Protein AF-A0A7S1KUZ3-F1 (afdb_monomer_lite)

Sequence (776 aa):
MCKTIVGDDLGKLLENNVAFAEFTSEDKKRYNNCNILPLGDGCYLVPYHVMVKKYFYINVIYHDDKCIGPNFKTTYGDSSWHRINKTDVAILFLNQGGSRRNMLKFFPENKPNSFFASKGDIIHRNNTGEIIKYVSRCTTTSFQPCNDAAQDYDAFQVYLTHMSNANTFVGLCGSPVMINGSSPFIGGIHIAGITDTPKGVIQRITRGEIEETIAILKERKVVNPLNTLEEISLQSGDLTISTEPSYKSPLNYLDDEVNTLNYYGTHNKQLREFRSEVVSSKIAESVFKHFGISKTHGPPKNMNSYKPWREQLLSLTNLKNLHVDYLNKAYEDFSTKIFSKLNKEKNIIWKDKLHPLDNDTIVAGNDGVYGIDSINLKTSTGWPTCTLKSKFIKPSDRTVEGISVPLDVDQWIWDEVELCEKKLLKKERILLVHRCNLKDEPTKLTKDKVRVFAGTPIVGLILVRKYFLPICKLMMENSVLFECAVGVNAHGPAWDKLTKTMIKYGADRVIAGDYKHYDGTMSSQISSLALRLYIEIAKWANYSPDQISIMEGLATELTNPLYEFNGDFIMVNGSNPSGHSLTVFVNNIVNSLYLRYTYYKIYKDKPDIPLFHKVVSVICYGDDNKMSVKKGFDEFNHTAISNTLAEDNIIYTMADKEAKSVPFIKNEDCNFLKRKSLYNDEVGLYMAPIEEATLLKMLQCHLKSNVLSREESSIEAITNVSYESFFHGKDFYDDYRDKLSRVIKDEKLEWNFPEGLPTYENRLDSWKIQYLTSSN

Organism: Alexandrium catenella (NCBI:txid2925)

Secondary structure (DSSP, 8-state):
------HHHHHHHHHHH-EEEEEE-TTS--EEEEEEEEEETTEEEEEHHHHTT---EEEEESS-TTS-BS-EEEE--GGGEEE-TTSSEEEEE-GGG---B--GGGS-SS-----SSEEEEEEEE-TTS-EEEEEEEEE---B--TT-TT--B--EEEEE-GGGTPPP-TT-TT-EEEEPSSS-EEEEEEEEE-TTSSEEEEE---HHHHHHHHHHHHTSTT-PPPPBB------BTTB-EESSPPTT-GGGG--SS--B-EEEEEE-SPPPP----EEE-TTHHHHHHHH-----EESPTTTTSSHHHHHHHHHHHS-----HHHHHHHHHHHHHHHHHHHTSHHHHTHHHH--PPPHHHHHH--TT-TT-PPP-TTSB--TTT-SBGGGTEEE-SS-BTTBSS-EEE-HHHHHHHHHHHHHHHTTB----EEEEEE----EETT--PPPEEEEPPHHHHHHHHHHHHHHHHHHHHTHHHHTB-TT--TTSTHHHHHHHHHTTT-TTSEEEEEESSHHHH-BHHHHHHHHHHHHHHHHHTT--HHHHHHHHHHHHHHHS-EEEETTEEEE-SB---TTSTTHHHHHHHHHHHHHHHHHHHHTTT-TTPPPHHHHEEEEEETTEEEEEE-TT-TTSSHHHHHHHHHTTT--EEESSTTSPP-S-B-GGG--BTTB--EEETTTTEEE-PBPHHHHHHHHHEEEPPSSS-HHHHHHHHHHHHHHHHGGG-HHHHHHHHHHHHHHHHHTT-GGG-TT-SPPHHHHHHHHHHHHHS---

Radius of gyration: 29.51 Å; chains: 1; bounding box: 68×59×94 Å

pLDDT: mean 88.62, std 12.21, range [23.61, 98.44]

InterPro domains:
  IPR001205 RNA-directed RNA polymerase, C-terminal domain [PF00680] (345-738)
  IPR007094 RNA-directed RNA polymerase, catalytic domain [PS50507] (508-637)
  IPR009003 Peptidase S1, PA clan [SSF50494] (27-211)
  IPR043128 Reverse transcriptase/Diguanylate cyclase domain [G3DSA:3.30.70.270] (547-672)
  IPR043502 DNA/RNA polymerase superfamily [SSF56672] (318-767)

Structure (mmCIF, N/CA/C/O backbone):
data_AF-A0A7S1KUZ3-F1
#
_entry.id   AF-A0A7S1KUZ3-F1
#
loop_
_atom_site.group_PDB
_atom_site.id
_atom_site.type_symbol
_atom_site.label_atom_id
_atom_site.label_alt_id
_atom_site.label_comp_id
_atom_site.label_asym_id
_atom_site.label_entity_id
_atom_site.label_seq_id
_atom_site.pdbx_PDB_ins_code
_atom_site.Cartn_x
_atom_site.Cartn_y
_atom_site.Cartn_z
_atom_site.occupancy
_atom_site.B_iso_or_equiv
_atom_site.auth_seq_id
_atom_site.auth_comp_id
_atom_site.auth_asym_id
_atom_site.auth_atom_id
_atom_site.pdbx_PDB_model_num
ATOM 1 N N . MET A 1 1 ? 35.645 4.978 -14.670 1.00 23.61 1 MET A N 1
ATOM 2 C C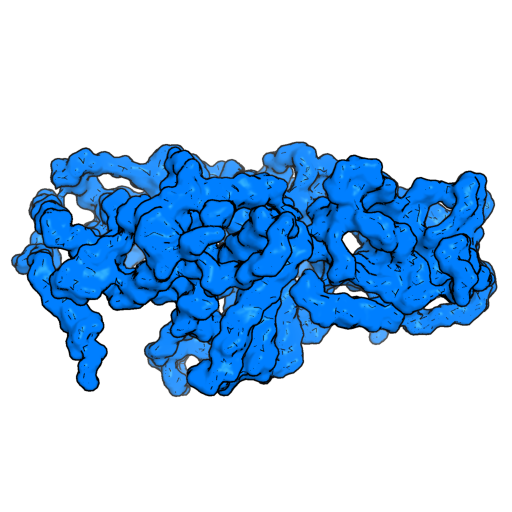A . MET A 1 1 ? 36.420 3.861 -15.256 1.00 23.61 1 MET A CA 1
ATOM 3 C C . MET A 1 1 ? 35.452 2.738 -15.588 1.00 23.61 1 MET A C 1
ATOM 5 O O . MET A 1 1 ? 34.860 2.178 -14.676 1.00 23.61 1 MET A O 1
ATOM 9 N N . CYS A 1 2 ? 35.210 2.491 -16.876 1.00 25.72 2 CYS A N 1
ATOM 10 C CA . CYS A 1 2 ? 34.323 1.424 -17.338 1.00 25.72 2 CYS A CA 1
ATOM 11 C C . CYS A 1 2 ? 35.031 0.081 -17.101 1.00 25.72 2 CYS A C 1
ATOM 13 O O . CYS A 1 2 ? 36.125 -0.112 -17.626 1.00 25.72 2 CYS A O 1
ATOM 15 N N . LYS A 1 3 ? 34.462 -0.825 -16.293 1.00 31.70 3 LYS A N 1
ATOM 16 C CA . LYS A 1 3 ? 34.913 -2.225 -16.291 1.00 31.70 3 LYS A CA 1
ATOM 17 C C . LYS A 1 3 ? 34.679 -2.756 -17.705 1.00 31.70 3 LYS A C 1
ATOM 19 O O . LYS A 1 3 ? 33.537 -2.784 -18.153 1.00 31.70 3 LYS A O 1
ATOM 24 N N . THR A 1 4 ? 35.745 -3.114 -18.412 1.00 38.62 4 THR A N 1
ATOM 25 C CA . THR A 1 4 ? 35.663 -3.739 -19.733 1.00 38.62 4 THR A CA 1
ATOM 26 C C . THR A 1 4 ? 34.960 -5.084 -19.566 1.00 38.62 4 THR A C 1
ATOM 28 O O . THR A 1 4 ? 35.529 -6.016 -19.007 1.00 38.62 4 THR A O 1
ATOM 31 N N . ILE A 1 5 ? 33.691 -5.150 -19.960 1.00 52.66 5 ILE A N 1
ATOM 32 C CA . ILE A 1 5 ? 32.896 -6.379 -19.958 1.00 52.66 5 ILE A CA 1
ATOM 33 C C . ILE A 1 5 ? 33.342 -7.207 -21.169 1.00 52.66 5 ILE A C 1
ATOM 35 O O . ILE A 1 5 ? 33.459 -6.671 -22.274 1.00 52.66 5 ILE A O 1
ATOM 39 N N . VAL A 1 6 ? 33.645 -8.489 -20.958 1.00 57.56 6 VAL A N 1
ATOM 40 C CA . VAL A 1 6 ? 34.050 -9.406 -22.035 1.00 57.56 6 VAL A CA 1
ATOM 41 C C . VAL A 1 6 ? 32.820 -9.733 -22.900 1.00 57.56 6 VAL A C 1
ATOM 43 O O . VAL A 1 6 ? 31.697 -9.709 -22.404 1.00 57.56 6 VAL A O 1
ATOM 46 N N . GLY A 1 7 ? 32.993 -10.032 -24.194 1.00 59.12 7 GLY A N 1
ATOM 47 C CA . GLY A 1 7 ? 31.892 -10.374 -25.122 1.00 59.12 7 GLY A CA 1
ATOM 48 C C . GLY A 1 7 ? 30.883 -11.386 -24.566 1.00 59.12 7 GLY A C 1
ATOM 49 O O . GLY A 1 7 ? 29.674 -11.164 -24.641 1.00 59.12 7 GLY A O 1
ATOM 50 N N . ASP A 1 8 ? 31.382 -12.443 -23.924 1.00 62.72 8 ASP A N 1
ATOM 51 C CA . ASP A 1 8 ? 30.557 -13.511 -23.347 1.00 62.72 8 ASP A CA 1
ATOM 52 C C . ASP A 1 8 ? 29.675 -13.040 -22.176 1.00 62.72 8 ASP A C 1
ATOM 54 O O . ASP A 1 8 ? 28.601 -13.601 -21.944 1.00 62.72 8 ASP A O 1
ATOM 58 N N . ASP A 1 9 ? 30.081 -11.988 -21.462 1.00 79.00 9 ASP A N 1
ATOM 59 C CA . ASP A 1 9 ? 29.333 -11.441 -20.329 1.00 79.00 9 ASP A CA 1
ATOM 60 C C . ASP A 1 9 ? 28.122 -10.615 -20.794 1.00 79.00 9 ASP A C 1
ATOM 62 O O . ASP A 1 9 ? 27.046 -10.710 -20.196 1.00 79.00 9 ASP A O 1
ATOM 66 N N . LEU A 1 10 ? 28.257 -9.833 -21.879 1.00 85.50 10 LEU A N 1
ATOM 67 C CA . LEU A 1 10 ? 27.123 -9.104 -22.468 1.00 85.50 10 LEU A CA 1
ATOM 68 C C . LEU A 1 10 ? 26.141 -10.061 -23.155 1.00 85.50 10 LEU A C 1
ATOM 70 O O . LEU A 1 10 ? 24.931 -9.868 -23.036 1.00 85.50 10 LEU A O 1
ATOM 74 N N . GLY A 1 11 ? 26.645 -11.108 -23.815 1.00 87.69 11 GLY A N 1
ATOM 75 C CA . GLY A 1 11 ? 25.814 -12.172 -24.380 1.00 87.69 11 GLY A CA 1
ATOM 76 C C . GLY A 1 11 ? 24.909 -12.791 -23.316 1.00 87.69 11 GLY A C 1
ATOM 77 O O . GLY A 1 11 ? 23.689 -12.664 -23.408 1.00 87.69 11 GLY A O 1
ATOM 78 N N . LYS A 1 12 ? 25.495 -13.330 -22.236 1.00 87.56 12 LYS A N 1
ATOM 79 C CA . LYS A 1 12 ? 24.739 -13.904 -21.104 1.00 87.56 12 LYS A CA 1
ATOM 80 C C . LYS A 1 12 ? 23.764 -12.911 -20.482 1.00 87.56 12 LYS A C 1
ATOM 82 O O . LYS A 1 12 ? 22.657 -13.275 -20.092 1.00 87.56 12 LYS A O 1
ATOM 87 N N . LEU A 1 13 ? 24.163 -11.646 -20.381 1.00 87.88 13 LEU A N 1
ATOM 88 C CA . LEU A 1 13 ? 23.293 -10.605 -19.858 1.00 87.88 13 LEU A CA 1
ATOM 89 C C . LEU A 1 13 ? 22.050 -10.404 -20.734 1.00 87.88 13 LEU A C 1
ATOM 91 O O . LEU A 1 13 ? 20.941 -10.323 -20.204 1.00 87.88 13 LEU A O 1
ATOM 95 N N . LEU A 1 14 ? 22.220 -10.333 -22.054 1.00 91.56 14 LEU A N 1
ATOM 96 C CA . LEU A 1 14 ? 21.112 -10.214 -22.999 1.00 91.56 14 LEU A CA 1
ATOM 97 C C . LEU A 1 14 ? 20.226 -11.459 -22.977 1.00 91.56 14 LEU A C 1
ATOM 99 O O . LEU A 1 14 ? 19.008 -11.314 -22.959 1.00 91.56 14 LEU A O 1
ATOM 103 N N . GLU A 1 15 ? 20.810 -12.654 -22.896 1.00 91.81 15 GLU A N 1
ATOM 104 C CA . GLU A 1 15 ? 20.064 -13.911 -22.749 1.00 91.81 15 GLU A CA 1
ATOM 105 C C . GLU A 1 15 ? 19.168 -13.887 -21.515 1.00 91.81 15 GLU A C 1
ATOM 107 O O . GLU A 1 15 ? 17.999 -14.229 -21.610 1.00 91.81 15 GLU A O 1
ATOM 112 N N . ASN A 1 16 ? 19.665 -13.407 -20.375 1.00 87.25 16 ASN A N 1
ATOM 113 C CA . ASN A 1 16 ? 18.884 -13.344 -19.138 1.00 87.25 16 ASN A CA 1
ATOM 114 C C . ASN A 1 16 ? 17.785 -12.266 -19.147 1.00 87.25 16 ASN A C 1
ATOM 116 O O . ASN A 1 16 ? 16.882 -12.322 -18.315 1.00 87.25 16 ASN A O 1
ATOM 120 N N . ASN A 1 17 ? 17.853 -11.275 -20.044 1.00 89.00 17 ASN A N 1
ATOM 121 C CA . ASN A 1 17 ? 16.951 -10.117 -20.020 1.00 89.00 17 ASN A CA 1
ATOM 122 C C . ASN A 1 17 ? 15.995 -10.033 -21.207 1.00 89.00 17 ASN A C 1
ATOM 124 O O . ASN A 1 17 ? 14.903 -9.502 -21.035 1.00 89.00 17 ASN A O 1
ATOM 128 N N . VAL A 1 18 ? 16.350 -10.519 -22.398 1.00 93.81 18 VAL A N 1
ATOM 129 C CA . VAL A 1 18 ? 15.413 -10.516 -23.528 1.00 93.81 18 VAL A CA 1
ATOM 130 C C . VAL A 1 18 ? 14.173 -11.329 -23.162 1.00 93.81 18 VAL A C 1
ATOM 132 O O . VAL A 1 18 ? 14.286 -12.406 -22.574 1.00 93.81 18 VAL A O 1
ATOM 135 N N . ALA A 1 19 ? 12.994 -10.822 -23.505 1.00 94.62 19 ALA A N 1
ATOM 136 C CA . ALA A 1 19 ? 11.730 -11.518 -23.306 1.00 94.62 19 ALA A CA 1
ATOM 137 C C . ALA A 1 19 ? 11.041 -11.758 -24.649 1.00 94.62 19 ALA A C 1
ATOM 139 O O . ALA A 1 19 ? 11.296 -11.047 -25.625 1.00 94.62 19 ALA A O 1
ATOM 140 N N . PHE A 1 20 ? 10.171 -12.759 -24.695 1.00 95.81 20 PHE A N 1
ATOM 141 C CA . PHE A 1 20 ? 9.203 -12.936 -25.770 1.00 95.81 20 PHE A CA 1
ATOM 142 C C . PHE A 1 20 ? 7.885 -12.283 -25.353 1.00 95.81 20 PHE A C 1
ATOM 144 O O . PHE A 1 20 ? 7.480 -12.392 -24.197 1.00 95.81 20 PHE A O 1
ATOM 151 N N . ALA A 1 21 ? 7.238 -11.567 -26.264 1.00 96.38 21 ALA A N 1
ATOM 152 C CA . ALA A 1 21 ? 6.010 -10.839 -25.994 1.00 96.38 21 ALA A CA 1
ATOM 153 C C . ALA A 1 21 ? 4.917 -11.231 -26.986 1.00 96.38 21 ALA A C 1
ATOM 155 O O . ALA A 1 21 ? 5.094 -11.113 -28.200 1.00 96.38 21 ALA A O 1
ATOM 156 N N . GLU A 1 22 ? 3.768 -11.640 -26.458 1.00 95.31 22 GLU A N 1
ATOM 157 C CA . GLU A 1 22 ? 2.563 -11.918 -27.234 1.00 95.31 22 GLU A CA 1
ATOM 158 C C . GLU A 1 22 ? 1.560 -10.787 -27.036 1.00 95.31 22 GLU A C 1
ATOM 160 O O . GLU A 1 22 ? 1.178 -10.460 -25.914 1.00 95.31 22 GLU A O 1
ATOM 165 N N . PHE A 1 23 ? 1.112 -10.202 -28.138 1.00 94.69 23 PHE A N 1
ATOM 166 C CA . PHE A 1 23 ? 0.188 -9.081 -28.177 1.00 94.69 23 PHE A CA 1
ATOM 167 C C . PHE A 1 23 ? -1.168 -9.557 -28.679 1.00 94.69 23 PHE A C 1
ATOM 169 O O . PHE A 1 23 ? -1.253 -10.206 -29.722 1.00 94.69 23 PHE A O 1
ATOM 176 N N . THR A 1 24 ? -2.233 -9.211 -27.959 1.00 94.56 24 THR A N 1
ATOM 177 C CA . THR A 1 24 ? -3.608 -9.602 -28.302 1.00 94.56 24 THR A CA 1
ATOM 178 C C . THR A 1 24 ? -4.529 -8.383 -28.282 1.00 94.56 24 THR A C 1
ATOM 180 O O . THR A 1 24 ? -4.418 -7.517 -27.409 1.00 94.56 24 THR A O 1
ATOM 183 N N . SER A 1 25 ? -5.427 -8.270 -29.263 1.00 90.31 25 SER A N 1
ATOM 184 C CA . SER A 1 25 ? -6.415 -7.182 -29.307 1.00 90.31 25 SER A CA 1
ATOM 185 C C . SER A 1 25 ? -7.458 -7.331 -28.199 1.00 90.31 25 SER A C 1
ATOM 187 O O . SER A 1 25 ? -7.629 -8.411 -27.641 1.00 90.31 25 SER A O 1
ATOM 189 N N . GLU A 1 26 ? -8.170 -6.251 -27.877 1.00 86.94 26 GLU A N 1
ATOM 190 C CA . GLU A 1 26 ? -9.185 -6.256 -26.812 1.00 86.94 26 GLU A CA 1
ATOM 191 C C . GLU A 1 26 ? -10.292 -7.301 -27.056 1.00 86.94 26 GLU A C 1
ATOM 193 O O . GLU A 1 26 ? -10.679 -8.032 -26.149 1.00 86.94 26 GLU A O 1
ATOM 198 N N . ASP A 1 27 ? -10.716 -7.465 -28.314 1.00 86.94 27 ASP A N 1
ATOM 199 C CA . ASP A 1 27 ? -11.679 -8.488 -28.747 1.00 86.94 27 ASP A CA 1
ATOM 200 C C . ASP A 1 27 ? -11.095 -9.910 -28.847 1.00 86.94 27 ASP A C 1
ATOM 202 O O . ASP A 1 27 ? -11.815 -10.849 -29.191 1.00 86.94 27 ASP A O 1
ATOM 206 N N . LYS A 1 28 ? -9.793 -10.066 -28.579 1.00 86.31 28 LYS A N 1
ATOM 207 C CA . LYS A 1 28 ? -9.027 -11.313 -28.688 1.00 86.31 28 LYS A CA 1
ATOM 208 C C . LYS A 1 28 ? -9.093 -11.976 -30.069 1.00 86.31 28 LYS A C 1
ATOM 210 O O . LYS A 1 28 ? -9.035 -13.194 -30.167 1.00 86.31 28 LYS A O 1
ATOM 215 N N . LYS A 1 29 ? -9.221 -11.202 -31.153 1.00 88.75 29 LYS A N 1
ATOM 216 C CA . LYS A 1 29 ? -9.247 -11.746 -32.529 1.00 88.75 29 LYS A CA 1
ATOM 217 C C . LYS A 1 29 ? -7.953 -11.546 -33.305 1.00 88.75 29 LYS A C 1
ATOM 219 O O . LYS A 1 29 ? -7.685 -12.290 -34.244 1.00 88.75 29 LYS A O 1
ATOM 224 N N . ARG A 1 30 ? -7.164 -10.529 -32.959 1.00 88.62 30 ARG A N 1
ATOM 225 C CA . ARG A 1 30 ? -5.890 -10.213 -33.614 1.00 88.62 30 ARG A CA 1
ATOM 226 C C . ARG A 1 30 ? -4.746 -10.514 -32.661 1.00 88.62 30 ARG A C 1
ATOM 228 O O . ARG A 1 30 ? -4.798 -10.134 -31.492 1.00 88.62 30 ARG A O 1
ATOM 235 N N . TYR A 1 31 ? -3.702 -11.123 -33.208 1.00 91.81 31 TYR A N 1
ATOM 236 C CA . TYR A 1 31 ? -2.533 -11.571 -32.466 1.00 91.81 31 TYR A CA 1
ATOM 237 C C . TYR A 1 31 ? -1.252 -11.148 -33.179 1.00 91.81 31 TYR A C 1
ATOM 239 O O . TYR A 1 31 ? -1.197 -11.106 -34.410 1.00 91.81 31 TYR A O 1
ATOM 247 N N . ASN A 1 32 ? -0.221 -10.831 -32.406 1.00 92.12 32 ASN A N 1
ATOM 248 C CA . ASN A 1 32 ? 1.131 -10.606 -32.904 1.00 92.12 32 ASN A CA 1
ATOM 249 C C . ASN A 1 32 ? 2.138 -11.038 -31.845 1.00 92.12 32 ASN A C 1
ATOM 251 O O . ASN A 1 32 ? 1.798 -11.125 -30.669 1.00 92.12 32 ASN A O 1
ATOM 255 N N . ASN A 1 33 ? 3.380 -11.268 -32.242 1.00 94.31 33 ASN A N 1
ATOM 256 C CA . ASN A 1 33 ? 4.449 -11.547 -31.300 1.00 94.31 33 ASN A CA 1
ATOM 257 C C . ASN A 1 33 ? 5.771 -10.953 -31.780 1.00 94.31 33 ASN A C 1
ATOM 259 O O . ASN A 1 33 ? 5.967 -10.688 -32.968 1.00 94.31 33 ASN A O 1
ATOM 263 N N . CYS A 1 34 ? 6.647 -10.681 -30.825 1.00 95.44 34 CYS A N 1
ATOM 264 C CA . CYS A 1 34 ? 8.022 -10.269 -31.065 1.00 95.44 34 CYS A CA 1
ATOM 265 C C . CYS A 1 34 ? 8.828 -10.454 -29.779 1.00 95.44 34 CYS A C 1
ATOM 267 O O . CYS A 1 34 ? 8.266 -10.639 -28.699 1.00 95.44 34 CYS A O 1
ATOM 269 N N . ASN A 1 35 ? 10.146 -10.335 -29.859 1.00 96.94 35 ASN A N 1
ATOM 270 C CA . ASN A 1 35 ? 10.941 -10.112 -28.661 1.00 96.94 35 ASN A CA 1
ATOM 271 C C . ASN A 1 35 ? 10.827 -8.660 -28.194 1.00 96.94 35 ASN A C 1
ATOM 273 O O . ASN A 1 35 ? 10.536 -7.750 -28.971 1.00 96.94 35 ASN A O 1
ATOM 277 N N . ILE A 1 36 ? 11.071 -8.446 -26.909 1.00 96.44 36 ILE A N 1
ATOM 278 C CA . ILE A 1 36 ? 11.244 -7.123 -26.317 1.00 96.44 36 ILE A CA 1
ATOM 279 C C . ILE A 1 36 ? 12.492 -7.140 -25.440 1.00 96.44 36 ILE A C 1
ATOM 281 O O . ILE A 1 36 ? 12.824 -8.159 -24.827 1.00 96.44 36 ILE A O 1
ATOM 285 N N . LEU A 1 37 ? 13.192 -6.010 -25.378 1.00 94.81 37 LEU A N 1
ATOM 286 C CA . LEU A 1 37 ? 14.396 -5.866 -24.561 1.00 94.81 37 LEU A CA 1
ATOM 287 C C . LEU A 1 37 ? 14.121 -4.903 -23.399 1.00 94.81 37 LEU A C 1
ATOM 289 O O . LEU A 1 37 ? 13.907 -3.717 -23.652 1.00 94.81 37 LEU A O 1
ATOM 293 N N . PRO A 1 38 ? 14.158 -5.359 -22.138 1.00 92.06 38 PRO A N 1
ATOM 294 C CA . PRO A 1 38 ? 14.115 -4.468 -20.988 1.00 92.06 38 PRO A CA 1
ATOM 295 C C . PRO A 1 38 ? 15.314 -3.520 -20.996 1.00 92.06 38 PRO A C 1
ATOM 297 O O . PRO A 1 38 ? 16.454 -3.944 -21.176 1.00 92.06 38 PRO A O 1
ATOM 300 N N . LEU A 1 39 ? 15.054 -2.237 -20.775 1.00 88.94 39 LEU A N 1
ATOM 301 C CA . LEU A 1 39 ? 16.073 -1.188 -20.698 1.00 88.94 39 LEU A CA 1
ATOM 302 C C . LEU A 1 39 ? 16.440 -0.841 -19.246 1.00 88.94 39 LEU A C 1
ATOM 304 O O . LEU A 1 39 ? 17.508 -0.284 -18.994 1.00 88.94 39 LEU A O 1
ATOM 308 N N . GLY A 1 40 ? 15.562 -1.204 -18.311 1.00 82.00 40 GLY A N 1
ATOM 309 C CA . GLY A 1 40 ? 15.532 -0.730 -16.929 1.00 82.00 40 GLY A CA 1
ATOM 310 C C . GLY A 1 40 ? 14.174 -0.091 -16.631 1.00 82.00 40 GLY A C 1
ATOM 311 O O . GLY A 1 40 ? 13.423 0.233 -17.547 1.00 82.00 40 GLY A O 1
ATOM 312 N N . ASP A 1 41 ? 13.844 0.061 -15.352 1.00 76.25 41 ASP A N 1
ATOM 313 C CA . ASP A 1 41 ? 12.731 0.892 -14.869 1.00 76.25 41 ASP A CA 1
ATOM 314 C C . ASP A 1 41 ? 11.343 0.627 -15.496 1.00 76.25 41 ASP A C 1
ATOM 316 O O . ASP A 1 41 ? 10.570 1.556 -15.723 1.00 76.25 41 ASP A O 1
ATOM 320 N N . GLY A 1 42 ? 11.016 -0.628 -15.824 1.00 84.38 42 GLY A N 1
ATOM 321 C CA . GLY A 1 42 ? 9.756 -0.974 -16.496 1.00 84.38 42 GLY A CA 1
ATOM 322 C C . GLY A 1 42 ? 9.664 -0.540 -17.969 1.00 84.38 42 GLY A C 1
ATOM 323 O O . GLY A 1 42 ? 8.609 -0.715 -18.578 1.00 84.38 42 GLY A O 1
ATOM 324 N N . CYS A 1 43 ? 10.738 -0.006 -18.558 1.00 91.38 43 CYS A N 1
ATOM 325 C CA . CYS A 1 43 ? 10.831 0.375 -19.968 1.00 91.38 43 CYS A CA 1
ATOM 326 C C . CYS A 1 43 ? 11.370 -0.776 -20.826 1.00 91.38 43 CYS A C 1
ATOM 328 O O . CYS A 1 43 ? 12.373 -1.409 -20.492 1.00 91.38 43 CYS A O 1
ATOM 330 N N . TYR A 1 44 ? 10.735 -0.997 -21.973 1.00 94.25 44 TYR A N 1
ATOM 331 C CA . TYR A 1 44 ? 11.051 -2.054 -22.927 1.00 94.25 44 TYR A CA 1
ATOM 332 C C . TYR A 1 44 ? 11.228 -1.464 -24.320 1.00 94.25 44 TYR A C 1
ATOM 334 O O . TYR A 1 44 ? 10.389 -0.698 -24.791 1.00 94.25 44 TYR A O 1
ATOM 342 N N . LEU A 1 45 ? 12.302 -1.853 -24.997 1.00 94.88 45 LEU A N 1
ATOM 343 C CA . LEU A 1 45 ? 12.496 -1.583 -26.412 1.00 94.88 45 LEU A CA 1
ATOM 344 C C . LEU A 1 45 ? 11.646 -2.563 -27.230 1.00 94.88 45 LEU A C 1
ATOM 346 O O . LEU A 1 45 ? 11.746 -3.778 -27.038 1.00 94.88 45 LEU A O 1
ATOM 350 N N . VAL A 1 46 ? 10.815 -2.036 -28.128 1.00 95.31 46 VAL A N 1
ATOM 351 C CA . VAL A 1 46 ? 9.838 -2.807 -28.912 1.00 95.31 46 VAL A CA 1
ATOM 352 C C . VAL A 1 46 ? 9.746 -2.266 -30.347 1.00 95.31 46 VAL A C 1
ATOM 354 O O . VAL A 1 46 ? 9.879 -1.056 -30.544 1.00 95.31 46 VAL A O 1
ATOM 357 N N . PRO A 1 47 ? 9.504 -3.102 -31.374 1.00 92.75 47 PRO A N 1
ATOM 358 C CA . PRO A 1 47 ? 9.293 -2.602 -32.731 1.00 92.75 47 PRO A CA 1
ATOM 359 C C . PRO A 1 47 ? 8.046 -1.706 -32.838 1.00 92.75 47 PRO A C 1
ATOM 361 O O . PRO A 1 47 ? 6.952 -2.072 -32.400 1.00 92.75 47 PRO A O 1
ATOM 364 N N . TYR A 1 48 ? 8.181 -0.534 -33.458 1.00 90.81 48 TYR A N 1
ATOM 365 C CA . TYR A 1 48 ? 7.097 0.447 -33.584 1.00 90.81 48 TYR A CA 1
ATOM 366 C C . TYR A 1 48 ? 5.929 -0.083 -34.426 1.00 90.81 48 TYR A C 1
ATOM 368 O O . TYR A 1 48 ? 4.768 0.096 -34.049 1.00 90.81 48 TYR A O 1
ATOM 376 N N . HIS A 1 49 ? 6.210 -0.818 -35.506 1.00 86.62 49 HIS A N 1
ATOM 377 C CA . HIS A 1 49 ? 5.183 -1.460 -36.332 1.00 86.62 49 HIS A CA 1
ATOM 378 C C . HIS A 1 49 ? 4.293 -2.469 -35.573 1.00 86.62 49 HIS A C 1
ATOM 380 O O . HIS A 1 49 ? 3.219 -2.831 -36.062 1.00 86.62 49 HIS A O 1
ATOM 386 N N . VAL A 1 50 ? 4.711 -2.953 -34.396 1.00 88.75 50 VAL A N 1
ATOM 387 C CA . VAL A 1 50 ? 3.856 -3.758 -33.505 1.00 88.75 50 VAL A CA 1
ATOM 388 C C . VAL A 1 50 ? 2.908 -2.847 -32.726 1.00 88.75 50 VAL A C 1
ATOM 390 O O . VAL A 1 50 ? 1.713 -3.136 -32.645 1.00 88.75 50 VAL A O 1
ATOM 393 N N . MET A 1 51 ? 3.414 -1.720 -32.222 1.00 89.00 51 MET A N 1
ATOM 394 C CA . MET A 1 51 ? 2.672 -0.781 -31.375 1.00 89.00 51 MET A CA 1
ATOM 395 C C . MET A 1 51 ? 1.531 -0.081 -32.116 1.00 89.00 51 MET A C 1
ATOM 397 O O . MET A 1 51 ? 0.418 0.005 -31.595 1.00 89.00 51 MET A O 1
ATOM 401 N N . VAL A 1 52 ? 1.754 0.341 -33.365 1.00 84.00 52 VAL A N 1
ATOM 402 C CA . VAL A 1 52 ? 0.735 1.037 -34.183 1.00 84.00 52 VAL A CA 1
ATOM 403 C C . VAL A 1 52 ? -0.504 0.200 -34.489 1.00 84.00 52 VAL A C 1
ATOM 405 O O . VAL A 1 52 ? -1.550 0.751 -34.823 1.00 84.00 52 VAL A O 1
ATOM 408 N N . LYS A 1 53 ? -0.423 -1.129 -34.356 1.00 80.69 53 LYS A N 1
ATOM 409 C CA . LYS A 1 53 ? -1.566 -2.031 -34.564 1.00 80.69 53 LYS A CA 1
ATOM 410 C C . LYS A 1 53 ? -2.589 -1.973 -33.422 1.00 80.69 53 LYS A C 1
ATOM 412 O O . LYS A 1 53 ? -3.660 -2.575 -33.562 1.00 80.69 53 LYS A O 1
ATOM 417 N N . LYS A 1 54 ? -2.269 -1.259 -32.331 1.00 81.31 54 LYS A N 1
ATOM 418 C CA . LYS A 1 54 ? -3.115 -1.039 -31.149 1.00 81.31 54 LYS A CA 1
ATOM 419 C C . LYS A 1 54 ? -3.678 -2.345 -30.587 1.00 81.31 54 LYS A C 1
ATOM 421 O O . LYS A 1 54 ? -4.885 -2.591 -30.609 1.00 81.31 54 LYS A O 1
ATOM 426 N N . TYR A 1 55 ? -2.773 -3.218 -30.151 1.00 86.12 55 TYR A N 1
ATOM 427 C CA . TYR A 1 55 ? -3.139 -4.317 -29.258 1.00 86.12 55 TYR A CA 1
ATOM 428 C C . TYR A 1 55 ? -3.376 -3.782 -27.846 1.00 86.12 55 TYR A C 1
ATOM 430 O O . TYR A 1 55 ? -3.024 -2.643 -27.546 1.00 86.12 55 TYR A O 1
ATOM 438 N N . PHE A 1 56 ? -3.999 -4.603 -27.007 1.00 86.62 56 PHE A N 1
ATOM 439 C CA . PHE A 1 56 ? -4.429 -4.194 -25.674 1.00 86.62 56 PHE A CA 1
ATOM 440 C C . PHE A 1 56 ? -3.782 -5.047 -24.579 1.00 86.62 56 PHE A C 1
ATOM 442 O O . PHE A 1 56 ? -3.234 -4.520 -23.611 1.00 86.62 56 PHE A O 1
ATOM 449 N N . TYR A 1 57 ? -3.788 -6.369 -24.759 1.00 91.12 57 TYR A N 1
ATOM 450 C CA . TYR A 1 57 ? -3.152 -7.312 -23.847 1.00 91.12 57 TYR A CA 1
ATOM 451 C C . TYR A 1 57 ? -1.728 -7.628 -24.296 1.00 91.12 57 TYR A C 1
ATOM 453 O O . TYR A 1 57 ? -1.468 -7.771 -25.494 1.00 91.12 57 TYR A O 1
ATOM 461 N N . ILE A 1 58 ? -0.835 -7.802 -23.324 1.00 93.12 58 ILE A N 1
ATOM 462 C CA . ILE A 1 58 ? 0.520 -8.309 -23.528 1.00 93.12 58 ILE A CA 1
ATOM 463 C C . ILE A 1 58 ? 0.829 -9.433 -22.527 1.00 93.12 58 ILE A C 1
ATOM 465 O O . ILE A 1 58 ? 0.589 -9.291 -21.326 1.00 93.12 58 ILE A O 1
ATOM 469 N N . ASN A 1 59 ? 1.353 -10.550 -23.027 1.00 93.19 59 ASN A N 1
ATOM 470 C CA . ASN A 1 59 ? 1.931 -11.641 -22.239 1.00 93.19 59 ASN A CA 1
ATOM 471 C C . ASN A 1 59 ? 3.450 -11.623 -22.438 1.00 93.19 59 ASN A C 1
ATOM 473 O O . ASN A 1 59 ? 3.906 -11.720 -23.575 1.00 93.19 59 ASN A O 1
ATOM 477 N N . VAL A 1 60 ? 4.218 -11.453 -21.364 1.00 93.50 60 VAL A N 1
ATOM 478 C CA . VAL A 1 60 ? 5.682 -11.357 -21.400 1.00 93.50 60 VAL A CA 1
ATOM 479 C C . VAL A 1 60 ? 6.287 -12.611 -20.780 1.00 93.50 60 VAL A C 1
ATOM 481 O O . VAL A 1 60 ? 6.048 -12.911 -19.610 1.00 93.50 60 VAL A O 1
ATOM 484 N N . ILE A 1 61 ? 7.096 -13.310 -21.572 1.00 92.69 61 ILE A N 1
ATOM 485 C CA . ILE A 1 61 ? 7.631 -14.640 -21.287 1.00 92.69 61 ILE A CA 1
ATOM 486 C C . ILE A 1 61 ? 9.163 -14.574 -21.230 1.00 92.69 61 ILE A C 1
ATOM 488 O O . ILE A 1 61 ? 9.831 -14.192 -22.195 1.00 92.69 61 ILE A O 1
ATOM 492 N N . TYR A 1 62 ? 9.715 -14.966 -20.086 1.00 90.00 62 TYR A N 1
ATOM 493 C CA . TYR A 1 62 ? 11.143 -15.121 -19.805 1.00 90.00 62 TYR A CA 1
ATOM 494 C C . TYR A 1 62 ? 11.560 -16.588 -19.676 1.00 90.00 62 TYR A C 1
ATOM 496 O O . TYR A 1 62 ? 12.720 -16.902 -19.905 1.00 90.00 62 TYR A O 1
ATOM 504 N N . HIS A 1 63 ? 10.656 -17.484 -19.299 1.00 85.25 63 HIS A N 1
ATOM 505 C CA . HIS A 1 63 ? 10.907 -18.921 -19.150 1.00 85.25 63 HIS A CA 1
ATOM 506 C C . HIS A 1 63 ? 9.607 -19.698 -19.384 1.00 85.25 63 HIS A C 1
ATOM 508 O O . HIS A 1 63 ? 8.554 -19.092 -19.580 1.00 85.25 63 HIS A O 1
ATOM 514 N N . ASP A 1 64 ? 9.678 -21.025 -19.338 1.00 82.06 64 ASP A N 1
ATOM 515 C CA . ASP A 1 64 ? 8.502 -21.896 -19.392 1.00 82.06 64 ASP A CA 1
ATOM 516 C C . ASP A 1 64 ? 7.517 -21.548 -18.260 1.00 82.06 64 ASP A C 1
ATOM 518 O O . ASP A 1 64 ? 7.936 -21.283 -17.130 1.00 82.06 64 ASP A O 1
ATOM 522 N N . ASP A 1 65 ? 6.215 -21.542 -18.551 1.00 73.75 65 ASP A N 1
ATOM 523 C CA . ASP A 1 65 ? 5.158 -21.169 -17.598 1.00 73.75 65 ASP A CA 1
ATOM 524 C C . ASP A 1 65 ? 5.075 -22.095 -16.369 1.00 73.75 65 ASP A C 1
ATOM 526 O O . ASP A 1 65 ? 4.481 -21.715 -15.361 1.00 73.75 65 ASP A O 1
ATOM 530 N N . LYS A 1 66 ? 5.695 -23.282 -16.415 1.00 71.25 66 LYS A N 1
ATOM 531 C CA . LYS A 1 66 ? 5.821 -24.196 -15.266 1.00 71.25 66 LYS A CA 1
ATOM 532 C C . LYS A 1 66 ? 6.935 -23.806 -14.298 1.00 71.25 66 LYS A C 1
ATOM 534 O O . LYS A 1 66 ? 7.017 -24.354 -13.201 1.00 71.25 66 LYS A O 1
ATOM 539 N N . CYS A 1 67 ? 7.835 -22.913 -14.700 1.00 71.69 67 CYS A N 1
ATOM 540 C CA . CYS A 1 67 ? 8.904 -22.431 -13.839 1.00 71.69 67 CYS A CA 1
ATOM 541 C C . CYS A 1 67 ? 8.446 -21.201 -13.054 1.00 71.69 67 CYS A C 1
ATOM 543 O O . CYS A 1 67 ? 7.735 -20.335 -13.558 1.00 71.69 67 CYS A O 1
ATOM 545 N N . ILE A 1 68 ? 8.920 -21.092 -11.815 1.00 75.62 68 ILE A N 1
ATOM 546 C CA . ILE A 1 68 ? 8.780 -19.865 -11.038 1.00 75.62 68 ILE A CA 1
ATOM 547 C C . ILE A 1 68 ? 9.712 -18.812 -11.631 1.00 75.62 68 ILE A C 1
ATOM 549 O O . ILE A 1 68 ? 10.913 -19.050 -11.776 1.00 75.62 68 ILE A O 1
ATOM 553 N N . GLY A 1 69 ? 9.176 -17.630 -11.908 1.00 79.88 69 GLY A N 1
ATOM 554 C CA . GLY A 1 69 ? 9.996 -16.508 -12.322 1.00 79.88 69 GLY A CA 1
ATOM 555 C C . GLY A 1 69 ? 9.175 -15.329 -12.841 1.00 79.88 69 GLY A C 1
ATOM 556 O O . GLY A 1 69 ? 7.990 -15.185 -12.521 1.00 79.88 69 GLY A O 1
ATOM 557 N N . PRO A 1 70 ? 9.805 -14.424 -13.603 1.00 84.62 70 PRO A N 1
ATOM 558 C CA . PRO A 1 70 ? 9.245 -13.109 -13.842 1.00 84.62 70 PRO A CA 1
ATOM 559 C C . PRO A 1 70 ? 8.372 -13.013 -15.100 1.00 84.62 70 PRO A C 1
ATOM 561 O O . PRO A 1 70 ? 8.264 -11.918 -15.659 1.00 84.62 70 PRO A O 1
ATOM 564 N N . ASN A 1 71 ? 7.775 -14.118 -15.563 1.00 88.56 71 ASN A N 1
ATOM 565 C CA . ASN A 1 71 ? 6.695 -14.077 -16.556 1.00 88.56 71 ASN A CA 1
ATOM 566 C C . ASN A 1 71 ? 5.538 -13.236 -16.009 1.00 88.56 71 ASN A C 1
ATOM 568 O O . ASN A 1 71 ? 5.185 -13.362 -14.836 1.00 88.56 71 ASN A O 1
ATOM 572 N N . PHE A 1 72 ? 4.926 -12.390 -16.836 1.00 88.81 72 PHE A N 1
ATOM 573 C CA . PHE A 1 72 ? 3.775 -11.593 -16.412 1.00 88.81 72 PHE A CA 1
ATOM 574 C C . PHE A 1 72 ? 2.837 -11.266 -17.571 1.00 88.81 72 PHE A C 1
ATOM 576 O O . PHE A 1 72 ? 3.241 -11.135 -18.725 1.00 88.81 72 PHE A O 1
ATOM 583 N N . LYS A 1 73 ? 1.564 -11.069 -17.236 1.00 88.44 73 LYS A N 1
ATOM 584 C CA . LYS A 1 73 ? 0.523 -10.606 -18.160 1.00 88.44 73 LYS A CA 1
ATOM 585 C C . LYS A 1 73 ? 0.097 -9.214 -17.742 1.00 88.44 73 LYS A C 1
ATOM 587 O O . LYS A 1 73 ? 0.007 -8.960 -16.544 1.00 88.44 73 LYS A O 1
ATOM 592 N N . THR A 1 74 ? -0.171 -8.322 -18.692 1.00 88.81 74 THR A N 1
ATOM 593 C CA . THR A 1 74 ? -0.739 -7.002 -18.392 1.00 88.81 74 THR A CA 1
ATOM 594 C C . THR A 1 74 ? -1.456 -6.370 -19.584 1.00 88.81 74 THR A C 1
ATOM 596 O O . THR A 1 74 ? -1.562 -6.965 -20.656 1.00 88.81 74 THR A O 1
ATOM 599 N N . THR A 1 75 ? -1.985 -5.167 -19.378 1.00 88.19 75 THR A N 1
ATOM 600 C CA . THR A 1 75 ? -2.604 -4.331 -20.409 1.00 88.19 75 THR A CA 1
ATOM 601 C C . THR A 1 75 ? -1.813 -3.047 -20.587 1.00 88.19 75 THR A C 1
ATOM 603 O O . THR A 1 75 ? -1.276 -2.510 -19.615 1.00 88.19 75 THR A O 1
ATOM 606 N N . TYR A 1 76 ? -1.799 -2.508 -21.799 1.00 88.31 76 TYR A N 1
ATOM 607 C CA . TYR A 1 76 ? -1.190 -1.215 -22.094 1.00 88.31 76 TYR A CA 1
ATOM 608 C C . TYR A 1 76 ? -2.090 -0.396 -23.025 1.00 88.31 76 TYR A C 1
ATOM 610 O O . TYR A 1 76 ? -3.014 -0.924 -23.639 1.00 88.31 76 TYR A O 1
ATOM 618 N N . GLY A 1 77 ? -1.827 0.906 -23.108 1.00 86.25 77 GLY A N 1
ATOM 619 C CA . GLY A 1 77 ? -2.567 1.834 -23.964 1.00 86.25 77 GLY A CA 1
ATOM 620 C C . GLY A 1 77 ? -1.625 2.792 -24.683 1.00 86.25 77 GLY A C 1
ATOM 621 O O . GLY A 1 77 ? -0.407 2.738 -24.496 1.00 86.25 77 GLY A O 1
ATOM 622 N N . ASP A 1 78 ? -2.180 3.705 -25.479 1.00 84.75 78 ASP A N 1
ATOM 623 C CA . ASP A 1 78 ? -1.402 4.684 -26.258 1.00 84.75 78 ASP A CA 1
ATOM 624 C C . ASP A 1 78 ? -0.543 5.602 -25.365 1.00 84.75 78 ASP A C 1
ATOM 626 O O . ASP A 1 78 ? 0.529 6.064 -25.759 1.00 84.75 78 ASP A O 1
ATOM 630 N N . SER A 1 79 ? -0.961 5.811 -24.113 1.00 85.12 79 SER A N 1
ATOM 631 C CA . SER A 1 79 ? -0.182 6.547 -23.114 1.00 85.12 79 SER A CA 1
ATOM 632 C C . SER A 1 79 ? 1.069 5.804 -22.635 1.00 85.12 79 SER A C 1
ATOM 634 O O . SER A 1 79 ? 1.983 6.445 -22.119 1.00 85.12 79 SER A O 1
ATOM 636 N N . SER A 1 80 ? 1.136 4.483 -22.806 1.00 88.75 80 SER A N 1
ATOM 637 C CA . SER A 1 80 ? 2.205 3.633 -22.266 1.00 88.75 80 SER A CA 1
ATOM 638 C C . SER A 1 80 ? 3.419 3.509 -23.181 1.00 88.75 80 SER A C 1
ATOM 640 O O . SER A 1 80 ? 4.389 2.873 -22.788 1.00 88.75 80 SER A O 1
ATOM 642 N N . TRP A 1 81 ? 3.403 4.073 -24.391 1.00 92.25 81 TRP A N 1
ATOM 643 C CA . TRP A 1 81 ? 4.534 3.954 -25.309 1.00 92.25 81 TRP A CA 1
ATOM 644 C C . TRP A 1 81 ? 4.794 5.224 -26.119 1.00 92.25 81 TRP A C 1
ATOM 646 O O . TRP A 1 81 ? 3.908 6.061 -26.315 1.00 92.25 81 TRP A O 1
ATOM 656 N N . HIS A 1 82 ? 6.036 5.389 -26.565 1.00 92.56 82 HIS A N 1
ATOM 657 C CA . HIS A 1 82 ? 6.446 6.492 -27.428 1.00 92.56 82 HIS A CA 1
ATOM 658 C C . HIS A 1 82 ? 7.443 6.001 -28.473 1.00 92.56 82 HIS A C 1
ATOM 660 O O . HIS A 1 82 ? 8.308 5.175 -28.184 1.00 92.56 82 HIS A O 1
ATOM 666 N N . ARG A 1 83 ? 7.293 6.486 -29.705 1.00 92.44 83 ARG A N 1
ATOM 667 C CA . ARG A 1 83 ? 8.185 6.156 -30.818 1.00 92.44 83 ARG A CA 1
ATOM 668 C C . ARG A 1 83 ? 9.521 6.874 -30.634 1.00 92.44 83 ARG A C 1
ATOM 670 O O . ARG A 1 83 ? 9.524 8.061 -30.335 1.00 92.44 83 ARG A O 1
ATOM 677 N N . ILE A 1 84 ? 10.635 6.183 -30.857 1.00 89.69 84 ILE A N 1
ATOM 678 C CA . ILE A 1 84 ? 11.957 6.812 -30.833 1.00 89.69 84 ILE A CA 1
ATOM 679 C C . ILE A 1 84 ? 12.172 7.514 -32.173 1.00 89.69 84 ILE A C 1
ATOM 681 O O . ILE A 1 84 ? 12.362 6.851 -33.198 1.00 89.69 84 ILE A O 1
ATOM 685 N N . ASN A 1 85 ? 12.152 8.848 -32.175 1.00 84.75 85 ASN A N 1
ATOM 686 C CA . ASN A 1 85 ? 12.362 9.670 -33.369 1.00 84.75 85 ASN A CA 1
ATOM 687 C C . ASN A 1 85 ? 11.538 9.160 -34.576 1.00 84.75 85 ASN A C 1
ATOM 689 O O . ASN A 1 85 ? 10.392 8.725 -34.446 1.00 84.75 85 ASN A O 1
ATOM 693 N N . LYS A 1 86 ? 12.128 9.194 -35.772 1.00 78.81 86 LYS A N 1
ATOM 694 C CA . LYS A 1 86 ? 11.584 8.599 -36.999 1.00 78.81 86 LYS A CA 1
ATOM 695 C C . LYS A 1 86 ? 12.212 7.226 -37.257 1.00 78.81 86 LYS A C 1
ATOM 697 O O . LYS A 1 86 ? 12.790 6.999 -38.311 1.00 78.81 86 LYS A O 1
ATOM 702 N N . THR A 1 87 ? 12.165 6.332 -36.271 1.00 82.62 87 THR A N 1
ATOM 703 C CA . THR A 1 87 ? 12.679 4.953 -36.393 1.00 82.62 87 THR A CA 1
ATOM 704 C C . THR A 1 87 ? 11.544 3.936 -36.320 1.00 82.62 87 THR A C 1
ATOM 706 O O . THR A 1 87 ? 10.438 4.285 -35.907 1.00 82.62 87 THR A O 1
ATOM 709 N N . ASP A 1 88 ? 11.777 2.676 -36.691 1.00 85.62 88 ASP A N 1
ATOM 710 C CA . ASP A 1 88 ? 10.789 1.603 -36.477 1.00 85.62 88 ASP A CA 1
ATOM 711 C C . ASP A 1 88 ? 10.887 0.974 -35.074 1.00 85.62 88 ASP A C 1
ATOM 713 O O . ASP A 1 88 ? 10.649 -0.217 -34.868 1.00 85.62 88 ASP A O 1
ATOM 717 N N . VAL A 1 89 ? 11.261 1.775 -34.076 1.00 90.12 89 VAL A N 1
ATOM 718 C CA . VAL A 1 89 ? 11.369 1.343 -32.685 1.00 90.12 89 VAL A CA 1
ATOM 719 C C . VAL A 1 89 ? 10.660 2.324 -31.761 1.00 90.12 89 VAL A C 1
ATOM 721 O O . VAL A 1 89 ? 10.597 3.530 -31.999 1.00 90.12 89 VAL A O 1
ATOM 724 N N . ALA A 1 90 ? 10.082 1.776 -30.702 1.00 93.75 90 ALA A N 1
ATOM 725 C CA . ALA A 1 90 ? 9.411 2.494 -29.642 1.00 93.75 90 ALA A CA 1
ATOM 726 C C . ALA A 1 90 ? 9.909 2.013 -28.275 1.00 93.75 90 ALA A C 1
ATOM 728 O O . ALA A 1 90 ? 10.471 0.923 -28.135 1.00 93.75 90 ALA A O 1
ATOM 729 N N . ILE A 1 91 ? 9.658 2.835 -27.263 1.00 94.69 91 ILE A N 1
ATOM 730 C CA . ILE A 1 91 ? 9.754 2.443 -25.861 1.00 94.69 91 ILE A CA 1
ATOM 731 C C . ILE A 1 91 ? 8.344 2.197 -25.351 1.00 94.69 91 ILE A C 1
ATOM 733 O O . ILE A 1 91 ? 7.478 3.058 -25.491 1.00 94.69 91 ILE A O 1
ATOM 737 N N . LEU A 1 92 ? 8.131 1.029 -24.758 1.00 93.62 92 LEU A N 1
ATOM 738 C CA . LEU A 1 92 ? 6.906 0.619 -24.086 1.00 93.62 92 LEU A CA 1
ATOM 739 C C . LEU A 1 92 ? 7.166 0.523 -22.581 1.00 93.62 92 LEU A C 1
ATOM 741 O O . LEU A 1 92 ? 8.090 -0.158 -22.147 1.00 93.62 92 LEU A O 1
ATOM 745 N N . PHE A 1 93 ? 6.339 1.187 -21.784 1.00 91.56 93 PHE A N 1
ATOM 746 C CA . PHE A 1 93 ? 6.368 1.129 -20.330 1.00 91.56 93 PHE A CA 1
ATOM 747 C C . PHE A 1 93 ? 5.331 0.134 -19.799 1.00 91.56 93 PHE A C 1
ATOM 749 O O . PHE A 1 93 ? 4.136 0.258 -20.082 1.00 91.56 93 PHE A O 1
ATOM 756 N N . LEU A 1 94 ? 5.782 -0.826 -18.989 1.00 89.06 94 LEU A N 1
ATOM 757 C CA . LEU A 1 94 ? 4.958 -1.860 -18.359 1.00 89.06 94 LEU A CA 1
ATOM 758 C C . LEU A 1 94 ? 5.247 -1.909 -16.856 1.00 89.06 94 LEU A C 1
ATOM 760 O O . LEU A 1 94 ? 6.261 -2.461 -16.430 1.00 89.06 94 LEU A O 1
ATOM 764 N N . ASN A 1 95 ? 4.327 -1.392 -16.035 1.00 82.62 95 ASN A N 1
ATOM 765 C CA . ASN A 1 95 ? 4.551 -1.297 -14.586 1.00 82.62 95 ASN A CA 1
ATOM 766 C C . ASN A 1 95 ? 4.659 -2.675 -13.891 1.00 82.62 95 ASN A C 1
ATOM 768 O O . ASN A 1 95 ? 5.408 -2.843 -12.935 1.00 82.62 95 ASN A O 1
ATOM 772 N N . GLN A 1 96 ? 3.948 -3.690 -14.398 1.00 83.75 96 GLN A N 1
ATOM 773 C CA . GLN A 1 96 ? 4.028 -5.084 -13.916 1.00 83.75 96 GLN A CA 1
ATOM 774 C C . GLN A 1 96 ? 5.392 -5.739 -14.208 1.00 83.75 96 GLN A C 1
ATOM 776 O O . GLN A 1 96 ? 5.750 -6.748 -13.602 1.00 83.75 96 GLN A O 1
ATOM 781 N N . GLY A 1 97 ? 6.174 -5.159 -15.124 1.00 82.62 97 GLY A N 1
ATOM 782 C CA . GLY A 1 97 ? 7.496 -5.656 -15.486 1.00 82.62 97 GLY A CA 1
ATOM 783 C C . GLY A 1 97 ? 8.560 -5.481 -14.402 1.00 82.62 97 GLY A C 1
ATOM 784 O O . GLY A 1 97 ? 9.593 -6.156 -14.470 1.00 82.62 97 GLY A O 1
ATOM 785 N N . GLY A 1 98 ? 8.287 -4.614 -13.419 1.00 81.94 98 GLY A N 1
ATOM 786 C CA . GLY A 1 98 ? 9.149 -4.323 -12.278 1.00 81.94 98 GLY A CA 1
ATOM 787 C C . GLY A 1 98 ? 10.490 -3.689 -12.646 1.00 81.94 98 GLY A C 1
ATOM 788 O O . GLY A 1 98 ? 10.761 -3.336 -13.799 1.00 81.94 98 GLY A O 1
ATOM 789 N N . SER A 1 99 ? 11.357 -3.553 -11.644 1.00 78.38 99 SER A N 1
ATOM 790 C CA . SER A 1 99 ? 12.735 -3.102 -11.852 1.00 78.38 99 SER A CA 1
ATOM 791 C C . SER A 1 99 ? 13.556 -4.195 -12.540 1.00 78.38 99 SER A C 1
ATOM 793 O O . SER A 1 99 ? 13.590 -5.342 -12.098 1.00 78.38 99 SER A O 1
ATOM 795 N N . ARG A 1 100 ? 14.258 -3.823 -13.613 1.00 81.50 100 ARG A N 1
ATOM 796 C CA . ARG A 1 100 ? 15.176 -4.693 -14.364 1.00 81.50 100 ARG A CA 1
ATOM 797 C C . ARG A 1 100 ? 16.572 -4.095 -14.386 1.00 81.50 100 ARG A C 1
ATOM 799 O O . ARG A 1 100 ? 16.757 -2.937 -14.008 1.00 81.50 100 ARG A O 1
ATOM 806 N N . ARG A 1 101 ? 17.543 -4.894 -14.829 1.00 82.56 101 ARG A N 1
ATOM 807 C CA . ARG A 1 101 ? 18.928 -4.449 -14.964 1.00 82.56 101 ARG A CA 1
ATOM 808 C C . ARG A 1 101 ? 19.035 -3.301 -15.961 1.00 82.56 101 ARG A C 1
ATOM 810 O O . ARG A 1 101 ? 18.396 -3.334 -17.009 1.00 82.56 101 ARG A O 1
ATOM 817 N N . ASN A 1 102 ? 19.859 -2.303 -15.639 1.00 84.62 102 ASN A N 1
ATOM 818 C CA . ASN A 1 102 ? 20.123 -1.196 -16.551 1.00 84.62 102 ASN A CA 1
ATOM 819 C C . ASN A 1 102 ? 20.871 -1.699 -17.794 1.00 84.62 102 ASN A C 1
ATOM 821 O O . ASN A 1 102 ? 22.042 -2.091 -17.693 1.00 84.62 102 ASN A O 1
ATOM 825 N N . MET A 1 103 ? 20.218 -1.648 -18.956 1.00 88.50 103 MET A N 1
ATOM 826 C CA . MET A 1 103 ? 20.831 -2.026 -20.233 1.00 88.50 103 MET A CA 1
ATOM 827 C C . MET A 1 103 ? 21.326 -0.819 -21.043 1.00 88.50 103 MET A C 1
ATOM 829 O O . MET A 1 103 ? 22.066 -1.005 -22.010 1.00 88.50 103 MET A O 1
ATOM 833 N N . LEU A 1 104 ? 20.989 0.415 -20.645 1.00 89.06 104 LEU A N 1
ATOM 834 C CA . LEU A 1 104 ? 21.322 1.645 -21.381 1.00 89.06 104 LEU A CA 1
ATOM 835 C C . LEU A 1 104 ? 22.831 1.814 -21.574 1.00 89.06 104 LEU A C 1
ATOM 837 O O . LEU A 1 104 ? 23.282 2.218 -22.647 1.00 89.06 104 LEU A O 1
ATOM 841 N N . LYS A 1 105 ? 23.626 1.417 -20.570 1.00 87.50 105 LYS A N 1
ATOM 842 C CA . LYS A 1 105 ? 25.099 1.468 -20.608 1.00 87.50 105 LYS A CA 1
ATOM 843 C C . LYS A 1 105 ? 25.738 0.635 -21.728 1.00 87.50 105 LYS A C 1
ATOM 845 O O . LYS A 1 105 ? 26.902 0.859 -22.046 1.00 87.50 105 LYS A O 1
ATOM 850 N N . PHE A 1 106 ? 24.989 -0.281 -22.344 1.00 90.69 106 PHE A N 1
ATOM 851 C CA . PHE A 1 106 ? 25.450 -1.119 -23.456 1.00 90.69 106 PHE A CA 1
ATOM 852 C C . PHE A 1 106 ? 25.022 -0.612 -24.833 1.00 90.69 106 PHE A C 1
ATOM 854 O O . PHE A 1 106 ? 25.426 -1.195 -25.838 1.00 90.69 106 PHE A O 1
ATOM 861 N N . PHE A 1 107 ? 24.229 0.458 -24.903 1.00 90.81 107 PHE A N 1
ATOM 862 C CA . PHE A 1 107 ? 23.957 1.158 -26.155 1.00 90.81 107 PHE A CA 1
ATOM 863 C C . PHE A 1 107 ? 25.060 2.184 -26.444 1.00 90.81 107 PHE A C 1
ATOM 865 O O . PHE A 1 107 ? 25.620 2.771 -25.506 1.00 90.81 107 PHE A O 1
ATOM 872 N N . PRO A 1 108 ? 25.385 2.412 -27.728 1.00 87.88 108 PRO A N 1
ATOM 873 C CA . PRO A 1 108 ? 26.407 3.371 -28.119 1.00 87.88 108 PRO A CA 1
ATOM 874 C C . PRO A 1 108 ? 25.906 4.815 -27.944 1.00 87.88 108 PRO A C 1
ATOM 876 O O . PRO A 1 108 ? 24.735 5.105 -28.180 1.00 87.88 108 PRO A O 1
ATOM 879 N N . GLU A 1 109 ? 26.797 5.736 -27.564 1.00 87.06 109 GLU A N 1
ATOM 880 C CA . GLU A 1 109 ? 26.474 7.173 -27.434 1.00 87.06 109 GLU A CA 1
ATOM 881 C C . GLU A 1 109 ? 26.196 7.826 -28.789 1.00 87.06 109 GLU A C 1
ATOM 883 O O . GLU A 1 109 ? 25.265 8.605 -28.960 1.00 87.06 109 GLU A O 1
ATOM 888 N N . ASN A 1 110 ? 27.001 7.458 -29.781 1.00 82.38 110 ASN A N 1
ATOM 889 C CA . ASN A 1 110 ? 26.885 7.940 -31.145 1.00 82.38 110 ASN A CA 1
ATOM 890 C C . ASN A 1 110 ? 26.551 6.768 -32.048 1.00 82.38 110 ASN A C 1
ATOM 892 O O . ASN A 1 110 ? 27.016 5.653 -31.812 1.00 82.38 110 ASN A O 1
ATOM 896 N N . LYS A 1 111 ? 25.809 7.019 -33.126 1.00 74.38 111 LYS A N 1
ATOM 897 C CA . LYS A 1 111 ? 25.632 6.032 -34.189 1.00 74.38 111 LYS A CA 1
ATOM 898 C C . LYS A 1 111 ? 27.030 5.686 -34.729 1.00 74.38 111 LYS A C 1
ATOM 900 O O . LYS A 1 111 ? 27.650 6.546 -35.346 1.00 74.38 111 LYS A O 1
ATOM 905 N N . PRO A 1 112 ? 27.558 4.464 -34.513 1.00 62.66 112 PRO A N 1
ATOM 906 C CA . PRO A 1 112 ? 28.903 4.124 -34.970 1.00 62.66 112 PRO A CA 1
ATOM 907 C C . PRO A 1 112 ? 29.101 4.345 -36.481 1.00 62.66 112 PRO A C 1
ATOM 909 O O . PRO A 1 112 ? 28.252 3.968 -37.291 1.00 62.66 112 PRO A O 1
ATOM 912 N N . ASN A 1 113 ? 30.215 4.958 -36.876 1.00 54.03 113 ASN A N 1
ATOM 913 C CA . ASN A 1 113 ? 30.528 5.177 -38.290 1.00 54.03 113 ASN A CA 1
ATOM 914 C C . ASN A 1 113 ? 30.602 3.846 -39.051 1.00 54.03 113 ASN A C 1
ATOM 916 O O . ASN A 1 113 ? 30.883 2.810 -38.451 1.00 54.03 113 ASN A O 1
ATOM 920 N N . SER A 1 114 ? 30.320 3.897 -40.358 1.00 52.22 114 SER A N 1
ATOM 921 C CA . SER A 1 114 ? 30.289 2.765 -41.296 1.00 52.22 114 SER A CA 1
ATOM 922 C C . SER A 1 114 ? 31.244 1.637 -40.899 1.00 52.22 114 SER A C 1
ATOM 924 O O . SER A 1 114 ? 32.464 1.774 -41.016 1.00 52.22 114 SER A O 1
ATOM 926 N N . PHE A 1 115 ? 30.689 0.532 -40.407 1.00 54.66 115 PHE A N 1
ATOM 927 C CA . PHE A 1 115 ? 31.488 -0.621 -40.021 1.00 54.66 115 PHE A CA 1
ATOM 928 C C . PHE A 1 115 ? 31.945 -1.357 -41.284 1.00 54.66 115 PHE A C 1
ATOM 930 O O . PHE A 1 115 ? 31.122 -1.713 -42.133 1.00 54.66 115 PHE A O 1
ATOM 937 N N . PHE A 1 116 ? 33.241 -1.676 -41.373 1.00 56.12 116 PHE A N 1
ATOM 938 C CA . PHE A 1 116 ? 33.643 -2.905 -42.058 1.00 56.12 116 PHE A CA 1
ATOM 939 C C . PHE A 1 116 ? 32.859 -4.058 -41.430 1.00 56.12 116 PHE A C 1
ATOM 941 O O . PHE A 1 116 ? 32.633 -4.045 -40.227 1.00 56.12 116 PHE A O 1
ATOM 948 N N . ALA A 1 117 ? 32.405 -5.018 -42.234 1.00 65.25 117 ALA A N 1
ATOM 949 C CA . ALA A 1 117 ? 31.512 -6.075 -41.776 1.00 65.25 117 ALA A CA 1
ATOM 950 C C . ALA A 1 117 ? 31.913 -6.674 -40.409 1.00 65.25 117 ALA A C 1
ATOM 952 O O . ALA A 1 117 ? 32.961 -7.308 -40.299 1.00 65.25 117 ALA A O 1
ATOM 953 N N . SER A 1 118 ? 31.060 -6.500 -39.398 1.00 75.25 118 SER A N 1
ATOM 954 C CA . SER A 1 118 ? 31.298 -6.978 -38.030 1.00 75.25 118 SER A CA 1
ATOM 955 C C . SER A 1 118 ? 30.532 -8.269 -37.769 1.00 75.25 118 SER A C 1
ATOM 957 O O . SER A 1 118 ? 29.427 -8.460 -38.283 1.00 75.25 118 SER A O 1
ATOM 959 N N . LYS A 1 119 ? 31.084 -9.148 -36.929 1.00 84.88 119 LYS A N 1
ATOM 960 C CA . LYS A 1 119 ? 30.333 -10.288 -36.391 1.00 84.88 119 LYS A CA 1
ATOM 961 C C . LYS A 1 119 ? 29.285 -9.769 -35.402 1.00 84.88 119 LYS A C 1
ATOM 963 O O . LYS A 1 119 ? 29.621 -9.030 -34.478 1.00 84.88 119 LYS A O 1
ATOM 968 N N . GLY A 1 120 ? 28.034 -10.169 -35.571 1.00 85.50 120 GLY A N 1
ATOM 969 C CA . GLY A 1 120 ? 26.956 -9.934 -34.618 1.00 85.50 120 GLY A CA 1
ATOM 970 C C . GLY A 1 120 ? 26.380 -11.247 -34.105 1.00 85.50 120 GLY A C 1
ATOM 971 O O . GLY A 1 120 ? 26.464 -12.260 -34.794 1.00 85.50 120 GLY A O 1
ATOM 972 N N . ASP A 1 121 ? 25.800 -11.217 -32.912 1.00 89.00 121 ASP A N 1
ATOM 973 C CA . ASP A 1 121 ? 25.002 -12.317 -32.377 1.00 89.00 121 ASP A CA 1
ATOM 974 C C . ASP A 1 121 ? 23.584 -11.803 -32.107 1.00 89.00 121 ASP A C 1
ATOM 976 O O . ASP A 1 121 ? 23.384 -10.876 -31.318 1.00 89.00 121 ASP A O 1
ATOM 980 N N . ILE A 1 122 ? 22.599 -12.382 -32.794 1.00 90.62 122 ILE A N 1
ATOM 981 C CA . ILE A 1 122 ? 21.178 -12.147 -32.538 1.00 90.62 122 ILE A CA 1
ATOM 982 C C . ILE A 1 122 ? 20.745 -13.092 -31.431 1.00 90.62 122 ILE A C 1
ATOM 984 O O . ILE A 1 122 ? 20.920 -14.307 -31.544 1.00 90.62 122 ILE A O 1
ATOM 988 N N . ILE A 1 123 ? 20.163 -12.533 -30.378 1.00 93.88 123 ILE A N 1
ATOM 989 C CA . ILE A 1 123 ? 19.698 -13.293 -29.222 1.00 93.88 123 ILE A CA 1
ATOM 990 C C . ILE A 1 123 ? 18.177 -13.276 -29.259 1.00 93.88 123 ILE A C 1
ATOM 992 O O . ILE A 1 123 ? 17.552 -12.237 -29.066 1.00 93.88 123 ILE A O 1
ATOM 996 N N . HIS A 1 124 ? 17.589 -14.427 -29.555 1.00 93.94 124 HIS A N 1
ATOM 997 C CA . HIS A 1 124 ? 16.152 -14.602 -29.697 1.00 93.94 124 HIS A CA 1
ATOM 998 C C . HIS A 1 124 ? 15.629 -15.472 -28.559 1.00 93.94 124 HIS A C 1
ATOM 1000 O O . HIS A 1 124 ? 16.231 -16.491 -28.234 1.00 93.94 124 HIS A O 1
ATOM 1006 N N . ARG A 1 125 ? 14.494 -15.092 -27.977 1.00 95.06 125 ARG A N 1
ATOM 1007 C CA . ARG A 1 125 ? 13.725 -15.960 -27.079 1.00 95.06 125 ARG A CA 1
ATOM 1008 C C . ARG A 1 125 ? 12.444 -16.378 -27.777 1.00 95.06 125 ARG A C 1
ATOM 1010 O O . ARG A 1 125 ? 11.737 -15.493 -28.251 1.00 95.06 125 ARG A O 1
ATOM 1017 N N . ASN A 1 126 ? 12.154 -17.673 -27.817 1.00 93.00 126 ASN A N 1
ATOM 1018 C CA . ASN A 1 126 ? 10.917 -18.193 -28.401 1.00 93.00 126 ASN A CA 1
ATOM 1019 C C . ASN A 1 126 ? 9.740 -18.144 -27.396 1.00 93.00 126 ASN A C 1
ATOM 1021 O O . ASN A 1 126 ? 9.871 -17.661 -26.269 1.00 93.00 126 ASN A O 1
ATOM 1025 N N . ASN A 1 127 ? 8.583 -18.673 -27.798 1.00 90.56 127 ASN A N 1
ATOM 1026 C CA . ASN A 1 127 ? 7.360 -18.697 -26.990 1.00 90.56 127 ASN A CA 1
ATOM 1027 C C . ASN A 1 127 ? 7.384 -19.671 -25.797 1.00 90.56 127 ASN A C 1
ATOM 1029 O O . ASN A 1 127 ? 6.532 -19.552 -24.924 1.00 90.56 127 ASN A O 1
ATOM 1033 N N . THR A 1 128 ? 8.336 -20.606 -25.728 1.00 89.19 128 THR A N 1
ATOM 1034 C CA . THR A 1 128 ? 8.539 -21.477 -24.554 1.00 89.19 128 THR A CA 1
ATOM 1035 C C . THR A 1 128 ? 9.533 -20.880 -23.560 1.00 89.19 128 THR A C 1
ATOM 1037 O O . THR A 1 128 ? 9.795 -21.457 -22.508 1.00 89.19 128 THR A O 1
ATOM 1040 N N . GLY A 1 129 ? 10.118 -19.726 -23.889 1.00 89.25 129 GLY A N 1
ATOM 1041 C CA . GLY A 1 129 ? 11.159 -19.104 -23.093 1.00 89.25 129 GLY A CA 1
ATOM 1042 C C . GLY A 1 129 ? 12.557 -19.670 -23.346 1.00 89.25 129 GLY A C 1
ATOM 1043 O O . GLY A 1 129 ? 13.470 -19.335 -22.601 1.00 89.25 129 GLY A O 1
ATOM 1044 N N . GLU A 1 130 ? 12.780 -20.481 -24.377 1.00 92.38 130 GLU A N 1
ATOM 1045 C CA . GLU A 1 130 ? 14.119 -20.950 -24.751 1.00 92.38 130 GLU A CA 1
ATOM 1046 C C . GLU A 1 130 ? 14.901 -19.856 -25.494 1.00 92.38 130 GLU A C 1
ATOM 1048 O O . GLU A 1 130 ? 14.350 -19.123 -26.322 1.00 92.38 130 GLU A O 1
ATOM 1053 N N . ILE A 1 131 ? 16.199 -19.751 -25.200 1.00 93.62 131 ILE A N 1
ATOM 1054 C CA . ILE A 1 131 ? 17.125 -18.837 -25.872 1.00 93.62 131 ILE A CA 1
ATOM 1055 C C . ILE A 1 131 ? 17.771 -19.523 -27.072 1.00 93.62 131 ILE A C 1
ATOM 1057 O O . ILE A 1 131 ? 18.422 -20.556 -26.940 1.00 93.62 131 ILE A O 1
ATOM 1061 N N . ILE A 1 132 ? 17.680 -18.871 -28.227 1.00 91.75 132 ILE A N 1
ATOM 1062 C CA . ILE A 1 132 ? 18.318 -19.277 -29.475 1.00 91.75 132 ILE A CA 1
ATOM 1063 C C . ILE A 1 132 ? 19.247 -18.151 -29.933 1.00 91.75 132 ILE A C 1
ATOM 1065 O O . ILE A 1 132 ? 18.850 -16.987 -30.026 1.00 91.75 132 ILE A O 1
ATOM 1069 N N . LYS A 1 133 ? 20.502 -18.497 -30.228 1.00 90.38 133 LYS A N 1
ATOM 1070 C CA . LYS A 1 133 ? 21.516 -17.557 -30.718 1.00 90.38 133 LYS A CA 1
ATOM 1071 C C . LYS A 1 133 ? 21.769 -17.766 -32.199 1.00 90.38 133 LYS A C 1
ATOM 1073 O O . LYS A 1 133 ? 22.041 -18.885 -32.629 1.00 90.38 133 LYS A O 1
ATOM 1078 N N . TYR A 1 134 ? 21.783 -16.677 -32.956 1.00 87.69 134 TYR A N 1
ATOM 1079 C CA . TYR A 1 134 ? 22.120 -16.693 -34.375 1.00 87.69 134 TYR A CA 1
ATOM 1080 C C . TYR A 1 134 ? 23.328 -15.805 -34.646 1.00 87.69 134 TYR A C 1
ATOM 1082 O O . TYR A 1 134 ? 23.319 -14.621 -34.325 1.00 87.69 134 TYR A O 1
ATOM 1090 N N . VAL A 1 135 ? 24.355 -16.359 -35.289 1.00 85.62 135 VAL A N 1
ATOM 1091 C CA . VAL A 1 135 ? 25.516 -15.578 -35.731 1.00 85.62 135 VAL A CA 1
ATOM 1092 C C . VAL A 1 135 ? 25.168 -14.833 -37.023 1.00 85.62 135 VAL A C 1
ATOM 1094 O O . VAL A 1 135 ? 24.683 -15.432 -37.991 1.00 85.62 135 VAL A O 1
ATOM 1097 N N . SER A 1 136 ? 25.439 -13.530 -37.051 1.00 79.81 136 SER A N 1
ATOM 1098 C CA . SER A 1 136 ? 25.187 -12.626 -38.173 1.00 79.81 136 SER A CA 1
ATOM 1099 C C . SER A 1 136 ? 26.441 -11.860 -38.602 1.00 79.81 136 SER A C 1
ATOM 1101 O O . SER A 1 136 ? 27.392 -11.669 -37.845 1.00 79.81 136 SER A O 1
ATOM 1103 N N . ARG A 1 137 ? 26.429 -11.366 -39.841 1.00 81.94 137 ARG A N 1
ATOM 1104 C CA . ARG A 1 137 ? 27.364 -10.365 -40.364 1.00 81.94 137 ARG A CA 1
ATOM 1105 C C . ARG A 1 137 ? 26.602 -9.062 -40.501 1.00 81.94 137 ARG A C 1
ATOM 1107 O O . ARG A 1 137 ? 25.672 -8.938 -41.298 1.00 81.94 137 ARG A O 1
ATOM 1114 N N . CYS A 1 138 ? 27.013 -8.086 -39.714 1.00 74.81 138 CYS A N 1
ATOM 1115 C CA . CYS A 1 138 ? 26.394 -6.776 -39.663 1.00 74.81 138 CYS A CA 1
ATOM 1116 C C . CYS A 1 138 ? 27.180 -5.816 -40.558 1.00 74.81 138 CYS A C 1
ATOM 1118 O O . CYS A 1 138 ? 28.390 -5.652 -40.392 1.00 74.81 138 CYS A O 1
ATOM 1120 N N . THR A 1 139 ? 26.495 -5.187 -41.510 1.00 71.00 139 THR A N 1
ATOM 1121 C CA . THR A 1 139 ? 27.060 -4.185 -42.425 1.00 71.00 139 THR A CA 1
ATOM 1122 C C . THR A 1 139 ? 26.209 -2.926 -42.406 1.00 71.00 139 THR A C 1
ATOM 1124 O O . THR A 1 139 ? 25.000 -2.985 -42.199 1.00 71.00 139 THR A O 1
ATOM 1127 N N . THR A 1 140 ? 26.817 -1.766 -42.630 1.00 63.38 140 THR A N 1
ATOM 1128 C CA . THR A 1 140 ? 26.047 -0.523 -42.730 1.00 63.38 140 THR A CA 1
ATOM 1129 C C . THR A 1 140 ? 25.266 -0.454 -44.046 1.00 63.38 140 THR A C 1
ATOM 1131 O O . THR A 1 140 ? 25.829 -0.743 -45.094 1.00 63.38 140 THR A O 1
ATOM 1134 N N . THR A 1 141 ? 23.988 -0.064 -43.995 1.00 56.28 141 THR A N 1
ATOM 1135 C CA . THR A 1 141 ? 23.174 0.309 -45.170 1.00 56.28 141 THR A CA 1
ATOM 1136 C C . THR A 1 141 ? 22.219 1.447 -44.788 1.00 56.28 141 THR A C 1
ATOM 1138 O O . THR A 1 141 ? 22.174 1.799 -43.612 1.00 56.28 141 THR A O 1
ATOM 1141 N N . SER A 1 142 ? 21.457 1.985 -45.745 1.00 52.44 142 SER A N 1
ATOM 1142 C CA . SER A 1 142 ? 20.202 2.724 -45.514 1.00 52.44 142 SER A CA 1
ATOM 1143 C C . SER A 1 142 ? 18.971 1.858 -45.860 1.00 52.44 142 SER A C 1
ATOM 1145 O O . SER A 1 142 ? 19.003 1.095 -46.827 1.00 52.44 142 SER A O 1
ATOM 1147 N N . PHE A 1 143 ? 17.889 1.925 -45.071 1.00 51.59 143 PHE A N 1
ATOM 1148 C CA . PHE A 1 143 ? 16.683 1.104 -45.274 1.00 51.59 143 PHE A CA 1
ATOM 1149 C C . PHE A 1 143 ? 15.427 1.968 -45.404 1.00 51.59 143 PHE A C 1
ATOM 1151 O O . PHE A 1 143 ? 15.132 2.798 -44.548 1.00 51.59 143 PHE A O 1
ATOM 1158 N N . GLN A 1 144 ? 14.650 1.710 -46.453 1.00 49.19 144 GLN A N 1
ATOM 1159 C CA . GLN A 1 144 ? 13.367 2.362 -46.681 1.00 49.19 144 GLN A CA 1
ATOM 1160 C C . GLN A 1 144 ? 12.218 1.408 -46.289 1.00 49.19 144 GLN A C 1
ATOM 1162 O O . GLN A 1 144 ? 12.143 0.296 -46.820 1.00 49.19 144 GLN A O 1
ATOM 1167 N N . PRO A 1 145 ? 11.321 1.786 -45.363 1.00 53.12 145 PRO A N 1
ATOM 1168 C CA . PRO A 1 145 ? 10.196 0.946 -44.944 1.00 53.12 145 PRO A CA 1
ATOM 1169 C C . PRO A 1 145 ? 9.127 0.859 -46.033 1.00 53.12 145 PRO A C 1
ATOM 1171 O O . PRO A 1 145 ? 8.835 1.847 -46.696 1.00 53.12 145 PRO A O 1
ATOM 1174 N N . CYS A 1 146 ? 8.444 -0.283 -46.143 1.00 45.50 146 CYS A N 1
ATOM 1175 C CA . CYS A 1 146 ? 7.343 -0.452 -47.104 1.00 45.50 146 CYS A CA 1
ATOM 1176 C C . CYS A 1 146 ? 6.063 0.346 -46.771 1.00 45.50 146 CYS A C 1
ATOM 1178 O O . CYS A 1 146 ? 5.208 0.477 -47.640 1.00 45.50 146 CYS A O 1
ATOM 1180 N N . ASN A 1 147 ? 5.908 0.865 -45.544 1.00 47.62 147 ASN A N 1
ATOM 1181 C CA . ASN A 1 147 ? 4.620 1.385 -45.052 1.00 47.62 147 ASN A CA 1
ATOM 1182 C C . ASN A 1 147 ? 4.559 2.909 -44.835 1.00 47.62 147 ASN A C 1
ATOM 1184 O O . ASN A 1 147 ? 3.475 3.417 -44.568 1.00 47.62 147 ASN A O 1
ATOM 1188 N N . ASP A 1 148 ? 5.674 3.636 -44.964 1.00 44.75 148 ASP A N 1
ATOM 1189 C CA . ASP A 1 148 ? 5.716 5.105 -44.875 1.00 44.75 148 ASP A CA 1
ATOM 1190 C C . ASP A 1 148 ? 6.259 5.652 -46.204 1.00 44.75 148 ASP A C 1
ATOM 1192 O O . ASP A 1 148 ? 7.462 5.803 -46.400 1.00 44.75 148 ASP A O 1
ATOM 1196 N N . ALA A 1 149 ? 5.363 5.941 -47.151 1.00 43.50 149 ALA A N 1
ATOM 1197 C CA . ALA A 1 149 ? 5.700 6.386 -48.510 1.00 43.50 149 ALA A CA 1
ATOM 1198 C C . ALA A 1 149 ? 6.322 7.804 -48.592 1.00 43.50 149 ALA A C 1
ATOM 1200 O O . ALA A 1 149 ? 6.334 8.400 -49.667 1.00 43.50 149 ALA A O 1
ATOM 1201 N N . ALA A 1 150 ? 6.808 8.375 -47.482 1.00 41.50 150 ALA A N 1
ATOM 1202 C CA . ALA A 1 150 ? 7.198 9.785 -47.415 1.00 41.50 150 ALA A CA 1
ATOM 1203 C C . ALA A 1 150 ? 8.581 10.098 -46.808 1.00 41.50 150 ALA A C 1
ATOM 1205 O O . ALA A 1 150 ? 8.981 11.256 -46.909 1.00 41.50 150 ALA A O 1
ATOM 1206 N N . GLN A 1 151 ? 9.335 9.160 -46.206 1.00 42.56 151 GLN A N 1
ATOM 1207 C CA . GLN A 1 151 ? 10.714 9.437 -45.740 1.00 42.56 151 GLN A CA 1
ATOM 1208 C C . GLN A 1 151 ? 11.515 8.171 -45.368 1.00 42.56 151 GLN A C 1
ATOM 1210 O O . GLN A 1 151 ? 10.971 7.256 -44.756 1.00 42.56 151 GLN A O 1
ATOM 1215 N N . ASP A 1 152 ? 12.814 8.149 -45.696 1.00 45.66 152 ASP A N 1
ATOM 1216 C CA . ASP A 1 152 ? 13.757 7.075 -45.334 1.00 45.66 152 ASP A CA 1
ATOM 1217 C C . ASP A 1 152 ? 13.966 6.986 -43.809 1.00 45.66 152 ASP A C 1
ATOM 1219 O O . ASP A 1 152 ? 14.081 8.015 -43.135 1.00 45.66 152 ASP A O 1
ATOM 1223 N N . TYR A 1 153 ? 14.074 5.770 -43.255 1.00 49.38 153 TYR A N 1
ATOM 1224 C CA . TYR A 1 153 ? 14.569 5.572 -41.886 1.00 49.38 153 TYR A CA 1
ATOM 1225 C C . TYR A 1 153 ? 16.081 5.282 -41.917 1.00 49.38 153 TYR A C 1
ATOM 1227 O O . TYR A 1 153 ? 16.580 4.494 -42.718 1.00 49.38 153 TYR A O 1
ATOM 1235 N N . ASP A 1 154 ? 16.838 5.887 -41.003 1.00 47.41 154 ASP A N 1
ATOM 1236 C CA . ASP A 1 154 ? 18.252 5.558 -40.786 1.00 47.41 154 ASP A CA 1
ATOM 1237 C C . ASP A 1 154 ? 18.361 4.225 -40.012 1.00 47.41 154 ASP A C 1
ATOM 1239 O O . ASP A 1 154 ? 18.178 4.203 -38.795 1.00 47.41 154 ASP A O 1
ATOM 1243 N N . ALA A 1 155 ? 18.596 3.098 -40.700 1.00 48.22 155 ALA A N 1
ATOM 1244 C CA . ALA A 1 155 ? 18.656 1.741 -40.128 1.00 48.22 155 ALA A CA 1
ATOM 1245 C C . ALA A 1 155 ? 19.748 0.871 -40.793 1.00 48.22 155 ALA A C 1
ATOM 1247 O O . ALA A 1 155 ? 20.102 1.103 -41.940 1.00 48.22 155 ALA A O 1
ATOM 1248 N N . PHE A 1 156 ? 20.290 -0.142 -40.095 1.00 45.34 156 PHE A N 1
ATOM 1249 C CA . PHE A 1 156 ? 21.297 -1.077 -40.634 1.00 45.34 156 PHE A CA 1
ATOM 1250 C C . PHE A 1 156 ? 20.654 -2.274 -41.355 1.00 45.34 156 PHE A C 1
ATOM 1252 O O . PHE A 1 156 ? 19.636 -2.796 -40.912 1.00 45.34 156 PHE A O 1
ATOM 1259 N N . GLN A 1 157 ? 21.318 -2.819 -42.379 1.00 46.25 157 GLN A N 1
ATOM 1260 C CA . GLN A 1 157 ? 20.942 -4.085 -43.023 1.00 46.25 157 GLN A CA 1
ATOM 1261 C C . GLN A 1 157 ? 21.857 -5.167 -42.516 1.00 46.25 157 GLN A C 1
ATOM 1263 O O . GLN A 1 157 ? 23.081 -5.035 -42.477 1.00 46.25 157 GLN A O 1
ATOM 1268 N N . VAL A 1 158 ? 21.232 -6.251 -42.107 1.00 49.22 158 VAL A N 1
ATOM 1269 C CA . VAL A 1 158 ? 21.902 -7.340 -41.434 1.00 49.22 158 VAL A CA 1
ATOM 1270 C C . VAL A 1 158 ? 21.733 -8.587 -42.253 1.00 49.22 158 VAL A C 1
ATOM 1272 O O . VAL A 1 158 ? 20.634 -8.997 -42.598 1.00 49.22 158 VAL A O 1
ATOM 1275 N N . TYR A 1 159 ? 22.858 -9.200 -42.572 1.00 49.06 159 TYR A N 1
ATOM 1276 C CA . TYR A 1 159 ? 22.881 -10.486 -43.228 1.00 49.06 159 TYR A CA 1
ATOM 1277 C C . TYR A 1 159 ? 23.139 -11.516 -42.133 1.00 49.06 159 TYR A C 1
ATOM 1279 O O . TYR A 1 159 ? 24.249 -11.597 -41.603 1.00 49.06 159 TYR A O 1
ATOM 1287 N N . LEU A 1 160 ? 22.130 -12.303 -41.761 1.00 50.88 160 LEU A N 1
ATOM 1288 C CA . LEU A 1 160 ? 22.374 -13.571 -41.077 1.00 50.88 160 LEU A CA 1
ATOM 1289 C C . LEU A 1 160 ? 23.368 -14.344 -41.948 1.00 50.88 160 LEU A C 1
ATOM 1291 O O . LEU A 1 160 ? 23.191 -14.484 -43.154 1.00 50.88 160 LEU A O 1
ATOM 1295 N N . THR A 1 161 ? 24.515 -14.720 -41.403 1.00 40.62 161 THR A N 1
ATOM 1296 C CA . THR A 1 161 ? 25.554 -15.306 -42.255 1.00 40.62 161 THR A CA 1
ATOM 1297 C C . THR A 1 161 ? 25.240 -16.743 -42.593 1.00 40.62 161 THR A C 1
ATOM 1299 O O . THR A 1 161 ? 24.812 -17.499 -41.731 1.00 40.62 161 THR A O 1
ATOM 1302 N N . HIS A 1 162 ? 25.633 -17.156 -43.796 1.00 32.72 162 HIS A N 1
ATOM 1303 C CA . HIS A 1 162 ? 25.652 -18.553 -44.234 1.00 32.72 162 HIS A CA 1
ATOM 1304 C C . HIS A 1 162 ? 26.333 -19.538 -43.257 1.00 32.72 162 HIS A C 1
ATOM 1306 O O . HIS A 1 162 ? 26.091 -20.732 -43.364 1.00 32.72 162 HIS A O 1
ATOM 1312 N N . MET A 1 163 ? 27.151 -19.084 -42.295 1.00 34.88 163 MET A N 1
ATOM 1313 C CA . MET A 1 163 ? 27.790 -19.968 -41.308 1.00 34.88 163 MET A CA 1
ATOM 1314 C C . MET A 1 163 ? 26.838 -20.512 -40.224 1.00 34.88 163 MET A C 1
ATOM 1316 O O . MET A 1 163 ? 27.235 -21.421 -39.503 1.00 34.88 163 MET A O 1
ATOM 1320 N N . SER A 1 164 ? 25.606 -19.996 -40.098 1.00 43.75 164 SER A N 1
ATOM 1321 C CA . SER A 1 164 ? 24.606 -20.478 -39.126 1.00 43.75 164 SER A CA 1
ATOM 1322 C C . SER A 1 164 ? 23.418 -21.226 -39.750 1.00 43.75 164 SER A C 1
ATOM 1324 O O . SER A 1 164 ? 22.575 -21.709 -39.002 1.00 43.75 164 SER A O 1
ATOM 1326 N N . ASN A 1 165 ? 23.319 -21.323 -41.088 1.00 52.19 165 ASN A N 1
ATOM 1327 C CA . ASN A 1 165 ? 22.127 -21.821 -41.809 1.00 52.19 165 ASN A CA 1
ATOM 1328 C C . ASN A 1 165 ? 20.789 -21.207 -41.324 1.00 52.19 165 ASN A C 1
ATOM 1330 O O . ASN A 1 165 ? 19.723 -21.777 -41.547 1.00 52.19 165 ASN A O 1
ATOM 1334 N N . ALA A 1 166 ? 20.833 -20.047 -40.662 1.00 66.81 166 ALA A N 1
ATOM 1335 C CA . ALA A 1 166 ? 19.672 -19.422 -40.054 1.00 66.81 166 ALA A CA 1
ATOM 1336 C C . ALA A 1 166 ? 19.046 -18.400 -41.004 1.00 66.81 166 ALA A C 1
ATOM 1338 O O . ALA A 1 166 ? 19.714 -17.481 -41.484 1.00 66.81 166 ALA A O 1
ATOM 1339 N N . ASN A 1 167 ? 17.746 -18.549 -41.239 1.00 82.06 167 ASN A N 1
ATOM 1340 C CA . ASN A 1 167 ? 16.944 -17.612 -42.010 1.00 82.06 167 ASN A CA 1
ATOM 1341 C C . ASN A 1 167 ? 16.184 -16.667 -41.082 1.00 82.06 167 ASN A C 1
ATOM 1343 O O . ASN A 1 167 ? 15.862 -17.011 -39.946 1.00 82.06 167 ASN A O 1
ATOM 1347 N N . THR A 1 168 ? 15.857 -15.478 -41.578 1.00 81.94 168 THR A N 1
ATOM 1348 C CA . THR A 1 168 ? 14.848 -14.645 -40.931 1.00 81.94 168 THR A CA 1
ATOM 1349 C C . THR A 1 168 ? 13.487 -15.329 -41.039 1.00 81.94 168 THR A C 1
ATOM 1351 O O . THR A 1 168 ? 13.182 -15.996 -42.029 1.00 81.94 168 THR A O 1
ATOM 1354 N N . PHE A 1 169 ? 12.664 -15.174 -40.008 1.00 87.81 169 PHE A N 1
ATOM 1355 C CA . PHE A 1 169 ? 11.337 -15.773 -39.921 1.00 87.81 169 PHE A CA 1
ATOM 1356 C C . PHE A 1 169 ? 10.362 -14.802 -39.253 1.00 87.81 169 PHE A C 1
ATOM 1358 O O . PHE A 1 169 ? 10.760 -13.840 -38.586 1.00 87.81 169 PHE A O 1
ATOM 1365 N N . VAL A 1 170 ? 9.067 -15.051 -39.442 1.00 83.94 170 VAL A N 1
ATOM 1366 C CA . VAL A 1 170 ? 8.009 -14.284 -38.776 1.00 83.94 170 VAL A CA 1
ATOM 1367 C C . VAL A 1 170 ? 8.113 -14.511 -37.266 1.00 83.94 170 VAL A C 1
ATOM 1369 O O . VAL A 1 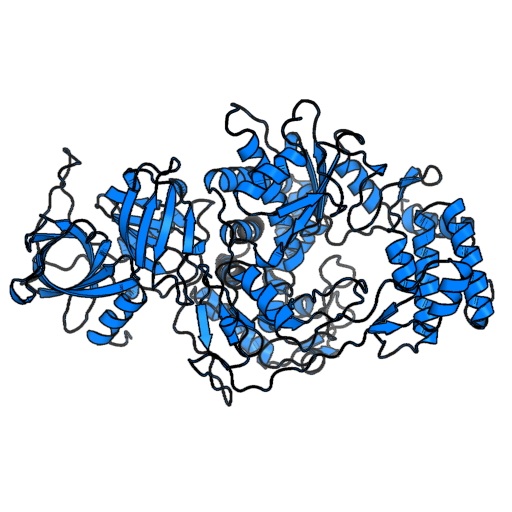170 ? 7.970 -15.637 -36.808 1.00 83.94 170 VAL A O 1
ATOM 1372 N N . GLY A 1 171 ? 8.372 -13.443 -36.510 1.00 85.25 171 GLY A N 1
ATOM 1373 C CA . GLY A 1 171 ? 8.587 -13.497 -35.057 1.00 85.25 171 GLY A CA 1
ATOM 1374 C C . GLY A 1 171 ? 10.012 -13.148 -34.611 1.00 85.25 171 GLY A C 1
ATOM 1375 O O . GLY A 1 171 ? 10.224 -12.893 -33.430 1.00 85.25 171 GLY A O 1
ATOM 1376 N N . LEU A 1 172 ? 10.984 -13.035 -35.532 1.00 90.06 172 LEU A N 1
ATOM 1377 C CA . LEU A 1 172 ? 12.360 -12.629 -35.190 1.00 90.06 172 LEU A CA 1
ATOM 1378 C C . LEU A 1 172 ? 12.471 -11.146 -34.766 1.00 90.06 172 LEU A C 1
ATOM 1380 O O . LEU A 1 172 ? 13.454 -10.745 -34.139 1.00 90.06 172 LEU A O 1
ATOM 1384 N N . CYS A 1 173 ? 11.479 -10.314 -35.106 1.00 91.81 173 CYS A N 1
ATOM 1385 C CA . CYS A 1 173 ? 11.428 -8.898 -34.735 1.00 91.81 173 CYS A CA 1
ATOM 1386 C C . CYS A 1 173 ? 11.607 -8.673 -33.227 1.00 91.81 173 CYS A C 1
ATOM 1388 O O . CYS A 1 173 ? 11.184 -9.476 -32.401 1.00 91.81 173 CYS A O 1
ATOM 1390 N N . GLY A 1 174 ? 12.250 -7.563 -32.875 1.00 92.62 174 GLY A N 1
ATOM 1391 C CA . GLY A 1 174 ? 12.570 -7.174 -31.507 1.00 92.62 174 GLY A CA 1
ATOM 1392 C C . GLY A 1 174 ? 13.772 -7.893 -30.891 1.00 92.62 174 GLY A C 1
ATOM 1393 O O . GLY A 1 174 ? 14.245 -7.470 -29.839 1.00 92.62 174 GLY A O 1
ATOM 1394 N N . SER A 1 175 ? 14.313 -8.932 -31.541 1.00 94.56 175 SER A N 1
ATOM 1395 C CA . SER A 1 175 ? 15.491 -9.644 -31.032 1.00 94.56 175 SER A CA 1
ATOM 1396 C C . SER A 1 175 ? 16.705 -8.703 -31.009 1.00 94.56 175 SER A C 1
ATOM 1398 O O . SER A 1 175 ? 17.035 -8.129 -32.058 1.00 94.56 175 SER A O 1
ATOM 1400 N N . PRO A 1 176 ? 17.363 -8.501 -29.851 1.00 93.81 176 PRO A N 1
ATOM 1401 C CA . PRO A 1 176 ? 18.551 -7.670 -29.754 1.00 93.81 176 PRO A CA 1
ATOM 1402 C C . PRO A 1 176 ? 19.728 -8.303 -30.481 1.00 93.81 176 PRO A C 1
ATOM 1404 O O . PRO A 1 176 ? 19.886 -9.526 -30.518 1.00 93.81 176 PRO A O 1
ATOM 1407 N N . VAL A 1 177 ? 20.581 -7.442 -31.027 1.00 90.19 177 VAL A N 1
ATOM 1408 C CA . VAL A 1 177 ? 21.800 -7.869 -31.707 1.00 90.19 177 VAL A CA 1
ATOM 1409 C C . VAL A 1 177 ? 23.007 -7.265 -31.025 1.00 90.19 177 VAL A C 1
ATOM 1411 O O . VAL A 1 177 ? 23.190 -6.045 -30.996 1.00 90.19 177 VAL A O 1
ATOM 1414 N N . MET A 1 178 ? 23.841 -8.143 -30.486 1.00 90.69 178 MET A N 1
ATOM 1415 C CA . MET A 1 178 ? 25.130 -7.791 -29.920 1.00 90.69 178 MET A CA 1
ATOM 1416 C C . MET A 1 178 ? 26.151 -7.679 -31.048 1.00 90.69 178 MET A C 1
ATOM 1418 O O . MET A 1 178 ? 26.330 -8.619 -31.818 1.00 90.69 178 MET A O 1
ATOM 1422 N N . ILE A 1 179 ? 26.835 -6.544 -31.154 1.00 86.62 179 ILE A N 1
ATOM 1423 C CA . ILE A 1 179 ? 27.982 -6.395 -32.050 1.00 86.62 179 ILE A CA 1
ATOM 1424 C C . ILE A 1 179 ? 29.233 -6.818 -31.288 1.00 86.62 179 ILE A C 1
ATOM 1426 O O . ILE A 1 179 ? 29.545 -6.270 -30.230 1.00 86.62 179 ILE A O 1
ATOM 1430 N N . ASN A 1 180 ? 29.943 -7.802 -31.837 1.00 83.56 180 ASN A N 1
ATOM 1431 C CA . ASN A 1 180 ? 31.174 -8.315 -31.256 1.00 83.56 180 ASN A CA 1
ATOM 1432 C C . ASN A 1 180 ? 32.350 -7.378 -31.557 1.00 83.56 180 ASN A C 1
ATOM 1434 O O . ASN A 1 180 ? 32.448 -6.799 -32.640 1.00 83.56 180 ASN A O 1
ATOM 1438 N N . GLY A 1 181 ? 33.280 -7.276 -30.612 1.00 78.19 181 GLY A N 1
ATOM 1439 C CA . GLY A 1 181 ? 34.499 -6.484 -30.738 1.00 78.19 181 GLY A CA 1
ATOM 1440 C C . GLY A 1 181 ? 35.290 -6.476 -29.432 1.00 78.19 181 GLY A C 1
ATOM 1441 O O . GLY A 1 181 ? 34.928 -7.164 -28.480 1.00 78.19 181 GLY A O 1
ATOM 1442 N N . SER A 1 182 ? 36.352 -5.670 -29.369 1.00 75.19 182 SER A N 1
ATOM 1443 C CA . SER A 1 182 ? 37.117 -5.444 -28.129 1.00 75.19 182 SER A CA 1
ATOM 1444 C C . SER A 1 182 ? 36.284 -4.776 -27.029 1.00 75.19 182 SER A C 1
ATOM 1446 O O . SER A 1 182 ? 36.573 -4.942 -25.848 1.00 75.19 182 SER A O 1
ATOM 1448 N N . SER A 1 183 ? 35.238 -4.044 -27.419 1.00 82.19 183 SER A N 1
ATOM 1449 C CA . SER A 1 183 ? 34.197 -3.523 -26.539 1.00 82.19 183 SER A CA 1
ATOM 1450 C C . SER A 1 183 ? 32.836 -3.894 -27.143 1.00 82.19 183 SER A C 1
ATOM 1452 O O . SER A 1 183 ? 32.409 -3.256 -28.109 1.00 82.19 183 SER A O 1
ATOM 1454 N N . PRO A 1 184 ? 32.196 -4.975 -26.666 1.00 87.31 184 PRO A N 1
ATOM 1455 C CA . PRO A 1 184 ? 30.910 -5.428 -27.186 1.00 87.31 184 PRO A CA 1
ATOM 1456 C C . PRO A 1 184 ? 29.796 -4.442 -26.802 1.00 87.31 184 PRO A C 1
ATOM 1458 O O . PRO A 1 184 ? 29.809 -3.871 -25.710 1.00 87.31 184 PRO A O 1
ATOM 1461 N N . PHE A 1 185 ? 28.817 -4.249 -27.686 1.00 88.94 185 PHE A N 1
ATOM 1462 C CA . PHE A 1 185 ? 27.689 -3.339 -27.451 1.00 88.94 185 PHE A CA 1
ATOM 1463 C C . PHE A 1 185 ? 26.412 -3.821 -28.154 1.00 88.94 185 PHE A C 1
ATOM 1465 O O . PHE A 1 185 ? 26.455 -4.668 -29.049 1.00 88.94 185 PHE A O 1
ATOM 1472 N N . ILE A 1 186 ? 25.261 -3.273 -27.762 1.00 90.69 186 ILE A N 1
ATOM 1473 C CA . ILE A 1 186 ? 23.965 -3.546 -28.393 1.00 90.69 186 ILE A CA 1
ATOM 1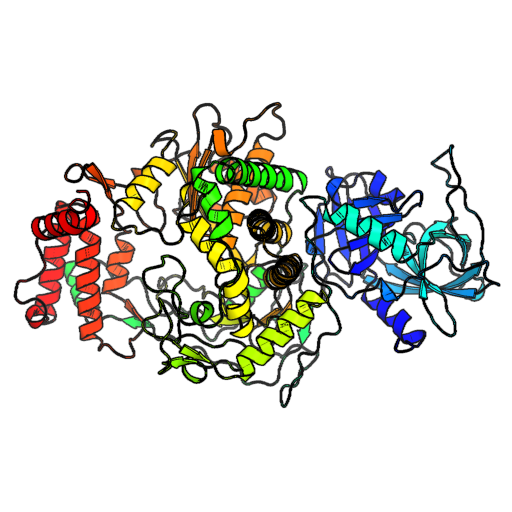474 C C . ILE A 1 186 ? 23.846 -2.675 -29.646 1.00 90.69 186 ILE A C 1
ATOM 1476 O O . ILE A 1 186 ? 23.743 -1.453 -29.560 1.00 90.69 186 ILE A O 1
ATOM 1480 N N . GLY A 1 187 ? 23.867 -3.301 -30.823 1.00 83.00 187 GLY A N 1
ATOM 1481 C CA . GLY A 1 187 ? 23.777 -2.601 -32.108 1.00 83.00 187 GLY A CA 1
ATOM 1482 C C . GLY A 1 187 ? 22.371 -2.115 -32.458 1.00 83.00 187 GLY A C 1
ATOM 1483 O O . GLY A 1 187 ? 22.225 -1.220 -33.292 1.00 83.00 187 GLY A O 1
ATOM 1484 N N . GLY A 1 188 ? 21.353 -2.706 -31.833 1.00 86.94 188 GLY A N 1
ATOM 1485 C CA . GLY A 1 188 ? 19.946 -2.425 -32.081 1.00 86.94 188 GLY A CA 1
ATOM 1486 C C . GLY A 1 188 ? 19.075 -3.667 -31.914 1.00 86.94 188 GLY A C 1
ATOM 1487 O O . GLY A 1 188 ? 19.517 -4.675 -31.357 1.00 86.94 188 GLY A O 1
ATOM 1488 N N . ILE A 1 189 ? 17.851 -3.597 -32.437 1.00 90.06 189 ILE A N 1
ATOM 1489 C CA . ILE A 1 189 ? 16.917 -4.730 -32.506 1.00 90.06 189 ILE A CA 1
ATOM 1490 C C . ILE A 1 189 ? 16.517 -5.033 -33.950 1.00 90.06 189 ILE A C 1
ATOM 1492 O O . ILE A 1 189 ? 16.433 -4.129 -34.784 1.00 90.06 189 ILE A O 1
ATOM 1496 N N . HIS A 1 190 ? 16.269 -6.307 -34.247 1.00 90.50 190 HIS A N 1
ATOM 1497 C CA . HIS A 1 190 ? 15.748 -6.744 -35.543 1.00 90.50 190 HIS A CA 1
ATOM 1498 C C . HIS A 1 190 ? 14.353 -6.145 -35.803 1.00 90.50 190 HIS A C 1
ATOM 1500 O O . HIS A 1 190 ? 13.486 -6.229 -34.936 1.00 90.50 190 HIS A O 1
ATOM 1506 N N . ILE A 1 191 ? 14.104 -5.576 -36.985 1.00 86.56 191 ILE A N 1
ATOM 1507 C CA . ILE A 1 191 ? 12.817 -4.929 -37.325 1.00 86.56 191 ILE A CA 1
ATOM 1508 C C . ILE A 1 191 ? 12.158 -5.466 -38.599 1.00 86.56 191 ILE A C 1
ATOM 1510 O O . ILE A 1 191 ? 10.940 -5.394 -38.723 1.00 86.56 191 ILE A O 1
ATOM 1514 N N . ALA A 1 192 ? 12.929 -6.022 -39.534 1.00 83.62 192 ALA A N 1
ATOM 1515 C CA . ALA A 1 192 ? 12.407 -6.534 -40.798 1.00 83.62 192 ALA A CA 1
ATOM 1516 C C . ALA A 1 192 ? 13.347 -7.584 -41.395 1.00 83.62 192 ALA A C 1
ATOM 1518 O O . ALA A 1 192 ? 14.529 -7.618 -41.070 1.00 83.62 192 ALA A O 1
ATOM 1519 N N . GLY A 1 193 ? 12.840 -8.414 -42.301 1.00 82.56 193 GLY A N 1
ATOM 1520 C CA . GLY A 1 193 ? 13.620 -9.401 -43.041 1.00 82.56 193 GLY A CA 1
ATOM 1521 C C . GLY A 1 193 ? 12.791 -10.055 -44.139 1.00 82.56 193 GLY A C 1
ATOM 1522 O O . GLY A 1 193 ? 11.584 -9.826 -44.223 1.00 82.56 193 GLY A O 1
ATOM 1523 N N . ILE A 1 194 ? 13.438 -10.845 -44.993 1.00 82.38 194 ILE A N 1
ATOM 1524 C CA . ILE A 1 194 ? 12.757 -11.657 -46.007 1.00 82.38 194 ILE A CA 1
ATOM 1525 C C . ILE A 1 194 ? 12.724 -13.093 -45.494 1.00 82.38 194 ILE A C 1
ATOM 1527 O O . ILE A 1 194 ? 13.770 -13.749 -45.449 1.00 82.38 194 ILE A O 1
ATOM 1531 N N . THR A 1 195 ? 11.529 -13.559 -45.127 1.00 83.75 195 THR A N 1
ATOM 1532 C CA . THR A 1 195 ? 11.281 -14.905 -44.597 1.00 83.75 195 THR A CA 1
ATOM 1533 C C . THR A 1 195 ? 11.959 -15.979 -45.445 1.00 83.75 195 THR A C 1
ATOM 1535 O O . THR A 1 195 ? 11.997 -15.872 -46.669 1.00 83.75 195 THR A O 1
ATOM 1538 N N . ASP A 1 196 ? 12.529 -16.984 -44.782 1.00 83.75 196 ASP A N 1
ATOM 1539 C CA . ASP A 1 196 ? 13.272 -18.088 -45.404 1.00 83.75 196 ASP A CA 1
ATOM 1540 C C . ASP A 1 196 ? 14.539 -17.658 -46.158 1.00 83.75 196 ASP A C 1
ATOM 1542 O O . ASP A 1 196 ? 15.122 -18.425 -46.925 1.00 83.75 196 ASP A O 1
ATOM 1546 N N . THR A 1 197 ? 15.027 -16.443 -45.893 1.00 82.56 197 THR A N 1
ATOM 1547 C CA . THR A 1 197 ? 16.340 -15.984 -46.347 1.00 82.56 197 THR A CA 1
ATOM 1548 C C . THR A 1 197 ? 17.173 -15.452 -45.184 1.00 82.56 197 THR A C 1
ATOM 1550 O O . THR A 1 197 ? 16.620 -14.955 -44.198 1.00 82.56 197 THR A O 1
ATOM 1553 N N . PRO A 1 198 ? 18.508 -15.427 -45.314 1.00 79.38 198 PRO A N 1
ATOM 1554 C CA . PRO A 1 198 ? 19.385 -14.811 -44.323 1.00 79.38 198 PRO A CA 1
ATOM 1555 C C . PRO A 1 198 ? 19.257 -13.278 -44.207 1.00 79.38 198 PRO A C 1
ATOM 1557 O O . PRO A 1 198 ? 19.977 -12.652 -43.433 1.00 79.38 198 PRO A O 1
ATOM 1560 N N . LYS A 1 199 ? 18.420 -12.613 -45.008 1.00 80.81 199 LYS A N 1
ATOM 1561 C CA . LYS A 1 199 ? 18.411 -11.146 -45.101 1.00 80.81 199 LYS A CA 1
ATOM 1562 C C . LYS A 1 199 ? 17.470 -10.533 -44.065 1.00 80.81 199 LYS A C 1
ATOM 1564 O O . LYS A 1 199 ? 16.260 -10.711 -44.161 1.00 80.81 199 LYS A O 1
ATOM 1569 N N . GLY A 1 200 ? 18.028 -9.759 -43.138 1.00 81.50 200 GLY A N 1
ATOM 1570 C CA . GLY A 1 200 ? 17.325 -8.994 -42.109 1.00 81.50 200 GLY A CA 1
ATOM 1571 C C . GLY A 1 200 ? 17.750 -7.523 -42.051 1.00 81.50 200 GLY A C 1
ATOM 1572 O O . GLY A 1 200 ? 18.625 -7.055 -42.781 1.00 81.50 200 GLY A O 1
ATOM 1573 N N . VAL A 1 201 ? 17.111 -6.766 -41.171 1.00 80.88 201 VAL A N 1
ATOM 1574 C CA . VAL A 1 201 ? 17.336 -5.335 -40.939 1.00 80.88 201 VAL A CA 1
ATOM 1575 C C . VAL A 1 201 ? 17.268 -5.093 -39.440 1.00 80.88 201 VAL A C 1
ATOM 1577 O O . VAL A 1 201 ? 16.372 -5.595 -38.758 1.00 80.88 201 VAL A O 1
ATOM 1580 N N . ILE A 1 202 ? 18.216 -4.315 -38.926 1.00 83.06 202 ILE A N 1
ATOM 1581 C CA . ILE A 1 202 ? 18.277 -3.900 -37.525 1.00 83.06 202 ILE A CA 1
ATOM 1582 C C . ILE A 1 202 ? 18.121 -2.391 -37.457 1.00 83.06 202 ILE A C 1
ATOM 1584 O O . ILE A 1 202 ? 18.840 -1.647 -38.128 1.00 83.06 202 ILE A O 1
ATOM 1588 N N . GLN A 1 203 ? 17.243 -1.927 -36.575 1.00 84.69 203 GLN A N 1
ATOM 1589 C CA . GLN A 1 203 ? 17.154 -0.508 -36.272 1.00 84.69 203 GLN A CA 1
ATOM 1590 C C . GLN A 1 203 ? 18.282 -0.103 -35.329 1.00 84.69 203 GLN A C 1
ATOM 1592 O O . GLN A 1 203 ? 18.401 -0.628 -34.222 1.00 84.69 203 GLN A O 1
ATOM 1597 N N . ARG A 1 204 ? 19.075 0.875 -35.758 1.00 80.00 204 ARG A N 1
ATOM 1598 C CA . ARG A 1 204 ? 20.108 1.511 -34.941 1.00 80.00 204 ARG A CA 1
ATOM 1599 C C . ARG A 1 204 ? 19.492 2.505 -33.991 1.00 80.00 204 ARG A C 1
ATOM 1601 O O . ARG A 1 204 ? 18.622 3.266 -34.415 1.00 80.00 204 ARG A O 1
ATOM 1608 N N . ILE A 1 205 ? 19.993 2.531 -32.765 1.00 84.19 205 ILE A N 1
ATOM 1609 C CA . ILE A 1 205 ? 19.521 3.450 -31.736 1.00 84.19 205 ILE A CA 1
ATOM 1610 C C . ILE A 1 205 ? 20.692 3.795 -30.824 1.00 84.19 205 ILE A C 1
ATOM 1612 O O . ILE A 1 205 ? 21.478 2.910 -30.470 1.00 84.19 205 ILE A O 1
ATOM 1616 N N . THR A 1 206 ? 20.830 5.068 -30.472 1.00 89.06 206 THR A N 1
ATOM 1617 C CA . THR A 1 206 ? 21.811 5.510 -29.475 1.00 89.06 206 THR A CA 1
ATOM 1618 C C . THR A 1 206 ? 21.214 5.538 -28.075 1.00 89.06 206 THR A C 1
ATOM 1620 O O . THR A 1 206 ? 19.997 5.537 -27.891 1.00 89.06 206 THR A O 1
ATOM 1623 N N . ARG A 1 207 ? 22.084 5.605 -27.065 1.00 91.88 207 ARG A N 1
ATOM 1624 C CA . ARG A 1 207 ? 21.655 5.812 -25.678 1.00 91.88 207 ARG A CA 1
ATOM 1625 C C . ARG A 1 207 ? 20.843 7.101 -25.516 1.00 91.88 207 ARG A C 1
ATOM 1627 O O . ARG A 1 207 ? 19.766 7.045 -24.934 1.00 91.88 207 ARG A O 1
ATOM 1634 N N . GLY A 1 208 ? 21.320 8.215 -26.075 1.00 92.69 208 GLY A N 1
ATOM 1635 C CA . GLY A 1 208 ? 20.639 9.509 -25.973 1.00 92.69 208 GLY A CA 1
ATOM 1636 C C . GLY A 1 208 ? 19.219 9.492 -26.549 1.00 92.69 208 GLY A C 1
ATOM 1637 O O . GLY A 1 208 ? 18.298 9.980 -25.904 1.00 92.69 208 GLY A O 1
ATOM 1638 N N . GLU A 1 209 ? 19.007 8.842 -27.702 1.00 91.88 209 GLU A N 1
ATOM 1639 C CA . GLU A 1 209 ? 17.670 8.705 -28.311 1.00 91.88 209 GLU A CA 1
ATOM 1640 C C . GLU A 1 209 ? 16.697 7.925 -27.404 1.00 91.88 209 GLU A C 1
ATOM 1642 O O . GLU A 1 209 ? 15.501 8.229 -27.332 1.00 91.88 209 GLU A O 1
ATOM 1647 N N . ILE A 1 210 ? 17.211 6.918 -26.689 1.00 92.56 210 ILE A N 1
ATOM 1648 C CA . ILE A 1 210 ? 16.434 6.126 -25.732 1.00 92.56 210 ILE A CA 1
ATOM 1649 C C . ILE A 1 210 ? 16.100 6.963 -24.492 1.00 92.56 210 ILE A C 1
ATOM 1651 O O . ILE A 1 210 ? 14.941 7.014 -24.084 1.00 92.56 210 ILE A O 1
ATOM 1655 N N . GLU A 1 211 ? 17.092 7.621 -23.894 1.00 92.19 211 GLU A N 1
ATOM 1656 C CA . GLU A 1 211 ? 16.929 8.420 -22.672 1.00 92.19 211 GLU A CA 1
ATOM 1657 C C . GLU A 1 211 ? 15.948 9.581 -22.865 1.00 92.19 211 GLU A C 1
ATOM 1659 O O . GLU A 1 211 ? 15.066 9.787 -22.029 1.00 92.19 211 GLU A O 1
ATOM 1664 N N . GLU A 1 212 ? 16.037 10.281 -23.996 1.00 92.38 212 GLU A N 1
ATOM 1665 C CA . GLU A 1 212 ? 15.132 11.374 -24.359 1.00 92.38 212 GLU A CA 1
ATOM 1666 C C . GLU A 1 212 ? 13.686 10.870 -24.512 1.00 92.38 212 GLU A C 1
ATOM 1668 O O . GLU A 1 212 ? 12.742 11.453 -23.974 1.00 92.38 212 GLU A O 1
ATOM 1673 N N . THR A 1 213 ? 13.505 9.700 -25.132 1.00 92.19 213 THR A N 1
ATOM 1674 C CA . THR A 1 213 ? 12.187 9.059 -25.255 1.00 92.19 213 THR A CA 1
ATOM 1675 C C . THR A 1 213 ? 11.628 8.607 -23.897 1.00 92.19 213 THR A C 1
ATOM 1677 O O . THR A 1 213 ? 10.429 8.750 -23.638 1.00 92.19 213 THR A O 1
ATOM 1680 N N . ILE A 1 214 ? 12.473 8.085 -22.998 1.00 90.00 214 ILE A N 1
ATOM 1681 C CA . ILE A 1 214 ? 12.074 7.737 -21.622 1.00 90.00 214 ILE A CA 1
ATOM 1682 C C . ILE A 1 214 ? 11.643 8.993 -20.855 1.00 90.00 214 ILE A C 1
ATOM 1684 O O . ILE A 1 214 ? 10.656 8.936 -20.120 1.00 90.00 214 ILE A O 1
ATOM 1688 N N . ALA A 1 215 ? 12.341 10.120 -21.018 1.00 88.25 215 ALA A N 1
ATOM 1689 C CA . ALA A 1 215 ? 11.978 11.381 -20.373 1.00 88.25 215 ALA A CA 1
ATOM 1690 C C . ALA A 1 215 ? 10.575 11.848 -20.797 1.00 88.25 215 ALA A C 1
ATOM 1692 O O . ALA A 1 215 ? 9.738 12.109 -19.932 1.00 88.25 215 ALA A O 1
ATOM 1693 N N . ILE A 1 216 ? 10.271 11.810 -22.101 1.00 89.50 216 ILE A N 1
ATOM 1694 C CA . ILE A 1 216 ? 8.932 12.116 -22.642 1.00 89.50 216 ILE A CA 1
ATOM 1695 C C . ILE A 1 216 ? 7.861 11.204 -22.028 1.00 89.50 216 ILE A C 1
ATOM 1697 O O . ILE A 1 216 ? 6.761 11.646 -21.690 1.00 89.50 216 ILE A O 1
ATOM 1701 N N . LEU A 1 217 ? 8.155 9.910 -21.873 1.00 86.94 217 LEU A N 1
ATOM 1702 C CA . LEU A 1 217 ? 7.225 8.976 -21.241 1.00 86.94 217 LEU A CA 1
ATOM 1703 C C . LEU A 1 217 ? 6.991 9.301 -19.763 1.00 86.94 217 LEU A C 1
ATOM 1705 O O . LEU A 1 217 ? 5.842 9.268 -19.332 1.00 86.94 217 LEU A O 1
ATOM 1709 N N . LYS A 1 218 ? 8.035 9.645 -19.000 1.00 82.00 218 LYS A N 1
ATOM 1710 C CA . LYS A 1 218 ? 7.946 9.963 -17.560 1.00 82.00 218 LYS A CA 1
ATOM 1711 C C . LYS A 1 218 ? 7.088 11.198 -17.262 1.00 82.00 218 LYS A C 1
ATOM 1713 O O . LYS A 1 218 ? 6.471 11.271 -16.197 1.00 82.00 218 LYS A O 1
ATOM 1718 N N . GLU A 1 219 ? 6.983 12.135 -18.203 1.00 81.94 219 GLU A N 1
ATOM 1719 C CA . GLU A 1 219 ? 6.062 13.276 -18.094 1.00 81.94 219 GLU A CA 1
ATOM 1720 C C . GLU A 1 219 ? 4.585 12.849 -18.122 1.00 81.94 219 GLU A C 1
ATOM 1722 O O . GLU A 1 219 ? 3.711 13.545 -17.596 1.00 81.94 219 GLU A O 1
ATOM 1727 N N . ARG A 1 220 ? 4.276 11.669 -18.672 1.00 82.12 220 ARG A N 1
ATOM 1728 C CA . ARG A 1 220 ? 2.914 11.130 -18.677 1.00 82.12 220 ARG A CA 1
ATOM 1729 C C . ARG A 1 220 ? 2.542 10.634 -17.280 1.00 82.12 220 ARG A C 1
ATOM 1731 O O . ARG A 1 220 ? 3.299 9.932 -16.615 1.00 82.12 220 ARG A O 1
ATOM 1738 N N . LYS A 1 221 ? 1.311 10.931 -16.850 1.00 69.00 221 LYS A N 1
ATOM 1739 C CA . LYS A 1 221 ? 0.792 10.629 -15.494 1.00 69.00 221 LYS A CA 1
ATOM 1740 C C . LYS A 1 221 ? 0.790 9.140 -15.110 1.00 69.00 221 LYS A C 1
ATOM 1742 O O . LYS A 1 221 ? 0.650 8.799 -13.942 1.00 69.00 221 LYS A O 1
ATOM 1747 N N . VAL A 1 222 ? 0.923 8.276 -16.105 1.00 63.94 222 VAL A N 1
ATOM 1748 C CA . VAL A 1 222 ? 0.673 6.828 -16.049 1.00 63.94 222 VAL A CA 1
ATOM 1749 C C . VAL A 1 222 ? 1.975 6.033 -15.988 1.00 63.94 222 VAL A C 1
ATOM 1751 O O . VAL A 1 222 ? 1.980 4.849 -15.660 1.00 63.94 222 VAL A O 1
ATOM 1754 N N . VAL A 1 223 ? 3.079 6.703 -16.321 1.00 66.31 223 VAL A N 1
ATOM 1755 C CA . VAL A 1 223 ? 4.432 6.169 -16.289 1.00 66.31 223 VAL A CA 1
ATOM 1756 C C . VAL A 1 223 ? 5.052 6.640 -14.989 1.00 66.31 223 VAL A C 1
ATOM 1758 O O . VAL A 1 223 ? 5.290 7.834 -14.805 1.00 66.31 223 VAL A O 1
ATOM 1761 N N . ASN A 1 224 ? 5.268 5.713 -14.064 1.00 67.31 224 ASN A N 1
ATOM 1762 C CA . ASN A 1 224 ? 5.942 6.018 -12.812 1.00 67.31 224 ASN A CA 1
ATOM 1763 C C . ASN A 1 224 ? 7.404 5.597 -12.947 1.00 67.31 224 ASN A C 1
ATOM 1765 O O . ASN A 1 224 ? 7.652 4.435 -13.271 1.00 67.31 224 ASN A O 1
ATOM 1769 N N . PRO A 1 225 ? 8.367 6.513 -12.748 1.00 60.50 225 PRO A N 1
ATOM 1770 C CA . PRO A 1 225 ? 9.770 6.145 -12.794 1.00 60.50 225 PRO A CA 1
ATOM 1771 C C . PRO A 1 225 ? 10.044 5.126 -11.686 1.00 60.50 225 PRO A C 1
ATOM 1773 O O . PRO A 1 225 ? 9.777 5.388 -10.515 1.00 60.50 225 PRO A O 1
ATOM 1776 N N . LEU A 1 226 ? 10.552 3.960 -12.073 1.00 72.56 226 LEU A N 1
ATOM 1777 C CA . LEU A 1 226 ? 11.101 2.986 -11.141 1.00 72.56 226 LEU A CA 1
ATOM 1778 C C . LEU A 1 226 ? 12.608 3.241 -11.013 1.00 72.56 226 LEU A C 1
ATOM 1780 O O . LEU A 1 226 ? 13.232 3.683 -11.972 1.00 72.56 226 LEU A O 1
ATOM 1784 N N . ASN A 1 227 ? 13.193 2.974 -9.848 1.00 75.00 227 ASN A N 1
ATOM 1785 C CA . ASN A 1 227 ? 14.645 2.927 -9.696 1.00 75.00 227 ASN A CA 1
ATOM 1786 C C . ASN A 1 227 ? 15.201 1.620 -10.264 1.00 75.00 227 ASN A C 1
ATOM 1788 O O . ASN A 1 227 ? 14.560 0.556 -10.206 1.00 75.00 227 ASN A O 1
ATOM 1792 N N . THR A 1 228 ? 16.430 1.700 -10.761 1.00 75.75 228 THR A N 1
ATOM 1793 C CA . THR A 1 228 ? 17.036 0.614 -11.511 1.00 75.75 228 THR A CA 1
ATOM 1794 C C . THR A 1 228 ? 17.629 -0.434 -10.588 1.00 75.75 228 THR A C 1
ATOM 1796 O O . THR A 1 228 ? 18.253 -0.132 -9.566 1.00 75.75 228 THR A O 1
ATOM 1799 N N . LEU A 1 229 ? 17.431 -1.697 -10.962 1.00 74.50 229 LEU A N 1
ATOM 1800 C CA . LEU A 1 229 ? 18.011 -2.817 -10.247 1.00 74.50 229 LEU A CA 1
ATOM 1801 C C . LEU A 1 229 ? 19.438 -3.048 -10.752 1.00 74.50 229 LEU A C 1
ATOM 1803 O O . LEU A 1 229 ? 19.633 -3.431 -11.902 1.00 74.50 229 LEU A O 1
ATOM 1807 N N . GLU A 1 230 ? 20.439 -2.818 -9.912 1.00 74.38 230 GLU A N 1
ATOM 1808 C CA . GLU A 1 230 ? 21.803 -3.291 -10.179 1.00 74.38 230 GLU A CA 1
ATOM 1809 C C . GLU A 1 230 ? 21.992 -4.706 -9.597 1.00 74.38 230 GLU A C 1
ATOM 1811 O O . GLU A 1 230 ? 21.026 -5.371 -9.219 1.00 74.38 230 GLU A O 1
ATOM 1816 N N . GLU A 1 231 ? 23.224 -5.215 -9.583 1.00 69.50 231 GLU A N 1
ATOM 1817 C CA . GLU A 1 231 ? 23.524 -6.545 -9.046 1.00 69.50 231 GLU A CA 1
ATOM 1818 C C . GLU A 1 231 ? 23.066 -6.674 -7.584 1.00 69.50 231 GLU A C 1
ATOM 1820 O O . GLU A 1 231 ? 23.474 -5.907 -6.709 1.00 69.50 231 GLU A O 1
ATOM 1825 N N . ILE A 1 232 ? 22.192 -7.650 -7.325 1.00 71.56 232 ILE A N 1
ATOM 1826 C CA . ILE A 1 232 ? 21.685 -7.930 -5.985 1.00 71.56 232 ILE A CA 1
ATOM 1827 C C . ILE A 1 232 ? 22.750 -8.719 -5.226 1.00 71.56 232 ILE A C 1
ATOM 1829 O O . ILE A 1 232 ? 23.025 -9.871 -5.555 1.00 71.56 232 ILE A O 1
ATOM 1833 N N . SER A 1 233 ? 23.292 -8.123 -4.165 1.00 71.19 233 SER A N 1
ATOM 1834 C CA . SER A 1 233 ? 24.084 -8.846 -3.172 1.00 71.19 233 SER A CA 1
ATOM 1835 C C . SER A 1 233 ? 23.328 -8.893 -1.850 1.00 71.19 233 SER A C 1
ATOM 1837 O O . SER A 1 233 ? 23.223 -7.892 -1.144 1.00 71.19 233 SER A O 1
ATOM 1839 N N . LEU A 1 234 ? 22.776 -10.066 -1.533 1.00 77.94 234 LEU A N 1
ATOM 1840 C CA . LEU A 1 234 ? 22.120 -10.348 -0.248 1.00 77.94 234 LEU A CA 1
ATOM 1841 C C . LEU A 1 234 ? 23.062 -11.038 0.745 1.00 77.94 234 LEU A C 1
ATOM 1843 O O . LEU A 1 234 ? 22.664 -11.300 1.876 1.00 77.94 234 LEU A O 1
ATOM 1847 N N . GLN A 1 235 ? 24.297 -11.339 0.339 1.00 72.50 235 GLN A N 1
ATOM 1848 C CA . GLN A 1 235 ? 25.309 -11.944 1.201 1.00 72.50 235 GLN A CA 1
ATOM 1849 C C . GLN A 1 235 ? 25.996 -10.865 2.041 1.00 72.50 235 GLN A C 1
ATOM 1851 O O . GLN A 1 235 ? 26.392 -9.818 1.529 1.00 72.50 235 GLN A O 1
ATOM 1856 N N . SER A 1 236 ? 26.133 -11.110 3.343 1.00 69.81 236 SER A N 1
ATOM 1857 C CA . SER A 1 236 ? 26.819 -10.194 4.259 1.00 69.81 236 SER A CA 1
ATOM 1858 C C . SER A 1 236 ? 27.270 -10.923 5.524 1.00 69.81 236 SER A C 1
ATOM 1860 O O . SER A 1 236 ? 26.456 -11.551 6.204 1.00 69.81 236 SER A O 1
ATOM 1862 N N . GLY A 1 237 ? 28.563 -10.836 5.853 1.00 77.88 237 GLY A N 1
ATOM 1863 C CA . GLY A 1 237 ? 29.145 -11.565 6.985 1.00 77.88 237 GLY A CA 1
ATOM 1864 C C . GLY A 1 237 ? 28.898 -13.073 6.872 1.00 77.88 237 GLY A C 1
ATOM 1865 O O . GLY A 1 237 ? 29.144 -13.660 5.822 1.00 77.88 237 GLY A O 1
ATOM 1866 N N . ASP A 1 238 ? 28.350 -13.678 7.929 1.00 80.75 238 ASP A N 1
ATOM 1867 C CA . ASP A 1 238 ? 28.048 -15.120 7.998 1.00 80.75 238 ASP A CA 1
ATOM 1868 C C . ASP A 1 238 ? 26.767 -15.538 7.243 1.00 80.75 238 ASP A C 1
ATOM 1870 O O . ASP A 1 238 ? 26.390 -16.715 7.237 1.00 80.75 238 ASP A O 1
ATOM 1874 N N . LEU A 1 239 ? 26.052 -14.586 6.633 1.00 85.25 239 LEU A N 1
ATOM 1875 C CA . LEU A 1 239 ? 24.842 -14.851 5.858 1.00 85.25 239 LEU A CA 1
ATOM 1876 C C . LEU A 1 239 ? 25.204 -15.448 4.494 1.00 85.25 239 LEU A C 1
ATOM 1878 O O . LEU A 1 239 ? 25.694 -14.741 3.611 1.00 85.25 239 LEU A O 1
ATOM 1882 N N . THR A 1 240 ? 24.887 -16.726 4.301 1.00 87.00 240 THR A N 1
ATOM 1883 C CA . THR A 1 240 ? 25.017 -17.412 3.010 1.00 87.00 240 THR A CA 1
ATOM 1884 C C . THR A 1 240 ? 23.650 -17.647 2.378 1.00 87.00 240 THR A C 1
ATOM 1886 O O . THR A 1 240 ? 22.660 -17.861 3.083 1.00 87.00 240 THR A O 1
ATOM 1889 N N . ILE A 1 241 ? 23.603 -17.590 1.043 1.00 88.50 241 ILE A N 1
ATOM 1890 C CA . ILE A 1 241 ? 22.385 -17.742 0.238 1.00 88.50 241 ILE A CA 1
ATOM 1891 C C . ILE A 1 241 ? 22.553 -18.933 -0.708 1.00 88.50 241 ILE A C 1
ATOM 1893 O O . ILE A 1 241 ? 23.474 -18.944 -1.524 1.00 88.50 241 ILE A O 1
ATOM 1897 N N . SER A 1 242 ? 21.668 -19.921 -0.593 1.00 88.12 242 SER A N 1
ATOM 1898 C CA . SER A 1 242 ? 21.539 -21.044 -1.527 1.00 88.12 242 SER A CA 1
ATOM 1899 C C . SER A 1 242 ? 20.662 -20.643 -2.706 1.00 88.12 242 SER A C 1
ATOM 1901 O O . SER A 1 242 ? 19.591 -20.081 -2.498 1.00 88.12 242 SER A O 1
ATOM 1903 N N . THR A 1 243 ? 21.071 -20.975 -3.929 1.00 84.19 243 THR A N 1
ATOM 1904 C CA . THR A 1 243 ? 20.266 -20.734 -5.138 1.00 84.19 243 THR A CA 1
ATOM 1905 C C . THR A 1 243 ? 19.070 -21.671 -5.259 1.00 84.19 243 THR A C 1
ATOM 1907 O O . THR A 1 243 ? 18.131 -21.341 -5.969 1.00 84.19 243 THR A O 1
ATOM 1910 N N . GLU A 1 244 ? 19.081 -22.810 -4.563 1.00 83.88 244 GLU A N 1
ATOM 1911 C CA . GLU A 1 244 ? 17.974 -23.770 -4.548 1.00 83.88 244 GLU A CA 1
ATOM 1912 C C . GLU A 1 244 ? 17.048 -23.526 -3.348 1.00 83.88 244 GLU A C 1
ATOM 1914 O O . GLU A 1 244 ? 17.562 -23.305 -2.240 1.00 83.88 244 GLU A O 1
ATOM 1919 N N . PRO A 1 245 ? 15.712 -23.581 -3.530 1.00 84.19 245 PRO A N 1
ATOM 1920 C CA . PRO A 1 245 ? 14.756 -23.555 -2.428 1.00 84.19 245 PRO A CA 1
ATOM 1921 C C . PRO A 1 245 ? 14.994 -24.682 -1.427 1.00 84.19 245 PRO A C 1
ATOM 1923 O O . PRO A 1 245 ? 15.190 -25.845 -1.782 1.00 84.19 245 PRO A O 1
ATOM 1926 N N . SER A 1 246 ? 14.914 -24.355 -0.138 1.00 84.00 246 SER A N 1
ATOM 1927 C CA . SER A 1 246 ? 14.861 -25.372 0.916 1.00 84.00 246 SER A CA 1
ATOM 1928 C C . SER A 1 246 ? 13.655 -26.301 0.734 1.00 84.00 246 SER A C 1
ATOM 1930 O O . SER A 1 246 ? 12.593 -25.882 0.279 1.00 84.00 246 SER A O 1
ATOM 1932 N N . TYR A 1 247 ? 13.751 -27.548 1.202 1.00 82.25 247 TYR A N 1
ATOM 1933 C CA . TYR A 1 247 ? 12.619 -28.489 1.212 1.00 82.25 247 TYR A CA 1
ATOM 1934 C C . TYR A 1 247 ? 11.400 -27.975 2.006 1.00 82.25 247 TYR A C 1
ATOM 1936 O O . TYR A 1 247 ? 10.273 -28.413 1.779 1.00 82.25 247 TYR A O 1
ATOM 1944 N N . LYS A 1 248 ? 11.608 -27.032 2.938 1.00 79.31 248 LYS A N 1
ATOM 1945 C CA . LYS A 1 248 ? 10.534 -26.364 3.697 1.00 79.31 248 LYS A CA 1
ATOM 1946 C C . LYS A 1 248 ? 9.982 -25.112 3.013 1.00 79.31 248 LYS A C 1
ATOM 1948 O O . LYS A 1 248 ? 9.074 -24.494 3.568 1.00 79.31 248 LYS A O 1
ATOM 1953 N N . SER A 1 249 ? 10.537 -24.721 1.867 1.00 86.56 249 SER A N 1
ATOM 1954 C CA . SER A 1 249 ? 10.118 -23.521 1.155 1.00 86.56 249 SER A CA 1
ATOM 1955 C C . SER A 1 249 ? 8.632 -23.606 0.790 1.00 86.56 249 SER A C 1
ATOM 1957 O O . SER A 1 249 ? 8.185 -24.638 0.278 1.00 86.56 249 SER A O 1
ATOM 1959 N N . PRO A 1 250 ? 7.849 -22.535 1.014 1.00 83.38 250 PRO A N 1
ATOM 1960 C CA . PRO A 1 250 ? 6.473 -22.468 0.538 1.00 83.38 250 PRO A CA 1
ATOM 1961 C C . PRO A 1 250 ? 6.377 -22.483 -0.997 1.00 83.38 250 PRO A C 1
ATOM 1963 O O . PRO A 1 250 ? 5.307 -22.800 -1.512 1.00 83.38 250 PRO A O 1
ATOM 1966 N N . LEU A 1 251 ? 7.476 -22.203 -1.715 1.00 84.31 251 LEU A N 1
ATOM 1967 C CA . LEU A 1 251 ? 7.550 -22.278 -3.180 1.00 84.31 251 LEU A CA 1
ATOM 1968 C C . LEU A 1 251 ? 7.289 -23.699 -3.698 1.00 84.31 251 LEU A C 1
ATOM 1970 O O . LEU A 1 251 ? 6.676 -23.851 -4.747 1.00 84.31 251 LEU A O 1
ATOM 1974 N N . ASN A 1 252 ? 7.648 -24.732 -2.924 1.00 83.62 252 ASN A N 1
ATOM 1975 C CA . ASN A 1 252 ? 7.419 -26.142 -3.279 1.00 83.62 252 ASN A CA 1
ATOM 1976 C C . ASN A 1 252 ? 5.931 -26.545 -3.287 1.00 83.62 252 ASN A C 1
ATOM 1978 O O . ASN A 1 252 ? 5.607 -27.686 -3.606 1.00 83.62 252 ASN A O 1
ATOM 1982 N N . TYR A 1 253 ? 5.033 -25.645 -2.877 1.00 79.94 253 TYR A N 1
ATOM 1983 C CA . TYR A 1 253 ? 3.594 -25.892 -2.763 1.00 79.94 253 TYR A CA 1
ATOM 1984 C C . TYR A 1 253 ? 2.761 -24.897 -3.579 1.00 79.94 253 TYR A C 1
ATOM 1986 O O . TYR A 1 253 ? 1.563 -24.752 -3.318 1.00 79.94 253 TYR A O 1
ATOM 1994 N N . LEU A 1 254 ? 3.387 -24.167 -4.505 1.00 77.44 254 LEU A N 1
ATOM 1995 C CA . LEU A 1 254 ? 2.665 -23.376 -5.493 1.00 77.44 254 LEU A CA 1
ATOM 1996 C C . LEU A 1 254 ? 2.027 -24.303 -6.531 1.00 77.44 254 LEU A C 1
ATOM 1998 O O . LEU A 1 254 ? 2.614 -25.314 -6.904 1.00 77.44 254 LEU A O 1
ATOM 2002 N N . ASP A 1 255 ? 0.804 -23.972 -6.938 1.00 67.75 255 ASP A N 1
ATOM 2003 C CA . ASP A 1 255 ? 0.089 -24.716 -7.976 1.00 67.75 255 ASP A CA 1
ATOM 2004 C C . ASP A 1 255 ? 0.715 -24.419 -9.355 1.00 67.75 255 ASP A C 1
ATOM 2006 O O . ASP A 1 255 ? 1.353 -23.377 -9.518 1.00 67.75 255 ASP A O 1
ATOM 2010 N N . ASP A 1 256 ? 0.489 -25.285 -10.351 1.00 57.22 256 ASP A N 1
ATOM 2011 C CA . ASP A 1 256 ? 1.022 -25.173 -11.730 1.00 57.22 256 ASP A CA 1
ATOM 2012 C C . ASP A 1 256 ? 0.509 -23.937 -12.524 1.00 57.22 256 ASP A C 1
ATOM 2014 O O . ASP A 1 256 ? 0.681 -23.849 -13.741 1.00 57.22 256 ASP A O 1
ATOM 2018 N N . GLU A 1 257 ? -0.163 -22.984 -11.872 1.00 59.56 257 GLU A N 1
ATOM 2019 C CA . GLU A 1 257 ? -0.583 -21.720 -12.481 1.00 59.56 257 GLU A CA 1
ATOM 2020 C C . GLU A 1 257 ? 0.580 -20.712 -12.541 1.00 59.56 257 GLU A C 1
ATOM 2022 O O . GLU A 1 257 ? 1.489 -20.721 -11.711 1.00 59.56 257 GLU A O 1
ATOM 2027 N N . VAL A 1 258 ? 0.541 -19.803 -13.524 1.00 54.78 258 VAL A N 1
ATOM 2028 C CA . VAL A 1 258 ? 1.579 -18.778 -13.723 1.00 54.78 258 VAL A CA 1
ATOM 2029 C C . VAL A 1 258 ? 1.646 -17.852 -12.505 1.00 54.78 258 VAL A C 1
ATOM 2031 O O . VAL A 1 258 ? 0.785 -16.993 -12.312 1.00 54.78 258 VAL A O 1
ATOM 2034 N N . ASN A 1 259 ? 2.697 -18.014 -11.705 1.00 67.44 259 ASN A N 1
ATOM 2035 C CA . ASN A 1 259 ? 2.963 -17.242 -10.497 1.00 67.44 259 ASN A CA 1
ATOM 2036 C C . ASN A 1 259 ? 4.115 -16.258 -10.756 1.00 67.44 259 ASN A C 1
ATOM 2038 O O . ASN A 1 259 ? 5.272 -16.668 -10.854 1.00 67.44 259 ASN A O 1
ATOM 2042 N N . THR A 1 260 ? 3.822 -14.956 -10.854 1.00 79.06 260 THR A N 1
ATOM 2043 C CA . THR A 1 260 ? 4.848 -13.931 -11.122 1.00 79.06 260 THR A CA 1
ATOM 2044 C C . THR A 1 260 ? 5.623 -13.593 -9.846 1.00 79.06 260 THR A C 1
ATOM 2046 O O . THR A 1 260 ? 5.115 -12.881 -8.977 1.00 79.06 260 THR A O 1
ATOM 2049 N N . LEU A 1 261 ? 6.872 -14.053 -9.734 1.00 86.38 261 LEU A N 1
ATOM 2050 C CA . LEU A 1 261 ? 7.802 -13.645 -8.670 1.00 86.38 261 LEU A CA 1
ATOM 2051 C C . LEU A 1 261 ? 9.265 -13.819 -9.096 1.00 86.38 261 LEU A C 1
ATOM 2053 O O . LEU A 1 261 ? 9.583 -14.667 -9.919 1.00 86.38 261 LEU A O 1
ATOM 2057 N N . ASN A 1 262 ? 10.180 -13.061 -8.496 1.00 86.69 262 ASN A N 1
ATOM 2058 C CA . ASN A 1 262 ? 11.622 -13.289 -8.614 1.00 86.69 262 ASN A CA 1
ATOM 2059 C C . ASN A 1 262 ? 12.135 -13.967 -7.344 1.00 86.69 262 ASN A C 1
ATOM 2061 O O . ASN A 1 262 ? 11.919 -13.453 -6.246 1.00 86.69 262 ASN A O 1
ATOM 2065 N N . TYR A 1 263 ? 12.825 -15.093 -7.496 1.00 87.75 263 TYR A N 1
ATOM 2066 C CA . TYR A 1 263 ? 13.434 -15.832 -6.394 1.00 87.75 263 TYR A CA 1
ATOM 2067 C C . TYR A 1 263 ? 14.942 -15.563 -6.339 1.00 87.75 263 TYR A C 1
ATOM 2069 O O . TYR A 1 263 ? 15.626 -15.656 -7.356 1.00 87.75 263 TYR A O 1
ATOM 2077 N N . TYR A 1 264 ? 15.453 -15.226 -5.154 1.00 89.06 264 TYR A N 1
ATOM 2078 C CA . TYR A 1 264 ? 16.858 -14.853 -4.937 1.00 89.06 264 TYR A CA 1
ATOM 2079 C C . TYR A 1 264 ? 17.619 -15.803 -4.014 1.00 89.06 264 TYR A C 1
ATOM 2081 O O . TYR A 1 264 ? 18.784 -15.549 -3.713 1.00 89.06 264 TYR A O 1
ATOM 2089 N N . GLY A 1 265 ? 16.987 -16.894 -3.585 1.00 90.50 265 GLY A N 1
ATOM 2090 C CA . GLY A 1 265 ? 17.630 -17.931 -2.790 1.00 90.50 265 GLY A CA 1
ATOM 2091 C C . GLY A 1 265 ? 17.157 -18.015 -1.339 1.00 90.50 265 GLY A C 1
ATOM 2092 O O . GLY A 1 265 ? 16.473 -17.125 -0.828 1.00 90.50 265 GLY A O 1
ATOM 2093 N N . THR A 1 266 ? 17.562 -19.092 -0.667 1.00 92.25 266 THR A N 1
ATOM 2094 C CA . THR A 1 266 ? 17.276 -19.363 0.748 1.00 92.25 266 THR A CA 1
ATOM 2095 C C . THR A 1 266 ? 18.488 -19.009 1.604 1.00 92.25 266 THR A C 1
ATOM 2097 O O . THR A 1 266 ? 19.611 -19.407 1.289 1.00 92.25 266 THR A O 1
ATOM 2100 N N . HIS A 1 267 ? 18.282 -18.321 2.726 1.00 92.38 267 HIS A N 1
ATOM 2101 C CA . HIS A 1 267 ? 19.359 -17.987 3.655 1.00 92.38 267 HIS A CA 1
ATOM 2102 C C . HIS A 1 267 ? 19.633 -19.060 4.723 1.00 92.38 267 HIS A C 1
ATOM 2104 O O . HIS A 1 267 ? 18.735 -19.782 5.157 1.00 92.38 267 HIS A O 1
ATOM 2110 N N . ASN A 1 268 ? 20.851 -19.081 5.268 1.00 90.31 268 ASN A N 1
ATOM 2111 C CA . ASN A 1 268 ? 21.261 -20.003 6.340 1.00 90.31 268 ASN A CA 1
ATOM 2112 C C . ASN A 1 268 ? 20.839 -19.607 7.776 1.00 90.31 268 ASN A C 1
ATOM 2114 O O . ASN A 1 268 ? 21.076 -20.380 8.706 1.00 90.31 268 ASN A O 1
ATOM 2118 N N . LYS A 1 269 ? 20.228 -18.433 8.007 1.00 89.12 269 LYS A N 1
ATOM 2119 C CA . LYS A 1 269 ? 19.782 -18.038 9.361 1.00 89.12 269 LYS A CA 1
ATOM 2120 C C . LYS A 1 269 ? 18.667 -18.940 9.897 1.00 89.12 269 LYS A C 1
ATOM 2122 O O . LYS A 1 269 ? 17.782 -19.368 9.159 1.00 89.12 269 LYS A O 1
ATOM 2127 N N . GLN A 1 270 ? 18.668 -19.143 11.216 1.00 86.69 270 GLN A N 1
ATOM 2128 C CA . GLN A 1 270 ? 17.633 -19.904 11.914 1.00 86.69 270 GLN A CA 1
ATOM 2129 C C . GLN A 1 270 ? 16.240 -19.289 11.701 1.00 86.69 270 GLN A C 1
ATOM 2131 O O . GLN A 1 270 ? 16.018 -18.099 11.945 1.00 86.69 270 GLN A O 1
ATOM 2136 N N . LEU A 1 271 ? 15.291 -20.128 11.278 1.00 86.44 271 LEU A N 1
ATOM 2137 C CA . LEU A 1 271 ? 13.889 -19.746 11.125 1.00 86.44 271 LEU A CA 1
ATOM 2138 C C . LEU A 1 271 ? 13.219 -19.558 12.487 1.00 86.44 271 LEU A C 1
ATOM 2140 O O . LEU A 1 271 ? 13.543 -20.230 13.466 1.00 86.44 271 LEU A O 1
ATOM 2144 N N . ARG A 1 272 ? 12.254 -18.640 12.541 1.00 82.56 272 ARG A N 1
ATOM 2145 C CA . ARG A 1 272 ? 11.495 -18.358 13.759 1.00 82.56 272 ARG A CA 1
ATOM 2146 C C . ARG A 1 272 ? 10.406 -19.411 13.966 1.00 82.56 272 ARG A C 1
ATOM 2148 O O . ARG A 1 272 ? 9.615 -19.660 13.064 1.00 82.56 272 ARG A O 1
ATOM 2155 N N . GLU A 1 273 ? 10.310 -19.947 15.178 1.00 85.12 273 GLU A N 1
ATOM 2156 C CA . GLU A 1 273 ? 9.122 -20.683 15.621 1.00 85.12 273 GLU A CA 1
ATOM 2157 C C . GLU A 1 273 ? 8.041 -19.709 16.103 1.00 85.12 273 GLU A C 1
ATOM 2159 O O . GLU A 1 273 ? 8.332 -18.748 16.824 1.00 85.12 273 GLU A O 1
ATOM 2164 N N . PHE A 1 274 ? 6.785 -19.958 15.730 1.00 90.00 274 PHE A N 1
ATOM 2165 C CA . PHE A 1 274 ? 5.659 -19.109 16.106 1.00 90.00 274 PHE A CA 1
ATOM 2166 C C . PHE A 1 274 ? 4.815 -19.792 17.186 1.00 90.00 274 PHE A C 1
ATOM 2168 O O . PHE A 1 274 ? 4.346 -20.919 17.028 1.00 90.00 274 PHE A O 1
ATOM 2175 N N . ARG A 1 275 ? 4.605 -19.089 18.300 1.00 90.44 275 ARG A N 1
ATOM 2176 C CA . ARG A 1 275 ? 3.710 -19.493 19.391 1.00 90.44 275 ARG A CA 1
ATOM 2177 C C . ARG A 1 275 ? 2.752 -18.347 19.672 1.00 90.44 275 ARG A C 1
ATOM 2179 O O . ARG A 1 275 ? 3.143 -17.190 19.539 1.00 90.44 275 ARG A O 1
ATOM 2186 N N . SER A 1 276 ? 1.510 -18.688 20.002 1.00 93.75 276 SER A N 1
ATOM 2187 C CA . SER A 1 276 ? 0.485 -17.697 20.312 1.00 93.75 276 SER A CA 1
ATOM 2188 C C . SER A 1 276 ? 0.523 -17.340 21.792 1.00 93.75 276 SER A C 1
ATOM 2190 O O . SER A 1 276 ? 0.524 -18.228 22.644 1.00 93.75 276 SER A O 1
ATOM 2192 N N . GLU A 1 277 ? 0.492 -16.046 22.079 1.00 95.19 277 GLU A N 1
ATOM 2193 C CA . GLU A 1 277 ? 0.296 -15.476 23.410 1.00 95.19 277 GLU A CA 1
ATOM 2194 C C . GLU A 1 277 ? -1.192 -15.209 23.694 1.00 95.19 277 GLU A C 1
ATOM 2196 O O . GLU A 1 277 ? -1.540 -14.615 24.712 1.00 95.19 277 GLU A O 1
ATOM 2201 N N . VAL A 1 278 ? -2.108 -15.622 22.813 1.00 95.38 278 VAL A N 1
ATOM 2202 C CA . VAL A 1 278 ? -3.549 -15.446 23.023 1.00 95.38 278 VAL A CA 1
ATOM 2203 C C . VAL A 1 278 ? -4.046 -16.386 24.122 1.00 95.38 278 VAL A C 1
ATOM 2205 O O . VAL A 1 278 ? -3.999 -17.610 23.998 1.00 95.38 278 VAL A O 1
ATOM 2208 N N . VAL A 1 279 ? -4.607 -15.803 25.180 1.00 94.94 279 VAL A N 1
ATOM 2209 C CA . VAL A 1 279 ? -5.102 -16.505 26.369 1.00 94.94 279 VAL A CA 1
ATOM 2210 C C . VAL A 1 279 ? -6.575 -16.193 26.643 1.00 94.94 279 VAL A C 1
ATOM 2212 O O . VAL A 1 279 ? -7.119 -15.170 26.219 1.00 94.94 279 VAL A O 1
ATOM 2215 N N . SER A 1 280 ? -7.253 -17.094 27.360 1.00 95.31 280 SER A N 1
ATOM 2216 C CA . SER A 1 280 ? -8.585 -16.814 27.911 1.00 95.31 280 SER A CA 1
ATOM 2217 C C . SER A 1 280 ? -8.496 -15.779 29.029 1.00 95.31 280 SER A C 1
ATOM 2219 O O . SER A 1 280 ? -7.629 -15.870 29.906 1.00 95.31 280 SER A O 1
ATOM 2221 N N . SER A 1 281 ? -9.456 -14.860 29.054 1.00 94.88 281 SER A N 1
ATOM 2222 C CA . SER A 1 281 ? -9.646 -13.950 30.181 1.00 94.88 281 SER A CA 1
ATOM 2223 C C . SER A 1 281 ? -9.955 -14.708 31.477 1.00 94.88 281 SER A C 1
ATOM 2225 O O . SER A 1 281 ? -10.442 -15.841 31.418 1.00 94.88 281 SER A O 1
ATOM 2227 N N . LYS A 1 282 ? -9.657 -14.114 32.642 1.00 95.50 282 LYS A N 1
ATOM 2228 C CA . LYS A 1 282 ? -10.019 -14.698 33.951 1.00 95.50 282 LYS A CA 1
ATOM 2229 C C . LYS A 1 282 ? -11.541 -14.798 34.074 1.00 95.50 282 LYS A C 1
ATOM 2231 O O . LYS A 1 282 ? -12.054 -15.840 34.445 1.00 95.50 282 LYS A O 1
ATOM 2236 N N . ILE A 1 283 ? -12.232 -13.752 33.631 1.00 96.31 283 ILE A N 1
ATOM 2237 C CA . ILE A 1 283 ? -13.680 -13.570 33.785 1.00 96.31 283 ILE A CA 1
ATOM 2238 C C . ILE A 1 283 ? -14.524 -14.292 32.720 1.00 96.31 283 ILE A C 1
ATOM 2240 O O . ILE A 1 283 ? -15.730 -14.082 32.645 1.00 96.31 283 ILE A O 1
ATOM 2244 N N . ALA A 1 284 ? -13.921 -15.104 31.843 1.00 95.50 284 ALA A N 1
ATOM 2245 C CA . ALA A 1 284 ? -14.608 -15.642 30.664 1.00 95.50 284 ALA A CA 1
ATOM 2246 C C . ALA A 1 284 ? -15.809 -16.549 31.008 1.00 95.50 284 ALA A C 1
ATOM 2248 O O . ALA A 1 284 ? -16.819 -16.512 30.303 1.00 95.50 284 ALA A O 1
ATOM 2249 N N . GLU A 1 285 ? -15.715 -17.339 32.082 1.00 95.69 285 GLU A N 1
ATOM 2250 C CA . GLU A 1 285 ? -16.807 -18.209 32.549 1.00 95.69 285 GLU A CA 1
ATOM 2251 C C . GLU A 1 285 ? -17.957 -17.397 33.155 1.00 95.69 285 GLU A C 1
ATOM 2253 O O . GLU A 1 285 ? -19.120 -17.618 32.815 1.00 95.69 285 GLU A O 1
ATOM 2258 N N . SER A 1 286 ? -17.636 -16.401 33.984 1.00 96.50 286 SER A N 1
ATOM 2259 C CA . SER A 1 286 ? -18.623 -15.477 34.547 1.00 96.50 286 SER A CA 1
ATOM 2260 C C . SER A 1 286 ? -19.324 -14.651 33.458 1.00 96.50 286 SER A C 1
ATOM 2262 O O . SER A 1 286 ? -20.546 -14.499 33.462 1.00 96.50 286 SER A O 1
ATOM 2264 N N . VAL A 1 287 ? -18.585 -14.207 32.437 1.00 96.50 287 VAL A N 1
ATOM 2265 C CA . VAL A 1 287 ? -19.160 -13.547 31.254 1.00 96.50 287 VAL A CA 1
ATOM 2266 C C . VAL A 1 287 ? -20.143 -14.475 30.541 1.00 96.50 287 VAL A C 1
ATOM 2268 O O . VAL A 1 287 ? -21.249 -14.047 30.227 1.00 96.50 287 VAL A O 1
ATOM 2271 N N . PHE A 1 288 ? -19.806 -15.750 30.325 1.00 96.00 288 PHE A N 1
ATOM 2272 C CA . PHE A 1 288 ? -20.753 -16.709 29.744 1.00 96.00 288 PHE A CA 1
ATOM 2273 C C . PHE A 1 288 ? -22.022 -16.853 30.595 1.00 96.00 288 PHE A C 1
ATOM 2275 O O . PHE A 1 288 ? -23.125 -16.810 30.052 1.00 96.00 288 PHE A O 1
ATOM 2282 N N . LYS A 1 289 ? -21.876 -16.957 31.920 1.00 96.88 289 LYS A N 1
ATOM 2283 C CA . LYS A 1 289 ? -22.996 -17.084 32.863 1.00 96.88 289 LYS A CA 1
ATOM 2284 C C . LYS A 1 289 ? -23.978 -15.908 32.789 1.00 96.88 289 LYS A C 1
ATOM 2286 O O . LYS A 1 289 ? -25.182 -16.142 32.836 1.00 96.88 289 LYS A O 1
ATOM 2291 N N . HIS A 1 290 ? -23.492 -14.668 32.672 1.00 96.94 290 HIS A N 1
ATOM 2292 C CA . HIS A 1 290 ? -24.347 -13.464 32.728 1.00 96.94 290 HIS A CA 1
ATOM 2293 C C . HIS A 1 290 ? -24.756 -12.903 31.366 1.00 96.94 290 HIS A C 1
ATOM 2295 O O . HIS A 1 290 ? -25.816 -12.291 31.259 1.00 96.94 290 HIS A O 1
ATOM 2301 N N . PHE A 1 291 ? -23.950 -13.112 30.324 1.00 95.38 291 PHE A N 1
ATOM 2302 C CA . PHE A 1 291 ? -24.272 -12.674 28.961 1.00 95.38 291 PHE A CA 1
ATOM 2303 C C . PHE A 1 291 ? -24.928 -13.778 28.125 1.00 95.38 291 PHE A C 1
ATOM 2305 O O . PHE A 1 291 ? -25.519 -13.478 27.094 1.00 95.38 291 PHE A O 1
ATOM 2312 N N . GLY A 1 292 ? -24.822 -15.049 28.529 1.00 92.94 292 GLY A N 1
ATOM 2313 C CA . GLY A 1 292 ? -25.380 -16.189 27.794 1.00 92.94 292 GLY A CA 1
ATOM 2314 C C . GLY A 1 292 ? -24.652 -16.520 26.486 1.00 92.94 292 GLY A C 1
ATOM 2315 O O . GLY A 1 292 ? -25.152 -17.314 25.693 1.00 92.94 292 GLY A O 1
ATOM 2316 N N . ILE A 1 293 ? -23.480 -15.924 26.233 1.00 87.44 293 ILE A N 1
ATOM 2317 C CA . ILE A 1 293 ? -22.754 -16.053 24.961 1.00 87.44 293 ILE A CA 1
ATOM 2318 C C . ILE A 1 293 ? -21.431 -16.778 25.179 1.00 87.44 293 ILE A C 1
ATOM 2320 O O . ILE A 1 293 ? -20.553 -16.311 25.908 1.00 87.44 293 ILE A O 1
ATOM 2324 N N . SER A 1 294 ? -21.280 -17.941 24.541 1.00 88.50 294 SER A N 1
ATOM 2325 C CA . SER A 1 294 ? -20.064 -18.751 24.630 1.00 88.50 294 SER A CA 1
ATOM 2326 C C . SER A 1 294 ? -18.859 -18.059 23.991 1.00 88.50 294 SER A C 1
ATOM 2328 O O . SER A 1 294 ? -18.984 -17.201 23.115 1.00 88.50 294 SER A O 1
ATOM 2330 N N . LYS A 1 295 ? -17.658 -18.471 24.404 1.00 90.94 295 LYS A N 1
ATOM 2331 C CA . LYS A 1 295 ? -16.404 -17.977 23.834 1.00 90.94 295 LYS A CA 1
ATOM 2332 C C . LYS A 1 295 ? -16.291 -18.353 22.353 1.00 90.94 295 LYS A C 1
ATOM 2334 O O . LYS A 1 295 ? -16.256 -19.530 22.010 1.00 90.94 295 LYS A O 1
ATOM 2339 N N . THR A 1 296 ? -16.167 -17.350 21.483 1.00 90.94 296 THR A N 1
ATOM 2340 C CA . THR A 1 296 ? -16.097 -17.543 20.017 1.00 90.94 296 THR A CA 1
ATOM 2341 C C . THR A 1 296 ? -14.712 -17.322 19.414 1.00 90.94 296 THR A C 1
ATOM 2343 O O . THR A 1 296 ? -14.505 -17.644 18.244 1.00 90.94 296 THR A O 1
ATOM 2346 N N . HIS A 1 297 ? -13.758 -16.780 20.180 1.00 94.81 297 HIS A N 1
ATOM 2347 C CA . HIS A 1 297 ? -12.413 -16.439 19.707 1.00 94.81 297 HIS A CA 1
ATOM 2348 C C . HIS A 1 297 ? -11.321 -17.113 20.537 1.00 94.81 297 HIS A C 1
ATOM 2350 O O . HIS A 1 297 ? -11.506 -17.318 21.729 1.00 94.81 297 HIS A O 1
ATOM 2356 N N . GLY A 1 298 ? -10.174 -17.419 19.937 1.00 94.69 298 GLY A N 1
ATOM 2357 C CA . GLY A 1 298 ? -9.023 -18.034 20.600 1.00 94.69 298 GLY A CA 1
ATOM 2358 C C . GLY A 1 298 ? -7.715 -17.811 19.833 1.00 94.69 298 GLY A C 1
ATOM 2359 O O . GLY A 1 298 ? -7.683 -16.969 18.927 1.00 94.69 298 GLY A O 1
ATOM 2360 N N . PRO A 1 299 ? -6.636 -18.531 20.194 1.00 94.75 299 PRO A N 1
ATOM 2361 C CA . PRO A 1 299 ? -5.363 -18.440 19.486 1.00 94.75 299 PRO A CA 1
ATOM 2362 C C . PRO A 1 299 ? -5.519 -18.816 18.004 1.00 94.75 299 PRO A C 1
ATOM 2364 O O . PRO A 1 299 ? -6.348 -19.675 17.683 1.00 94.75 299 PRO A O 1
ATOM 2367 N N . PRO A 1 300 ? -4.738 -18.208 17.089 1.00 94.19 300 PRO A N 1
ATOM 2368 C CA . PRO A 1 300 ? -4.718 -18.621 15.693 1.00 94.19 300 PRO A CA 1
ATOM 2369 C C . PRO A 1 300 ? -4.354 -20.102 15.563 1.00 94.19 300 PRO A C 1
ATOM 2371 O O . PRO A 1 300 ? -3.402 -20.590 16.175 1.00 94.19 300 PRO A O 1
ATOM 2374 N N . LYS A 1 301 ? -5.096 -20.826 14.727 1.00 89.50 301 LYS A N 1
ATOM 2375 C CA . LYS A 1 301 ? -4.777 -22.219 14.390 1.00 89.50 301 LYS A CA 1
ATOM 2376 C C . LYS A 1 301 ? -3.585 -22.285 13.436 1.00 89.50 301 LYS A C 1
ATOM 2378 O O . LYS A 1 301 ? -3.298 -21.321 12.751 1.00 89.50 301 LYS A O 1
ATOM 2383 N N . ASN A 1 302 ? -2.921 -23.434 13.318 1.00 85.88 302 ASN A N 1
ATOM 2384 C CA . ASN A 1 302 ? -1.947 -23.710 12.246 1.00 85.88 302 ASN A CA 1
ATOM 2385 C C . ASN A 1 302 ? -0.710 -22.782 12.165 1.00 85.88 302 ASN A C 1
ATOM 2387 O O . ASN A 1 302 ? -0.072 -22.740 11.115 1.00 85.88 302 ASN A O 1
ATOM 2391 N N . MET A 1 303 ? -0.312 -22.082 13.238 1.00 89.06 303 MET A N 1
ATOM 2392 C CA . MET A 1 303 ? 0.873 -21.198 13.204 1.00 89.06 303 MET A CA 1
ATOM 2393 C C . MET A 1 303 ? 2.195 -21.927 12.888 1.00 89.06 303 MET A C 1
ATOM 2395 O O . MET A 1 303 ? 3.128 -21.308 12.398 1.00 89.06 303 MET A O 1
ATOM 2399 N N . ASN A 1 304 ? 2.270 -23.241 13.118 1.00 84.56 304 ASN A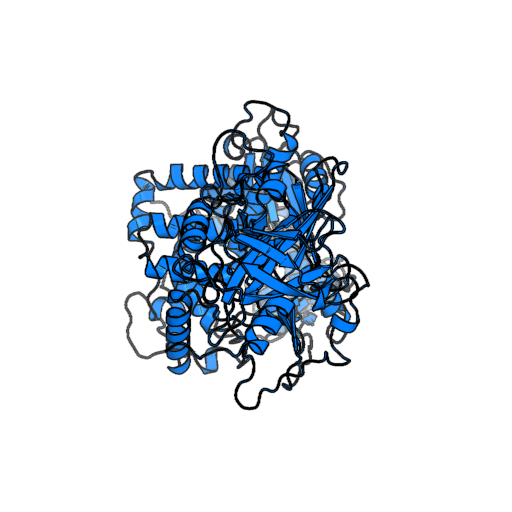 N 1
ATOM 2400 C CA . ASN A 1 304 ? 3.440 -24.067 12.785 1.00 84.56 304 ASN A CA 1
ATOM 2401 C C . ASN A 1 304 ? 3.270 -24.873 11.482 1.00 84.56 304 ASN A C 1
ATOM 2403 O O . ASN A 1 304 ? 4.031 -25.799 11.217 1.00 84.56 304 ASN A O 1
ATOM 2407 N N . SER A 1 305 ? 2.248 -24.563 10.678 1.00 86.31 305 SER A N 1
ATOM 2408 C CA . SER A 1 305 ? 1.995 -25.203 9.383 1.00 86.31 305 SER A CA 1
ATOM 2409 C C . SER A 1 305 ? 2.578 -24.382 8.228 1.00 86.31 305 SER A C 1
ATOM 2411 O O . SER A 1 305 ? 2.744 -23.170 8.340 1.00 86.31 305 SER A O 1
ATOM 2413 N N . TYR A 1 306 ? 2.807 -25.019 7.076 1.00 86.00 306 TYR A N 1
ATOM 2414 C CA . TYR A 1 306 ? 3.148 -24.328 5.826 1.00 86.00 306 TYR A CA 1
ATOM 2415 C C . TYR A 1 306 ? 1.956 -23.546 5.233 1.00 86.00 306 TYR A C 1
ATOM 2417 O O . TYR A 1 306 ? 2.151 -22.635 4.430 1.00 86.00 306 TYR A O 1
ATOM 2425 N N . LYS A 1 307 ? 0.716 -23.882 5.628 1.00 88.31 307 LYS A N 1
ATOM 2426 C CA . LYS A 1 307 ? -0.519 -23.342 5.030 1.00 88.31 307 LYS A CA 1
ATOM 2427 C C . LYS A 1 307 ? -0.595 -21.806 5.007 1.00 88.31 307 LYS A C 1
ATOM 2429 O O . LYS A 1 307 ? -0.874 -21.280 3.931 1.00 88.31 307 LYS A O 1
ATOM 2434 N N . PRO A 1 308 ? -0.317 -21.066 6.105 1.00 91.38 308 PRO A N 1
ATOM 2435 C CA . PRO A 1 308 ? -0.366 -19.601 6.076 1.00 91.38 308 PRO A CA 1
ATOM 2436 C C . PRO A 1 308 ? 0.599 -18.990 5.055 1.00 91.38 308 PRO A C 1
ATOM 2438 O O . PRO A 1 308 ? 0.255 -18.031 4.368 1.00 91.38 308 PRO A O 1
ATOM 2441 N N . TRP A 1 309 ? 1.792 -19.576 4.932 1.00 91.25 309 TRP A N 1
ATOM 2442 C CA . TRP A 1 309 ? 2.818 -19.141 3.989 1.00 91.25 309 TRP A CA 1
ATOM 2443 C C . TRP A 1 309 ? 2.387 -19.391 2.546 1.00 91.25 309 TRP A C 1
ATOM 2445 O O . TRP A 1 309 ? 2.463 -18.479 1.728 1.00 91.25 309 TRP A O 1
ATOM 2455 N N . ARG A 1 310 ? 1.849 -20.580 2.246 1.00 88.75 310 ARG A N 1
ATOM 2456 C CA . ARG A 1 310 ? 1.306 -20.903 0.917 1.00 88.75 310 ARG A CA 1
ATOM 2457 C C . ARG A 1 310 ? 0.161 -19.968 0.524 1.00 88.75 310 ARG A C 1
ATOM 2459 O O . ARG A 1 310 ? 0.172 -19.424 -0.572 1.00 88.75 310 ARG A O 1
ATOM 2466 N N . GLU A 1 311 ? -0.817 -19.758 1.409 1.00 88.19 311 GLU A N 1
ATOM 2467 C CA . GLU A 1 311 ? -1.959 -18.872 1.131 1.00 88.19 311 GLU A CA 1
ATOM 2468 C C . GLU A 1 311 ? -1.526 -17.432 0.840 1.00 88.19 311 GLU A C 1
ATOM 2470 O O . GLU A 1 311 ? -2.091 -16.777 -0.038 1.00 88.19 311 GLU A O 1
ATOM 2475 N N . GLN A 1 312 ? -0.533 -16.927 1.577 1.00 90.00 312 GLN A N 1
ATOM 2476 C CA . GLN A 1 312 ? 0.016 -15.602 1.317 1.00 90.00 312 GLN A CA 1
ATOM 2477 C C . GLN A 1 312 ? 0.779 -15.570 -0.010 1.00 90.00 312 GLN A C 1
ATOM 2479 O O . GLN A 1 312 ? 0.615 -14.621 -0.770 1.00 90.00 312 GLN A O 1
ATOM 2484 N N . LEU A 1 313 ? 1.576 -16.595 -0.311 1.00 89.31 313 LEU A N 1
ATOM 2485 C CA . LEU A 1 313 ? 2.370 -16.647 -1.535 1.00 89.31 313 LEU A CA 1
ATOM 2486 C C . LEU A 1 313 ? 1.489 -16.697 -2.791 1.00 89.31 313 LEU A C 1
ATOM 2488 O O . LEU A 1 313 ? 1.731 -15.930 -3.717 1.00 89.31 313 LEU A O 1
ATOM 2492 N N . LEU A 1 314 ? 0.410 -17.490 -2.785 1.00 86.44 314 LEU A N 1
ATOM 2493 C CA . LEU A 1 314 ? -0.609 -17.492 -3.849 1.00 86.44 314 LEU A CA 1
ATOM 2494 C C . LEU A 1 314 ? -1.251 -16.112 -4.047 1.00 86.44 314 LEU A C 1
ATOM 2496 O O . LEU A 1 314 ? -1.586 -15.715 -5.159 1.00 86.44 314 LEU A O 1
ATOM 2500 N N . SER A 1 315 ? -1.425 -15.353 -2.962 1.00 86.75 315 SER A N 1
ATOM 2501 C CA . SER A 1 315 ? -1.941 -13.988 -3.053 1.00 86.75 315 SER A CA 1
ATOM 2502 C C . SER A 1 315 ? -0.933 -13.024 -3.676 1.00 86.75 315 SER A C 1
ATOM 2504 O O . SER A 1 315 ? -1.356 -12.163 -4.437 1.00 86.75 315 SER A O 1
ATOM 2506 N N . LEU A 1 316 ? 0.354 -13.142 -3.332 1.00 87.88 316 LEU A N 1
ATOM 2507 C CA . LEU A 1 316 ? 1.426 -12.248 -3.794 1.00 87.88 316 LEU A CA 1
ATOM 2508 C C . LEU A 1 316 ? 1.793 -12.461 -5.268 1.00 87.88 316 LEU A C 1
ATOM 2510 O O . LEU A 1 316 ? 2.312 -11.554 -5.910 1.00 87.88 316 LEU A O 1
ATOM 2514 N N . THR A 1 317 ? 1.544 -13.662 -5.782 1.00 81.44 317 THR A N 1
ATOM 2515 C CA . THR A 1 317 ? 1.925 -14.099 -7.133 1.00 81.44 317 THR A CA 1
ATOM 2516 C C . THR A 1 317 ? 0.810 -13.929 -8.163 1.00 81.44 317 THR A C 1
ATOM 2518 O O . THR A 1 317 ? 1.087 -13.820 -9.355 1.00 81.44 317 THR A O 1
ATOM 2521 N N . ASN A 1 318 ? -0.445 -13.831 -7.712 1.00 78.38 318 ASN A N 1
ATOM 2522 C CA . ASN A 1 318 ? -1.619 -13.583 -8.549 1.00 78.38 318 ASN A CA 1
ATOM 2523 C C . ASN A 1 318 ? -1.932 -12.078 -8.648 1.00 78.38 318 ASN A C 1
ATOM 2525 O O . ASN A 1 318 ? -2.925 -11.577 -8.100 1.00 78.38 318 ASN A O 1
ATOM 2529 N N . LEU A 1 319 ? -1.050 -11.350 -9.332 1.00 73.44 319 LEU A N 1
ATOM 2530 C CA . LEU A 1 319 ? -1.162 -9.904 -9.521 1.00 73.44 319 LEU A CA 1
ATOM 2531 C C . LEU A 1 319 ? -2.332 -9.545 -10.448 1.00 73.44 319 LEU A C 1
ATOM 2533 O O . LEU A 1 319 ? -2.550 -10.161 -11.492 1.00 73.44 319 LEU A O 1
ATOM 2537 N N . LYS A 1 320 ? -3.091 -8.513 -10.070 1.00 83.94 320 LYS A N 1
ATOM 2538 C CA . LYS A 1 320 ? -4.269 -8.055 -10.822 1.00 83.94 320 LYS A CA 1
ATOM 2539 C C . LYS A 1 320 ? -3.881 -7.078 -11.918 1.00 83.94 320 LYS A C 1
ATOM 2541 O O . LYS A 1 320 ? -2.992 -6.254 -11.733 1.00 83.94 320 LYS A O 1
ATOM 2546 N N . ASN A 1 321 ? -4.564 -7.158 -13.054 1.00 83.06 321 ASN A N 1
ATOM 2547 C CA . ASN A 1 321 ? -4.335 -6.273 -14.188 1.00 83.06 321 ASN A CA 1
ATOM 2548 C C . ASN A 1 321 ? -5.494 -5.315 -14.346 1.00 83.06 321 ASN A C 1
ATOM 2550 O O . ASN A 1 321 ? -6.646 -5.734 -14.394 1.00 83.06 321 ASN A O 1
ATOM 2554 N N . LEU A 1 322 ? -5.164 -4.034 -14.436 1.00 88.44 322 LEU A N 1
ATOM 2555 C CA . LEU A 1 322 ? -6.138 -2.961 -14.514 1.00 88.44 322 LEU A CA 1
ATOM 2556 C C . LEU A 1 322 ? -5.992 -2.232 -15.837 1.00 88.44 322 LEU A C 1
ATOM 2558 O O . LEU A 1 322 ? -4.882 -1.895 -16.264 1.00 88.44 322 LEU A O 1
ATOM 2562 N N . HIS A 1 323 ? -7.133 -1.946 -16.452 1.00 88.69 323 HIS A N 1
ATOM 2563 C CA . HIS A 1 323 ? -7.194 -1.237 -17.717 1.00 88.69 323 HIS A CA 1
ATOM 2564 C C . HIS A 1 323 ? -6.671 0.197 -17.549 1.00 88.69 323 HIS A C 1
ATOM 2566 O O . HIS A 1 323 ? -7.239 1.014 -16.817 1.00 88.69 323 HIS A O 1
ATOM 2572 N N . VAL A 1 324 ? -5.592 0.521 -18.265 1.00 85.56 324 VAL A N 1
ATOM 2573 C CA . VAL A 1 324 ? -4.822 1.756 -18.045 1.00 85.56 324 VAL A CA 1
ATOM 2574 C C . VAL A 1 324 ? -5.649 3.032 -18.243 1.00 85.56 324 VAL A C 1
ATOM 2576 O O . VAL A 1 324 ? -5.560 3.939 -17.425 1.00 85.56 324 VAL A O 1
ATOM 2579 N N . ASP A 1 325 ? -6.530 3.096 -19.245 1.00 86.00 325 ASP A N 1
ATOM 2580 C CA . ASP A 1 325 ? -7.299 4.323 -19.504 1.00 86.00 325 ASP A CA 1
ATOM 2581 C C . ASP A 1 325 ? -8.269 4.693 -18.372 1.00 86.00 325 ASP A C 1
ATOM 2583 O O . ASP A 1 325 ? -8.382 5.866 -18.008 1.00 86.00 325 ASP A O 1
ATOM 2587 N N . TYR A 1 326 ? -8.940 3.711 -17.763 1.00 91.69 326 TYR A N 1
ATOM 2588 C CA . TYR A 1 326 ? -9.815 3.969 -16.616 1.00 91.69 326 TYR A CA 1
ATOM 2589 C C . TYR A 1 326 ? -9.011 4.311 -15.358 1.00 91.69 326 TYR A C 1
ATOM 2591 O O . TYR A 1 326 ? -9.449 5.151 -14.571 1.00 91.69 326 TYR A O 1
ATOM 2599 N N . LEU A 1 327 ? -7.816 3.729 -15.186 1.00 91.44 327 LEU A N 1
ATOM 2600 C CA . LEU A 1 327 ? -6.893 4.128 -14.118 1.00 91.44 327 LEU A CA 1
ATOM 2601 C C . LEU A 1 327 ? -6.462 5.589 -14.267 1.00 91.44 327 LEU A C 1
ATOM 2603 O O . LEU A 1 327 ? -6.420 6.323 -13.280 1.00 91.44 327 LEU A O 1
ATOM 2607 N N . ASN A 1 328 ? -6.197 6.028 -15.496 1.00 88.94 328 ASN A N 1
ATOM 2608 C CA . ASN A 1 328 ? -5.805 7.405 -15.782 1.00 88.94 328 ASN A CA 1
ATOM 2609 C C . ASN A 1 328 ? -6.924 8.370 -15.410 1.00 88.94 328 ASN A C 1
ATOM 2611 O O . ASN A 1 328 ? -6.698 9.295 -14.633 1.00 88.94 328 ASN A O 1
ATOM 2615 N N . LYS A 1 329 ? -8.150 8.103 -15.881 1.00 92.25 329 LYS A N 1
ATOM 2616 C CA . LYS A 1 329 ? -9.333 8.899 -15.519 1.00 92.25 329 LYS A CA 1
ATOM 2617 C C . LYS A 1 329 ? -9.540 8.946 -14.002 1.00 92.25 329 LYS A C 1
ATOM 2619 O O . LYS A 1 329 ? -9.815 10.010 -13.449 1.00 92.25 329 LYS A O 1
ATOM 2624 N N . ALA A 1 330 ? -9.353 7.817 -13.315 1.00 95.62 330 ALA A N 1
ATOM 2625 C CA . ALA A 1 330 ? -9.467 7.735 -11.863 1.00 95.62 330 ALA A CA 1
ATOM 2626 C C . ALA A 1 330 ? -8.434 8.611 -11.135 1.00 95.62 330 ALA A C 1
ATOM 2628 O O . ALA A 1 330 ? -8.794 9.372 -10.232 1.00 95.62 330 ALA A O 1
ATOM 2629 N N . TYR A 1 331 ? -7.165 8.539 -11.541 1.00 95.06 331 TYR A N 1
ATOM 2630 C CA . TYR A 1 331 ? -6.100 9.356 -10.962 1.00 95.06 331 TYR A CA 1
ATOM 2631 C C . TYR A 1 331 ? -6.291 10.847 -11.258 1.00 95.06 331 TYR A C 1
ATOM 2633 O O . TYR A 1 331 ? -6.120 11.687 -10.371 1.00 95.06 331 TYR A O 1
ATOM 2641 N N . GLU A 1 332 ? -6.675 11.198 -12.485 1.00 93.88 332 GLU A N 1
ATOM 2642 C CA . GLU A 1 332 ? -6.925 12.585 -12.878 1.00 93.88 332 GLU A CA 1
ATOM 2643 C C . GLU A 1 332 ? -8.070 13.210 -12.086 1.00 93.88 332 GLU A C 1
ATOM 2645 O O . GLU A 1 332 ? -7.912 14.310 -11.560 1.00 93.88 332 GLU A O 1
ATOM 2650 N N . ASP A 1 333 ? -9.187 12.502 -11.920 1.00 96.62 333 ASP A N 1
ATOM 2651 C CA . ASP A 1 333 ? -10.290 12.940 -11.062 1.00 96.62 333 ASP A CA 1
ATOM 2652 C C . ASP A 1 333 ? -9.817 13.224 -9.631 1.00 96.62 333 ASP A C 1
ATOM 2654 O O . ASP A 1 333 ? -10.062 14.311 -9.090 1.00 96.62 333 ASP A O 1
ATOM 2658 N N . PHE A 1 334 ? -9.116 12.262 -9.020 1.00 97.44 334 PHE A N 1
ATOM 2659 C CA . PHE A 1 334 ? -8.730 12.369 -7.618 1.00 97.44 334 PHE A CA 1
ATOM 2660 C C . PHE A 1 334 ? -7.688 13.467 -7.386 1.00 97.44 334 PHE A C 1
ATOM 2662 O O . PHE A 1 334 ? -7.864 14.314 -6.507 1.00 97.44 334 PHE A O 1
ATOM 2669 N N . SER A 1 335 ? -6.649 13.519 -8.222 1.00 95.81 335 SER A N 1
ATOM 2670 C CA . SER A 1 335 ? -5.638 14.582 -8.174 1.00 95.81 335 SER A CA 1
ATOM 2671 C C . SER A 1 335 ? -6.268 15.961 -8.403 1.00 95.81 335 SER A C 1
ATOM 2673 O O . SER A 1 335 ? -6.002 16.892 -7.641 1.00 95.81 335 SER A O 1
ATOM 2675 N N . THR A 1 336 ? -7.198 16.094 -9.355 1.00 95.38 336 THR A N 1
ATOM 2676 C CA . THR A 1 336 ? -7.917 17.353 -9.624 1.00 95.38 336 THR A CA 1
ATOM 2677 C C . THR A 1 336 ? -8.734 17.799 -8.413 1.00 95.38 336 THR A C 1
ATOM 2679 O O . THR A 1 336 ? -8.695 18.975 -8.027 1.00 95.38 336 THR A O 1
ATOM 2682 N N . LYS A 1 337 ? -9.447 16.874 -7.756 1.00 95.69 337 LYS A N 1
ATOM 2683 C CA . LYS A 1 337 ? -10.166 17.152 -6.501 1.00 95.69 337 LYS A CA 1
ATOM 2684 C C . LYS A 1 337 ? -9.219 17.716 -5.438 1.00 95.69 337 LYS A C 1
ATOM 2686 O O . LYS A 1 337 ? -9.561 18.709 -4.796 1.00 95.69 337 LYS A O 1
ATOM 2691 N N . ILE A 1 338 ? -8.053 17.100 -5.258 1.00 96.56 338 ILE A N 1
ATOM 2692 C CA . ILE A 1 338 ? -7.076 17.482 -4.233 1.00 96.56 338 ILE A CA 1
ATOM 2693 C C . ILE A 1 338 ? -6.460 18.847 -4.549 1.00 96.56 338 ILE A C 1
ATOM 2695 O O . ILE A 1 338 ? -6.628 19.786 -3.769 1.00 96.56 338 ILE A O 1
ATOM 2699 N N . PHE A 1 339 ? -5.816 19.006 -5.705 1.00 95.81 339 PHE A N 1
ATOM 2700 C CA . PHE A 1 339 ? -5.067 20.226 -6.024 1.00 95.81 339 PHE A CA 1
ATOM 2701 C C . PHE A 1 339 ? -5.967 21.453 -6.205 1.00 95.81 339 PHE A C 1
ATOM 2703 O O . PHE A 1 339 ? -5.598 22.546 -5.778 1.00 95.81 339 PHE A O 1
ATOM 2710 N N . SER A 1 340 ? -7.198 21.289 -6.709 1.00 94.00 340 SER A N 1
ATOM 2711 C CA . SER A 1 340 ? -8.173 22.396 -6.760 1.00 94.00 340 SER A CA 1
ATOM 2712 C C . SER A 1 340 ? -8.574 22.919 -5.373 1.00 94.00 340 SER A C 1
ATOM 2714 O O . SER A 1 340 ? -9.042 24.053 -5.239 1.00 94.00 340 SER A O 1
ATOM 2716 N N . LYS A 1 341 ? -8.412 22.107 -4.321 1.00 93.69 341 LYS A N 1
ATOM 2717 C CA . LYS A 1 341 ? -8.653 22.509 -2.932 1.00 93.69 341 LYS A CA 1
ATOM 2718 C C . LYS A 1 341 ? -7.377 22.960 -2.236 1.00 93.69 341 LYS A C 1
ATOM 2720 O O . LYS A 1 341 ? -7.467 23.925 -1.481 1.00 93.69 341 LYS A O 1
ATOM 2725 N N . LEU A 1 342 ? -6.233 22.322 -2.480 1.00 93.00 342 LEU A N 1
ATOM 2726 C CA . LEU A 1 342 ? -4.944 22.739 -1.912 1.00 93.00 342 LEU A CA 1
ATOM 2727 C C . LEU A 1 342 ? -4.526 24.135 -2.392 1.00 93.00 342 LEU A C 1
ATOM 2729 O O . LEU A 1 342 ? -4.048 24.928 -1.593 1.00 93.00 342 LEU A O 1
ATOM 2733 N N . ASN A 1 343 ? -4.813 24.489 -3.647 1.00 92.12 343 ASN A N 1
ATOM 2734 C CA . ASN A 1 343 ? -4.504 25.812 -4.206 1.00 92.12 343 ASN A CA 1
ATOM 2735 C C . ASN A 1 343 ? -5.399 26.956 -3.693 1.00 92.12 343 ASN A C 1
ATOM 2737 O O . ASN A 1 343 ? -5.296 28.080 -4.175 1.00 92.12 343 ASN A O 1
ATOM 2741 N N . LYS A 1 344 ? -6.301 26.701 -2.740 1.00 89.81 344 LYS A N 1
ATOM 2742 C CA . LYS A 1 344 ? -7.075 27.764 -2.085 1.00 89.81 344 LYS A CA 1
ATOM 2743 C C . LYS A 1 344 ? -6.253 28.387 -0.962 1.00 89.81 344 LYS A C 1
ATOM 2745 O O . LYS A 1 344 ? -5.615 27.646 -0.225 1.00 89.81 344 LYS A O 1
ATOM 2750 N N . GLU A 1 345 ? -6.366 29.701 -0.763 1.00 77.50 345 GLU A N 1
ATOM 2751 C CA . GLU A 1 345 ? -5.594 30.474 0.233 1.00 77.50 345 GLU A CA 1
ATOM 2752 C C . GLU A 1 345 ? -5.507 29.795 1.606 1.00 77.50 345 GLU A C 1
ATOM 2754 O O . GLU A 1 345 ? -4.420 29.582 2.122 1.00 77.50 345 GLU A O 1
ATOM 2759 N N . LYS A 1 346 ? -6.629 29.324 2.160 1.00 80.12 346 LYS A N 1
ATOM 2760 C CA . LYS A 1 346 ? -6.639 28.643 3.468 1.00 80.12 346 LYS A CA 1
ATOM 2761 C C . LYS A 1 346 ? -5.744 27.398 3.568 1.00 80.12 346 LYS A C 1
ATOM 2763 O O . LYS A 1 346 ? -5.382 26.995 4.665 1.00 80.12 346 LYS A O 1
ATOM 2768 N N . ASN A 1 347 ? -5.452 26.756 2.440 1.00 82.56 347 ASN A N 1
ATOM 2769 C CA . ASN A 1 347 ? -4.634 25.552 2.363 1.00 82.56 347 ASN A CA 1
ATOM 2770 C C . ASN A 1 347 ? -3.216 25.849 1.862 1.00 82.56 347 ASN A C 1
ATOM 2772 O O . ASN A 1 347 ? -2.364 24.974 1.974 1.00 82.56 347 ASN A O 1
ATOM 2776 N N . ILE A 1 348 ? -2.934 27.058 1.360 1.00 83.94 348 ILE A N 1
ATOM 2777 C CA . ILE A 1 348 ? -1.598 27.413 0.867 1.00 83.94 348 ILE A CA 1
ATOM 2778 C C . ILE A 1 348 ? -0.559 27.415 1.989 1.00 83.94 348 ILE A C 1
ATOM 2780 O O . ILE A 1 348 ? 0.592 27.084 1.740 1.00 83.94 348 ILE A O 1
ATOM 2784 N N . ILE A 1 349 ? -0.993 27.666 3.231 1.00 86.25 349 ILE A N 1
ATOM 2785 C CA . ILE A 1 349 ? -0.167 27.582 4.444 1.00 86.25 349 ILE A CA 1
ATOM 2786 C C . ILE A 1 349 ? 0.488 26.204 4.629 1.00 86.25 349 ILE A C 1
ATOM 2788 O O . ILE A 1 349 ? 1.488 26.075 5.328 1.00 86.25 349 ILE A O 1
ATOM 2792 N N . TRP A 1 350 ? -0.058 25.154 4.003 1.00 90.06 350 TRP A N 1
ATOM 2793 C CA . TRP A 1 350 ? 0.568 23.837 4.021 1.00 90.06 350 TRP A CA 1
ATOM 2794 C C . TRP A 1 350 ? 1.857 23.771 3.215 1.00 90.06 350 TRP A C 1
ATOM 2796 O O . TRP A 1 350 ? 2.688 22.931 3.537 1.00 90.06 350 TRP A O 1
ATOM 2806 N N . LYS A 1 351 ? 2.062 24.638 2.215 1.00 90.00 351 LYS A N 1
ATOM 2807 C CA . LYS A 1 351 ? 3.314 24.643 1.448 1.00 90.00 351 LYS A CA 1
ATOM 2808 C C . LYS A 1 351 ? 4.526 24.850 2.349 1.00 90.00 351 LYS A C 1
ATOM 2810 O O . LYS A 1 351 ? 5.501 24.135 2.197 1.00 90.00 351 LYS A O 1
ATOM 2815 N N . ASP A 1 352 ? 4.417 25.743 3.328 1.00 87.38 352 ASP A N 1
ATOM 2816 C CA . ASP A 1 352 ? 5.526 26.057 4.236 1.00 87.38 352 ASP A CA 1
ATOM 2817 C C . ASP A 1 352 ? 5.675 25.016 5.361 1.00 87.38 352 ASP A C 1
ATOM 2819 O O . ASP A 1 352 ? 6.753 24.818 5.917 1.00 87.38 352 ASP A O 1
ATOM 2823 N N . LYS A 1 353 ? 4.587 24.312 5.697 1.00 89.56 353 LYS A N 1
ATOM 2824 C CA . LYS A 1 353 ? 4.567 23.290 6.760 1.00 89.56 353 LYS A CA 1
ATOM 2825 C C . LYS A 1 353 ? 5.031 21.914 6.298 1.00 89.56 353 LYS A C 1
ATOM 2827 O O . LYS A 1 353 ? 5.358 21.072 7.128 1.00 89.56 353 LYS A O 1
ATOM 2832 N N . LEU A 1 354 ? 4.999 21.652 4.997 1.00 95.00 354 LEU A N 1
ATOM 2833 C CA . LEU A 1 354 ? 5.382 20.369 4.434 1.00 95.00 354 LEU A CA 1
ATOM 2834 C C . LEU A 1 354 ? 6.844 20.432 4.007 1.00 95.00 354 LEU A C 1
ATOM 2836 O O . LEU A 1 354 ? 7.174 21.001 2.976 1.00 95.00 354 LEU A O 1
ATOM 2840 N N . HIS A 1 355 ? 7.704 19.786 4.780 1.00 95.50 355 HIS A N 1
ATOM 2841 C CA . HIS A 1 355 ? 9.122 19.586 4.483 1.00 95.50 355 HIS A CA 1
ATOM 2842 C C . HIS A 1 355 ? 9.576 18.265 5.117 1.00 95.50 355 HIS A C 1
ATOM 2844 O O . HIS A 1 355 ? 8.919 17.808 6.058 1.00 95.50 355 HIS A O 1
ATOM 2850 N N . PRO A 1 356 ? 10.650 17.622 4.623 1.00 97.69 356 PRO A N 1
ATOM 2851 C CA . PRO A 1 356 ? 11.168 16.420 5.259 1.00 97.69 356 PRO A CA 1
ATOM 2852 C C . PRO A 1 356 ? 11.517 16.657 6.729 1.00 97.69 356 PRO A C 1
ATOM 2854 O O . PRO A 1 356 ? 12.081 17.694 7.067 1.00 97.69 356 PRO A O 1
ATOM 2857 N N . LEU A 1 357 ? 11.191 15.692 7.585 1.00 97.25 357 LEU A N 1
ATOM 2858 C CA . LEU A 1 357 ? 11.414 15.795 9.029 1.00 97.25 357 LEU A CA 1
ATOM 2859 C C . LEU A 1 357 ? 12.912 15.787 9.379 1.00 97.25 357 LEU A C 1
ATOM 2861 O O . LEU A 1 357 ? 13.707 15.118 8.713 1.00 97.25 357 LEU A O 1
ATOM 2865 N N . ASP A 1 358 ? 13.278 16.482 10.455 1.00 96.81 358 ASP A N 1
ATOM 2866 C CA . ASP A 1 358 ? 14.601 16.390 11.074 1.00 96.81 358 ASP A CA 1
ATOM 2867 C C . ASP A 1 358 ? 14.779 15.072 11.854 1.00 96.81 358 ASP A C 1
ATOM 2869 O O . ASP A 1 358 ? 13.816 14.361 12.155 1.00 96.81 358 ASP A O 1
ATOM 2873 N N . ASN A 1 359 ? 16.029 14.738 12.182 1.00 97.25 359 ASN A N 1
ATOM 2874 C CA . ASN A 1 359 ? 16.382 13.459 12.799 1.00 97.25 359 ASN A CA 1
ATOM 2875 C C . ASN A 1 359 ? 15.686 13.212 14.142 1.00 97.25 359 ASN A C 1
ATOM 2877 O O . ASN A 1 359 ? 15.234 12.086 14.364 1.00 97.25 359 ASN A O 1
ATOM 2881 N N . ASP A 1 360 ? 15.566 14.228 15.001 1.00 97.44 360 ASP A N 1
ATOM 2882 C CA . ASP A 1 360 ? 14.942 14.080 16.317 1.00 97.44 360 ASP A CA 1
ATOM 2883 C C . ASP A 1 360 ? 13.429 13.856 16.154 1.00 97.44 360 ASP A C 1
ATOM 2885 O O . ASP A 1 360 ? 12.888 12.877 16.681 1.00 97.44 360 ASP A O 1
ATOM 2889 N N . THR A 1 361 ? 12.762 14.651 15.310 1.00 97.38 361 THR A N 1
ATOM 2890 C CA . THR A 1 361 ? 11.325 14.492 15.022 1.00 97.38 361 THR A CA 1
ATOM 2891 C C . THR A 1 361 ? 11.001 13.149 14.357 1.00 97.38 361 THR A C 1
ATOM 2893 O O . THR A 1 361 ? 9.957 12.547 14.635 1.00 97.38 361 THR A O 1
ATOM 2896 N N . ILE A 1 362 ? 11.878 12.616 13.492 1.00 97.06 362 ILE A N 1
ATOM 2897 C CA . ILE A 1 362 ? 11.652 11.308 12.851 1.00 97.06 362 ILE A CA 1
ATOM 2898 C C . ILE A 1 362 ? 11.482 10.207 13.897 1.00 97.06 362 ILE A C 1
ATOM 2900 O O . ILE A 1 362 ? 10.604 9.353 13.731 1.00 97.06 362 ILE A O 1
ATOM 2904 N N . VAL A 1 363 ? 12.308 10.189 14.943 1.00 97.12 363 VAL A N 1
ATOM 2905 C CA . VAL A 1 363 ? 12.308 9.100 15.927 1.00 97.12 363 VAL A CA 1
ATOM 2906 C C . VAL A 1 363 ? 11.421 9.399 17.125 1.00 97.12 363 VAL A C 1
ATOM 2908 O O . VAL A 1 363 ? 10.614 8.548 17.495 1.00 97.12 363 VAL A O 1
ATOM 2911 N N . ALA A 1 364 ? 11.515 10.594 17.697 1.00 97.19 364 ALA A N 1
ATOM 2912 C CA . ALA A 1 364 ? 10.805 10.952 18.916 1.00 97.19 364 ALA A CA 1
ATOM 2913 C C . ALA A 1 364 ? 9.382 11.463 18.650 1.00 97.19 364 ALA A C 1
ATOM 2915 O O . ALA A 1 364 ? 8.549 11.407 19.550 1.00 97.19 364 ALA A O 1
ATOM 2916 N N . GLY A 1 365 ? 9.062 11.848 17.410 1.00 96.50 365 GLY A N 1
ATOM 2917 C CA . GLY A 1 365 ? 7.829 12.573 17.111 1.00 96.50 365 GLY A CA 1
ATOM 2918 C C . GLY A 1 365 ? 7.927 14.033 17.552 1.00 96.50 365 GLY A C 1
ATOM 2919 O O . GLY A 1 365 ? 9.014 14.511 17.860 1.00 96.50 365 GLY A O 1
ATOM 2920 N N . ASN A 1 366 ? 6.799 14.741 17.564 1.00 95.12 366 ASN A N 1
ATOM 2921 C CA . ASN A 1 366 ? 6.718 16.118 18.054 1.00 95.12 366 ASN A CA 1
ATOM 2922 C C . ASN A 1 366 ? 5.484 16.278 18.954 1.00 95.12 366 ASN A C 1
ATOM 2924 O O . ASN A 1 366 ? 4.381 15.851 18.589 1.00 95.12 366 ASN A O 1
ATOM 2928 N N . ASP A 1 367 ? 5.661 16.860 20.136 1.00 94.56 367 ASP A N 1
ATOM 2929 C CA . ASP A 1 367 ? 4.638 16.869 21.177 1.00 94.56 367 ASP A CA 1
ATOM 2930 C C . ASP A 1 367 ? 3.411 17.680 20.768 1.00 94.56 367 ASP A C 1
ATOM 2932 O O . ASP A 1 367 ? 3.494 18.788 20.241 1.00 94.56 367 ASP A O 1
ATOM 2936 N N . GLY A 1 368 ? 2.228 17.112 21.005 1.00 89.88 368 GLY A N 1
ATOM 2937 C CA . GLY A 1 368 ? 0.959 17.741 20.631 1.00 89.88 368 GLY A CA 1
ATOM 2938 C C . GLY A 1 368 ? 0.720 17.837 19.117 1.00 89.88 368 GLY A C 1
ATOM 2939 O O . GLY A 1 368 ? -0.350 18.284 18.695 1.00 89.88 368 GLY A O 1
ATOM 2940 N N . VAL A 1 369 ? 1.656 17.383 18.274 1.00 91.00 369 VAL A N 1
ATOM 2941 C CA . VAL A 1 369 ? 1.512 17.420 16.818 1.00 91.00 369 VAL A CA 1
ATOM 2942 C C . VAL A 1 369 ? 0.866 16.134 16.319 1.00 91.00 369 VAL A C 1
ATOM 2944 O O . VAL A 1 369 ? 1.517 15.137 16.015 1.00 91.00 369 VAL A O 1
ATOM 2947 N N . TYR A 1 370 ? -0.453 16.192 16.148 1.00 89.19 370 TYR A N 1
ATOM 2948 C CA . TYR A 1 370 ? -1.242 15.089 15.604 1.00 89.19 370 TYR A CA 1
ATOM 2949 C C . TYR A 1 370 ? -0.665 14.542 14.283 1.00 89.19 370 TYR A C 1
ATOM 2951 O O . TYR A 1 370 ? -0.440 15.303 13.333 1.00 89.19 370 TYR A O 1
ATOM 2959 N N . GLY A 1 371 ? -0.443 13.224 14.233 1.00 88.56 371 GLY A N 1
ATOM 2960 C CA . GLY A 1 371 ? 0.088 12.496 13.075 1.00 88.56 371 GLY A CA 1
ATOM 2961 C C . GLY A 1 371 ? 1.616 12.373 13.018 1.00 88.56 371 GLY A C 1
ATOM 2962 O O . GLY A 1 371 ? 2.115 11.658 12.148 1.00 88.56 371 GLY A O 1
ATOM 2963 N N . ILE A 1 372 ? 2.357 13.022 13.925 1.00 94.06 372 ILE A N 1
ATOM 2964 C CA . ILE A 1 372 ? 3.827 12.955 14.024 1.00 94.06 372 ILE A CA 1
ATOM 2965 C C . ILE A 1 372 ? 4.219 12.322 15.368 1.00 94.06 372 ILE A C 1
ATOM 2967 O O . ILE A 1 372 ? 4.884 12.923 16.204 1.00 94.06 372 ILE A O 1
ATOM 2971 N N . ASP A 1 373 ? 3.773 11.086 15.584 1.00 93.75 373 ASP A N 1
ATOM 2972 C CA . ASP A 1 373 ? 4.012 10.355 16.834 1.00 93.75 373 ASP A CA 1
ATOM 2973 C C . ASP A 1 373 ? 5.401 9.700 16.870 1.00 93.75 373 ASP A C 1
ATOM 2975 O O . ASP A 1 373 ? 5.952 9.339 15.822 1.00 93.75 373 ASP A O 1
ATOM 2979 N N . SER A 1 374 ? 5.925 9.461 18.076 1.00 95.31 374 SER A N 1
ATOM 2980 C CA . SER A 1 374 ? 7.158 8.697 18.317 1.00 95.31 374 SER A CA 1
ATOM 2981 C C . SER A 1 374 ? 7.121 7.295 17.698 1.00 95.31 374 SER A C 1
ATOM 2983 O O . SER A 1 374 ? 6.071 6.648 17.598 1.00 95.31 374 SER A O 1
ATOM 2985 N N . ILE A 1 375 ? 8.281 6.772 17.298 1.00 94.94 375 ILE A N 1
ATOM 2986 C CA . ILE A 1 375 ? 8.375 5.390 16.819 1.00 94.94 375 ILE A CA 1
ATOM 2987 C C . ILE A 1 375 ? 8.066 4.396 17.947 1.00 94.94 375 ILE A C 1
ATOM 2989 O O . ILE A 1 375 ? 8.495 4.531 19.090 1.00 94.94 375 ILE A O 1
ATOM 2993 N N . ASN A 1 376 ? 7.378 3.302 17.616 1.00 93.75 376 ASN A N 1
ATOM 2994 C CA . ASN A 1 376 ? 7.106 2.261 18.604 1.00 93.75 376 ASN A CA 1
ATOM 2995 C C . ASN A 1 376 ? 8.363 1.415 18.896 1.00 93.75 376 ASN A C 1
ATOM 2997 O O . ASN A 1 376 ? 8.658 0.449 18.179 1.00 93.75 376 ASN A O 1
ATOM 3001 N N . LEU A 1 377 ? 9.062 1.737 19.989 1.00 95.19 377 LEU A N 1
ATOM 3002 C CA . LEU A 1 377 ? 10.289 1.061 20.438 1.00 95.19 377 LEU A CA 1
ATOM 3003 C C . LEU A 1 377 ? 10.096 -0.413 20.839 1.00 95.19 377 LEU A C 1
ATOM 3005 O O . LEU A 1 377 ? 11.064 -1.176 20.860 1.00 95.19 377 LEU A O 1
ATOM 3009 N N . LYS A 1 378 ? 8.853 -0.839 21.108 1.00 93.31 378 LYS A N 1
ATOM 3010 C CA . LYS A 1 378 ? 8.501 -2.226 21.473 1.00 93.31 378 LYS A CA 1
ATOM 3011 C C . LYS A 1 378 ? 8.384 -3.155 20.261 1.00 93.31 378 LYS A C 1
ATOM 3013 O O . LYS A 1 378 ? 8.113 -4.342 20.416 1.00 93.31 378 LYS A O 1
ATOM 3018 N N . THR A 1 379 ? 8.557 -2.633 19.049 1.00 92.75 379 THR A N 1
ATOM 3019 C CA . THR A 1 379 ? 8.493 -3.421 17.811 1.00 92.75 379 THR A CA 1
ATOM 3020 C C . THR A 1 379 ? 9.883 -3.794 17.305 1.00 92.75 379 THR A C 1
ATOM 3022 O O . THR A 1 379 ? 10.896 -3.248 17.747 1.00 92.75 379 THR A O 1
ATOM 3025 N N . SER A 1 380 ? 9.938 -4.748 16.373 1.00 94.12 380 SER A N 1
ATOM 3026 C CA . SER A 1 380 ? 11.200 -5.202 15.792 1.00 94.12 380 SER A CA 1
ATOM 3027 C C . SER A 1 380 ? 11.855 -4.131 14.909 1.00 94.12 380 SER A C 1
ATOM 3029 O O . SER A 1 380 ? 11.165 -3.346 14.257 1.00 94.12 380 SER A O 1
ATOM 3031 N N . THR A 1 381 ? 13.184 -4.143 14.843 1.00 95.31 381 THR A N 1
ATOM 3032 C CA . THR A 1 381 ? 14.025 -3.437 13.868 1.00 95.31 381 THR A CA 1
ATOM 3033 C C . THR A 1 381 ? 13.896 -3.966 12.440 1.00 95.31 381 THR A C 1
ATOM 3035 O O . THR A 1 381 ? 14.415 -3.335 11.524 1.00 95.31 381 THR A O 1
ATOM 3038 N N . GLY A 1 382 ? 13.217 -5.099 12.236 1.00 93.88 382 GLY A N 1
ATOM 3039 C CA . GLY A 1 382 ? 13.129 -5.758 10.934 1.00 93.88 382 GLY A CA 1
ATOM 3040 C C . GLY A 1 382 ? 14.441 -6.440 10.536 1.00 93.88 382 GLY A C 1
ATOM 3041 O O . GLY A 1 382 ? 15.323 -6.663 11.367 1.00 93.88 382 GLY A O 1
ATOM 3042 N N . TRP A 1 383 ? 14.554 -6.829 9.268 1.00 92.81 383 TRP A N 1
ATOM 3043 C CA . TRP A 1 383 ? 15.766 -7.462 8.742 1.00 92.81 383 TRP A CA 1
ATOM 3044 C C . TRP A 1 383 ? 16.954 -6.475 8.709 1.00 92.81 383 TRP A C 1
ATOM 3046 O O . TRP A 1 383 ? 16.728 -5.290 8.474 1.00 92.81 383 TRP A O 1
ATOM 3056 N N . PRO A 1 384 ? 18.215 -6.913 8.919 1.00 89.81 384 PRO A N 1
ATOM 3057 C CA . PRO A 1 384 ? 18.666 -8.269 9.257 1.00 89.81 384 PRO A CA 1
ATOM 3058 C C . PRO A 1 384 ? 18.736 -8.565 10.760 1.00 89.81 384 PRO A C 1
ATOM 3060 O O . PRO A 1 384 ? 18.913 -9.729 11.130 1.00 89.81 384 PRO A O 1
ATOM 3063 N N . THR A 1 385 ? 18.622 -7.549 11.620 1.00 90.88 385 THR A N 1
ATOM 3064 C CA . THR A 1 385 ? 18.900 -7.662 13.066 1.00 90.88 385 THR A CA 1
ATOM 3065 C C . THR A 1 385 ? 17.769 -8.320 13.848 1.00 90.88 385 THR A C 1
ATOM 3067 O O . THR A 1 385 ? 18.023 -9.061 14.793 1.00 90.88 385 THR A O 1
ATOM 3070 N N . CYS A 1 386 ? 16.520 -8.103 13.437 1.00 92.19 386 CYS A N 1
ATOM 3071 C CA . CYS A 1 386 ? 15.339 -8.820 13.913 1.00 92.19 386 CYS A CA 1
ATOM 3072 C C . CYS A 1 386 ? 15.130 -8.812 15.440 1.00 92.19 386 CYS A C 1
ATOM 3074 O O . CYS A 1 386 ? 14.635 -9.785 16.007 1.00 92.19 386 CYS A O 1
ATOM 3076 N N . THR A 1 387 ? 15.464 -7.711 16.113 1.00 93.31 387 THR A N 1
ATOM 3077 C CA . THR A 1 387 ? 15.346 -7.549 17.576 1.00 93.31 387 THR A CA 1
ATOM 3078 C C . THR A 1 387 ? 14.534 -6.294 17.910 1.00 93.31 387 THR A C 1
ATOM 3080 O O . THR A 1 387 ? 14.109 -5.589 17.006 1.00 93.31 387 THR A O 1
ATOM 3083 N N . LEU A 1 388 ? 14.258 -6.016 19.186 1.00 95.50 388 LEU A N 1
ATOM 3084 C CA . LEU A 1 388 ? 13.557 -4.798 19.615 1.00 95.50 388 LEU A CA 1
ATOM 3085 C C . LEU A 1 388 ? 14.333 -3.524 19.256 1.00 95.50 388 LEU A C 1
ATOM 3087 O O . LEU A 1 388 ? 15.548 -3.466 19.457 1.00 95.50 388 LEU A O 1
ATOM 3091 N N . LYS A 1 389 ? 13.613 -2.492 18.800 1.00 96.88 389 LYS A N 1
ATOM 3092 C CA . LYS A 1 389 ? 14.169 -1.158 18.512 1.00 96.88 389 LYS A CA 1
ATOM 3093 C C . LYS A 1 389 ? 14.788 -0.496 19.742 1.00 96.88 389 LYS A C 1
ATOM 3095 O O . LYS A 1 389 ? 15.818 0.151 19.606 1.00 96.88 389 LYS A O 1
ATOM 3100 N N . SER A 1 390 ? 14.238 -0.738 20.934 1.00 96.62 390 SER A N 1
ATOM 3101 C CA . SER A 1 390 ? 14.770 -0.223 22.207 1.00 96.62 390 SER A CA 1
ATOM 3102 C C . SER A 1 390 ? 16.215 -0.637 22.527 1.00 96.62 390 SER A C 1
ATOM 3104 O O . SER A 1 390 ? 16.825 -0.072 23.429 1.00 96.62 390 SER A O 1
ATOM 3106 N N . LYS A 1 391 ? 16.787 -1.619 21.814 1.00 97.38 391 LYS A N 1
ATOM 3107 C CA . LYS A 1 391 ? 18.209 -1.965 21.960 1.00 97.38 391 LYS A CA 1
ATOM 3108 C C . LYS A 1 391 ? 19.150 -0.943 21.318 1.00 97.38 391 LYS A C 1
ATOM 3110 O O . LYS A 1 391 ? 20.266 -0.810 21.803 1.00 97.38 391 LYS A O 1
ATOM 3115 N N . PHE A 1 392 ? 18.692 -0.258 20.271 1.00 97.50 392 PHE A N 1
ATOM 3116 C CA . PHE A 1 392 ? 19.490 0.672 19.461 1.00 97.50 392 PHE A CA 1
ATOM 3117 C C . PHE A 1 392 ? 18.972 2.112 19.515 1.00 97.50 392 PHE A C 1
ATOM 3119 O O . PHE A 1 392 ? 19.557 2.998 18.905 1.00 97.50 392 PHE A O 1
ATOM 3126 N N . ILE A 1 393 ? 17.826 2.332 20.165 1.00 97.44 393 ILE A N 1
ATOM 3127 C CA . ILE A 1 393 ? 17.209 3.647 20.319 1.00 97.44 393 ILE A CA 1
ATOM 3128 C C . ILE A 1 393 ? 16.804 3.808 21.775 1.00 97.44 393 ILE A C 1
ATOM 3130 O O . ILE A 1 393 ? 16.019 3.003 22.291 1.00 97.44 393 ILE A O 1
ATOM 3134 N N . LYS A 1 394 ? 17.357 4.823 22.435 1.00 96.88 394 LYS A N 1
ATOM 3135 C CA . LYS A 1 394 ? 17.235 5.037 23.880 1.00 96.88 394 LYS A CA 1
ATOM 3136 C C . LYS A 1 394 ? 16.835 6.481 24.176 1.00 96.88 394 LYS A C 1
ATOM 3138 O O . LYS A 1 394 ? 17.143 7.352 23.370 1.00 96.88 394 LYS A O 1
ATOM 3143 N N . PRO A 1 395 ? 16.164 6.747 25.310 1.00 96.81 395 PRO A N 1
ATOM 3144 C CA . PRO A 1 395 ? 15.981 8.111 25.790 1.00 96.81 395 PRO A CA 1
ATOM 3145 C C . PRO A 1 395 ? 17.317 8.852 25.869 1.00 96.81 395 PRO A C 1
ATOM 3147 O O . PRO A 1 395 ? 18.316 8.274 26.297 1.00 96.81 395 PRO A O 1
ATOM 3150 N N . SER A 1 396 ? 17.301 10.100 25.423 1.00 96.19 396 SER A N 1
ATOM 3151 C CA . SER A 1 396 ? 18.434 11.021 25.391 1.00 96.19 396 SER A CA 1
ATOM 3152 C C . SER A 1 396 ? 18.314 12.043 26.520 1.00 96.19 396 SER A C 1
ATOM 3154 O O . SER A 1 396 ? 17.212 12.503 26.815 1.00 96.19 396 SER A O 1
ATOM 3156 N N . ASP A 1 397 ? 19.450 12.470 27.074 1.00 95.19 397 ASP A N 1
ATOM 3157 C CA . ASP A 1 397 ? 19.515 13.575 28.045 1.00 95.19 397 ASP A CA 1
ATOM 3158 C C . ASP A 1 397 ? 19.557 14.964 27.369 1.00 95.19 397 ASP A C 1
ATOM 3160 O O . ASP A 1 397 ? 19.495 15.999 28.037 1.00 95.19 397 ASP A O 1
ATOM 3164 N N . ARG A 1 398 ? 19.674 15.018 26.031 1.00 96.12 398 ARG A N 1
ATOM 3165 C CA . ARG A 1 398 ? 19.603 16.270 25.255 1.00 96.12 398 ARG A CA 1
ATOM 3166 C C . ARG A 1 398 ? 18.245 16.949 25.441 1.00 96.12 398 ARG A C 1
ATOM 3168 O O . ARG A 1 398 ? 17.219 16.286 25.521 1.00 96.12 398 ARG A O 1
ATOM 3175 N N . THR A 1 399 ? 18.235 18.280 25.417 1.00 95.56 399 THR A N 1
ATOM 3176 C CA . THR A 1 399 ? 17.003 19.076 25.306 1.00 95.56 399 THR A CA 1
ATOM 3177 C C . THR A 1 399 ? 16.759 19.423 23.843 1.00 95.56 399 THR A C 1
ATOM 3179 O O . THR A 1 399 ? 17.641 19.988 23.197 1.00 95.56 399 THR A O 1
ATOM 3182 N N . VAL A 1 400 ? 15.572 19.097 23.332 1.00 96.12 400 VAL A N 1
ATOM 3183 C CA . VAL A 1 400 ? 15.151 19.405 21.960 1.00 96.12 400 VAL A CA 1
ATOM 3184 C C . VAL A 1 400 ? 13.809 20.129 22.018 1.00 96.12 400 VAL A C 1
ATOM 3186 O O . VAL A 1 400 ? 12.890 19.697 22.712 1.00 96.12 400 VAL A O 1
ATOM 3189 N N . GLU A 1 401 ? 13.706 21.265 21.331 1.00 95.00 401 GLU A N 1
ATOM 3190 C CA . GLU A 1 401 ? 12.485 22.071 21.318 1.00 95.00 401 GLU A CA 1
ATOM 3191 C C . GLU A 1 401 ? 11.306 21.274 20.734 1.00 95.00 401 GLU A C 1
ATOM 3193 O O . GLU A 1 401 ? 11.430 20.648 19.685 1.00 95.00 401 GLU A O 1
ATOM 3198 N N . GLY A 1 402 ? 10.162 21.287 21.426 1.00 94.38 402 GLY A N 1
ATOM 3199 C CA . GLY A 1 402 ? 8.953 20.561 21.014 1.00 94.38 402 GLY A CA 1
ATOM 3200 C C . GLY A 1 402 ? 8.947 19.057 21.319 1.00 94.38 402 GLY A C 1
ATOM 3201 O O . GLY A 1 402 ? 7.970 18.387 20.998 1.00 94.38 402 GLY A O 1
ATOM 3202 N N . ILE A 1 403 ? 9.994 18.509 21.946 1.00 96.75 403 ILE A N 1
ATOM 3203 C CA . ILE A 1 403 ? 10.110 17.066 22.201 1.00 96.75 403 ILE A CA 1
ATOM 3204 C C . ILE A 1 403 ? 10.417 16.804 23.680 1.00 96.75 403 ILE A C 1
ATOM 3206 O O . ILE A 1 403 ? 11.531 17.027 24.150 1.00 96.75 403 ILE A O 1
ATOM 3210 N N . SER A 1 404 ? 9.441 16.256 24.406 1.00 95.31 404 SER A N 1
ATOM 3211 C CA . SER A 1 404 ? 9.543 15.944 25.840 1.00 95.31 404 SER A CA 1
ATOM 3212 C C . SER A 1 404 ? 10.445 14.750 26.127 1.00 95.31 404 SER A C 1
ATOM 3214 O O . SER A 1 404 ? 11.016 14.659 27.210 1.00 95.31 404 SER A O 1
ATOM 3216 N N . VAL A 1 405 ? 10.557 13.812 25.181 1.00 95.50 405 VAL A N 1
ATOM 3217 C CA . VAL A 1 405 ? 11.405 12.618 25.317 1.00 95.50 405 VAL A CA 1
ATOM 3218 C C . VAL A 1 405 ? 12.258 12.438 24.059 1.00 95.50 405 VAL A C 1
ATOM 3220 O O . VAL A 1 405 ? 11.921 11.619 23.198 1.00 95.50 405 VAL A O 1
ATOM 3223 N N . PRO A 1 406 ? 13.357 13.203 23.917 1.00 97.00 406 PRO A N 1
ATOM 3224 C CA . PRO A 1 406 ? 14.300 13.015 22.821 1.00 97.00 406 PRO A CA 1
ATOM 3225 C C . PRO A 1 406 ? 14.903 11.609 22.852 1.00 97.00 406 PRO A C 1
ATOM 3227 O O . PRO A 1 406 ? 15.020 10.988 23.913 1.00 97.00 406 PRO A O 1
ATOM 3230 N N . LEU A 1 407 ? 15.292 11.094 21.685 1.00 97.50 407 LEU A N 1
ATOM 3231 C CA . LEU A 1 407 ? 15.826 9.741 21.544 1.00 97.50 407 LEU A CA 1
ATOM 3232 C C . LEU A 1 407 ? 17.185 9.768 20.842 1.00 97.50 407 LEU A C 1
ATOM 3234 O O . LEU A 1 407 ? 17.313 10.327 19.756 1.00 97.50 407 LEU A O 1
ATOM 3238 N N . ASP A 1 408 ? 18.170 9.096 21.430 1.00 97.25 408 ASP A N 1
ATOM 3239 C CA . ASP A 1 408 ? 19.448 8.815 20.785 1.00 97.25 408 ASP A CA 1
ATOM 3240 C C . ASP A 1 408 ? 19.377 7.479 20.049 1.00 97.25 408 ASP A C 1
ATOM 3242 O O . ASP A 1 408 ? 18.807 6.497 20.536 1.00 97.25 408 ASP A O 1
ATOM 3246 N N . VAL A 1 409 ? 19.960 7.454 18.856 1.00 97.88 409 VAL A N 1
ATOM 3247 C CA . VAL A 1 409 ? 19.953 6.320 17.930 1.00 97.88 409 VAL A CA 1
ATOM 3248 C C . VAL A 1 409 ? 21.395 5.914 17.669 1.00 97.88 409 VAL A C 1
ATOM 3250 O O . VAL A 1 409 ? 22.235 6.770 17.395 1.00 97.88 409 VAL A O 1
ATOM 3253 N N . ASP A 1 410 ? 21.680 4.615 17.716 1.00 97.62 410 ASP A N 1
ATOM 3254 C CA . ASP A 1 410 ? 23.009 4.095 17.403 1.00 97.62 410 ASP A CA 1
ATOM 3255 C C . ASP A 1 410 ? 23.479 4.546 16.005 1.00 97.62 410 ASP A C 1
ATOM 3257 O O . ASP A 1 410 ? 22.769 4.383 15.009 1.00 97.62 410 ASP A O 1
ATOM 3261 N N . GLN A 1 411 ? 24.714 5.054 15.931 1.00 97.12 411 GLN A N 1
ATOM 3262 C CA . GLN A 1 411 ? 25.253 5.752 14.755 1.00 97.12 411 GLN A CA 1
ATOM 3263 C C . GLN A 1 411 ? 25.185 4.941 13.452 1.00 97.12 411 GLN A C 1
ATOM 3265 O O . GLN A 1 411 ? 24.872 5.495 12.403 1.00 97.12 411 GLN A O 1
ATOM 3270 N N . TRP A 1 412 ? 25.387 3.621 13.516 1.00 95.88 412 TRP A N 1
ATOM 3271 C CA . TRP A 1 412 ? 25.353 2.759 12.330 1.00 95.88 412 TRP A CA 1
ATOM 3272 C C . TRP A 1 412 ? 24.011 2.823 11.577 1.00 95.88 412 TRP A C 1
ATOM 3274 O O . TRP A 1 412 ? 23.972 2.588 10.371 1.00 95.88 412 TRP A O 1
ATOM 3284 N N . ILE A 1 413 ? 22.905 3.139 12.266 1.00 97.25 413 ILE A N 1
ATOM 3285 C CA . ILE A 1 413 ? 21.587 3.296 11.637 1.00 97.25 413 ILE A CA 1
ATOM 3286 C C . ILE A 1 413 ? 21.570 4.560 10.779 1.00 97.25 413 ILE A C 1
ATOM 3288 O O . ILE A 1 413 ? 21.074 4.515 9.655 1.00 97.25 413 ILE A O 1
ATOM 3292 N N . TRP A 1 414 ? 22.113 5.669 11.288 1.00 97.69 414 TRP A N 1
ATOM 3293 C CA . TRP A 1 414 ? 22.216 6.916 10.532 1.00 97.69 414 TRP A CA 1
ATOM 3294 C C . TRP A 1 414 ? 23.174 6.785 9.352 1.00 97.69 414 TRP A C 1
ATOM 3296 O O . TRP A 1 414 ? 22.832 7.215 8.252 1.00 97.69 414 TRP A O 1
ATOM 3306 N N . ASP A 1 415 ? 24.303 6.102 9.540 1.00 97.88 415 ASP A N 1
ATOM 3307 C CA . ASP A 1 415 ? 25.258 5.839 8.459 1.00 97.88 415 ASP A CA 1
ATOM 3308 C C . ASP A 1 415 ? 24.598 5.047 7.311 1.00 97.88 415 ASP A C 1
ATOM 3310 O O . ASP A 1 415 ? 24.778 5.369 6.133 1.00 97.88 415 ASP A O 1
ATOM 3314 N N . GLU A 1 416 ? 23.773 4.045 7.640 1.00 96.50 416 GLU A N 1
ATOM 3315 C CA . GLU A 1 416 ? 23.033 3.261 6.643 1.00 96.50 416 GLU A CA 1
ATOM 3316 C C . GLU A 1 416 ? 21.898 4.066 5.984 1.00 96.50 416 GLU A C 1
ATOM 3318 O O . GLU A 1 416 ? 21.649 3.913 4.786 1.00 96.50 416 GLU A O 1
ATOM 3323 N N . VAL A 1 417 ? 21.227 4.958 6.726 1.00 98.06 417 VAL A N 1
ATOM 3324 C CA . VAL A 1 417 ? 20.235 5.903 6.175 1.00 98.06 417 VAL A CA 1
ATOM 3325 C C . VAL A 1 417 ? 20.888 6.813 5.136 1.00 98.06 417 VAL A C 1
ATOM 3327 O O . VAL A 1 417 ? 20.390 6.899 4.012 1.00 98.06 417 VAL A O 1
ATOM 3330 N N . GLU A 1 418 ? 22.027 7.426 5.456 1.00 98.06 418 GLU A N 1
ATOM 3331 C CA . GLU A 1 418 ? 22.765 8.276 4.516 1.00 98.06 418 GLU A CA 1
ATOM 3332 C C . GLU A 1 418 ? 23.266 7.499 3.294 1.00 98.06 418 GLU A C 1
ATOM 3334 O O . GLU A 1 418 ? 23.238 8.005 2.167 1.00 98.06 418 GLU A O 1
ATOM 3339 N N . LEU A 1 419 ? 23.742 6.265 3.491 1.00 96.50 419 LEU A N 1
ATOM 3340 C CA . LEU A 1 419 ? 24.154 5.394 2.392 1.00 96.50 419 LEU A CA 1
ATOM 3341 C C . LEU A 1 419 ? 22.977 5.090 1.459 1.00 96.50 419 LEU A C 1
ATOM 3343 O O . LEU A 1 419 ? 23.130 5.151 0.235 1.00 96.50 419 LEU A O 1
ATOM 3347 N N . CYS A 1 420 ? 21.807 4.791 2.022 1.00 96.69 420 CYS A N 1
ATOM 3348 C CA . CYS A 1 420 ? 20.588 4.567 1.257 1.00 96.69 420 CYS A CA 1
ATOM 3349 C C . CYS A 1 420 ? 20.175 5.820 0.476 1.00 96.69 420 CYS A C 1
ATOM 3351 O O . CYS A 1 420 ? 19.911 5.716 -0.719 1.00 96.69 420 CYS A O 1
ATOM 3353 N N . GLU A 1 421 ? 20.189 7.008 1.084 1.00 97.75 421 GLU A N 1
ATOM 3354 C CA . GLU A 1 421 ? 19.890 8.267 0.380 1.00 97.75 421 GLU A CA 1
ATOM 3355 C C . GLU A 1 421 ? 20.849 8.499 -0.797 1.00 97.75 421 GLU A C 1
ATOM 3357 O O . GLU A 1 421 ? 20.402 8.782 -1.909 1.00 97.75 421 GLU A O 1
ATOM 3362 N N . LYS A 1 422 ? 22.157 8.273 -0.605 1.00 97.12 422 LYS A N 1
ATOM 3363 C CA . LYS A 1 422 ? 23.171 8.380 -1.673 1.00 97.12 422 LYS A CA 1
ATOM 3364 C C . LYS A 1 422 ? 22.907 7.419 -2.838 1.00 97.12 422 LYS A C 1
ATOM 3366 O O . LYS A 1 422 ? 23.127 7.798 -3.988 1.00 97.12 422 LYS A O 1
ATOM 3371 N N . LYS A 1 423 ? 22.448 6.192 -2.567 1.00 94.38 423 LYS A N 1
ATOM 3372 C CA . LYS A 1 423 ? 22.052 5.218 -3.605 1.00 94.38 423 LYS A CA 1
ATOM 3373 C C . LYS A 1 423 ? 20.788 5.667 -4.340 1.00 94.38 423 LYS A C 1
ATOM 3375 O O . LYS A 1 423 ? 20.760 5.680 -5.569 1.00 94.38 423 LYS A O 1
ATOM 3380 N N . LEU A 1 424 ? 19.769 6.111 -3.604 1.00 94.50 424 LEU A N 1
ATOM 3381 C CA . LEU A 1 424 ? 18.508 6.576 -4.187 1.00 94.50 424 LEU A CA 1
ATOM 3382 C C . LEU A 1 424 ? 18.709 7.800 -5.093 1.00 94.50 424 LEU A C 1
ATOM 3384 O O . LEU A 1 424 ? 18.112 7.860 -6.168 1.00 94.50 424 LEU A O 1
ATOM 3388 N N . LEU A 1 425 ? 19.602 8.725 -4.723 1.00 94.88 425 LEU A N 1
ATOM 3389 C CA . LEU A 1 425 ? 19.985 9.869 -5.562 1.00 94.88 425 LEU A CA 1
ATOM 3390 C C . LEU A 1 425 ? 20.629 9.446 -6.888 1.00 94.88 425 LEU A C 1
ATOM 3392 O O . LEU A 1 425 ? 20.424 10.102 -7.906 1.00 94.88 425 LEU A O 1
ATOM 3396 N N . LYS A 1 426 ? 21.347 8.320 -6.899 1.00 90.62 426 LYS A N 1
ATOM 3397 C CA . LYS A 1 426 ? 21.911 7.705 -8.112 1.00 90.62 426 LYS A CA 1
ATOM 3398 C C . LYS A 1 426 ? 20.899 6.865 -8.897 1.00 90.62 426 LYS A C 1
ATOM 3400 O O . LYS A 1 426 ? 21.287 6.197 -9.850 1.00 90.62 426 LYS A O 1
ATOM 3405 N N . LYS A 1 427 ? 19.61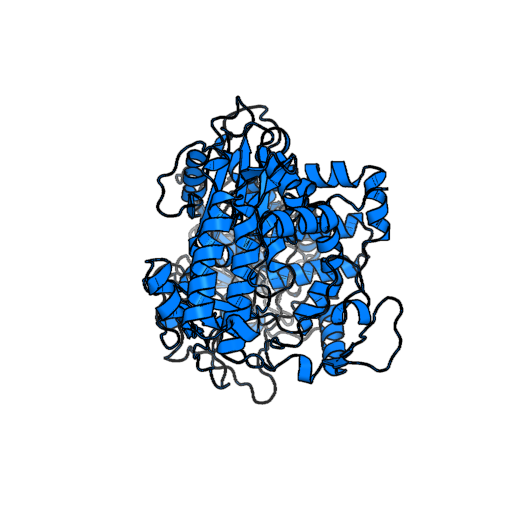6 6.889 -8.511 1.00 86.62 427 LYS A N 1
ATOM 3406 C CA . LYS A 1 427 ? 18.540 6.050 -9.068 1.00 86.62 427 LYS A CA 1
ATOM 3407 C C . LYS A 1 427 ? 18.780 4.546 -8.899 1.00 86.62 427 LYS A C 1
ATOM 3409 O O . LYS A 1 427 ? 18.186 3.734 -9.605 1.00 86.62 427 LYS A O 1
ATOM 3414 N N . GLU A 1 428 ? 19.596 4.169 -7.920 1.00 88.25 428 GLU A N 1
ATOM 3415 C CA . GLU A 1 428 ? 19.837 2.778 -7.549 1.00 88.25 428 GLU A CA 1
ATOM 3416 C C . GLU A 1 428 ? 18.784 2.324 -6.532 1.00 88.25 428 GLU A C 1
ATOM 3418 O O . GLU A 1 428 ? 18.288 3.107 -5.712 1.00 88.25 428 GLU A O 1
ATOM 3423 N N . ARG A 1 429 ? 18.427 1.041 -6.581 1.00 89.94 429 ARG A N 1
ATOM 3424 C CA . ARG A 1 429 ? 17.600 0.418 -5.544 1.00 89.94 429 ARG A CA 1
ATOM 3425 C C . ARG A 1 429 ? 18.397 0.137 -4.276 1.00 89.94 429 ARG A C 1
ATOM 3427 O O . ARG A 1 429 ? 19.561 -0.254 -4.330 1.00 89.94 429 ARG A O 1
ATOM 3434 N N . ILE A 1 430 ? 17.737 0.294 -3.132 1.00 92.38 430 ILE A N 1
ATOM 3435 C CA . ILE A 1 430 ? 18.310 0.004 -1.806 1.00 92.38 430 ILE A CA 1
ATOM 3436 C C . ILE A 1 430 ? 17.871 -1.358 -1.261 1.00 92.38 430 ILE A C 1
ATOM 3438 O O . ILE A 1 430 ? 18.462 -1.831 -0.297 1.00 92.38 430 ILE A O 1
ATOM 3442 N N . LEU A 1 431 ? 16.884 -1.998 -1.901 1.00 90.75 431 LEU A N 1
ATOM 3443 C CA . LEU A 1 431 ? 16.416 -3.357 -1.610 1.00 90.75 431 LEU A CA 1
ATOM 3444 C C . LEU A 1 431 ? 15.999 -3.536 -0.150 1.00 90.75 431 LEU A C 1
ATOM 3446 O O . LEU A 1 431 ? 16.525 -4.386 0.570 1.00 90.75 431 LEU A O 1
ATOM 3450 N N . LEU A 1 432 ? 15.025 -2.737 0.289 1.00 93.00 432 LEU A N 1
ATOM 3451 C CA . LEU A 1 432 ? 14.456 -2.880 1.627 1.00 93.00 432 LEU A CA 1
ATOM 3452 C C . LEU A 1 432 ? 13.864 -4.288 1.796 1.00 93.00 432 LEU A C 1
ATOM 3454 O O . LEU A 1 432 ? 12.870 -4.640 1.166 1.00 93.00 432 LEU A O 1
ATOM 3458 N N . VAL A 1 433 ? 14.478 -5.092 2.667 1.00 94.81 433 VAL A N 1
ATOM 3459 C CA . VAL A 1 433 ? 14.039 -6.466 2.942 1.00 94.81 433 VAL A CA 1
ATOM 3460 C C . VAL A 1 433 ? 12.922 -6.458 3.985 1.00 94.81 433 VAL A C 1
ATOM 3462 O O . VAL A 1 433 ? 13.167 -6.349 5.190 1.00 94.81 433 VAL A O 1
ATOM 3465 N N . HIS A 1 434 ? 11.682 -6.612 3.533 1.00 95.81 434 HIS A N 1
ATOM 3466 C CA . HIS A 1 434 ? 10.513 -6.710 4.399 1.00 95.81 434 HIS A CA 1
ATOM 3467 C C . HIS A 1 434 ? 10.380 -8.127 4.961 1.00 95.81 434 HIS A C 1
ATOM 3469 O O . HIS A 1 434 ? 10.182 -9.099 4.235 1.00 95.81 434 HIS A O 1
ATOM 3475 N N . ARG A 1 435 ? 10.466 -8.269 6.282 1.00 94.94 435 ARG A N 1
ATOM 3476 C CA . ARG A 1 435 ? 10.449 -9.582 6.929 1.00 94.94 435 ARG A CA 1
ATOM 3477 C C . ARG A 1 435 ? 9.032 -10.068 7.204 1.00 94.94 435 ARG A C 1
ATOM 3479 O O . ARG A 1 435 ? 8.332 -9.480 8.035 1.00 94.94 435 ARG A O 1
ATOM 3486 N N . CYS A 1 436 ? 8.633 -11.176 6.594 1.00 94.75 436 CYS A N 1
ATOM 3487 C CA . CYS A 1 436 ? 7.319 -11.769 6.810 1.00 94.75 436 CYS A CA 1
ATOM 3488 C C . CYS A 1 436 ? 7.235 -12.518 8.149 1.00 94.75 436 CYS A C 1
ATOM 3490 O O . CYS A 1 436 ? 8.145 -13.231 8.561 1.00 94.75 436 CYS A O 1
ATOM 3492 N N . ASN A 1 437 ? 6.123 -12.334 8.856 1.00 93.94 437 ASN A N 1
ATOM 3493 C CA . ASN A 1 437 ? 5.829 -12.932 10.155 1.00 93.94 437 ASN A CA 1
ATOM 3494 C C . ASN A 1 437 ? 4.356 -13.357 10.214 1.00 93.94 437 ASN A C 1
ATOM 3496 O O . ASN A 1 437 ? 3.506 -12.767 9.547 1.00 93.94 437 ASN A O 1
ATOM 3500 N N . LEU A 1 438 ? 4.035 -14.340 11.058 1.00 94.19 438 LEU A N 1
ATOM 3501 C CA . LEU A 1 438 ? 2.650 -14.706 11.352 1.00 94.19 438 LEU A CA 1
ATOM 3502 C C . LEU A 1 438 ? 2.063 -13.787 12.420 1.00 94.19 438 LEU A C 1
ATOM 3504 O O . LEU A 1 438 ? 2.680 -13.548 13.460 1.00 94.19 438 LEU A O 1
ATOM 3508 N N . LYS A 1 439 ? 0.860 -13.272 12.163 1.00 93.19 439 LYS A N 1
ATOM 3509 C CA . LYS A 1 439 ? 0.149 -12.398 13.090 1.00 93.19 439 LYS A CA 1
ATOM 3510 C C . LYS A 1 439 ? -0.465 -13.212 14.223 1.00 93.19 439 LYS A C 1
ATOM 3512 O O . LYS A 1 439 ? -1.310 -14.072 13.982 1.00 93.19 439 LYS A O 1
ATOM 3517 N N . ASP A 1 440 ? -0.070 -12.881 15.445 1.00 94.56 440 ASP A N 1
ATOM 3518 C CA . ASP A 1 440 ? -0.666 -13.420 16.659 1.00 94.56 440 ASP A CA 1
ATOM 3519 C C . ASP A 1 440 ? -1.782 -12.493 17.157 1.00 94.56 440 ASP A C 1
ATOM 3521 O O . ASP A 1 440 ? -1.537 -11.356 17.561 1.00 94.56 440 ASP A O 1
ATOM 3525 N N . GLU A 1 441 ? -3.030 -12.941 17.041 1.00 94.50 441 GLU A N 1
ATOM 3526 C CA . GLU A 1 441 ? -4.213 -12.180 17.443 1.00 94.50 441 GLU A CA 1
ATOM 3527 C C . GLU A 1 441 ? -5.383 -13.121 17.766 1.00 94.50 441 GLU A C 1
ATOM 3529 O O . GLU A 1 441 ? -5.467 -14.205 17.185 1.00 94.50 441 GLU A O 1
ATOM 3534 N N . PRO A 1 442 ? -6.339 -12.726 18.627 1.00 94.12 442 PRO A N 1
ATOM 3535 C CA . PRO A 1 442 ? -7.557 -13.504 18.813 1.00 94.12 442 PRO A CA 1
ATOM 3536 C C . PRO A 1 442 ? -8.322 -13.659 17.490 1.00 94.12 442 PRO A C 1
ATOM 3538 O O . PRO A 1 442 ? -8.755 -12.676 16.880 1.00 94.12 442 PRO A O 1
ATOM 3541 N N . THR A 1 443 ? -8.526 -14.900 17.055 1.00 94.06 443 THR A N 1
ATOM 3542 C CA . THR A 1 443 ? -9.272 -15.248 15.835 1.00 94.06 443 THR A CA 1
ATOM 3543 C C . THR A 1 443 ? -10.513 -16.057 16.179 1.00 94.06 443 THR A C 1
ATOM 3545 O O . THR A 1 443 ? -10.550 -16.710 17.218 1.00 94.06 443 THR A O 1
ATOM 3548 N N . LYS A 1 444 ? -11.553 -16.009 15.332 1.00 92.69 444 LYS A N 1
ATOM 3549 C CA . LYS A 1 444 ? -12.733 -16.873 15.499 1.00 92.69 444 LYS A CA 1
ATOM 3550 C C . LYS A 1 444 ? -12.278 -18.335 15.567 1.00 92.69 444 LYS A C 1
ATOM 3552 O O . LYS A 1 444 ? -11.478 -18.750 14.737 1.00 92.69 444 LYS A O 1
ATOM 3557 N N . LEU A 1 445 ? -12.827 -19.130 16.485 1.00 92.38 445 LEU A N 1
ATOM 3558 C CA . LEU A 1 445 ? -12.477 -20.552 16.640 1.00 92.38 445 LEU A CA 1
ATOM 3559 C C . LEU A 1 445 ? -12.782 -21.385 15.382 1.00 92.38 445 LEU A C 1
ATOM 3561 O O . LEU A 1 445 ? -12.209 -22.452 15.182 1.00 92.38 445 LEU A O 1
ATOM 3565 N N . THR A 1 446 ? -13.658 -20.893 14.510 1.00 91.81 446 THR A N 1
ATOM 3566 C CA . THR A 1 446 ? -13.986 -21.495 13.212 1.00 91.81 446 THR A CA 1
ATOM 3567 C C . THR A 1 446 ? -13.024 -21.096 12.089 1.00 91.81 446 THR A C 1
ATOM 3569 O O . THR A 1 446 ? -13.100 -21.653 11.000 1.00 91.81 446 THR A O 1
ATOM 3572 N N . LYS A 1 447 ? -12.121 -20.135 12.318 1.00 89.69 447 LYS A N 1
ATOM 3573 C CA . LYS A 1 447 ? -11.209 -19.600 11.303 1.00 89.69 447 LYS A CA 1
ATOM 3574 C C . LYS A 1 447 ? -9.863 -20.318 11.358 1.00 89.69 447 LYS A C 1
ATOM 3576 O O . LYS A 1 447 ? -9.141 -20.217 12.343 1.00 89.69 447 LYS A O 1
ATOM 3581 N N . ASP A 1 448 ? -9.493 -20.963 10.257 1.00 87.94 448 ASP A N 1
ATOM 3582 C CA . ASP A 1 448 ? -8.206 -21.666 10.145 1.00 87.94 448 ASP A CA 1
ATOM 3583 C C . ASP A 1 448 ? -7.073 -20.787 9.593 1.00 87.94 448 ASP A C 1
ATOM 3585 O O . ASP A 1 448 ? -5.896 -21.123 9.736 1.00 87.94 448 ASP A O 1
ATOM 3589 N N . LYS A 1 449 ? -7.428 -19.652 8.977 1.00 87.88 449 LYS A N 1
ATOM 3590 C CA . LYS A 1 449 ? -6.496 -18.732 8.321 1.00 87.88 449 LYS A CA 1
ATOM 3591 C C . LYS A 1 449 ? -5.728 -17.865 9.322 1.00 87.88 449 LYS A C 1
ATOM 3593 O O . LYS A 1 449 ? -6.330 -17.026 10.004 1.00 87.88 449 LYS A O 1
ATOM 3598 N N . VAL A 1 450 ? -4.400 -17.969 9.288 1.00 92.69 450 VAL A N 1
ATOM 3599 C CA . VAL A 1 450 ? -3.455 -17.055 9.955 1.00 92.69 450 VAL A CA 1
ATOM 3600 C C . VAL A 1 450 ? -2.984 -16.008 8.957 1.00 92.69 450 VAL A C 1
ATOM 3602 O O . VAL A 1 450 ? -2.685 -16.328 7.810 1.00 92.69 450 VAL A O 1
ATOM 3605 N N . ARG A 1 451 ? -2.926 -14.743 9.377 1.00 91.50 451 ARG A N 1
ATOM 3606 C CA . ARG A 1 451 ? -2.435 -13.665 8.513 1.00 91.50 451 ARG A CA 1
ATOM 3607 C C . ARG A 1 451 ? -0.915 -13.605 8.547 1.00 91.50 451 ARG A C 1
ATOM 3609 O O . ARG A 1 451 ? -0.333 -13.627 9.629 1.00 91.50 451 ARG A O 1
ATOM 3616 N N . VAL A 1 452 ? -0.302 -13.462 7.380 1.00 92.69 452 VAL A N 1
ATOM 3617 C CA . VAL A 1 452 ? 1.102 -13.069 7.249 1.00 92.69 452 VAL A CA 1
ATOM 3618 C C . VAL A 1 452 ? 1.152 -11.545 7.156 1.00 92.69 452 VAL A C 1
ATOM 3620 O O . VAL A 1 452 ? 0.308 -10.938 6.500 1.00 92.69 452 VAL A O 1
ATOM 3623 N N . PHE A 1 453 ? 2.110 -10.921 7.831 1.00 92.69 453 PHE A N 1
ATOM 3624 C CA . PHE A 1 453 ? 2.396 -9.492 7.710 1.00 92.69 453 PHE A CA 1
ATOM 3625 C C . PHE A 1 453 ? 3.898 -9.286 7.525 1.00 92.69 453 PHE A C 1
ATOM 3627 O O . PHE A 1 453 ? 4.693 -10.080 8.029 1.00 92.69 453 PHE A O 1
ATOM 3634 N N . ALA A 1 454 ? 4.295 -8.224 6.828 1.00 93.69 454 ALA A N 1
ATOM 3635 C CA . ALA A 1 454 ? 5.697 -7.977 6.500 1.00 93.69 454 ALA A CA 1
ATOM 3636 C C . ALA A 1 454 ? 6.230 -6.720 7.196 1.00 93.69 454 ALA A C 1
ATOM 3638 O O . ALA A 1 454 ? 5.777 -5.612 6.927 1.00 93.69 454 ALA A O 1
ATOM 3639 N N . GLY A 1 455 ? 7.185 -6.891 8.111 1.00 93.62 455 GLY A N 1
ATOM 3640 C CA . GLY A 1 455 ? 7.809 -5.797 8.856 1.00 93.62 455 GLY A CA 1
ATOM 3641 C C . GLY A 1 455 ? 8.947 -5.141 8.076 1.00 93.62 455 GLY A C 1
ATOM 3642 O O . GLY A 1 455 ? 9.880 -5.819 7.652 1.00 93.62 455 GLY A O 1
ATOM 3643 N N . THR A 1 456 ? 8.890 -3.819 7.929 1.00 94.94 456 THR A N 1
ATOM 3644 C CA . THR A 1 456 ? 9.917 -3.008 7.253 1.00 94.94 456 THR A CA 1
ATOM 3645 C C . THR A 1 456 ? 11.176 -2.856 8.120 1.00 94.94 456 THR A C 1
ATOM 3647 O O . THR A 1 456 ? 11.049 -2.699 9.340 1.00 94.94 456 THR A O 1
ATOM 3650 N N . PRO A 1 457 ? 12.388 -2.881 7.530 1.00 95.62 457 PRO A N 1
ATOM 3651 C CA . PRO A 1 457 ? 13.633 -2.628 8.257 1.00 95.62 457 PRO A CA 1
ATOM 3652 C C . PRO A 1 457 ? 13.685 -1.194 8.807 1.00 95.62 457 PRO A C 1
ATOM 3654 O O . PRO A 1 457 ? 13.103 -0.275 8.230 1.00 95.62 457 PRO A O 1
ATOM 3657 N N . ILE A 1 458 ? 14.393 -0.984 9.920 1.00 96.44 458 ILE A N 1
ATOM 3658 C CA . ILE A 1 458 ? 14.436 0.306 10.632 1.00 96.44 458 ILE A CA 1
ATOM 3659 C C . ILE A 1 458 ? 14.900 1.477 9.755 1.00 96.44 458 ILE A C 1
ATOM 3661 O O . ILE A 1 458 ? 14.321 2.555 9.834 1.00 96.44 458 ILE A O 1
ATOM 3665 N N . VAL A 1 459 ? 15.864 1.244 8.863 1.00 96.75 459 VAL A N 1
ATOM 3666 C CA . VAL A 1 459 ? 16.343 2.242 7.893 1.00 96.75 459 VAL A CA 1
ATOM 3667 C C . VAL A 1 459 ? 15.215 2.659 6.946 1.00 96.75 459 VAL A C 1
ATOM 3669 O O . VAL A 1 459 ? 14.946 3.845 6.778 1.00 96.75 459 VAL A O 1
ATOM 3672 N N . GLY A 1 460 ? 14.472 1.686 6.408 1.00 96.38 460 GLY A N 1
ATOM 3673 C CA . GLY A 1 460 ? 13.295 1.946 5.577 1.00 96.38 460 GLY A CA 1
ATOM 3674 C C . GLY A 1 460 ? 12.188 2.687 6.331 1.00 96.38 460 GLY A C 1
ATOM 3675 O O . GLY A 1 460 ? 11.555 3.579 5.774 1.00 96.38 460 GLY A O 1
ATOM 3676 N N . LEU A 1 461 ? 11.977 2.370 7.613 1.00 96.69 461 LEU A N 1
ATOM 3677 C CA . LEU A 1 461 ? 11.038 3.095 8.472 1.00 96.69 461 LEU A CA 1
ATOM 3678 C C . LEU A 1 461 ? 11.440 4.570 8.636 1.00 96.69 461 LEU A C 1
ATOM 3680 O O . LEU A 1 461 ? 10.581 5.437 8.492 1.00 96.69 461 LEU A O 1
ATOM 3684 N N . ILE A 1 462 ? 12.716 4.849 8.918 1.00 98.00 462 ILE A N 1
ATOM 3685 C CA . ILE A 1 462 ? 13.254 6.210 9.081 1.00 98.00 462 ILE A CA 1
ATOM 3686 C C . ILE A 1 462 ? 13.099 7.007 7.785 1.00 98.00 462 ILE A C 1
ATOM 3688 O O . ILE A 1 462 ? 12.509 8.085 7.810 1.00 98.00 462 ILE A O 1
ATOM 3692 N N . LEU A 1 463 ? 13.536 6.454 6.650 1.00 98.25 463 LEU A N 1
ATOM 3693 C CA . LEU A 1 463 ? 13.441 7.107 5.340 1.00 98.25 463 LEU A CA 1
ATOM 3694 C C . LEU A 1 463 ? 11.989 7.421 4.962 1.00 98.25 463 LEU A C 1
ATOM 3696 O O . LEU A 1 463 ? 11.656 8.546 4.595 1.00 98.25 463 LEU A O 1
ATOM 3700 N N . VAL A 1 464 ? 11.089 6.446 5.104 1.00 97.50 464 VAL A N 1
ATOM 3701 C CA . VAL A 1 464 ? 9.667 6.651 4.808 1.00 97.50 464 VAL A CA 1
ATOM 3702 C C . VAL A 1 464 ? 9.065 7.729 5.712 1.00 97.50 464 VAL A C 1
ATOM 3704 O O . VAL A 1 464 ? 8.311 8.577 5.234 1.00 97.50 464 VAL A O 1
ATOM 3707 N N . ARG A 1 465 ? 9.402 7.741 7.006 1.00 97.56 465 ARG A N 1
ATOM 3708 C CA . ARG A 1 465 ? 8.919 8.778 7.928 1.00 97.56 465 ARG A CA 1
ATOM 3709 C C . ARG A 1 465 ? 9.452 10.158 7.553 1.00 97.56 465 ARG A C 1
ATOM 3711 O O . ARG A 1 465 ? 8.650 11.080 7.438 1.00 97.56 465 ARG A O 1
ATOM 3718 N N . LYS A 1 466 ? 10.757 10.272 7.292 1.00 98.25 466 LYS A N 1
ATOM 3719 C CA . LYS A 1 466 ? 11.437 11.516 6.902 1.00 98.25 466 LYS A CA 1
ATOM 3720 C C . LYS A 1 466 ? 10.725 12.219 5.754 1.00 98.25 466 LYS A C 1
ATOM 3722 O O . LYS A 1 466 ? 10.407 13.394 5.875 1.00 98.25 466 LYS A O 1
ATOM 3727 N N . TYR A 1 467 ? 10.437 11.496 4.672 1.00 98.25 467 TYR A N 1
ATOM 3728 C CA . TYR A 1 467 ? 9.966 12.110 3.429 1.00 98.25 467 TYR A CA 1
ATOM 3729 C C . TYR A 1 467 ? 8.443 12.131 3.240 1.00 98.25 467 TYR A C 1
ATOM 3731 O O . TYR A 1 467 ? 7.946 12.957 2.481 1.00 98.25 467 TYR A O 1
ATOM 3739 N N . PHE A 1 468 ? 7.680 11.246 3.892 1.00 97.69 468 PHE A N 1
ATOM 3740 C CA . PHE A 1 468 ? 6.247 11.085 3.591 1.00 97.69 468 PHE A CA 1
ATOM 3741 C C . PHE A 1 468 ? 5.310 11.361 4.774 1.00 97.69 468 PHE A C 1
ATOM 3743 O O . PHE A 1 468 ? 4.122 11.625 4.563 1.00 97.69 468 PHE A O 1
ATOM 3750 N N . LEU A 1 469 ? 5.795 11.307 6.018 1.00 96.12 469 LEU A N 1
ATOM 3751 C CA . LEU A 1 469 ? 4.942 11.492 7.197 1.00 96.12 469 LEU A CA 1
ATOM 3752 C C . LEU A 1 469 ? 4.309 12.898 7.299 1.00 96.12 469 LEU A C 1
ATOM 3754 O O . LEU A 1 469 ? 3.120 12.962 7.622 1.00 96.12 469 LEU A O 1
ATOM 3758 N N . PRO A 1 470 ? 4.992 14.006 6.933 1.00 96.38 470 PRO A N 1
ATOM 3759 C CA . PRO A 1 470 ? 4.360 15.330 6.856 1.00 96.38 470 PRO A CA 1
ATOM 3760 C C . PRO A 1 470 ? 3.123 15.352 5.944 1.00 96.38 470 PRO A C 1
ATOM 3762 O O . PRO A 1 470 ? 2.104 15.964 6.261 1.00 96.38 470 PRO A O 1
ATOM 3765 N N . ILE A 1 471 ? 3.172 14.621 4.828 1.00 97.12 471 ILE A N 1
ATOM 3766 C CA . ILE A 1 471 ? 2.051 14.521 3.884 1.00 97.12 471 ILE A CA 1
ATOM 3767 C C . ILE A 1 471 ? 0.927 13.654 4.468 1.00 97.12 471 ILE A C 1
ATOM 3769 O O . ILE A 1 471 ? -0.248 13.963 4.282 1.00 97.12 471 ILE A O 1
ATOM 3773 N N . CYS A 1 472 ? 1.251 12.612 5.238 1.00 96.44 472 CYS A N 1
ATOM 3774 C CA . CYS A 1 472 ? 0.238 11.841 5.969 1.00 96.44 472 CYS A CA 1
ATOM 3775 C C . CYS A 1 472 ? -0.522 12.723 6.967 1.00 96.44 472 CYS A C 1
ATOM 3777 O O . CYS A 1 472 ? -1.750 12.660 7.022 1.00 96.44 472 CYS A O 1
ATOM 3779 N N . LYS A 1 473 ? 0.178 13.611 7.683 1.00 95.31 473 LYS A N 1
ATOM 3780 C CA . LYS A 1 473 ? -0.453 14.612 8.555 1.00 95.31 473 LYS A CA 1
ATOM 3781 C C . LYS A 1 473 ? -1.414 15.521 7.784 1.00 95.31 473 LYS A C 1
ATOM 3783 O O . LYS A 1 473 ? -2.554 15.689 8.218 1.00 95.31 473 LYS A O 1
ATOM 3788 N N . LEU A 1 474 ? -1.003 16.049 6.623 1.00 95.50 474 LEU A N 1
ATOM 3789 C CA . LEU A 1 474 ? -1.895 16.821 5.742 1.00 95.50 474 LEU A CA 1
ATOM 3790 C C . LEU A 1 474 ? -3.176 16.033 5.429 1.00 95.50 474 LEU A C 1
ATOM 3792 O O . LEU A 1 474 ? -4.272 16.596 5.492 1.00 95.50 474 LEU A O 1
ATOM 3796 N N . MET A 1 475 ? -3.046 14.745 5.096 1.00 95.69 475 MET A N 1
ATOM 3797 C CA . MET A 1 475 ? -4.188 13.882 4.782 1.00 95.69 475 MET A CA 1
ATOM 3798 C C . MET A 1 475 ? -5.122 13.696 5.979 1.00 95.69 475 MET A C 1
ATOM 3800 O O . MET A 1 475 ? -6.336 13.805 5.812 1.00 95.69 475 MET A O 1
ATOM 3804 N N . MET A 1 476 ? -4.572 13.454 7.172 1.00 93.62 476 MET A N 1
ATOM 3805 C CA . MET A 1 476 ? -5.345 13.263 8.406 1.00 93.62 476 MET A CA 1
ATOM 3806 C C . MET A 1 476 ? -6.132 14.528 8.779 1.00 93.62 476 MET A C 1
ATOM 3808 O O . MET A 1 476 ? -7.329 14.456 9.061 1.00 93.62 476 MET A O 1
ATOM 3812 N N . GLU A 1 477 ? -5.507 15.707 8.697 1.00 92.38 477 GLU A N 1
ATOM 3813 C CA . GLU A 1 477 ? -6.182 16.986 8.979 1.00 92.38 477 GLU A CA 1
ATOM 3814 C C . GLU A 1 477 ? -7.216 17.376 7.913 1.00 92.38 477 GLU A C 1
ATOM 3816 O O . GLU A 1 477 ? -8.134 18.159 8.169 1.00 92.38 477 GLU A O 1
ATOM 3821 N N . ASN A 1 478 ? -7.120 16.788 6.720 1.00 93.62 478 ASN A N 1
ATOM 3822 C CA . ASN A 1 478 ? -8.027 17.027 5.604 1.00 93.62 478 ASN A CA 1
ATOM 3823 C C . ASN A 1 478 ? -8.790 15.753 5.201 1.00 93.62 478 ASN A C 1
ATOM 3825 O O . ASN A 1 478 ? -9.020 15.515 4.013 1.00 93.62 478 ASN A O 1
ATOM 3829 N N . SER A 1 479 ? -9.236 14.967 6.185 1.00 93.44 479 SER A N 1
ATOM 3830 C CA . SER A 1 479 ? -9.896 13.659 6.015 1.00 93.44 479 SER A CA 1
ATOM 3831 C C . SER A 1 479 ? -10.924 13.590 4.875 1.00 93.44 479 SER A C 1
ATOM 3833 O O . SER A 1 479 ? -10.839 12.731 4.003 1.00 93.44 479 SER A O 1
ATOM 3835 N N . VAL A 1 480 ? -11.862 14.539 4.798 1.00 94.94 480 VAL A N 1
ATOM 3836 C CA . VAL A 1 480 ? -12.899 14.591 3.741 1.00 94.94 480 VAL A CA 1
ATOM 3837 C C . VAL A 1 480 ? -12.327 14.893 2.346 1.00 94.94 480 VAL A C 1
ATOM 3839 O O . VAL A 1 480 ? -12.841 14.414 1.329 1.00 94.94 480 VAL A O 1
ATOM 3842 N N . LEU A 1 481 ? -11.267 15.704 2.267 1.00 95.94 481 LEU A N 1
ATOM 3843 C CA . LEU A 1 481 ? -10.613 16.020 0.996 1.00 95.94 481 LEU A CA 1
ATOM 3844 C C . LEU A 1 481 ? -9.953 14.770 0.414 1.00 95.94 481 LEU A C 1
ATOM 3846 O O . LEU A 1 481 ? -10.181 14.452 -0.755 1.00 95.94 481 LEU A O 1
ATOM 3850 N N . PHE A 1 482 ? -9.202 14.061 1.255 1.00 97.31 482 PHE A N 1
ATOM 3851 C CA . PHE A 1 482 ? -8.445 12.864 0.893 1.00 97.31 482 PHE A CA 1
ATOM 3852 C C . PHE A 1 482 ? -9.248 11.566 0.990 1.00 97.31 482 PHE A C 1
ATOM 3854 O O . PHE A 1 482 ? -8.706 10.508 0.695 1.00 97.31 482 PHE A O 1
ATOM 3861 N N . GLU A 1 483 ? -10.525 11.641 1.379 1.00 97.94 483 GLU A N 1
ATOM 3862 C CA . GLU A 1 483 ? -11.400 10.471 1.544 1.00 97.94 483 GLU A CA 1
ATOM 3863 C C . GLU A 1 483 ? -10.786 9.460 2.525 1.00 97.94 483 GLU A C 1
ATOM 3865 O O . GLU A 1 483 ? -10.780 8.258 2.287 1.00 97.94 483 GLU A O 1
ATOM 3870 N N . CYS A 1 484 ? -10.197 9.969 3.607 1.00 96.81 484 CYS A N 1
ATOM 3871 C CA . CYS A 1 484 ? -9.311 9.234 4.499 1.00 96.81 484 CYS A CA 1
ATOM 3872 C C . CYS A 1 484 ? -9.774 9.376 5.948 1.00 96.81 484 CYS A C 1
ATOM 3874 O O . CYS A 1 484 ? -9.772 10.478 6.493 1.00 96.81 484 CYS A O 1
ATOM 3876 N N . ALA A 1 485 ? -10.148 8.268 6.583 1.00 96.62 485 ALA A N 1
ATOM 3877 C CA . ALA A 1 485 ? -10.505 8.218 8.002 1.00 96.62 485 ALA A CA 1
ATOM 3878 C C . ALA A 1 485 ? -9.331 7.821 8.911 1.00 96.62 485 ALA A C 1
ATOM 3880 O O . ALA A 1 485 ? -9.532 7.599 10.106 1.00 96.62 485 ALA A O 1
ATOM 3881 N N . VAL A 1 486 ? -8.109 7.708 8.379 1.00 95.12 486 VAL A N 1
ATOM 3882 C CA . VAL A 1 486 ? -6.938 7.339 9.184 1.00 95.12 486 VAL A CA 1
ATOM 3883 C C . VAL A 1 486 ? -6.732 8.356 10.304 1.00 95.12 486 VAL A C 1
ATOM 3885 O O . VAL A 1 486 ? -6.675 9.559 10.065 1.00 95.12 486 VAL A O 1
ATOM 3888 N N . GLY A 1 487 ? -6.647 7.846 11.534 1.00 91.44 487 GLY A N 1
ATOM 3889 C CA . GLY A 1 487 ? -6.499 8.639 12.751 1.00 91.44 487 GLY A CA 1
ATOM 3890 C C . GLY A 1 487 ? -7.794 9.231 13.319 1.00 91.44 487 GLY A C 1
ATOM 3891 O O . GLY A 1 487 ? -7.719 9.923 14.336 1.00 91.44 487 GLY A O 1
ATOM 3892 N N . VAL A 1 488 ? -8.969 8.991 12.720 1.00 93.31 488 VAL A N 1
ATOM 3893 C CA . VAL A 1 488 ? -10.225 9.542 13.254 1.00 93.31 488 VAL A CA 1
ATOM 3894 C C . VAL A 1 488 ? -10.486 9.071 14.688 1.00 93.31 488 VAL A C 1
ATOM 3896 O O . VAL A 1 488 ? -10.396 7.883 14.995 1.00 93.31 488 VAL A O 1
ATOM 3899 N N . ASN A 1 489 ? -10.874 10.004 15.559 1.00 93.50 489 ASN A N 1
ATOM 3900 C CA . ASN A 1 489 ? -11.416 9.665 16.868 1.00 93.50 489 ASN A CA 1
ATOM 3901 C C . ASN A 1 489 ? -12.903 9.292 16.730 1.00 93.50 489 ASN A C 1
ATOM 3903 O O . ASN A 1 489 ? -13.748 10.167 16.529 1.00 93.50 489 ASN A O 1
ATOM 3907 N N . ALA A 1 490 ? -13.214 7.999 16.847 1.00 94.81 490 ALA A N 1
ATOM 3908 C CA . ALA A 1 490 ? -14.582 7.487 16.770 1.00 94.81 490 ALA A CA 1
ATOM 3909 C C . ALA A 1 490 ? -15.437 7.836 18.003 1.00 94.81 490 ALA A C 1
ATOM 3911 O O . ALA A 1 490 ? -16.659 7.821 17.917 1.00 94.81 490 ALA A O 1
ATOM 3912 N N . HIS A 1 491 ? -14.819 8.176 19.136 1.00 94.44 491 HIS A N 1
ATOM 3913 C CA . HIS A 1 491 ? -15.529 8.512 20.372 1.00 94.44 491 HIS A CA 1
ATOM 3914 C C . HIS A 1 491 ? -16.002 9.965 20.419 1.00 94.44 491 HIS A C 1
ATOM 3916 O O . HIS A 1 491 ? -16.801 10.307 21.281 1.00 94.44 491 HIS A O 1
ATOM 3922 N N . GLY A 1 492 ? -15.519 10.822 19.517 1.00 92.62 492 GLY A N 1
ATOM 3923 C CA . GLY A 1 492 ? -15.820 12.253 19.518 1.00 92.62 492 GLY A CA 1
ATOM 3924 C C . GLY A 1 492 ? -16.622 12.738 18.301 1.00 92.62 492 GLY A C 1
ATOM 3925 O O . GLY A 1 492 ? -16.952 11.962 17.399 1.00 92.62 492 GLY A O 1
ATOM 3926 N N . PRO A 1 493 ? -16.860 14.061 18.203 1.00 94.19 493 PRO A N 1
ATOM 3927 C CA . PRO A 1 493 ? -17.627 14.683 17.113 1.00 94.19 493 PRO A CA 1
ATOM 3928 C C . PRO A 1 493 ? -17.060 14.462 15.699 1.00 94.19 493 PRO A C 1
ATOM 3930 O O . PRO A 1 493 ? -17.747 14.677 14.699 1.00 94.19 493 PRO A O 1
ATOM 3933 N N . ALA A 1 494 ? -15.805 14.017 15.578 1.00 93.69 494 ALA A N 1
ATOM 3934 C CA . ALA A 1 494 ? -15.211 13.679 14.288 1.00 93.69 494 ALA A CA 1
ATOM 3935 C C . ALA A 1 494 ? -15.972 12.543 13.573 1.00 93.69 494 ALA A C 1
ATOM 3937 O O . ALA A 1 494 ? -16.066 12.562 12.342 1.00 93.69 494 ALA A O 1
ATOM 3938 N N . TRP A 1 495 ? -16.565 11.602 14.320 1.00 95.81 495 TRP A N 1
ATOM 3939 C CA . TRP A 1 495 ? -17.397 10.540 13.749 1.00 95.81 495 TRP A CA 1
ATOM 3940 C C . TRP A 1 495 ? -18.678 11.070 13.103 1.00 95.81 495 TRP A C 1
ATOM 3942 O O . TRP A 1 495 ? -19.049 10.638 12.010 1.00 95.81 495 TRP A O 1
ATOM 3952 N N . ASP A 1 496 ? -19.323 12.052 13.734 1.00 96.19 496 ASP A N 1
ATOM 3953 C CA . ASP A 1 496 ? -20.512 12.715 13.196 1.00 96.19 496 ASP A CA 1
ATOM 3954 C C . ASP A 1 496 ? -20.207 13.405 11.862 1.00 96.19 496 ASP A C 1
ATOM 3956 O O . ASP A 1 496 ? -20.909 13.195 10.868 1.00 96.19 496 ASP A O 1
ATOM 3960 N N . LYS A 1 497 ? -19.089 14.137 11.795 1.00 96.06 497 LYS A N 1
ATOM 3961 C CA . LYS A 1 497 ? -18.615 14.767 10.555 1.00 96.06 497 LYS A CA 1
ATOM 3962 C C . LYS A 1 497 ? -18.379 13.744 9.440 1.00 96.06 497 LYS A C 1
ATOM 3964 O O . LYS A 1 497 ? -18.783 13.987 8.296 1.00 96.06 497 LYS A O 1
ATOM 3969 N N . LEU A 1 498 ? -17.733 12.613 9.742 1.00 96.25 498 LEU A N 1
ATOM 3970 C CA . LEU A 1 498 ? -17.533 11.543 8.759 1.00 96.25 498 LEU A CA 1
ATOM 3971 C C . LEU A 1 498 ? -18.862 10.915 8.341 1.00 96.25 498 LEU A C 1
ATOM 3973 O O . LEU A 1 498 ? -19.100 10.770 7.146 1.00 96.25 498 LEU A O 1
ATOM 3977 N N . THR A 1 499 ? -19.750 10.613 9.288 1.00 96.75 499 THR A N 1
ATOM 3978 C CA . THR A 1 499 ? -21.070 10.035 9.005 1.00 96.75 499 THR A CA 1
ATOM 3979 C C . THR A 1 499 ? -21.865 10.940 8.071 1.00 96.75 499 THR A C 1
ATOM 3981 O O . THR A 1 499 ? -22.259 10.495 6.995 1.00 96.75 499 THR A O 1
ATOM 3984 N N . LYS A 1 500 ? -22.016 12.228 8.409 1.00 97.50 500 LYS A N 1
ATOM 3985 C CA . LYS A 1 500 ? -22.701 13.230 7.572 1.00 97.50 500 LYS A CA 1
ATOM 3986 C C . LYS A 1 500 ? -22.082 13.344 6.176 1.00 97.50 500 LYS A C 1
ATOM 3988 O O . LYS A 1 500 ? -22.799 13.524 5.195 1.00 97.50 500 LYS A O 1
ATOM 3993 N N . THR A 1 501 ? -20.762 13.191 6.065 1.00 97.62 501 THR A N 1
ATOM 3994 C CA . THR A 1 501 ? -20.069 13.139 4.767 1.00 97.62 501 THR A CA 1
ATOM 3995 C C . THR A 1 501 ? -20.435 11.878 3.985 1.00 97.62 501 THR A C 1
ATOM 3997 O O . THR A 1 501 ? -20.767 11.968 2.802 1.00 97.62 501 THR A O 1
ATOM 4000 N N . MET A 1 502 ? -20.403 10.709 4.626 1.00 97.38 502 MET A N 1
ATOM 4001 C CA . MET A 1 502 ? -20.709 9.423 3.998 1.00 97.38 502 MET A CA 1
ATOM 4002 C C . MET A 1 502 ? -22.171 9.323 3.559 1.00 97.38 502 MET A C 1
ATOM 4004 O O . MET A 1 502 ? -22.429 8.685 2.549 1.00 97.38 502 MET A O 1
ATOM 4008 N N . ILE A 1 503 ? -23.110 10.002 4.228 1.00 97.44 503 ILE A N 1
ATOM 4009 C CA . ILE A 1 503 ? -24.548 10.010 3.877 1.00 97.44 503 ILE A CA 1
ATOM 4010 C C . ILE A 1 503 ? -24.997 11.261 3.112 1.00 97.44 503 ILE A C 1
ATOM 4012 O O . ILE A 1 503 ? -26.195 11.491 2.954 1.00 97.44 503 ILE A O 1
ATOM 4016 N N . LYS A 1 504 ? -24.057 12.083 2.629 1.00 97.94 504 LYS A N 1
ATOM 4017 C CA . LYS A 1 504 ? -24.329 13.368 1.959 1.00 97.94 504 LYS A CA 1
ATOM 4018 C C . LYS A 1 504 ? -25.430 13.298 0.892 1.00 97.94 504 LYS A C 1
ATOM 4020 O O . LYS A 1 504 ? -26.144 14.280 0.700 1.00 97.94 504 LYS A O 1
ATOM 4025 N N . TYR A 1 505 ? -25.543 12.182 0.172 1.00 98.00 505 TYR A N 1
ATOM 4026 C CA . TYR A 1 505 ? -26.519 12.008 -0.909 1.00 98.00 505 TYR A CA 1
ATOM 4027 C C . TYR A 1 505 ? -27.775 11.209 -0.534 1.00 98.00 505 TYR A C 1
ATOM 4029 O O . TYR A 1 505 ? -28.567 10.888 -1.419 1.00 98.00 505 TYR A O 1
ATOM 4037 N N . GLY A 1 506 ? -27.978 10.930 0.751 1.00 96.31 506 GLY A N 1
ATOM 4038 C CA . GLY A 1 506 ? -29.126 10.193 1.273 1.00 96.31 506 GLY A CA 1
ATOM 4039 C C . GLY A 1 506 ? -28.683 9.055 2.186 1.00 96.31 506 GLY A C 1
ATOM 4040 O O . GLY A 1 506 ? -27.757 8.311 1.861 1.00 96.31 506 GLY A O 1
ATOM 4041 N N . ALA A 1 507 ? -29.356 8.913 3.328 1.00 95.88 507 ALA A N 1
ATOM 4042 C CA . ALA A 1 507 ? -29.109 7.825 4.273 1.00 95.88 507 ALA A CA 1
ATOM 4043 C C . ALA A 1 507 ? -29.651 6.472 3.779 1.00 95.88 507 ALA A C 1
ATOM 4045 O O . ALA A 1 507 ? -29.316 5.452 4.359 1.00 95.88 507 ALA A O 1
ATOM 4046 N N . ASP A 1 508 ? -30.457 6.458 2.719 1.00 96.25 508 ASP A N 1
ATOM 4047 C CA . ASP A 1 508 ? -31.038 5.294 2.036 1.00 96.25 508 ASP A CA 1
ATOM 4048 C C . ASP A 1 508 ? -30.270 4.888 0.762 1.00 96.25 508 ASP A C 1
ATOM 4050 O O . ASP A 1 508 ? -30.613 3.907 0.105 1.00 96.25 508 ASP A O 1
ATOM 4054 N N . ARG A 1 509 ? -29.228 5.646 0.397 1.00 96.38 509 ARG A N 1
ATOM 4055 C CA . ARG A 1 509 ? -28.427 5.463 -0.825 1.00 96.38 509 ARG A CA 1
ATOM 4056 C C . ARG A 1 509 ? -26.957 5.226 -0.506 1.00 96.38 509 ARG A C 1
ATOM 4058 O O . ARG A 1 509 ? -26.071 5.847 -1.103 1.00 96.38 509 ARG A O 1
ATOM 4065 N N . VAL A 1 510 ? -26.709 4.364 0.477 1.00 97.69 510 VAL A N 1
ATOM 4066 C CA . VAL A 1 510 ? -25.371 4.062 0.987 1.00 97.69 510 VAL A CA 1
ATOM 4067 C C . VAL A 1 510 ? -24.835 2.794 0.330 1.00 97.69 510 VAL A C 1
ATOM 4069 O O . VAL A 1 510 ? -25.572 1.845 0.070 1.00 97.69 510 VAL A O 1
ATOM 4072 N N . ILE A 1 511 ? -23.532 2.784 0.075 1.00 97.19 511 ILE A N 1
ATOM 4073 C CA . ILE A 1 511 ? -22.744 1.613 -0.299 1.00 97.19 511 ILE A CA 1
ATOM 4074 C C . ILE A 1 511 ? -21.675 1.453 0.780 1.00 97.19 511 ILE A C 1
ATOM 4076 O O . ILE A 1 511 ? -20.969 2.412 1.096 1.00 97.19 511 ILE A O 1
ATOM 4080 N N . ALA A 1 512 ? -21.556 0.253 1.334 1.00 94.25 512 ALA A N 1
ATOM 4081 C CA . ALA A 1 512 ? -20.458 -0.131 2.210 1.00 94.25 512 ALA A CA 1
ATOM 4082 C C . ALA A 1 512 ? -19.948 -1.494 1.754 1.00 94.25 512 ALA A C 1
ATOM 4084 O O . ALA A 1 512 ? -20.739 -2.431 1.608 1.00 94.25 512 ALA A O 1
ATOM 4085 N N . GLY A 1 513 ? -18.647 -1.599 1.520 1.00 90.00 513 GLY A N 1
ATOM 4086 C CA . GLY A 1 513 ? -18.055 -2.834 1.034 1.00 90.00 513 GLY A CA 1
ATOM 4087 C C . GLY A 1 513 ? -16.612 -2.996 1.470 1.00 90.00 513 GLY A C 1
ATOM 4088 O O . GLY A 1 513 ? -15.972 -2.057 1.935 1.00 90.00 513 GLY A O 1
ATOM 4089 N N . ASP A 1 514 ? -16.117 -4.212 1.314 1.00 88.56 514 ASP A N 1
ATOM 4090 C CA . ASP A 1 514 ? -14.811 -4.666 1.775 1.00 88.56 514 ASP A CA 1
ATOM 4091 C C . ASP A 1 514 ? -14.135 -5.505 0.681 1.00 88.56 514 ASP A C 1
ATOM 4093 O O . ASP A 1 514 ? -14.800 -6.098 -0.174 1.00 88.56 514 ASP A O 1
ATOM 4097 N N . TYR A 1 515 ? -12.808 -5.576 0.702 1.00 92.50 515 TYR A N 1
ATOM 4098 C CA . TYR A 1 515 ? -12.029 -6.321 -0.285 1.00 92.50 515 TYR A CA 1
ATOM 4099 C C . TYR A 1 515 ? -11.480 -7.621 0.301 1.00 92.50 515 TYR A C 1
ATOM 4101 O O . TYR A 1 515 ? -11.102 -7.728 1.470 1.00 92.50 515 TYR A O 1
ATOM 4109 N N . LYS A 1 516 ? -11.353 -8.646 -0.544 1.00 88.81 516 LYS A N 1
ATOM 4110 C CA . LYS A 1 516 ? -10.653 -9.884 -0.175 1.00 88.81 516 LYS A CA 1
ATOM 4111 C C . LYS A 1 516 ? -9.189 -9.814 -0.621 1.00 88.81 516 LYS A C 1
ATOM 4113 O O . LYS A 1 516 ? -8.916 -9.536 -1.779 1.00 88.81 516 LYS A O 1
ATOM 4118 N N . HIS A 1 517 ? -8.254 -10.153 0.274 1.00 84.00 517 HIS A N 1
ATOM 4119 C CA . HIS A 1 517 ? -6.803 -10.195 -0.012 1.00 84.00 517 HIS A CA 1
ATOM 4120 C C . HIS A 1 517 ? -6.216 -8.872 -0.544 1.00 84.00 517 HIS A C 1
ATOM 4122 O O . HIS A 1 517 ? -5.328 -8.882 -1.397 1.00 84.00 517 HIS A O 1
ATOM 4128 N N . TYR A 1 518 ? -6.698 -7.745 -0.017 1.00 89.62 518 TYR A N 1
ATOM 4129 C CA . TYR A 1 518 ? -6.395 -6.406 -0.520 1.00 89.62 518 TYR A CA 1
ATOM 4130 C C . TYR A 1 518 ? -4.891 -6.124 -0.685 1.00 89.62 518 TYR A C 1
ATOM 4132 O O . TYR A 1 518 ? -4.426 -5.920 -1.802 1.00 89.62 518 TYR A O 1
ATOM 4140 N N . ASP A 1 519 ? -4.117 -6.217 0.403 1.00 87.12 519 ASP A N 1
ATOM 4141 C CA . ASP A 1 519 ? -2.680 -5.898 0.399 1.00 87.12 519 ASP A CA 1
ATOM 4142 C C . ASP A 1 519 ? -1.871 -6.811 -0.530 1.00 87.12 519 ASP A C 1
ATOM 4144 O O . ASP A 1 519 ? -0.998 -6.355 -1.263 1.00 87.12 519 ASP A O 1
ATOM 4148 N N . GLY A 1 520 ? -2.153 -8.117 -0.494 1.00 84.56 520 GLY A N 1
ATOM 4149 C CA . GLY A 1 520 ? -1.365 -9.121 -1.206 1.00 84.56 520 GLY A CA 1
ATOM 4150 C C . GLY A 1 520 ? -1.597 -9.126 -2.715 1.00 84.56 520 GLY A C 1
ATOM 4151 O O . GLY A 1 520 ? -0.680 -9.459 -3.450 1.00 84.56 520 GLY A O 1
ATOM 4152 N N . THR A 1 521 ? -2.793 -8.741 -3.172 1.00 85.44 521 THR A N 1
ATOM 4153 C CA . THR A 1 521 ? -3.175 -8.753 -4.601 1.00 85.44 521 THR A CA 1
ATOM 4154 C C . THR A 1 521 ? -3.080 -7.382 -5.275 1.00 85.44 521 THR A C 1
ATOM 4156 O O . THR A 1 521 ? -3.361 -7.255 -6.468 1.00 85.44 521 THR A O 1
ATOM 4159 N N . MET A 1 522 ? -2.690 -6.346 -4.527 1.00 89.38 522 MET A N 1
ATOM 4160 C CA . MET A 1 522 ? -2.568 -4.986 -5.040 1.00 89.38 522 MET A CA 1
ATOM 4161 C C . MET A 1 522 ? -1.554 -4.922 -6.187 1.00 89.38 522 MET A C 1
ATOM 4163 O O . MET A 1 522 ? -0.397 -5.297 -6.025 1.00 89.38 522 MET A O 1
ATOM 4167 N N . SER A 1 523 ? -1.970 -4.433 -7.351 1.00 89.12 523 SER A N 1
ATOM 4168 C CA . SER A 1 523 ? -1.079 -4.308 -8.506 1.00 89.12 523 SER A CA 1
ATOM 4169 C C . SER A 1 523 ? -0.101 -3.146 -8.337 1.00 89.12 523 SER A C 1
ATOM 4171 O O . SER A 1 523 ? -0.449 -2.115 -7.753 1.00 89.12 523 SER A O 1
ATOM 4173 N N . SER A 1 524 ? 1.102 -3.266 -8.911 1.00 88.06 524 SER A N 1
ATOM 4174 C CA . SER A 1 524 ? 2.037 -2.135 -8.983 1.00 88.06 524 SER A CA 1
ATOM 4175 C C . SER A 1 524 ? 1.413 -0.942 -9.720 1.00 88.06 524 SER A C 1
ATOM 4177 O O . SER A 1 524 ? 1.627 0.202 -9.335 1.00 88.06 524 SER A O 1
ATOM 4179 N N . GLN A 1 525 ? 0.563 -1.188 -10.732 1.00 88.38 525 GLN A N 1
ATOM 4180 C CA . GLN A 1 525 ? -0.167 -0.157 -11.487 1.00 88.38 525 GLN A CA 1
ATOM 4181 C C . GLN A 1 525 ? -0.867 0.855 -10.571 1.00 88.38 525 GLN A C 1
ATOM 4183 O O . GLN A 1 525 ? -0.658 2.057 -10.727 1.00 88.38 525 GLN A O 1
ATOM 4188 N N . ILE A 1 526 ? -1.666 0.385 -9.611 1.00 91.50 526 ILE A N 1
ATOM 4189 C CA . ILE A 1 526 ? -2.462 1.276 -8.761 1.00 91.50 526 ILE A CA 1
ATOM 4190 C C . ILE A 1 526 ? -1.686 1.790 -7.544 1.00 91.50 526 ILE A C 1
ATOM 4192 O O . ILE A 1 526 ? -1.844 2.954 -7.170 1.00 91.50 526 ILE A O 1
ATOM 4196 N N . SER A 1 527 ? -0.803 0.979 -6.952 1.00 91.69 527 SER A N 1
ATOM 4197 C CA . SER A 1 527 ? 0.006 1.409 -5.804 1.00 91.69 527 SER A CA 1
ATOM 4198 C C . SER A 1 527 ? 1.033 2.476 -6.195 1.00 91.69 527 SER A C 1
ATOM 4200 O O . SER A 1 527 ? 1.217 3.448 -5.458 1.00 91.69 527 SER A O 1
ATOM 4202 N N . SER A 1 528 ? 1.625 2.389 -7.392 1.00 90.75 528 SER A N 1
ATOM 4203 C CA . SER A 1 528 ? 2.497 3.448 -7.910 1.00 90.75 528 SER A CA 1
ATOM 4204 C C . SER A 1 528 ? 1.743 4.765 -8.129 1.00 90.75 528 SER A C 1
ATOM 4206 O O . SER A 1 528 ? 2.307 5.821 -7.865 1.00 90.75 528 SER A O 1
ATOM 4208 N N . LEU A 1 529 ? 0.467 4.742 -8.542 1.00 92.62 529 LEU A N 1
ATOM 4209 C CA . LEU A 1 529 ? -0.353 5.961 -8.648 1.00 92.62 529 LEU A CA 1
ATOM 4210 C C . LEU A 1 529 ? -0.644 6.582 -7.277 1.00 92.62 529 LEU A C 1
ATOM 4212 O O . LEU A 1 529 ? -0.621 7.806 -7.137 1.00 92.62 529 LEU A O 1
ATOM 4216 N N . ALA A 1 530 ? -0.863 5.759 -6.249 1.00 94.81 530 ALA A N 1
ATOM 4217 C CA . ALA A 1 530 ? -1.018 6.255 -4.886 1.00 94.81 530 ALA A CA 1
ATOM 4218 C C . ALA A 1 530 ? 0.244 6.980 -4.397 1.00 94.81 530 ALA A C 1
ATOM 4220 O O . ALA A 1 530 ? 0.154 8.081 -3.857 1.00 94.81 530 ALA A O 1
ATOM 4221 N N . LEU A 1 531 ? 1.427 6.412 -4.639 1.00 94.62 531 LEU A N 1
ATOM 4222 C CA . LEU A 1 531 ? 2.705 7.035 -4.275 1.00 94.62 531 LEU A CA 1
ATOM 4223 C C . LEU A 1 531 ? 3.052 8.233 -5.169 1.00 94.62 531 LEU A C 1
ATOM 4225 O O . LEU A 1 531 ? 3.644 9.199 -4.688 1.00 94.62 531 LEU A O 1
ATOM 4229 N N . ARG A 1 532 ? 2.610 8.239 -6.433 1.00 93.44 532 ARG A N 1
ATOM 4230 C CA . ARG A 1 532 ? 2.710 9.415 -7.305 1.00 93.44 532 ARG A CA 1
ATOM 4231 C C . ARG A 1 532 ? 1.989 10.614 -6.698 1.00 93.44 532 ARG A C 1
ATOM 4233 O O . ARG A 1 532 ? 2.541 11.707 -6.710 1.00 93.44 532 ARG A O 1
ATOM 4240 N N . LEU A 1 533 ? 0.806 10.422 -6.110 1.00 95.81 533 LEU A N 1
ATOM 4241 C CA . LEU A 1 533 ? 0.079 11.511 -5.453 1.00 95.81 533 LEU A CA 1
ATOM 4242 C C . LEU A 1 533 ? 0.901 12.151 -4.320 1.00 95.81 533 LEU A C 1
ATOM 4244 O O . LEU A 1 533 ? 0.918 13.374 -4.209 1.00 95.81 533 LEU A O 1
ATOM 4248 N N . TYR A 1 534 ? 1.623 11.354 -3.525 1.00 97.19 534 TYR A N 1
ATOM 4249 C CA . TYR A 1 534 ? 2.550 11.883 -2.516 1.00 97.19 534 TYR A CA 1
ATOM 4250 C C . TYR A 1 534 ? 3.655 12.730 -3.142 1.00 97.19 534 TYR A C 1
ATOM 4252 O O . TYR A 1 534 ? 3.913 13.837 -2.678 1.00 97.19 534 TYR A O 1
ATOM 4260 N N . ILE A 1 535 ? 4.285 12.227 -4.203 1.00 96.19 535 ILE A N 1
ATOM 4261 C CA . ILE A 1 535 ? 5.363 12.928 -4.908 1.00 96.19 535 ILE A CA 1
ATOM 4262 C C . ILE A 1 535 ? 4.857 14.246 -5.511 1.00 96.19 535 ILE A C 1
ATOM 4264 O O . ILE A 1 535 ? 5.524 15.270 -5.404 1.00 96.19 535 ILE A O 1
ATOM 4268 N N . GLU A 1 536 ? 3.658 14.266 -6.093 1.00 95.12 536 GLU A N 1
ATOM 4269 C CA . GLU A 1 536 ? 3.062 15.491 -6.639 1.00 95.12 536 GLU A CA 1
ATOM 4270 C C . GLU A 1 536 ? 2.697 16.503 -5.538 1.00 95.12 536 GLU A C 1
ATOM 4272 O O . GLU A 1 536 ? 2.868 17.707 -5.727 1.00 95.12 536 GLU A O 1
ATOM 4277 N N . ILE A 1 537 ? 2.254 16.045 -4.360 1.00 97.12 537 ILE A N 1
ATOM 4278 C CA . ILE A 1 537 ? 2.043 16.924 -3.197 1.00 97.12 537 ILE A CA 1
ATOM 4279 C C . ILE A 1 537 ? 3.379 17.477 -2.686 1.00 97.12 537 ILE A C 1
ATOM 4281 O O . ILE A 1 537 ? 3.459 18.664 -2.379 1.00 97.12 537 ILE A O 1
ATOM 4285 N N . ALA A 1 538 ? 4.431 16.657 -2.640 1.00 97.12 538 ALA A N 1
ATOM 4286 C CA . ALA A 1 538 ? 5.777 17.087 -2.263 1.00 97.12 538 ALA A CA 1
ATOM 4287 C C . ALA A 1 538 ? 6.328 18.149 -3.229 1.00 97.12 538 ALA A C 1
ATOM 4289 O O . ALA A 1 538 ? 6.828 19.183 -2.787 1.00 97.12 538 ALA A O 1
ATOM 4290 N N . LYS A 1 539 ? 6.158 17.955 -4.546 1.00 95.69 539 LYS A N 1
ATOM 4291 C CA . LYS A 1 539 ? 6.500 18.961 -5.568 1.00 95.69 539 LYS A CA 1
ATOM 4292 C C . LYS A 1 539 ? 5.714 20.255 -5.362 1.00 95.69 539 LYS A C 1
ATOM 4294 O O . LYS A 1 539 ? 6.289 21.337 -5.396 1.00 95.69 539 LYS A O 1
ATOM 4299 N N . TRP A 1 540 ? 4.407 20.157 -5.109 1.00 95.75 540 TRP A N 1
ATOM 4300 C CA . TRP A 1 540 ? 3.558 21.317 -4.813 1.00 95.75 540 TRP A CA 1
ATOM 4301 C C . TRP A 1 540 ? 4.002 22.077 -3.552 1.00 95.75 540 TRP A C 1
ATOM 4303 O O . TRP A 1 540 ? 3.875 23.303 -3.504 1.00 95.75 540 TRP A O 1
ATOM 4313 N N . ALA A 1 541 ? 4.535 21.353 -2.566 1.00 96.19 541 ALA A N 1
ATOM 4314 C CA . ALA A 1 541 ? 5.118 21.868 -1.330 1.00 96.19 541 ALA A CA 1
ATOM 4315 C C . ALA A 1 541 ? 6.604 22.267 -1.454 1.00 96.19 541 ALA A C 1
ATOM 4317 O O . ALA A 1 541 ? 7.246 22.533 -0.448 1.00 96.19 541 ALA A O 1
ATOM 4318 N N . ASN A 1 542 ? 7.156 22.337 -2.670 1.00 95.81 542 ASN A N 1
ATOM 4319 C CA . ASN A 1 542 ? 8.536 22.756 -2.937 1.00 95.81 542 ASN A CA 1
ATOM 4320 C C . ASN A 1 542 ? 9.624 21.870 -2.297 1.00 95.81 542 ASN A C 1
ATOM 4322 O O . ASN A 1 542 ? 10.700 22.367 -1.957 1.00 95.81 542 ASN A O 1
ATOM 4326 N N . TYR A 1 543 ? 9.389 20.560 -2.167 1.00 97.69 543 TYR A N 1
ATOM 4327 C CA . TYR A 1 543 ? 10.480 19.624 -1.875 1.00 97.69 543 TYR A CA 1
ATOM 4328 C C . TYR A 1 543 ? 11.549 19.742 -2.971 1.00 97.69 543 TYR A C 1
ATOM 4330 O O . TYR A 1 543 ? 11.227 19.903 -4.153 1.00 97.69 543 TYR A O 1
ATOM 4338 N N . SER A 1 544 ? 12.824 19.667 -2.590 1.00 97.56 544 SER A N 1
ATOM 4339 C CA . SER A 1 544 ? 13.926 19.829 -3.540 1.00 97.56 544 SER A CA 1
ATOM 4340 C C . SER A 1 544 ? 13.962 18.683 -4.564 1.00 97.56 544 SER A C 1
ATOM 4342 O O . SER A 1 544 ? 13.490 17.581 -4.269 1.00 97.56 544 SER A O 1
ATOM 4344 N N . PRO A 1 545 ? 14.557 18.884 -5.757 1.00 96.44 545 PRO A N 1
ATOM 4345 C CA . PRO A 1 545 ? 14.692 17.820 -6.757 1.00 96.44 545 PRO A CA 1
ATOM 4346 C C . PRO A 1 545 ? 15.340 16.539 -6.210 1.00 96.44 545 PRO A C 1
ATOM 4348 O O . PRO A 1 545 ? 14.896 15.437 -6.531 1.00 96.44 545 PRO A O 1
ATOM 4351 N N . ASP A 1 546 ? 16.325 16.678 -5.322 1.00 97.69 546 ASP A N 1
ATOM 4352 C CA . ASP A 1 546 ? 16.984 15.561 -4.639 1.00 97.69 546 ASP A CA 1
ATOM 4353 C C . ASP A 1 546 ? 16.019 14.804 -3.717 1.00 97.69 546 ASP A C 1
ATOM 4355 O O . ASP A 1 546 ? 15.962 13.574 -3.742 1.00 97.69 546 ASP A O 1
ATOM 4359 N N . GLN A 1 547 ? 15.199 15.525 -2.946 1.00 97.75 547 GLN A N 1
ATOM 4360 C CA . GLN A 1 547 ? 14.183 14.925 -2.076 1.00 97.75 547 GLN A CA 1
ATOM 4361 C C . GLN A 1 547 ? 13.117 14.191 -2.900 1.00 97.75 547 GLN A C 1
ATOM 4363 O O . GLN A 1 547 ? 12.743 13.070 -2.562 1.00 97.75 547 GLN A O 1
ATOM 4368 N N . ILE A 1 548 ? 12.679 14.778 -4.019 1.00 96.31 548 ILE A N 1
ATOM 4369 C CA . ILE A 1 548 ? 11.766 14.127 -4.968 1.00 96.31 548 ILE A CA 1
ATOM 4370 C C . ILE A 1 548 ? 12.396 12.856 -5.550 1.00 96.31 548 ILE A C 1
ATOM 4372 O O . ILE A 1 548 ? 11.744 11.814 -5.584 1.00 96.31 548 ILE A O 1
ATOM 4376 N N . SER A 1 549 ? 13.672 12.908 -5.939 1.00 94.19 549 SER A N 1
ATOM 4377 C CA . SER A 1 549 ? 14.407 11.752 -6.462 1.00 94.19 549 SER A CA 1
ATOM 4378 C C . SER A 1 549 ? 14.473 10.601 -5.450 1.00 94.19 549 SER A C 1
ATOM 4380 O O . SER A 1 549 ? 14.251 9.443 -5.810 1.00 94.19 549 SER A O 1
ATOM 4382 N N . ILE A 1 550 ? 14.706 10.921 -4.174 1.00 97.12 550 ILE A N 1
ATOM 4383 C CA . ILE A 1 550 ? 14.695 9.952 -3.071 1.00 97.12 550 ILE A CA 1
ATOM 4384 C C . ILE A 1 550 ? 13.295 9.357 -2.876 1.00 97.12 550 ILE A C 1
ATOM 4386 O O . ILE A 1 550 ? 13.162 8.139 -2.743 1.00 97.12 550 ILE A O 1
ATOM 4390 N N . MET A 1 551 ? 12.243 10.181 -2.906 1.00 97.25 551 MET A N 1
ATOM 4391 C CA . MET A 1 551 ? 10.856 9.714 -2.791 1.00 97.25 551 MET A CA 1
ATOM 4392 C C . MET A 1 551 ? 10.450 8.773 -3.932 1.00 97.25 551 MET A C 1
ATOM 4394 O O . MET A 1 551 ? 9.787 7.772 -3.672 1.00 97.25 551 MET A O 1
ATOM 4398 N N . GLU A 1 552 ? 10.861 9.046 -5.172 1.00 93.56 552 GLU A N 1
ATOM 4399 C CA . GLU A 1 552 ? 10.642 8.153 -6.325 1.00 93.56 552 GLU A CA 1
ATOM 4400 C C . GLU A 1 552 ? 11.317 6.788 -6.122 1.00 93.56 552 GLU A C 1
ATOM 4402 O O . GLU A 1 552 ? 10.717 5.733 -6.357 1.00 93.56 552 GLU A O 1
ATOM 4407 N N . GLY A 1 553 ? 12.547 6.792 -5.606 1.00 93.19 553 GLY A N 1
ATOM 4408 C CA . GLY A 1 553 ? 13.250 5.560 -5.284 1.00 93.19 553 GLY A CA 1
ATOM 4409 C C . GLY A 1 553 ? 12.587 4.777 -4.150 1.00 93.19 553 GLY A C 1
ATOM 4410 O O . GLY A 1 553 ? 12.356 3.578 -4.289 1.00 93.19 553 GLY A O 1
ATOM 4411 N N . LEU A 1 554 ? 12.169 5.448 -3.073 1.00 95.75 554 LEU A N 1
ATOM 4412 C CA . LEU A 1 554 ? 11.393 4.820 -1.996 1.00 95.75 554 LEU A CA 1
ATOM 4413 C C . LEU A 1 554 ? 10.047 4.283 -2.497 1.00 95.75 554 LEU A C 1
ATOM 4415 O O . LEU A 1 554 ? 9.625 3.208 -2.080 1.00 95.75 554 LEU A O 1
ATOM 4419 N N . ALA A 1 555 ? 9.387 4.973 -3.429 1.00 93.69 555 ALA A N 1
ATOM 4420 C CA . ALA A 1 555 ? 8.166 4.471 -4.047 1.00 93.69 555 ALA A CA 1
ATOM 4421 C C . ALA A 1 555 ? 8.412 3.167 -4.826 1.00 93.69 555 ALA A C 1
ATOM 4423 O O . ALA A 1 555 ? 7.580 2.259 -4.793 1.00 93.69 555 ALA A O 1
ATOM 4424 N N . THR A 1 556 ? 9.578 3.030 -5.464 1.00 91.31 556 THR A N 1
ATOM 4425 C CA . THR A 1 556 ? 10.007 1.772 -6.098 1.00 91.31 556 THR A CA 1
ATOM 4426 C C . THR A 1 556 ? 10.184 0.661 -5.064 1.00 91.31 556 THR A C 1
ATOM 4428 O O . THR A 1 556 ? 9.726 -0.458 -5.293 1.00 91.31 556 THR A O 1
ATOM 4431 N N . GLU A 1 557 ? 10.790 0.970 -3.911 1.00 92.56 557 GLU A N 1
ATOM 4432 C CA . GLU A 1 557 ? 10.970 0.009 -2.815 1.00 92.56 557 GLU A CA 1
ATOM 4433 C C . GLU A 1 557 ? 9.647 -0.545 -2.283 1.00 92.56 557 GLU A C 1
ATOM 4435 O O . GLU A 1 557 ? 9.538 -1.741 -2.027 1.00 92.56 557 GLU A O 1
ATOM 4440 N N . LEU A 1 558 ? 8.628 0.309 -2.181 1.00 92.44 558 LEU A N 1
ATOM 4441 C CA . LEU A 1 558 ? 7.312 -0.068 -1.665 1.00 92.44 558 LEU A CA 1
ATOM 4442 C C . LEU A 1 558 ? 6.428 -0.790 -2.695 1.00 92.44 558 LEU A C 1
ATOM 4444 O O . LEU A 1 558 ? 5.563 -1.566 -2.305 1.00 92.44 558 LEU A O 1
ATOM 4448 N N . THR A 1 559 ? 6.627 -0.541 -3.993 1.00 89.88 559 THR A N 1
ATOM 4449 C CA . THR A 1 559 ? 5.805 -1.117 -5.083 1.00 89.88 559 THR A CA 1
ATOM 4450 C C . THR A 1 559 ? 6.387 -2.392 -5.676 1.00 89.88 559 THR A C 1
ATOM 4452 O O . THR A 1 559 ? 5.645 -3.190 -6.240 1.00 89.88 559 THR A O 1
ATOM 4455 N N . ASN A 1 560 ? 7.699 -2.594 -5.538 1.00 89.44 560 ASN A N 1
ATOM 4456 C CA . ASN A 1 560 ? 8.409 -3.806 -5.941 1.00 89.44 560 ASN A CA 1
ATOM 4457 C C . ASN A 1 560 ? 9.193 -4.359 -4.734 1.00 89.44 560 ASN A C 1
ATOM 4459 O O . ASN A 1 560 ? 10.436 -4.333 -4.734 1.00 89.44 560 ASN A O 1
ATOM 4463 N N . PRO A 1 561 ? 8.489 -4.759 -3.660 1.00 91.75 561 PRO A N 1
ATOM 4464 C CA . PRO A 1 561 ? 9.111 -5.122 -2.396 1.00 91.75 561 PRO A CA 1
ATOM 4465 C C . PRO A 1 561 ? 9.914 -6.419 -2.506 1.00 91.75 561 PRO A C 1
ATOM 4467 O O . PRO A 1 561 ? 9.510 -7.376 -3.170 1.00 91.75 561 PRO A O 1
ATOM 4470 N N . LEU A 1 562 ? 11.041 -6.454 -1.793 1.00 93.75 562 LEU A N 1
ATOM 4471 C CA . LEU A 1 562 ? 11.798 -7.669 -1.513 1.00 93.75 562 LEU A CA 1
ATOM 4472 C C . LEU A 1 562 ? 11.384 -8.192 -0.134 1.00 93.75 562 LEU A C 1
ATOM 4474 O O . LEU A 1 562 ? 11.458 -7.467 0.858 1.00 93.75 562 LEU A O 1
ATOM 4478 N N . TYR A 1 563 ? 10.965 -9.448 -0.060 1.00 94.69 563 TYR A N 1
ATOM 4479 C CA . TYR A 1 563 ? 10.553 -10.106 1.172 1.00 94.69 563 TYR A CA 1
ATOM 4480 C C . TYR A 1 563 ? 11.597 -11.119 1.644 1.00 94.69 563 TYR A C 1
ATOM 4482 O O . TYR A 1 563 ? 12.108 -11.894 0.841 1.00 94.69 563 TYR A O 1
ATOM 4490 N N . GLU A 1 564 ? 11.846 -11.162 2.957 1.00 94.44 564 GLU A N 1
ATOM 4491 C CA . GLU A 1 564 ? 12.305 -12.389 3.626 1.00 94.44 564 GLU A CA 1
ATOM 4492 C C . GLU A 1 564 ? 11.057 -13.183 4.014 1.00 94.44 564 GLU A C 1
ATOM 4494 O O . GLU A 1 564 ? 10.254 -12.732 4.841 1.00 94.44 564 GLU A O 1
ATOM 4499 N N . PHE A 1 565 ? 10.856 -14.320 3.357 1.00 93.00 565 PHE A N 1
ATOM 4500 C CA . PHE A 1 565 ? 9.639 -15.114 3.386 1.00 93.00 565 PHE A CA 1
ATOM 4501 C C . PHE A 1 565 ? 9.932 -16.524 3.900 1.00 93.00 565 PHE A C 1
ATOM 4503 O O . PHE A 1 565 ? 10.052 -17.480 3.138 1.00 93.00 565 PHE A O 1
ATOM 4510 N N . ASN A 1 566 ? 10.031 -16.653 5.224 1.00 91.31 566 ASN A N 1
ATOM 4511 C CA . ASN A 1 566 ? 10.256 -17.930 5.904 1.00 91.31 566 ASN A CA 1
ATOM 4512 C C . ASN A 1 566 ? 11.532 -18.655 5.422 1.00 91.31 566 ASN A C 1
ATOM 4514 O O . ASN A 1 566 ? 11.528 -19.865 5.197 1.00 91.31 566 ASN A O 1
ATOM 4518 N N . GLY A 1 567 ? 12.626 -17.903 5.290 1.00 91.19 567 GLY A N 1
ATOM 4519 C CA . GLY A 1 567 ? 13.936 -18.376 4.840 1.00 91.19 567 GLY A CA 1
ATOM 4520 C C . GLY A 1 567 ? 14.301 -17.947 3.426 1.00 91.19 567 GLY A C 1
ATOM 4521 O O . GLY A 1 567 ? 15.487 -17.842 3.120 1.00 91.19 567 GLY A O 1
ATOM 4522 N N . ASP A 1 568 ? 13.305 -17.675 2.585 1.00 92.50 568 ASP A N 1
ATOM 4523 C CA . ASP A 1 568 ? 13.495 -17.377 1.168 1.00 92.50 568 ASP A CA 1
ATOM 4524 C C . ASP A 1 568 ? 13.473 -15.879 0.884 1.00 92.50 568 ASP A C 1
ATOM 4526 O O . ASP A 1 568 ? 12.663 -15.141 1.446 1.00 92.50 568 ASP A O 1
ATOM 4530 N N . PHE A 1 569 ? 14.312 -15.428 -0.043 1.00 93.62 569 PHE A N 1
ATOM 4531 C CA . PHE A 1 569 ? 14.219 -14.086 -0.601 1.00 93.62 569 PHE A CA 1
ATOM 4532 C C . PHE A 1 569 ? 13.391 -14.093 -1.879 1.00 93.62 569 PHE A C 1
ATOM 4534 O O . PHE A 1 569 ? 13.789 -14.677 -2.889 1.00 93.62 569 PHE A O 1
ATOM 4541 N N . ILE A 1 570 ? 12.246 -13.411 -1.838 1.00 92.12 570 ILE A N 1
ATOM 4542 C CA . ILE A 1 570 ? 11.340 -13.273 -2.983 1.00 92.12 570 ILE A CA 1
ATOM 4543 C C . ILE A 1 570 ? 11.034 -11.803 -3.245 1.00 92.12 570 ILE A C 1
ATOM 4545 O O . ILE A 1 570 ? 10.760 -11.045 -2.319 1.00 92.12 570 ILE A O 1
ATOM 4549 N N . MET A 1 571 ? 11.048 -11.387 -4.505 1.00 91.06 571 MET A N 1
ATOM 4550 C CA . MET A 1 571 ? 10.571 -10.067 -4.919 1.00 91.06 571 MET A CA 1
ATOM 4551 C C . MET A 1 571 ? 9.360 -10.229 -5.815 1.00 91.06 571 MET A C 1
ATOM 4553 O O . MET A 1 571 ? 9.350 -11.064 -6.718 1.00 91.06 571 MET A O 1
ATOM 4557 N N . VAL A 1 572 ? 8.360 -9.394 -5.588 1.00 89.06 572 VAL A N 1
ATOM 4558 C CA . VAL A 1 572 ? 7.128 -9.369 -6.377 1.00 89.06 572 VAL A CA 1
ATOM 4559 C C . VAL A 1 572 ? 6.905 -7.970 -6.935 1.00 89.06 572 VAL A C 1
ATOM 4561 O O . VAL A 1 572 ? 7.324 -6.980 -6.335 1.00 89.06 572 VAL A O 1
ATOM 4564 N N . ASN A 1 573 ? 6.256 -7.893 -8.094 1.00 85.75 573 ASN A N 1
ATOM 4565 C CA . ASN A 1 573 ? 5.992 -6.636 -8.795 1.00 85.75 573 ASN A CA 1
ATOM 4566 C C . ASN A 1 573 ? 4.581 -6.142 -8.467 1.00 85.75 573 ASN A C 1
ATOM 4568 O O . ASN A 1 573 ? 3.656 -6.212 -9.271 1.00 85.75 573 ASN A O 1
ATOM 4572 N N . GLY A 1 574 ? 4.402 -5.681 -7.241 1.00 85.69 574 GLY A N 1
ATOM 4573 C CA . GLY A 1 574 ? 3.109 -5.370 -6.650 1.00 85.69 574 GLY A CA 1
ATOM 4574 C C . GLY A 1 574 ? 3.085 -5.845 -5.206 1.00 85.69 574 GLY A C 1
ATOM 4575 O O . GLY A 1 574 ? 4.129 -6.109 -4.615 1.00 85.69 574 GLY A O 1
ATOM 4576 N N . SER A 1 575 ? 1.891 -5.983 -4.645 1.00 89.12 575 SER A N 1
ATOM 4577 C CA . SER A 1 575 ? 1.602 -6.045 -3.211 1.00 89.12 575 SER A CA 1
ATOM 4578 C C . SER A 1 575 ? 1.858 -4.728 -2.470 1.00 89.12 575 SER A C 1
ATOM 4580 O O . SER A 1 575 ? 2.492 -3.807 -2.983 1.00 89.12 575 SER A O 1
ATOM 4582 N N . ASN A 1 576 ? 1.340 -4.641 -1.248 1.00 89.25 576 ASN A N 1
ATOM 4583 C CA . ASN A 1 576 ? 1.688 -3.601 -0.291 1.00 89.25 576 ASN A CA 1
ATOM 4584 C C . ASN A 1 576 ? 2.254 -4.260 0.984 1.00 89.25 576 ASN A C 1
ATOM 4586 O O . ASN A 1 576 ? 1.501 -4.938 1.695 1.00 89.25 576 ASN A O 1
ATOM 4590 N N . PRO A 1 577 ? 3.557 -4.121 1.297 1.00 87.25 577 PRO A N 1
ATOM 4591 C CA . PRO A 1 577 ? 4.144 -4.740 2.482 1.00 87.25 577 PRO A CA 1
ATOM 4592 C C . PRO A 1 577 ? 3.545 -4.121 3.752 1.00 87.25 577 PRO A C 1
ATOM 4594 O O . PRO A 1 577 ? 3.783 -2.963 4.067 1.00 87.25 577 PRO A O 1
ATOM 4597 N N . SER A 1 578 ? 2.782 -4.890 4.528 1.00 75.69 578 SER A N 1
ATOM 4598 C CA . SER A 1 578 ? 1.864 -4.362 5.552 1.00 75.69 578 SER A CA 1
ATOM 4599 C C . SER A 1 578 ? 2.500 -3.791 6.849 1.00 75.69 578 SER A C 1
ATOM 4601 O O . SER A 1 578 ? 1.899 -3.895 7.922 1.00 75.69 578 SER A O 1
ATOM 4603 N N . GLY A 1 579 ? 3.724 -3.251 6.811 1.00 80.50 579 GLY A N 1
ATOM 4604 C CA . GLY A 1 579 ? 4.513 -2.874 7.996 1.00 80.50 579 GLY A CA 1
ATOM 4605 C C . GLY A 1 579 ? 5.381 -1.616 7.879 1.00 80.50 579 GLY A C 1
ATOM 4606 O O . GLY A 1 579 ? 6.249 -1.416 8.731 1.00 80.50 579 GLY A O 1
ATOM 4607 N N . HIS A 1 580 ? 5.168 -0.758 6.873 1.00 88.62 580 HIS A N 1
ATOM 4608 C CA . HIS A 1 580 ? 5.745 0.602 6.827 1.00 88.62 580 HIS A CA 1
ATOM 4609 C C . HIS A 1 580 ? 4.722 1.673 7.247 1.00 88.62 580 HIS A C 1
ATOM 4611 O O . HIS A 1 580 ? 3.512 1.445 7.208 1.00 88.62 580 HIS A O 1
ATOM 4617 N N . SER A 1 581 ? 5.194 2.878 7.592 1.00 90.44 581 SER A N 1
ATOM 4618 C CA . SER A 1 581 ? 4.347 3.984 8.081 1.00 90.44 581 SER A CA 1
ATOM 4619 C C . SER A 1 581 ? 3.286 4.491 7.097 1.00 90.44 581 SER A C 1
ATOM 4621 O O . SER A 1 581 ? 2.351 5.155 7.528 1.00 90.44 581 SER A O 1
ATOM 4623 N N . LEU A 1 582 ? 3.386 4.166 5.803 1.00 93.69 582 LEU A N 1
ATOM 4624 C CA . LEU A 1 582 ? 2.397 4.583 4.795 1.00 93.69 582 LEU A CA 1
ATOM 4625 C C . LEU A 1 582 ? 1.348 3.520 4.491 1.00 93.69 582 LEU A C 1
ATOM 4627 O O . LEU A 1 582 ? 0.411 3.834 3.768 1.00 93.69 582 LEU A O 1
ATOM 4631 N N . THR A 1 583 ? 1.486 2.295 5.015 1.00 93.38 583 THR A N 1
ATOM 4632 C CA . THR A 1 583 ? 0.682 1.126 4.607 1.00 93.38 583 THR A CA 1
ATOM 4633 C C . THR A 1 583 ? -0.804 1.473 4.494 1.00 93.38 583 THR A C 1
ATOM 4635 O O . THR A 1 583 ? -1.410 1.319 3.436 1.00 93.38 583 THR A O 1
ATOM 4638 N N . VAL A 1 584 ? -1.378 2.017 5.573 1.00 95.00 584 VAL A N 1
ATOM 4639 C CA . VAL A 1 584 ? -2.809 2.332 5.647 1.00 95.00 584 VAL A CA 1
ATOM 4640 C C . VAL A 1 584 ? -3.213 3.486 4.723 1.00 95.00 584 VAL A C 1
ATOM 4642 O O . VAL A 1 584 ? -4.307 3.465 4.168 1.00 95.00 584 VAL A O 1
ATOM 4645 N N . PHE A 1 585 ? -2.337 4.468 4.507 1.00 96.50 585 PHE A N 1
ATOM 4646 C CA . PHE A 1 585 ? -2.627 5.612 3.646 1.00 96.50 585 PHE A CA 1
ATOM 4647 C C . PHE A 1 585 ? -2.519 5.268 2.158 1.00 96.50 585 PHE A C 1
ATOM 4649 O O . PHE A 1 585 ? -3.370 5.687 1.375 1.00 96.50 585 PHE A O 1
ATOM 4656 N N . VAL A 1 586 ? -1.524 4.463 1.771 1.00 96.19 586 VAL A N 1
ATOM 4657 C CA . VAL A 1 586 ? -1.428 3.897 0.417 1.00 96.19 586 VAL A CA 1
ATOM 4658 C C . VAL A 1 586 ? -2.670 3.059 0.142 1.00 96.19 586 VAL A C 1
ATOM 4660 O O . VAL A 1 586 ? -3.350 3.300 -0.852 1.00 96.19 586 VAL A O 1
ATOM 4663 N N . ASN A 1 587 ? -3.042 2.172 1.073 1.00 95.81 587 ASN A N 1
ATOM 4664 C CA . ASN A 1 587 ? -4.274 1.393 0.977 1.00 95.81 587 ASN A CA 1
ATOM 4665 C C . ASN A 1 587 ? -5.511 2.282 0.798 1.00 95.81 587 ASN A C 1
ATOM 4667 O O . ASN A 1 587 ? -6.346 1.992 -0.055 1.00 95.81 587 ASN A O 1
ATOM 4671 N N . ASN A 1 588 ? -5.601 3.380 1.553 1.00 96.88 588 ASN A N 1
ATOM 4672 C CA . ASN A 1 588 ? -6.706 4.330 1.470 1.00 96.88 588 ASN A CA 1
ATOM 4673 C C . ASN A 1 588 ? -6.819 4.979 0.083 1.00 96.88 588 ASN A C 1
ATOM 4675 O O . ASN A 1 588 ? -7.904 5.027 -0.497 1.00 96.88 588 ASN A O 1
ATOM 4679 N N . ILE A 1 589 ? -5.704 5.489 -0.450 1.00 97.94 589 ILE A N 1
ATOM 4680 C CA . ILE A 1 589 ? -5.673 6.117 -1.777 1.00 97.94 589 ILE A CA 1
ATOM 4681 C C . ILE A 1 589 ? -6.020 5.088 -2.854 1.00 97.94 589 ILE A C 1
ATOM 4683 O O . ILE A 1 589 ? -6.834 5.375 -3.726 1.00 97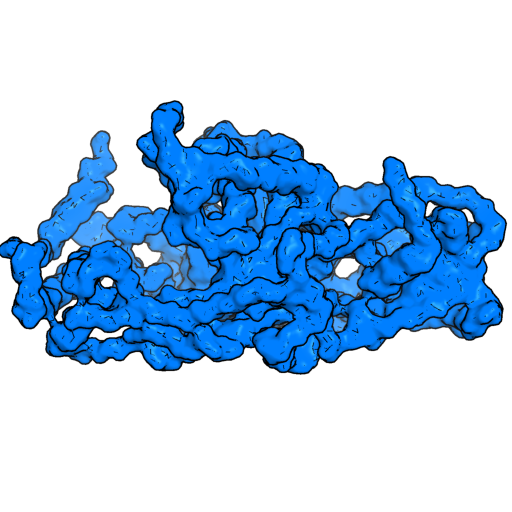.94 589 ILE A O 1
ATOM 4687 N N . VAL A 1 590 ? -5.463 3.878 -2.776 1.00 96.94 590 VAL A N 1
ATOM 4688 C CA . VAL A 1 590 ? -5.764 2.798 -3.726 1.00 96.94 590 VAL A CA 1
ATOM 4689 C C . VAL A 1 590 ? -7.255 2.455 -3.729 1.00 96.94 590 VAL A C 1
ATOM 4691 O O . VAL A 1 590 ? -7.827 2.268 -4.797 1.00 96.94 590 VAL A O 1
ATOM 4694 N N . ASN A 1 591 ? -7.919 2.477 -2.574 1.00 97.38 591 ASN A N 1
ATOM 4695 C CA . ASN A 1 591 ? -9.347 2.180 -2.472 1.00 97.38 591 ASN A CA 1
ATOM 4696 C C . ASN A 1 591 ? -10.180 3.256 -3.178 1.00 97.38 591 ASN A C 1
ATOM 4698 O O . ASN A 1 591 ? -11.010 2.981 -4.044 1.00 97.38 591 ASN A O 1
ATOM 4702 N N . SER A 1 592 ? -9.863 4.514 -2.876 1.00 97.94 592 SER A N 1
ATOM 4703 C CA . SER A 1 592 ? -10.432 5.687 -3.538 1.00 97.94 592 SER A CA 1
ATOM 4704 C C . SER A 1 592 ? -10.230 5.660 -5.067 1.00 97.94 592 SER A C 1
ATOM 4706 O O . SER A 1 592 ? -11.130 6.051 -5.824 1.00 97.94 592 SER A O 1
ATOM 4708 N N . LEU A 1 593 ? -9.085 5.152 -5.537 1.00 97.88 593 LEU A N 1
ATOM 4709 C CA . LEU A 1 593 ? -8.794 4.952 -6.958 1.00 97.88 593 LEU A CA 1
ATOM 4710 C C . LEU A 1 593 ? -9.571 3.771 -7.560 1.00 97.88 593 LEU A C 1
ATOM 4712 O O . LEU A 1 593 ? -10.089 3.927 -8.663 1.00 97.88 593 LEU A O 1
ATOM 4716 N N . TYR A 1 594 ? -9.725 2.639 -6.865 1.00 97.81 594 TYR A N 1
ATOM 4717 C CA . TYR A 1 594 ? -10.527 1.500 -7.341 1.00 97.81 594 TYR A CA 1
ATOM 4718 C C . TYR A 1 594 ? -11.990 1.877 -7.571 1.00 97.81 594 TYR A C 1
ATOM 4720 O O . TYR A 1 594 ? -12.575 1.519 -8.597 1.00 97.81 594 TYR A O 1
ATOM 4728 N N . LEU A 1 595 ? -12.578 2.646 -6.657 1.00 98.38 595 LEU A N 1
ATOM 4729 C CA . LEU A 1 595 ? -13.966 3.091 -6.780 1.00 98.38 595 LEU A CA 1
ATOM 4730 C C . LEU A 1 595 ? -14.160 4.032 -7.975 1.00 98.38 595 LEU A C 1
ATOM 4732 O O . LEU A 1 595 ? -15.124 3.893 -8.727 1.00 98.38 595 LEU A O 1
ATOM 4736 N N . ARG A 1 596 ? -13.207 4.941 -8.209 1.00 98.38 596 ARG A N 1
ATOM 4737 C CA . ARG A 1 596 ? -13.200 5.808 -9.398 1.00 98.38 596 ARG A CA 1
ATOM 4738 C C . ARG A 1 596 ? -12.980 5.033 -10.687 1.00 98.38 596 ARG A C 1
ATOM 4740 O O . ARG A 1 596 ? -13.698 5.260 -11.653 1.00 98.38 596 ARG A O 1
ATOM 4747 N N . TYR A 1 597 ? -12.006 4.128 -10.698 1.00 97.56 597 TYR A N 1
ATOM 4748 C CA . TYR A 1 597 ? -11.729 3.237 -11.823 1.00 97.56 597 TYR A CA 1
ATOM 4749 C C . TYR A 1 597 ? -13.011 2.510 -12.240 1.00 97.56 597 TYR A C 1
ATOM 4751 O O . TYR A 1 597 ? -13.410 2.550 -13.403 1.00 97.56 597 TYR A O 1
ATOM 4759 N N . THR A 1 598 ? -13.718 1.960 -11.254 1.00 98.00 598 THR A N 1
ATOM 4760 C CA . THR A 1 598 ? -14.979 1.249 -11.455 1.00 98.00 598 THR A CA 1
ATOM 4761 C C . THR A 1 598 ? -16.084 2.171 -11.966 1.00 98.00 598 THR A C 1
ATOM 4763 O O . THR A 1 598 ? -16.788 1.811 -12.902 1.00 98.00 598 THR A O 1
ATOM 4766 N N . TYR A 1 599 ? -16.206 3.389 -11.429 1.00 98.44 599 TYR A N 1
ATOM 4767 C CA . TYR A 1 599 ? -17.163 4.390 -11.915 1.00 98.44 599 TYR A CA 1
ATOM 4768 C C . TYR A 1 599 ? -16.964 4.705 -13.403 1.00 98.44 599 TYR A C 1
ATOM 4770 O O . TYR A 1 599 ? -17.917 4.662 -14.179 1.00 98.44 599 TYR A O 1
ATOM 4778 N N . TYR A 1 600 ? -15.722 4.963 -13.819 1.00 97.31 600 TYR A N 1
ATOM 4779 C CA . TYR A 1 600 ? -15.410 5.268 -15.217 1.00 97.31 600 TYR A CA 1
ATOM 4780 C C . TYR A 1 600 ? -15.591 4.065 -16.149 1.00 97.31 600 TYR A C 1
ATOM 4782 O O . TYR A 1 600 ? -15.920 4.261 -17.318 1.00 97.31 600 TYR A O 1
ATOM 4790 N N . LYS A 1 601 ? -15.407 2.841 -15.642 1.00 96.44 601 LYS A N 1
ATOM 4791 C CA . LYS A 1 601 ? -15.633 1.599 -16.392 1.00 96.44 601 LYS A CA 1
ATOM 4792 C C . LYS A 1 601 ? -17.128 1.282 -16.546 1.00 96.44 601 LYS A C 1
ATOM 4794 O O . LYS A 1 601 ? -17.552 0.937 -17.644 1.00 96.44 601 LYS A O 1
ATOM 4799 N N . ILE A 1 602 ? -17.936 1.474 -15.497 1.00 97.38 602 ILE A N 1
ATOM 4800 C CA . ILE A 1 602 ? -19.404 1.300 -15.528 1.00 97.38 602 ILE A CA 1
ATOM 4801 C C . ILE A 1 602 ? -20.046 2.247 -16.544 1.00 97.38 602 ILE A C 1
ATOM 4803 O O . ILE A 1 602 ? -20.904 1.844 -17.322 1.00 97.38 602 ILE A O 1
ATOM 4807 N N . TYR A 1 603 ? -19.603 3.501 -16.572 1.00 96.31 603 TYR A N 1
ATOM 4808 C CA . TYR A 1 603 ? -20.169 4.528 -17.443 1.00 96.31 603 TYR A CA 1
ATOM 4809 C C . TYR A 1 603 ? -19.406 4.725 -18.762 1.00 96.31 603 TYR A C 1
ATOM 4811 O O . TYR A 1 603 ? -19.523 5.780 -19.385 1.00 96.31 603 TYR A O 1
ATOM 4819 N N . LYS A 1 604 ? -18.624 3.736 -19.209 1.00 93.50 604 LYS A N 1
ATOM 4820 C CA . LYS A 1 604 ? -17.759 3.853 -20.397 1.00 93.50 604 LYS A CA 1
ATOM 4821 C C . LYS A 1 604 ? -18.493 4.272 -21.680 1.00 93.50 604 LYS A C 1
ATOM 4823 O O . LYS A 1 604 ? -17.911 4.977 -22.497 1.00 93.50 604 LYS A O 1
ATOM 4828 N N . ASP A 1 605 ? -19.763 3.884 -21.817 1.00 92.94 605 ASP A N 1
ATOM 4829 C CA . ASP A 1 605 ? -20.593 4.141 -23.002 1.00 92.94 605 ASP A CA 1
ATOM 4830 C C . ASP A 1 605 ? -21.399 5.450 -22.901 1.00 92.94 605 ASP A C 1
ATOM 4832 O O . ASP A 1 605 ? -22.156 5.793 -23.812 1.00 92.94 605 ASP A O 1
ATOM 4836 N N . LYS A 1 606 ? -21.266 6.197 -21.795 1.00 90.38 606 LYS A N 1
ATOM 4837 C CA . LYS A 1 606 ? -21.988 7.454 -21.586 1.00 90.38 606 LYS A CA 1
ATOM 4838 C C . LYS A 1 606 ? -21.099 8.664 -21.875 1.00 90.38 606 LYS A C 1
ATOM 4840 O O . LYS A 1 606 ? -20.068 8.828 -21.217 1.00 90.38 606 LYS A O 1
ATOM 4845 N N . PRO A 1 607 ? -21.500 9.554 -22.800 1.00 82.94 607 PRO A N 1
ATOM 4846 C CA . PRO A 1 607 ? -20.827 10.835 -22.957 1.00 82.94 607 PRO A CA 1
ATOM 4847 C C . PRO A 1 607 ? -21.063 11.717 -21.720 1.00 82.94 607 PRO A C 1
ATOM 4849 O O . PRO A 1 607 ? -22.085 11.599 -21.043 1.00 82.94 607 PRO A O 1
ATOM 4852 N N . ASP A 1 608 ? -20.108 12.603 -21.433 1.00 85.06 608 ASP A N 1
ATOM 4853 C CA . ASP A 1 608 ? -20.245 13.703 -20.465 1.00 85.06 608 ASP A CA 1
ATOM 4854 C C . ASP A 1 608 ? -20.638 13.309 -19.030 1.00 85.06 608 ASP A C 1
ATOM 4856 O O . ASP A 1 608 ? -21.349 14.039 -18.330 1.00 85.06 608 ASP A O 1
ATOM 4860 N N . ILE A 1 609 ? -20.148 12.166 -18.538 1.00 93.19 609 ILE A N 1
ATOM 4861 C CA . ILE A 1 609 ? -20.357 11.810 -17.133 1.00 93.19 609 ILE A CA 1
ATOM 4862 C C . ILE A 1 609 ? -19.639 12.793 -16.192 1.00 93.19 609 ILE A C 1
ATOM 4864 O O . ILE A 1 609 ? -18.468 13.121 -16.408 1.00 93.19 609 ILE A O 1
ATOM 4868 N N . PRO A 1 610 ? -20.292 13.265 -15.112 1.00 95.38 610 PRO A N 1
ATOM 4869 C CA . PRO A 1 610 ? -19.634 14.104 -14.120 1.00 95.38 610 PRO A CA 1
ATOM 4870 C C . PRO A 1 610 ? -18.451 13.392 -13.467 1.00 95.38 610 PRO A C 1
ATOM 4872 O O . PRO A 1 610 ? -18.456 12.169 -13.320 1.00 95.38 610 PRO A O 1
ATOM 4875 N N . LEU A 1 611 ? -17.488 14.177 -12.977 1.00 96.81 611 LEU A N 1
ATOM 4876 C CA . LEU A 1 611 ? -16.407 13.661 -12.137 1.00 96.81 611 LEU A CA 1
ATOM 4877 C C . LEU A 1 611 ? -16.990 12.925 -10.922 1.00 96.81 611 LEU A C 1
ATOM 4879 O O . LEU A 1 611 ? -17.907 13.428 -10.264 1.00 96.81 611 LEU A O 1
ATOM 4883 N N . PHE A 1 612 ? -16.422 11.770 -10.590 1.00 98.19 612 PHE A N 1
ATOM 4884 C CA . PHE A 1 612 ? -16.849 10.884 -9.508 1.00 98.19 612 PHE A CA 1
ATOM 4885 C C . PHE A 1 612 ? -17.081 11.651 -8.204 1.00 98.19 612 PHE A C 1
ATOM 4887 O O . PHE A 1 612 ? -18.154 11.579 -7.609 1.00 98.19 612 PHE A O 1
ATOM 4894 N N . HIS A 1 613 ? -16.126 12.492 -7.797 1.00 96.50 613 HIS A N 1
ATOM 4895 C CA . HIS A 1 613 ? -16.213 13.240 -6.537 1.00 96.50 613 HIS A CA 1
ATOM 4896 C C . HIS A 1 613 ? -17.328 14.306 -6.498 1.00 96.50 613 HIS A C 1
ATOM 4898 O O . HIS A 1 613 ? -17.555 14.940 -5.461 1.00 96.50 613 HIS A O 1
ATOM 4904 N N . LYS A 1 614 ? -18.002 14.574 -7.626 1.00 97.06 614 LYS A N 1
ATOM 4905 C CA . LYS A 1 614 ? -19.171 15.464 -7.704 1.00 97.06 614 LYS A CA 1
ATOM 4906 C C . LYS A 1 614 ? -20.484 14.731 -7.460 1.00 97.06 614 LYS A C 1
ATOM 4908 O O . LYS A 1 614 ? -21.466 15.391 -7.128 1.00 97.06 614 LYS A O 1
ATOM 4913 N N . VAL A 1 615 ? -20.509 13.409 -7.606 1.00 97.94 615 VAL A N 1
ATOM 4914 C CA . VAL A 1 615 ? -21.734 12.591 -7.550 1.00 97.94 615 VAL A CA 1
ATOM 4915 C C . VAL A 1 615 ? -21.651 11.437 -6.551 1.00 97.94 615 VAL A C 1
ATOM 4917 O O . VAL A 1 615 ? -22.686 10.909 -6.161 1.00 97.94 615 VAL A O 1
ATOM 4920 N N . VAL A 1 616 ? -20.457 11.118 -6.054 1.00 98.44 616 VAL A N 1
ATOM 4921 C CA . VAL A 1 616 ? -20.210 10.161 -4.969 1.00 98.44 616 VAL A CA 1
ATOM 4922 C C . VAL A 1 616 ? -19.508 10.872 -3.812 1.00 98.44 616 VAL A C 1
ATOM 4924 O O . VAL A 1 616 ? -18.670 11.753 -4.018 1.00 98.44 616 VAL A O 1
ATOM 4927 N N . SER A 1 617 ? -19.894 10.535 -2.582 1.00 98.19 617 SER A N 1
ATOM 4928 C CA . SER A 1 617 ? -19.269 11.028 -1.351 1.00 98.19 617 SER A CA 1
ATOM 4929 C C . SER A 1 617 ? -18.771 9.831 -0.557 1.00 98.19 617 SER A C 1
ATOM 4931 O O . SER A 1 617 ? -19.583 9.113 0.015 1.00 98.19 617 SER A O 1
ATOM 4933 N N . VAL A 1 618 ? -17.459 9.597 -0.571 1.00 98.00 618 VAL A N 1
ATOM 4934 C CA . VAL A 1 618 ? -16.817 8.399 -0.014 1.00 98.00 618 VAL A CA 1
ATOM 4935 C C . VAL A 1 618 ? -15.817 8.758 1.077 1.00 98.00 618 VAL A C 1
ATOM 4937 O O . VAL A 1 618 ? -15.150 9.792 1.008 1.00 98.00 618 VAL A O 1
ATOM 4940 N N . ILE A 1 619 ? -15.715 7.878 2.068 1.00 97.94 619 ILE A N 1
ATOM 4941 C CA . ILE A 1 619 ? -14.634 7.830 3.046 1.00 97.94 619 ILE A CA 1
ATOM 4942 C C . ILE A 1 619 ? -14.088 6.402 3.072 1.00 97.94 619 ILE A C 1
ATOM 4944 O O . ILE A 1 619 ? -14.856 5.439 3.122 1.00 97.94 619 ILE A O 1
ATOM 4948 N N . CYS A 1 620 ? -12.764 6.283 3.052 1.00 97.69 620 CYS A N 1
ATOM 4949 C CA . CYS A 1 620 ? -12.050 5.021 3.168 1.00 97.69 620 CYS A CA 1
ATOM 4950 C C . CYS A 1 620 ? -11.256 4.971 4.483 1.00 97.69 620 CYS A C 1
ATOM 4952 O O . CYS A 1 620 ? -10.967 5.999 5.105 1.00 97.69 620 CYS A O 1
ATOM 4954 N N . TYR A 1 621 ? -10.889 3.765 4.902 1.00 96.25 621 TYR A N 1
ATOM 4955 C CA . TYR A 1 621 ? -9.825 3.499 5.863 1.00 96.25 621 TYR A CA 1
ATOM 4956 C C . TYR A 1 621 ? -9.109 2.234 5.403 1.00 96.25 621 TYR A C 1
ATOM 4958 O O . TYR A 1 621 ? -9.540 1.117 5.683 1.00 96.25 621 TYR A O 1
ATOM 4966 N N . GLY A 1 622 ? -8.011 2.403 4.672 1.00 94.19 622 GLY A N 1
ATOM 4967 C CA . GLY A 1 622 ? -7.366 1.266 4.027 1.00 94.19 622 GLY A CA 1
ATOM 4968 C C . GLY A 1 622 ? -8.309 0.578 3.029 1.00 94.19 622 GLY A C 1
ATOM 4969 O O . GLY A 1 622 ? -8.750 1.214 2.074 1.00 94.19 622 GLY A O 1
ATOM 4970 N N . ASP A 1 623 ? -8.604 -0.702 3.250 1.00 92.19 623 ASP A N 1
ATOM 4971 C CA . ASP A 1 623 ? -9.531 -1.535 2.467 1.00 92.19 623 ASP A CA 1
ATOM 4972 C C . ASP A 1 623 ? -11.020 -1.268 2.767 1.00 92.19 623 ASP A C 1
ATOM 4974 O O . ASP A 1 623 ? -11.862 -1.381 1.873 1.00 92.19 623 ASP A O 1
ATOM 4978 N N . ASP A 1 624 ? -11.356 -0.822 3.976 1.00 93.94 624 ASP A N 1
ATOM 4979 C CA . ASP A 1 624 ? -12.737 -0.498 4.350 1.00 93.94 624 ASP A CA 1
ATOM 4980 C C . ASP A 1 624 ? -13.192 0.815 3.687 1.00 93.94 624 ASP A C 1
ATOM 4982 O O . ASP A 1 624 ? -12.437 1.791 3.609 1.00 93.94 624 ASP A O 1
ATOM 4986 N N . ASN A 1 625 ? -14.428 0.858 3.191 1.00 95.81 625 ASN A N 1
ATOM 4987 C CA . ASN A 1 625 ? -15.010 2.039 2.556 1.00 95.81 625 ASN A CA 1
ATOM 4988 C C . ASN A 1 625 ? -16.521 2.110 2.770 1.00 95.81 625 ASN A C 1
ATOM 4990 O O . ASN A 1 625 ? -17.241 1.110 2.738 1.00 95.81 625 ASN A O 1
ATOM 4994 N N . LYS A 1 626 ? -17.007 3.342 2.915 1.00 97.38 626 LYS A N 1
ATOM 4995 C CA . LYS A 1 626 ? -18.432 3.657 2.966 1.00 97.38 626 LYS A CA 1
ATOM 4996 C C . LYS A 1 626 ? -18.698 4.963 2.227 1.00 97.38 626 LYS A C 1
ATOM 4998 O O . LYS A 1 626 ? -17.949 5.938 2.339 1.00 97.38 626 LYS A O 1
ATOM 5003 N N . MET A 1 627 ? -19.760 4.979 1.430 1.00 97.81 627 MET A N 1
ATOM 5004 C CA . MET A 1 627 ? -20.091 6.098 0.551 1.00 97.81 627 MET A CA 1
ATOM 5005 C C . MET A 1 627 ? -21.593 6.249 0.335 1.00 97.81 627 MET A C 1
ATOM 5007 O O . MET A 1 627 ? -22.353 5.309 0.537 1.00 97.81 627 MET A O 1
ATOM 5011 N N . SER A 1 628 ? -22.011 7.413 -0.153 1.00 98.44 628 SER A N 1
ATOM 5012 C CA . SER A 1 628 ? -23.348 7.622 -0.719 1.00 98.44 628 SER A CA 1
ATOM 5013 C C . SER A 1 628 ? -23.265 8.134 -2.147 1.00 98.44 628 SER A C 1
ATOM 5015 O O . SER A 1 628 ? -22.281 8.772 -2.544 1.00 98.44 628 SER A O 1
ATOM 5017 N N . VAL A 1 629 ? -24.318 7.862 -2.918 1.00 98.44 629 VAL A N 1
ATOM 5018 C CA . VAL A 1 629 ? -24.388 8.170 -4.351 1.00 98.44 629 VAL A CA 1
ATOM 5019 C C . VAL A 1 629 ? -25.578 9.073 -4.648 1.00 98.44 629 VAL A C 1
ATOM 5021 O O . VAL A 1 629 ? -26.715 8.790 -4.263 1.00 98.44 629 VAL A O 1
ATOM 5024 N N . LYS A 1 630 ? -25.326 10.164 -5.376 1.00 98.12 630 LYS A N 1
ATOM 5025 C CA . LYS A 1 630 ? -26.342 11.130 -5.805 1.00 98.12 630 LYS A CA 1
ATOM 5026 C C . LYS A 1 630 ? -27.446 10.445 -6.617 1.00 98.12 630 LYS A C 1
ATOM 5028 O O . LYS A 1 630 ? -27.174 9.617 -7.484 1.00 98.12 630 LYS A O 1
ATOM 5033 N N . LYS A 1 631 ? -28.705 10.813 -6.357 1.00 96.94 631 LYS A N 1
ATOM 5034 C CA . LYS A 1 631 ? -29.861 10.354 -7.145 1.00 96.94 631 LYS A CA 1
ATOM 5035 C C . LYS A 1 631 ? -29.658 10.660 -8.638 1.00 96.94 631 LYS A C 1
ATOM 5037 O O . LYS A 1 631 ? -29.197 11.753 -8.973 1.00 96.94 631 LYS A O 1
ATOM 5042 N N . GLY A 1 632 ? -29.989 9.701 -9.508 1.00 95.25 632 GLY A N 1
ATOM 5043 C CA . GLY A 1 632 ? -29.752 9.774 -10.957 1.00 95.25 632 GLY A CA 1
ATOM 5044 C C . GLY A 1 632 ? -28.442 9.128 -11.426 1.00 95.25 632 GLY A C 1
ATOM 5045 O O . GLY A 1 632 ? -28.223 9.028 -12.627 1.00 95.25 632 GLY A O 1
ATOM 5046 N N . PHE A 1 633 ? -27.593 8.662 -10.503 1.00 96.38 633 PHE A N 1
ATOM 5047 C CA . PHE A 1 633 ? -26.367 7.901 -10.793 1.00 96.38 633 PHE A CA 1
ATOM 5048 C C . PHE A 1 633 ? -26.477 6.450 -10.299 1.00 96.38 633 PHE A C 1
ATOM 5050 O O . PHE A 1 633 ? -25.521 5.884 -9.777 1.00 96.38 633 PHE A O 1
ATOM 5057 N N . ASP A 1 634 ? -27.669 5.861 -10.438 1.00 95.88 634 ASP A N 1
ATOM 5058 C CA . ASP A 1 634 ? -28.059 4.564 -9.866 1.00 95.88 634 ASP A CA 1
ATOM 5059 C C . ASP A 1 634 ? -27.278 3.360 -10.415 1.00 95.88 634 ASP A C 1
ATOM 5061 O O . ASP A 1 634 ? -27.177 2.335 -9.743 1.00 95.88 634 ASP A O 1
ATOM 5065 N N . GLU A 1 635 ? -26.685 3.482 -11.604 1.00 96.81 635 GLU A N 1
ATOM 5066 C CA . GLU A 1 635 ? -25.819 2.444 -12.184 1.00 96.81 635 GLU A CA 1
ATOM 5067 C C . GLU A 1 635 ? -24.520 2.266 -11.391 1.00 96.81 635 GLU A C 1
ATOM 5069 O O . GLU A 1 635 ? -23.944 1.182 -11.397 1.00 96.81 635 GLU A O 1
ATOM 5074 N N . PHE A 1 636 ? -24.090 3.290 -10.644 1.00 98.00 636 PHE A N 1
ATOM 5075 C CA . PHE A 1 636 ? -22.994 3.155 -9.692 1.00 98.00 636 PHE A CA 1
ATOM 5076 C C . PHE A 1 636 ? -23.544 2.758 -8.321 1.00 98.00 636 PHE A C 1
ATOM 5078 O O . PHE A 1 636 ? -23.947 3.595 -7.514 1.00 98.00 636 PHE A O 1
ATOM 5085 N N . ASN A 1 637 ? -23.580 1.452 -8.083 1.00 97.81 637 ASN A N 1
ATOM 5086 C CA . ASN A 1 637 ? -24.109 0.824 -6.876 1.00 97.81 637 ASN A CA 1
ATOM 5087 C C . ASN A 1 637 ? -23.229 -0.370 -6.468 1.00 97.81 637 ASN A C 1
ATOM 5089 O O . ASN A 1 637 ? -22.386 -0.803 -7.255 1.00 97.81 637 ASN A O 1
ATOM 5093 N N . HIS A 1 638 ? -23.413 -0.931 -5.268 1.00 97.50 638 HIS A N 1
ATOM 5094 C CA . HIS A 1 638 ? -22.538 -2.005 -4.768 1.00 97.50 638 HIS A CA 1
ATOM 5095 C C . HIS A 1 638 ? -22.456 -3.207 -5.726 1.00 97.50 638 HIS A C 1
ATOM 5097 O O . HIS A 1 638 ? -21.377 -3.740 -5.972 1.00 97.50 638 HIS A O 1
ATOM 5103 N N . THR A 1 639 ? -23.593 -3.623 -6.293 1.00 97.25 639 THR A N 1
ATOM 5104 C CA . THR A 1 639 ? -23.657 -4.798 -7.178 1.00 97.25 639 THR A CA 1
ATOM 5105 C C . THR A 1 639 ? -22.893 -4.553 -8.471 1.00 97.25 639 THR A C 1
ATOM 5107 O O . THR A 1 639 ? -22.112 -5.402 -8.894 1.00 97.25 639 THR A O 1
ATOM 5110 N N . ALA A 1 640 ? -23.052 -3.369 -9.064 1.00 97.88 640 ALA A N 1
ATOM 5111 C CA . ALA A 1 640 ? -22.286 -2.980 -10.241 1.00 97.88 640 ALA A CA 1
ATOM 5112 C C . ALA A 1 640 ? -20.781 -2.890 -9.939 1.00 97.88 640 ALA A C 1
ATOM 5114 O O . ALA A 1 640 ? -19.977 -3.359 -10.744 1.00 97.88 640 ALA A O 1
ATOM 5115 N N . ILE A 1 641 ? -20.397 -2.357 -8.771 1.00 98.00 641 ILE A N 1
ATOM 5116 C CA . ILE A 1 641 ? -18.991 -2.279 -8.347 1.00 98.00 641 ILE A CA 1
ATOM 5117 C C . ILE A 1 641 ? -18.391 -3.680 -8.207 1.00 98.00 641 ILE A C 1
ATOM 5119 O O . ILE A 1 641 ? -17.350 -3.962 -8.798 1.00 98.00 641 ILE A O 1
ATOM 5123 N N . SER A 1 642 ? -19.073 -4.564 -7.474 1.00 96.81 642 SER A N 1
ATOM 5124 C CA . SER A 1 642 ? -18.640 -5.946 -7.247 1.00 96.81 642 SER A CA 1
ATOM 5125 C C . SER A 1 642 ? -18.456 -6.703 -8.565 1.00 96.81 642 SER A C 1
ATOM 5127 O O . SER A 1 642 ? -17.392 -7.273 -8.798 1.00 96.81 642 SER A O 1
ATOM 5129 N N . ASN A 1 643 ? -19.436 -6.620 -9.471 1.00 97.00 643 ASN A N 1
ATOM 5130 C CA . ASN A 1 643 ? -19.364 -7.271 -10.780 1.00 97.00 643 ASN A CA 1
ATOM 5131 C C . ASN A 1 643 ? -18.220 -6.715 -11.643 1.00 97.00 643 ASN A C 1
ATOM 5133 O O . ASN A 1 643 ? -17.464 -7.484 -12.228 1.00 97.00 643 ASN A O 1
ATOM 5137 N N . THR A 1 644 ? -18.060 -5.390 -11.689 1.00 96.94 644 THR A N 1
ATOM 5138 C CA . THR A 1 644 ? -17.045 -4.736 -12.534 1.00 96.94 644 THR A CA 1
ATOM 5139 C C . THR A 1 644 ? -15.621 -5.033 -12.062 1.00 96.94 644 THR A C 1
ATOM 5141 O O . THR A 1 644 ? -14.729 -5.233 -12.885 1.00 96.94 644 THR A O 1
ATOM 5144 N N . LEU A 1 645 ? -15.395 -5.075 -10.744 1.00 95.81 645 LEU A N 1
ATOM 5145 C CA . LEU A 1 645 ? -14.103 -5.449 -10.159 1.00 95.81 645 LEU A CA 1
ATOM 5146 C C . LEU A 1 645 ? -13.806 -6.945 -10.328 1.00 95.81 645 LEU A C 1
ATOM 5148 O O . LEU A 1 645 ? -12.647 -7.317 -10.526 1.00 95.81 645 LEU A O 1
ATOM 5152 N N . ALA A 1 646 ? -14.833 -7.801 -10.311 1.00 94.50 646 ALA A N 1
ATOM 5153 C CA . ALA A 1 646 ? -14.670 -9.237 -10.529 1.00 94.50 646 ALA A CA 1
ATOM 5154 C C . ALA A 1 646 ? -14.130 -9.562 -11.933 1.00 94.50 646 ALA A C 1
ATOM 5156 O O . ALA A 1 646 ? -13.344 -10.499 -12.068 1.00 94.50 646 ALA A O 1
ATOM 5157 N N . GLU A 1 647 ? -14.462 -8.762 -12.955 1.00 92.81 647 GLU A N 1
ATOM 5158 C CA . GLU A 1 647 ? -13.872 -8.872 -14.303 1.00 92.81 647 GLU A CA 1
ATOM 5159 C C . GLU A 1 647 ? -12.342 -8.714 -14.296 1.00 92.81 647 GLU A C 1
ATOM 5161 O O . GLU A 1 647 ? -11.650 -9.321 -15.112 1.00 92.81 647 GLU A O 1
ATOM 5166 N N . ASP A 1 648 ? -11.812 -7.938 -13.347 1.00 90.31 648 ASP A N 1
ATOM 5167 C CA . ASP A 1 648 ? -10.378 -7.691 -13.163 1.00 90.31 648 ASP A CA 1
ATOM 5168 C C . ASP A 1 648 ? -9.779 -8.595 -12.057 1.00 90.31 648 ASP A C 1
ATOM 5170 O O . ASP A 1 648 ? -8.669 -8.375 -11.566 1.00 90.31 648 ASP A O 1
ATOM 5174 N N . ASN A 1 649 ? -10.508 -9.653 -11.672 1.00 89.06 649 ASN A N 1
ATOM 5175 C CA . ASN A 1 649 ? -10.184 -10.612 -10.610 1.00 89.06 649 ASN A CA 1
ATOM 5176 C C . ASN A 1 649 ? -10.022 -9.988 -9.211 1.00 89.06 649 ASN A C 1
ATOM 5178 O O . ASN A 1 649 ? -9.300 -10.533 -8.367 1.00 89.06 649 ASN A O 1
ATOM 5182 N N . ILE A 1 650 ? -10.690 -8.862 -8.953 1.00 92.50 650 ILE A N 1
ATOM 5183 C CA . ILE A 1 650 ? -10.737 -8.202 -7.647 1.00 92.50 650 ILE A CA 1
ATOM 5184 C C . ILE A 1 650 ? -12.062 -8.547 -6.972 1.00 92.50 650 ILE A C 1
ATOM 5186 O O . ILE A 1 650 ? -13.141 -8.291 -7.498 1.00 92.50 650 ILE A O 1
ATOM 5190 N N . ILE A 1 651 ? -11.981 -9.133 -5.779 1.00 92.50 651 ILE A N 1
ATOM 5191 C CA . ILE A 1 651 ? -13.161 -9.564 -5.028 1.00 92.50 651 ILE A CA 1
ATOM 5192 C C . ILE A 1 651 ? -13.573 -8.446 -4.072 1.00 92.50 651 ILE A C 1
ATOM 5194 O O . ILE A 1 651 ? -12.868 -8.181 -3.093 1.00 92.50 651 ILE A O 1
ATOM 5198 N N . TYR A 1 652 ? -14.728 -7.844 -4.350 1.00 94.50 652 TYR A N 1
ATOM 5199 C CA . TYR A 1 652 ? -15.375 -6.825 -3.526 1.00 94.50 652 TYR A CA 1
ATOM 5200 C C . TYR A 1 652 ? -16.707 -7.357 -2.991 1.00 94.50 652 TYR A C 1
ATOM 5202 O O . TYR A 1 652 ? -17.562 -7.800 -3.765 1.00 94.50 652 TYR A O 1
ATOM 5210 N N . THR A 1 653 ? -16.862 -7.358 -1.671 1.00 91.31 653 THR A N 1
ATOM 5211 C CA . THR A 1 653 ? -18.012 -7.925 -0.956 1.00 91.31 653 THR A CA 1
ATOM 5212 C C . THR A 1 653 ? -18.724 -6.859 -0.142 1.00 91.31 653 THR A C 1
ATOM 5214 O O . THR A 1 653 ? -18.130 -5.840 0.199 1.00 91.31 653 THR A O 1
ATOM 5217 N N . MET A 1 654 ? -19.966 -7.137 0.259 1.00 87.44 654 MET A N 1
ATOM 5218 C CA . MET A 1 654 ? -20.644 -6.334 1.278 1.00 87.44 654 MET A CA 1
ATOM 5219 C C . MET A 1 654 ? -19.793 -6.287 2.560 1.00 87.44 654 MET A C 1
ATOM 5221 O O . MET A 1 654 ? -19.016 -7.209 2.833 1.00 87.44 654 MET A O 1
ATOM 5225 N N . ALA A 1 655 ? -19.955 -5.229 3.361 1.00 79.19 655 ALA A N 1
ATOM 5226 C CA . ALA A 1 655 ? -19.276 -5.112 4.658 1.00 79.19 655 ALA A CA 1
ATOM 5227 C C . ALA A 1 655 ? -19.561 -6.325 5.573 1.00 79.19 655 ALA A C 1
ATOM 5229 O O . ALA A 1 655 ? -18.664 -6.829 6.253 1.00 79.19 655 ALA A O 1
ATOM 5230 N N . ASP A 1 656 ? -20.795 -6.840 5.530 1.00 77.31 656 ASP A N 1
ATOM 5231 C CA . ASP A 1 656 ? -21.114 -8.182 6.011 1.00 77.31 656 ASP A CA 1
ATOM 5232 C C . ASP A 1 656 ? -20.800 -9.207 4.913 1.00 77.31 656 ASP A C 1
ATOM 5234 O O . ASP A 1 656 ? -21.507 -9.318 3.914 1.00 77.31 656 ASP A O 1
ATOM 5238 N N . LYS A 1 657 ? -19.715 -9.959 5.101 1.00 72.00 657 LYS A N 1
ATOM 5239 C CA . LYS A 1 657 ? -19.136 -10.848 4.082 1.00 72.00 657 LYS A CA 1
ATOM 5240 C C . LYS A 1 657 ? -20.050 -12.000 3.664 1.00 72.00 657 LYS A C 1
ATOM 5242 O O . LYS A 1 657 ? -19.830 -12.568 2.599 1.00 72.00 657 LYS A O 1
ATOM 5247 N N . GLU A 1 658 ? -21.040 -12.339 4.486 1.00 75.38 658 GLU A N 1
ATOM 5248 C CA . GLU A 1 658 ? -22.019 -13.394 4.195 1.00 75.38 658 GLU A CA 1
ATOM 5249 C C . GLU A 1 658 ? -23.290 -12.838 3.530 1.00 75.38 658 GLU A C 1
ATOM 5251 O O . GLU A 1 658 ? -24.129 -13.596 3.034 1.00 75.38 658 GLU A O 1
ATOM 5256 N N . ALA A 1 659 ? -23.452 -11.511 3.504 1.00 79.69 659 ALA A N 1
ATOM 5257 C CA . ALA A 1 659 ? -24.621 -10.872 2.926 1.00 79.69 659 ALA A CA 1
ATOM 5258 C C . ALA A 1 659 ? -24.581 -10.906 1.394 1.00 79.69 659 ALA A C 1
ATOM 5260 O O . ALA A 1 659 ? -23.545 -10.726 0.749 1.00 79.69 659 ALA A O 1
ATOM 5261 N N . LYS A 1 660 ? -25.760 -11.083 0.788 1.00 86.81 660 LYS A N 1
ATOM 5262 C CA . LYS A 1 660 ? -25.918 -10.940 -0.662 1.00 86.81 660 LYS A CA 1
ATOM 5263 C C . LYS A 1 660 ? -25.678 -9.486 -1.062 1.00 86.81 660 LYS A C 1
ATOM 5265 O O . LYS A 1 660 ? -26.144 -8.570 -0.388 1.00 86.81 660 LYS A O 1
ATOM 5270 N N . SER A 1 661 ? -25.005 -9.287 -2.193 1.00 91.44 661 SER A N 1
ATOM 5271 C CA . SER A 1 661 ? -24.857 -7.959 -2.786 1.00 91.44 661 SER A CA 1
ATOM 5272 C C . SER A 1 661 ? -26.229 -7.355 -3.093 1.00 91.44 661 SER A C 1
ATOM 5274 O O . SER A 1 661 ? -27.047 -7.979 -3.769 1.00 91.44 661 SER A O 1
ATOM 5276 N N . VAL A 1 662 ? -26.455 -6.128 -2.628 1.00 93.88 662 VAL A N 1
ATOM 5277 C CA . VAL A 1 662 ? -27.647 -5.321 -2.926 1.00 93.88 662 VAL A CA 1
ATOM 5278 C C . VAL A 1 662 ? -27.211 -3.927 -3.380 1.00 93.88 662 VAL A C 1
ATOM 5280 O O . VAL A 1 662 ? -26.187 -3.456 -2.902 1.00 93.88 662 VAL A O 1
ATOM 5283 N N . PRO A 1 663 ? -27.920 -3.246 -4.302 1.00 95.75 663 PRO A N 1
ATOM 5284 C CA . PRO A 1 663 ? -27.453 -1.979 -4.878 1.00 95.75 663 PRO A CA 1
ATOM 5285 C C . PRO A 1 663 ? -27.129 -0.892 -3.842 1.00 95.75 663 PRO A C 1
ATOM 5287 O O . PRO A 1 663 ? -26.041 -0.315 -3.872 1.00 95.75 663 PRO A O 1
ATOM 5290 N N . PHE A 1 664 ? -28.063 -0.648 -2.925 1.00 96.88 664 PHE A N 1
ATOM 5291 C CA . PHE A 1 664 ? -27.944 0.331 -1.853 1.00 96.88 664 PHE A CA 1
ATOM 5292 C C . PHE A 1 664 ? -28.482 -0.262 -0.555 1.00 96.88 664 PHE A C 1
ATOM 5294 O O . PHE A 1 664 ? -29.400 -1.083 -0.569 1.00 96.88 664 PHE A O 1
ATOM 5301 N N . ILE A 1 665 ? -27.917 0.192 0.555 1.00 94.81 665 ILE A N 1
ATOM 5302 C CA . ILE A 1 665 ? -28.378 -0.091 1.913 1.00 94.81 665 ILE A CA 1
ATOM 5303 C C . ILE A 1 665 ? -28.640 1.219 2.643 1.00 94.81 665 ILE A C 1
ATOM 5305 O O . ILE A 1 665 ? -28.226 2.297 2.198 1.00 94.81 665 ILE A O 1
ATOM 5309 N N . LYS A 1 666 ? -29.324 1.130 3.782 1.00 94.94 666 LYS A N 1
ATOM 5310 C CA . LYS A 1 666 ? -29.475 2.276 4.665 1.00 94.94 666 LYS A CA 1
ATOM 5311 C C . LYS A 1 666 ? -28.254 2.441 5.563 1.00 94.94 666 LYS A C 1
ATOM 5313 O O . LYS A 1 666 ? -27.564 1.482 5.896 1.00 94.94 666 LYS A O 1
ATOM 5318 N N . ASN A 1 667 ? -28.024 3.667 6.023 1.00 94.00 667 ASN A N 1
ATOM 5319 C CA . ASN A 1 667 ? -26.946 3.996 6.948 1.00 94.00 667 ASN A CA 1
ATOM 5320 C C . ASN A 1 667 ? -27.020 3.192 8.261 1.00 94.00 667 ASN A C 1
ATOM 5322 O O . ASN A 1 667 ? -25.982 2.802 8.786 1.00 94.00 667 ASN A O 1
ATOM 5326 N N . GLU A 1 668 ? -28.229 2.940 8.765 1.00 90.06 668 GLU A N 1
ATOM 5327 C CA . GLU A 1 668 ? -28.492 2.165 9.990 1.00 90.06 668 GLU A CA 1
ATOM 5328 C C . GLU A 1 668 ? -28.091 0.681 9.879 1.00 90.06 668 GLU A C 1
ATOM 5330 O O . GLU A 1 668 ? -27.718 0.055 10.877 1.00 90.06 668 GLU A O 1
ATOM 5335 N N . ASP A 1 669 ? -28.082 0.154 8.652 1.00 87.19 669 ASP A N 1
ATOM 5336 C CA . ASP A 1 669 ? -27.810 -1.251 8.337 1.00 87.19 669 ASP A CA 1
ATOM 5337 C C . ASP A 1 669 ? -26.342 -1.508 7.968 1.00 87.19 669 ASP A C 1
ATOM 5339 O O . ASP A 1 669 ? -25.982 -2.615 7.569 1.00 87.19 669 ASP A O 1
ATOM 5343 N N . CYS A 1 670 ? -25.474 -0.496 8.063 1.00 87.94 670 CYS A N 1
ATOM 5344 C CA . CYS A 1 670 ? -24.097 -0.596 7.590 1.00 87.94 670 CYS A CA 1
ATOM 5345 C C . CYS A 1 670 ? -23.064 -0.186 8.637 1.00 87.94 670 CYS A C 1
ATOM 5347 O O . CYS A 1 670 ? -23.205 0.818 9.342 1.00 87.94 670 CYS A O 1
ATOM 5349 N N . ASN A 1 671 ? -21.974 -0.947 8.666 1.00 90.69 671 ASN A N 1
ATOM 5350 C CA . ASN A 1 671 ? -20.833 -0.682 9.525 1.00 90.69 671 ASN A CA 1
ATOM 5351 C C . ASN A 1 671 ? -19.723 0.005 8.727 1.00 90.69 671 ASN A C 1
ATOM 5353 O O . ASN A 1 671 ? -19.573 -0.206 7.527 1.00 90.69 671 ASN A O 1
ATOM 5357 N N . PHE A 1 672 ? -18.931 0.808 9.424 1.00 93.81 672 PHE A N 1
ATOM 5358 C CA . PHE A 1 672 ? -17.633 1.296 8.973 1.00 93.81 672 PHE A CA 1
ATOM 5359 C C . PHE A 1 672 ? -16.684 1.184 10.161 1.00 93.81 672 PHE A C 1
ATOM 5361 O O . PHE A 1 672 ? -17.059 1.549 11.275 1.00 93.81 672 PHE A O 1
ATOM 5368 N N . LEU A 1 673 ? -15.491 0.614 9.990 1.00 93.19 673 LEU A N 1
ATOM 5369 C CA . LEU A 1 673 ? -14.563 0.342 11.099 1.00 93.19 673 LEU A CA 1
ATOM 5370 C C . LEU A 1 673 ? -15.183 -0.485 12.237 1.00 93.19 673 LEU A C 1
ATOM 5372 O O . LEU A 1 673 ? -14.874 -0.264 13.413 1.00 93.19 673 LEU A O 1
ATOM 5376 N N . LYS A 1 674 ? -16.067 -1.431 11.883 1.00 92.25 674 LYS A N 1
ATOM 5377 C CA . LYS A 1 674 ? -16.883 -2.239 12.815 1.00 92.25 674 LYS A CA 1
ATOM 5378 C C . LYS A 1 674 ? -17.770 -1.416 13.749 1.00 92.25 674 LYS A C 1
ATOM 5380 O O . LYS A 1 674 ? -18.086 -1.860 14.852 1.00 92.25 674 LYS A O 1
ATOM 5385 N N . ARG A 1 675 ? -18.126 -0.201 13.339 1.00 94.62 675 ARG A N 1
ATOM 5386 C CA . ARG A 1 675 ? -18.998 0.703 14.084 1.00 94.62 675 ARG A CA 1
ATOM 5387 C C . ARG A 1 675 ? -20.204 1.072 13.242 1.00 94.62 675 ARG A C 1
ATOM 5389 O O . ARG A 1 675 ? -20.068 1.320 12.042 1.00 94.62 675 ARG A O 1
ATOM 5396 N N . LYS A 1 676 ? -21.371 1.129 13.877 1.00 94.56 676 LYS A N 1
ATOM 5397 C CA . LYS A 1 676 ? -22.560 1.746 13.283 1.00 94.56 676 LYS A CA 1
ATOM 5398 C C . LYS A 1 676 ? -22.483 3.264 13.437 1.00 94.56 676 LYS A C 1
ATOM 5400 O O . LYS A 1 676 ? -21.646 3.796 14.164 1.00 94.56 676 LYS A O 1
ATOM 5405 N N . SER A 1 677 ? -23.384 3.959 12.756 1.00 94.62 677 SER A N 1
ATOM 5406 C CA . SER A 1 677 ? -23.612 5.388 12.960 1.00 94.62 677 SER A CA 1
ATOM 5407 C C . SER A 1 677 ? -25.033 5.591 13.473 1.00 94.62 677 SER A C 1
ATOM 5409 O O . SER A 1 677 ? -25.967 5.607 12.671 1.00 94.62 677 SER A O 1
ATOM 5411 N N . LEU A 1 678 ? -25.192 5.735 14.790 1.00 93.25 678 LEU A N 1
ATOM 5412 C CA . LEU A 1 678 ? -26.495 5.941 15.433 1.00 93.25 678 LEU A CA 1
ATOM 5413 C C . LEU A 1 678 ? -26.642 7.396 15.859 1.00 93.25 678 LEU A C 1
ATOM 5415 O O . LEU A 1 678 ? -25.756 7.932 16.517 1.00 93.25 678 LEU A O 1
ATOM 5419 N N . TYR A 1 679 ? -27.734 8.046 15.466 1.00 93.81 679 TYR A N 1
ATOM 5420 C CA . TYR A 1 679 ? -28.005 9.410 15.909 1.00 93.81 679 TYR A CA 1
ATOM 5421 C C . TYR A 1 679 ? -28.450 9.389 17.372 1.00 93.81 679 TYR A C 1
ATOM 5423 O O . TYR A 1 679 ? -29.347 8.626 17.723 1.00 93.81 679 TYR A O 1
ATOM 5431 N N . ASN A 1 680 ? -27.804 10.191 18.215 1.00 92.50 680 ASN A N 1
ATOM 5432 C CA . ASN A 1 680 ? -28.169 10.339 19.617 1.00 92.50 680 ASN A CA 1
ATOM 5433 C C . ASN A 1 680 ? -28.752 11.742 19.836 1.00 92.50 680 ASN A C 1
ATOM 5435 O O . ASN A 1 680 ? -28.038 12.744 19.724 1.00 92.50 680 ASN A O 1
ATOM 5439 N N . ASP A 1 681 ? -30.046 11.797 20.156 1.00 92.12 681 ASP A N 1
ATOM 5440 C CA . ASP A 1 681 ? -30.794 13.045 20.334 1.00 92.12 681 ASP A CA 1
ATOM 5441 C C . ASP A 1 681 ? -30.305 13.873 21.539 1.00 92.12 681 ASP A C 1
ATOM 5443 O O . ASP A 1 681 ? -30.365 15.100 21.505 1.00 92.12 681 ASP A O 1
ATOM 5447 N N . GLU A 1 682 ? -29.752 13.243 22.582 1.00 90.00 682 GLU A N 1
ATOM 5448 C CA . GLU A 1 682 ? -29.304 13.920 23.812 1.00 90.00 682 GLU A CA 1
ATOM 5449 C C . GLU A 1 682 ? -28.022 14.748 23.628 1.00 90.00 682 GLU A C 1
ATOM 5451 O O . GLU A 1 682 ? -27.724 15.636 24.441 1.00 90.00 682 GLU A O 1
ATOM 5456 N N . VAL A 1 683 ? -27.247 14.442 22.583 1.00 90.88 683 VAL A N 1
ATOM 5457 C CA . VAL A 1 683 ? -26.041 15.189 22.179 1.00 90.88 683 VAL A CA 1
ATOM 5458 C C . VAL A 1 683 ? -26.168 15.831 20.795 1.00 90.88 683 VAL A C 1
ATOM 5460 O O . VAL A 1 683 ? -25.322 16.644 20.431 1.00 90.88 683 VAL A O 1
ATOM 5463 N N . GLY A 1 684 ? -27.191 15.476 20.011 1.00 93.44 684 GLY A N 1
ATOM 5464 C CA . GLY A 1 684 ? -27.441 16.009 18.668 1.00 93.44 684 GLY A CA 1
ATOM 5465 C C . GLY A 1 684 ? -26.446 15.548 17.592 1.00 93.44 684 GLY A C 1
ATOM 5466 O O . GLY A 1 684 ? -26.270 16.235 16.579 1.00 93.44 684 GLY A O 1
ATOM 5467 N N . LEU A 1 685 ? -25.777 14.410 17.794 1.00 95.62 685 LEU A N 1
ATOM 5468 C CA . LEU A 1 685 ? -24.671 13.922 16.960 1.00 95.62 685 LEU A CA 1
ATOM 5469 C C . LEU A 1 685 ? -24.804 12.423 16.669 1.00 95.62 685 LEU A C 1
ATOM 5471 O O . LEU A 1 685 ? -25.354 11.667 17.469 1.00 95.62 685 LEU A O 1
ATOM 5475 N N . TYR A 1 686 ? -24.243 11.975 15.541 1.00 96.00 686 TYR A N 1
ATOM 5476 C CA . TYR A 1 686 ? -24.049 10.542 15.306 1.00 96.00 686 TYR A CA 1
ATOM 5477 C C . TYR A 1 686 ? -22.923 9.989 16.188 1.00 96.00 686 TYR A C 1
ATOM 5479 O O . TYR A 1 686 ? -21.767 10.399 16.067 1.00 96.00 686 TYR A O 1
ATOM 5487 N N . MET A 1 687 ? -23.260 9.009 17.020 1.00 95.19 687 MET A N 1
ATOM 5488 C CA . MET A 1 687 ? -22.336 8.207 17.815 1.00 95.19 687 MET A CA 1
ATOM 5489 C C . MET A 1 687 ? -21.868 6.961 17.052 1.00 95.19 687 MET A C 1
ATOM 5491 O O . MET A 1 687 ? -22.471 6.556 16.051 1.00 95.19 687 MET A O 1
ATOM 5495 N N . ALA A 1 688 ? -20.771 6.366 17.528 1.00 96.00 688 ALA A N 1
ATOM 5496 C CA . ALA A 1 688 ? -20.032 5.301 16.849 1.00 96.00 688 ALA A CA 1
ATOM 5497 C C . ALA A 1 688 ? -20.040 3.958 17.612 1.00 96.00 688 ALA A C 1
ATOM 5499 O O . ALA A 1 688 ? -18.964 3.453 17.950 1.00 96.00 688 ALA A O 1
ATOM 5500 N N . PRO A 1 689 ? -21.209 3.363 17.914 1.00 96.44 689 PRO A N 1
ATOM 5501 C CA . PRO A 1 689 ? -21.263 2.110 18.661 1.00 96.44 689 PRO A CA 1
ATOM 5502 C C . PRO A 1 689 ? -20.549 0.993 17.908 1.00 96.44 689 PRO A C 1
ATOM 5504 O O . PRO A 1 689 ? -20.804 0.756 16.722 1.00 96.44 689 PRO A O 1
ATOM 5507 N N . ILE A 1 690 ? -19.642 0.316 18.608 1.00 96.56 690 ILE A N 1
ATOM 5508 C CA . ILE A 1 690 ? -18.878 -0.809 18.079 1.00 96.56 690 ILE A CA 1
ATOM 5509 C C . ILE A 1 690 ? -19.739 -2.074 18.039 1.00 96.56 690 ILE A C 1
ATOM 5511 O O . ILE A 1 690 ? -20.652 -2.255 18.833 1.00 96.56 690 ILE A O 1
ATOM 5515 N N . GLU A 1 691 ? -19.469 -2.984 17.109 1.00 93.56 691 GLU A N 1
ATOM 5516 C CA . GLU A 1 691 ? -20.175 -4.267 17.059 1.00 93.56 691 GLU A CA 1
ATOM 5517 C C . GLU A 1 691 ? -20.126 -4.997 18.414 1.00 93.56 691 GLU A C 1
ATOM 5519 O O . GLU A 1 691 ? -19.048 -5.218 18.972 1.00 93.56 691 GLU A O 1
ATOM 5524 N N . GLU A 1 692 ? -21.281 -5.460 18.895 1.00 93.31 692 GLU A N 1
ATOM 5525 C CA . GLU A 1 692 ? -21.431 -6.154 20.182 1.00 93.31 692 GLU A CA 1
ATOM 5526 C C . GLU A 1 692 ? -20.486 -7.361 20.318 1.00 93.31 692 GLU A C 1
ATOM 5528 O O . GLU A 1 692 ? -19.844 -7.575 21.348 1.00 93.31 692 GLU A O 1
ATOM 5533 N N . ALA A 1 693 ? -20.299 -8.111 19.227 1.00 91.88 693 ALA A N 1
ATOM 5534 C CA . ALA A 1 693 ? -19.359 -9.227 19.173 1.00 91.88 693 ALA A CA 1
ATOM 5535 C C . ALA A 1 693 ? -17.907 -8.807 19.485 1.00 91.88 693 ALA A C 1
ATOM 5537 O O . ALA A 1 693 ? -17.120 -9.614 19.988 1.00 91.88 693 ALA A O 1
ATOM 5538 N N . THR A 1 694 ? -17.533 -7.553 19.209 1.00 94.06 694 THR A N 1
ATOM 5539 C CA . THR A 1 694 ? -16.225 -7.000 19.581 1.00 94.06 694 THR A CA 1
ATOM 5540 C C . THR A 1 694 ? -16.138 -6.732 21.082 1.00 94.06 694 THR A C 1
ATOM 5542 O O . THR A 1 694 ? -15.101 -7.057 21.663 1.00 94.06 694 THR A O 1
ATOM 5545 N N . LEU A 1 695 ? -17.209 -6.235 21.717 1.00 95.75 695 LEU A N 1
ATOM 5546 C CA . LEU A 1 695 ? -17.290 -6.067 23.177 1.00 95.75 695 LEU A CA 1
ATOM 5547 C C . LEU A 1 695 ? -17.083 -7.405 23.893 1.00 95.75 695 LEU A C 1
ATOM 5549 O O . LEU A 1 695 ? -16.204 -7.545 24.742 1.00 95.75 695 LEU A O 1
ATOM 5553 N N . LEU A 1 696 ? -17.828 -8.427 23.477 1.00 94.25 696 LEU A N 1
ATOM 5554 C CA . LEU A 1 696 ? -17.767 -9.762 24.078 1.00 94.25 696 LEU A CA 1
ATOM 5555 C C . LEU A 1 696 ? -16.398 -10.418 23.884 1.00 94.25 696 LEU A C 1
ATOM 5557 O O . LEU A 1 696 ? -15.855 -11.023 24.809 1.00 94.25 696 LEU A O 1
ATOM 5561 N N . LYS A 1 697 ? -15.790 -10.246 22.704 1.00 94.88 697 LYS A N 1
ATOM 5562 C CA . LYS A 1 697 ? -14.427 -10.720 22.440 1.00 94.88 697 LYS A CA 1
ATOM 5563 C C . LYS A 1 697 ? -13.423 -10.118 23.432 1.00 94.88 697 LYS A C 1
ATOM 5565 O O . LYS A 1 697 ? -12.586 -10.868 23.928 1.00 94.88 697 LYS A O 1
ATOM 5570 N N . MET A 1 698 ? -13.511 -8.814 23.725 1.00 94.94 698 MET A N 1
ATOM 5571 C CA . MET A 1 698 ? -12.616 -8.144 24.686 1.00 94.94 698 MET A CA 1
ATOM 5572 C C . MET A 1 698 ? -12.725 -8.751 26.090 1.00 94.94 698 MET A C 1
ATOM 5574 O O . MET A 1 698 ? -11.702 -8.983 26.728 1.00 94.94 698 MET A O 1
ATOM 5578 N N . LEU A 1 699 ? -13.939 -9.087 26.540 1.00 96.31 699 LEU A N 1
ATOM 5579 C CA . LEU A 1 699 ? -14.159 -9.714 27.851 1.00 96.31 699 LEU A CA 1
ATOM 5580 C C . LEU A 1 699 ? -13.633 -11.154 27.936 1.00 96.31 699 LEU A C 1
ATOM 5582 O O . LEU A 1 699 ? -13.245 -11.606 29.011 1.00 96.31 699 LEU A O 1
ATOM 5586 N N . GLN A 1 700 ? -13.634 -11.896 26.825 1.00 94.94 700 GLN A N 1
ATOM 5587 C CA . GLN A 1 700 ? -13.392 -13.343 26.824 1.00 94.94 700 GLN A CA 1
ATOM 5588 C C . GLN A 1 700 ? -11.945 -13.746 26.507 1.00 94.94 700 GLN A C 1
ATOM 5590 O O . GLN A 1 700 ? -11.494 -14.809 26.952 1.00 94.94 700 GLN A O 1
ATOM 5595 N N . CYS A 1 701 ? -11.209 -12.968 25.705 1.00 94.56 701 CYS A N 1
ATOM 5596 C CA . CYS A 1 701 ? -9.905 -13.387 25.185 1.00 94.56 701 CYS A CA 1
ATOM 5597 C C . CYS A 1 701 ? -9.004 -12.200 24.812 1.00 94.56 701 CYS A C 1
ATOM 5599 O O . CYS A 1 701 ? -9.456 -11.247 24.182 1.00 94.56 701 CYS A O 1
ATOM 5601 N N . HIS A 1 702 ? -7.714 -12.288 25.141 1.00 93.94 702 HIS A N 1
ATOM 5602 C CA . HIS A 1 702 ? -6.721 -11.243 24.872 1.00 93.94 702 HIS A CA 1
ATOM 5603 C C . HIS A 1 702 ? -5.320 -11.833 24.665 1.00 93.94 702 HIS A C 1
ATOM 5605 O O . HIS A 1 702 ? -5.088 -13.011 24.931 1.00 93.94 702 HIS A O 1
ATOM 5611 N N . LEU A 1 703 ? -4.384 -11.014 24.179 1.00 94.56 703 LEU A N 1
ATOM 5612 C CA . LEU A 1 703 ? -2.959 -11.348 24.205 1.00 94.56 703 LEU A CA 1
ATOM 5613 C C . LEU A 1 703 ? -2.442 -11.232 25.637 1.00 94.56 703 LEU A C 1
ATOM 5615 O O . LEU A 1 703 ? -2.742 -10.253 26.320 1.00 94.56 703 LEU A O 1
ATOM 5619 N N . LYS A 1 704 ? -1.659 -12.213 26.081 1.00 93.81 704 LYS A N 1
ATOM 5620 C CA . LYS A 1 704 ? -1.014 -12.205 27.388 1.00 93.81 704 LYS A CA 1
ATOM 5621 C C . LYS A 1 704 ? -0.163 -10.945 27.524 1.00 93.81 704 LYS A C 1
ATOM 5623 O O . LYS A 1 704 ? 0.715 -10.668 26.709 1.00 93.81 704 LYS A O 1
ATOM 5628 N N . SER A 1 705 ? -0.441 -10.186 28.572 1.00 91.44 705 SER A N 1
ATOM 5629 C CA . SER A 1 705 ? 0.329 -9.004 28.915 1.00 91.44 705 SER A CA 1
ATOM 5630 C C . SER A 1 705 ? 1.634 -9.398 29.615 1.00 91.44 705 SER A C 1
ATOM 5632 O O . SER A 1 705 ? 1.675 -10.342 30.404 1.00 91.44 705 SER A O 1
ATOM 5634 N N . ASN A 1 706 ? 2.702 -8.650 29.330 1.00 87.31 706 ASN A N 1
ATOM 5635 C CA . ASN A 1 706 ? 3.983 -8.759 30.039 1.00 87.31 706 ASN A CA 1
ATOM 5636 C C . ASN A 1 706 ? 4.053 -7.852 31.280 1.00 87.31 706 ASN A C 1
ATOM 5638 O O . ASN A 1 706 ? 5.060 -7.873 31.980 1.00 87.31 706 ASN A O 1
ATOM 5642 N N . VAL A 1 707 ? 3.031 -7.018 31.505 1.00 91.69 707 VAL A N 1
ATOM 5643 C CA . VAL A 1 707 ? 2.990 -6.011 32.579 1.00 91.69 707 VAL A CA 1
ATOM 5644 C C . VAL A 1 707 ? 1.830 -6.308 33.525 1.00 91.69 707 VAL A C 1
ATOM 5646 O O . VAL A 1 707 ? 2.044 -6.604 34.691 1.00 91.69 707 VAL A O 1
ATOM 5649 N N . LEU A 1 708 ? 0.610 -6.278 32.993 1.00 92.75 708 LEU A N 1
ATOM 5650 C CA . LEU A 1 708 ? -0.619 -6.614 33.711 1.00 92.75 708 LEU A CA 1
ATOM 5651 C C . LEU A 1 708 ? -0.761 -8.118 33.975 1.00 92.75 708 LEU A C 1
ATOM 5653 O O . LEU A 1 708 ? -0.550 -8.945 33.082 1.00 92.75 708 LEU A O 1
ATOM 5657 N N . SER A 1 709 ? -1.228 -8.459 35.170 1.00 93.75 709 SER A N 1
ATOM 5658 C CA . SER A 1 709 ? -1.763 -9.775 35.506 1.00 93.75 709 SER A CA 1
ATOM 5659 C C . SER A 1 709 ? -3.041 -10.087 34.712 1.00 93.75 709 SER A C 1
ATOM 5661 O O . SER A 1 709 ? -3.668 -9.219 34.097 1.00 93.75 709 SER A O 1
ATOM 5663 N N . ARG A 1 710 ? -3.477 -11.356 34.737 1.00 92.56 710 ARG A N 1
ATOM 5664 C CA . ARG A 1 710 ? -4.756 -11.766 34.119 1.00 92.56 710 ARG A CA 1
ATOM 5665 C C . ARG A 1 710 ? -5.963 -11.081 34.765 1.00 92.56 710 ARG A C 1
ATOM 5667 O O . ARG A 1 710 ? -6.977 -10.891 34.096 1.00 92.56 710 ARG A O 1
ATOM 5674 N N . GLU A 1 711 ? -5.860 -10.749 36.049 1.00 94.50 711 GLU A N 1
ATOM 5675 C CA . GLU A 1 711 ? -6.901 -10.031 36.780 1.00 94.50 711 GLU A CA 1
ATOM 5676 C C . GLU A 1 711 ? -6.982 -8.574 36.323 1.00 94.50 711 GLU A C 1
ATOM 5678 O O . GLU A 1 711 ? -8.035 -8.149 35.857 1.00 94.50 711 GLU A O 1
ATOM 5683 N N . GLU A 1 712 ? -5.858 -7.855 36.326 1.00 95.62 712 GLU A N 1
ATOM 5684 C CA . GLU A 1 712 ? -5.780 -6.463 35.856 1.00 95.62 712 GLU A CA 1
ATOM 5685 C C . GLU A 1 712 ? -6.188 -6.332 34.383 1.00 95.62 712 GLU A C 1
ATOM 5687 O O . GLU A 1 712 ? -6.942 -5.433 34.024 1.00 95.62 712 GLU A O 1
ATOM 5692 N N . SER A 1 713 ? -5.791 -7.287 33.533 1.00 95.81 713 SER A N 1
ATOM 5693 C CA . SER A 1 713 ? -6.229 -7.324 32.127 1.00 95.81 713 SER A CA 1
ATOM 5694 C C . SER A 1 713 ? -7.750 -7.498 31.999 1.00 95.81 713 SER A C 1
ATOM 5696 O O . SER A 1 713 ? -8.368 -6.993 31.063 1.00 95.81 713 SER A O 1
ATOM 5698 N N . SER A 1 714 ? -8.378 -8.219 32.935 1.00 96.00 714 SER A N 1
ATOM 5699 C CA . SER A 1 714 ? -9.835 -8.391 32.957 1.00 96.00 714 SER A CA 1
ATOM 5700 C C . SER A 1 714 ? -10.545 -7.128 33.448 1.00 96.00 714 SER A C 1
ATOM 5702 O O . SER A 1 714 ? -11.577 -6.756 32.895 1.00 96.00 714 SER A O 1
ATOM 5704 N N . ILE A 1 715 ? -9.974 -6.445 34.442 1.00 96.94 715 ILE A N 1
ATOM 5705 C CA . ILE A 1 715 ? -10.438 -5.140 34.930 1.00 96.94 715 ILE A CA 1
ATOM 5706 C C . ILE A 1 715 ? -10.400 -4.094 33.804 1.00 96.94 715 ILE A C 1
ATOM 5708 O O . ILE A 1 715 ? -11.377 -3.368 33.599 1.00 96.94 715 ILE A O 1
ATOM 5712 N N . GLU A 1 716 ? -9.310 -4.047 33.033 1.00 96.75 716 GLU A N 1
ATOM 5713 C CA . GLU A 1 716 ? -9.183 -3.164 31.869 1.00 96.75 716 GLU A CA 1
ATOM 5714 C C . GLU A 1 716 ? -10.255 -3.483 30.815 1.00 96.75 716 GLU A C 1
ATOM 5716 O O . GLU A 1 716 ? -10.931 -2.583 30.317 1.00 96.75 716 GLU A O 1
ATOM 5721 N N . ALA A 1 717 ? -10.485 -4.770 30.528 1.00 96.94 717 ALA A N 1
ATOM 5722 C CA . ALA A 1 717 ? -11.524 -5.194 29.593 1.00 96.94 717 ALA A CA 1
ATOM 5723 C C . ALA A 1 717 ? -12.935 -4.771 30.046 1.00 96.94 717 ALA A C 1
ATOM 5725 O O . ALA A 1 717 ? -13.701 -4.264 29.227 1.00 96.94 717 ALA A O 1
ATOM 5726 N N . ILE A 1 718 ? -13.273 -4.930 31.333 1.00 98.00 718 ILE A N 1
ATOM 5727 C CA . ILE A 1 718 ? -14.556 -4.478 31.904 1.00 98.00 718 ILE A CA 1
ATOM 5728 C C . ILE A 1 718 ? -14.701 -2.960 31.760 1.00 98.00 718 ILE A C 1
ATOM 5730 O O . ILE A 1 718 ? -15.746 -2.479 31.321 1.00 98.00 718 ILE A O 1
ATOM 5734 N N . THR A 1 719 ? -13.647 -2.210 32.083 1.00 97.06 719 THR A N 1
ATOM 5735 C CA . THR A 1 719 ? -13.639 -0.743 32.000 1.00 97.06 719 THR A CA 1
ATOM 5736 C C . THR A 1 719 ? -13.851 -0.264 30.564 1.00 97.06 719 THR A C 1
ATOM 5738 O O . THR A 1 719 ? -14.705 0.591 30.318 1.00 97.06 719 THR A O 1
ATOM 5741 N N . ASN A 1 720 ? -13.133 -0.859 29.607 1.00 96.88 720 ASN A N 1
ATOM 5742 C CA . ASN A 1 720 ? -13.243 -0.531 28.186 1.00 96.88 720 ASN A CA 1
ATOM 5743 C C . ASN A 1 720 ? -14.615 -0.900 27.615 1.00 96.88 720 ASN A C 1
ATOM 5745 O O . ASN A 1 720 ? -15.194 -0.120 26.867 1.00 96.88 720 ASN A O 1
ATOM 5749 N N . VAL A 1 721 ? -15.171 -2.059 27.980 1.00 97.69 721 VAL A N 1
ATOM 5750 C CA . VAL A 1 721 ? -16.498 -2.482 27.503 1.00 97.69 721 VAL A CA 1
ATOM 5751 C C . VAL A 1 721 ? -17.607 -1.630 28.103 1.00 97.69 721 VAL A C 1
ATOM 5753 O O . VAL A 1 721 ? -18.518 -1.249 27.375 1.00 97.69 721 VAL A O 1
ATOM 5756 N N . SER A 1 722 ? -17.509 -1.267 29.387 1.00 97.38 722 SER A N 1
ATOM 5757 C CA . SER A 1 722 ? -18.400 -0.271 29.987 1.00 97.38 722 SER A CA 1
ATOM 5758 C C . SER A 1 722 ? -18.338 1.031 29.190 1.00 97.38 722 SER A C 1
ATOM 5760 O O . SER A 1 722 ? -19.374 1.514 28.749 1.00 97.38 722 SER A O 1
ATOM 5762 N N . TYR A 1 723 ? -17.145 1.567 28.922 1.00 96.50 723 TYR A N 1
ATOM 5763 C CA . TYR A 1 723 ? -17.005 2.801 28.148 1.00 96.50 723 TYR A CA 1
ATOM 5764 C C . TYR A 1 723 ? -17.576 2.689 26.725 1.00 96.50 723 TYR A C 1
ATOM 5766 O O . TYR A 1 723 ? -18.328 3.559 26.306 1.00 96.50 723 TYR A O 1
ATOM 5774 N N . GLU A 1 724 ? -17.286 1.616 25.991 1.00 97.31 724 GLU A N 1
ATOM 5775 C CA . GLU A 1 724 ? -17.785 1.430 24.621 1.00 97.31 724 GLU A CA 1
ATOM 5776 C C . GLU A 1 724 ? -19.306 1.200 24.566 1.00 97.31 724 GLU A C 1
ATOM 5778 O O . GLU A 1 724 ? -19.963 1.644 23.625 1.00 97.31 724 GLU A O 1
ATOM 5783 N N . SER A 1 725 ? -19.900 0.571 25.588 1.00 96.94 725 SER A N 1
ATOM 5784 C CA . SER A 1 725 ? -21.355 0.356 25.646 1.00 96.94 725 SER A CA 1
ATOM 5785 C C . SER A 1 725 ? -22.157 1.662 25.709 1.00 96.94 725 SER A C 1
ATOM 5787 O O . SER A 1 725 ? -23.306 1.686 25.279 1.00 96.94 725 SER A O 1
ATOM 5789 N N . PHE A 1 726 ? -21.547 2.771 26.155 1.00 96.12 726 PHE A N 1
ATOM 5790 C CA . PHE A 1 726 ? -22.203 4.084 26.231 1.00 96.12 726 PHE A CA 1
ATOM 5791 C C . PHE A 1 726 ? -22.703 4.553 24.859 1.00 96.12 726 PHE A C 1
ATOM 5793 O O . PHE A 1 726 ? -23.805 5.085 24.741 1.00 96.12 726 PHE A O 1
ATOM 5800 N N . PHE A 1 727 ? -21.935 4.289 23.799 1.00 96.19 727 PHE A N 1
ATOM 5801 C CA . PHE A 1 727 ? -22.262 4.735 22.443 1.00 96.19 727 PHE A CA 1
ATOM 5802 C C . PHE A 1 727 ? -23.477 4.021 21.831 1.00 96.19 727 PHE A C 1
ATOM 5804 O O . PHE A 1 727 ? -23.947 4.429 20.769 1.00 96.19 727 PHE A O 1
ATOM 5811 N N . HIS A 1 728 ? -23.981 2.962 22.472 1.00 95.44 728 HIS A N 1
ATOM 5812 C CA . HIS A 1 728 ? -25.186 2.247 22.049 1.00 95.44 728 HIS A CA 1
ATOM 5813 C C . HIS A 1 728 ? -26.480 2.881 22.583 1.00 95.44 728 HIS A C 1
ATOM 5815 O O . HIS A 1 728 ? -27.562 2.476 22.163 1.00 95.44 728 HIS A O 1
ATOM 5821 N N . GLY A 1 729 ? -26.376 3.873 23.472 1.00 94.88 729 GLY A N 1
ATOM 5822 C CA . GLY A 1 729 ? -27.513 4.499 24.140 1.00 94.88 729 GLY A CA 1
ATOM 5823 C C . GLY A 1 729 ? -27.843 3.861 25.489 1.00 94.88 729 GLY A C 1
ATOM 5824 O O . GLY A 1 729 ? -27.284 2.831 25.876 1.00 94.88 729 GLY A O 1
ATOM 5825 N N . LYS A 1 730 ? -28.756 4.513 26.211 1.00 95.88 730 LYS A N 1
ATOM 5826 C CA . LYS A 1 730 ? -29.041 4.248 27.623 1.00 95.88 730 LYS A CA 1
ATOM 5827 C C . LYS A 1 730 ? -29.442 2.804 27.922 1.00 95.88 730 LYS A C 1
ATOM 5829 O O . LYS A 1 730 ? -28.785 2.161 28.730 1.00 95.88 730 LYS A O 1
ATOM 5834 N N . ASP A 1 731 ? -30.454 2.279 27.233 1.00 96.56 731 ASP A N 1
ATOM 5835 C CA . ASP A 1 731 ? -30.989 0.940 27.526 1.00 96.56 731 ASP A CA 1
ATOM 5836 C C . ASP A 1 731 ? -29.926 -0.157 27.369 1.00 96.56 731 ASP A C 1
ATOM 5838 O O . ASP A 1 731 ? -29.821 -1.066 28.192 1.00 96.56 731 ASP A O 1
ATOM 5842 N N . PHE A 1 732 ? -29.096 -0.051 26.326 1.00 96.62 732 PHE A N 1
ATOM 5843 C CA . PHE A 1 732 ? -27.996 -0.985 26.098 1.00 96.62 732 PHE A CA 1
ATOM 5844 C C . PHE A 1 732 ? -26.907 -0.837 27.165 1.00 96.62 732 PHE A C 1
ATOM 5846 O O . PHE A 1 732 ? -26.403 -1.840 27.670 1.00 96.62 732 PHE A O 1
ATOM 5853 N N . TYR A 1 733 ? -26.543 0.402 27.512 1.00 97.50 733 TYR A N 1
ATOM 5854 C CA . TYR A 1 733 ? -25.551 0.679 28.548 1.00 97.50 733 TYR A CA 1
ATOM 5855 C C . TYR A 1 733 ? -25.979 0.130 29.908 1.00 97.50 733 TYR A C 1
ATOM 5857 O O . TYR A 1 733 ? -25.176 -0.522 30.569 1.00 97.50 733 TYR A O 1
ATOM 5865 N N . ASP A 1 734 ? -27.227 0.362 30.314 1.00 98.19 734 ASP A N 1
ATOM 5866 C CA . ASP A 1 734 ? -27.744 -0.055 31.618 1.00 98.19 734 ASP A CA 1
ATOM 5867 C C . ASP A 1 734 ? -27.794 -1.591 31.732 1.00 98.19 734 ASP A C 1
ATOM 5869 O O . ASP A 1 734 ? -27.323 -2.146 32.726 1.00 98.19 734 ASP A O 1
ATOM 5873 N N . ASP A 1 735 ? -28.229 -2.299 30.681 1.00 97.81 735 ASP A N 1
ATOM 5874 C CA . ASP A 1 735 ? -28.166 -3.770 30.621 1.00 97.81 735 ASP A CA 1
ATOM 5875 C C . ASP A 1 735 ? -26.721 -4.296 30.707 1.00 97.81 735 ASP A C 1
ATOM 5877 O O . ASP A 1 735 ? -26.413 -5.203 31.491 1.00 97.81 735 ASP A O 1
ATOM 5881 N N . TYR A 1 736 ? -25.802 -3.707 29.934 1.00 97.62 736 TYR A N 1
ATOM 5882 C CA . TYR A 1 736 ? -24.388 -4.087 29.964 1.00 97.62 736 TYR A CA 1
ATOM 5883 C C . TYR A 1 736 ? -23.754 -3.813 31.321 1.00 97.62 736 TYR A C 1
ATOM 5885 O O . TYR A 1 736 ? -23.022 -4.657 31.842 1.00 97.62 736 TYR A O 1
ATOM 5893 N N . ARG A 1 737 ? -24.040 -2.656 31.913 1.00 98.00 737 ARG A N 1
ATOM 5894 C CA . ARG A 1 737 ? -23.569 -2.263 33.237 1.00 98.00 737 ARG A CA 1
ATOM 5895 C C . ARG A 1 737 ? -24.016 -3.272 34.286 1.00 98.00 737 ARG A C 1
ATOM 5897 O O . ARG A 1 737 ? -23.172 -3.749 35.040 1.00 98.00 737 ARG A O 1
ATOM 5904 N N . ASP A 1 738 ? -25.288 -3.656 34.288 1.00 98.19 738 ASP A N 1
ATOM 5905 C CA . ASP A 1 738 ? -25.829 -4.635 35.232 1.00 98.19 738 ASP A CA 1
ATOM 5906 C C . ASP A 1 738 ? -25.167 -6.009 35.085 1.00 98.19 738 ASP A C 1
ATOM 5908 O O . ASP A 1 738 ? -24.759 -6.624 36.079 1.00 98.19 738 ASP A O 1
ATOM 5912 N N . LYS A 1 739 ? -25.000 -6.494 33.849 1.00 98.31 739 LYS A N 1
ATOM 5913 C CA . LYS A 1 739 ? -24.301 -7.761 33.575 1.00 98.31 739 LYS A CA 1
ATOM 5914 C C . LYS A 1 739 ? -22.839 -7.703 34.011 1.00 98.31 739 LYS A C 1
ATOM 5916 O O . LYS A 1 739 ? -22.365 -8.629 34.670 1.00 98.31 739 LYS A O 1
ATOM 5921 N N . LEU A 1 740 ? -22.128 -6.617 33.704 1.00 98.19 740 LEU A N 1
ATOM 5922 C CA . LEU A 1 740 ? -20.743 -6.415 34.134 1.00 98.19 740 LEU A CA 1
ATOM 5923 C C . LEU A 1 740 ? -20.628 -6.335 35.660 1.00 98.19 740 LEU A C 1
ATOM 5925 O O . LEU A 1 740 ? -19.717 -6.935 36.221 1.00 98.19 740 LEU A O 1
ATOM 5929 N N . SER A 1 741 ? -21.558 -5.676 36.354 1.00 98.19 741 SER A N 1
ATOM 5930 C CA . SER A 1 741 ? -21.580 -5.634 37.822 1.00 98.19 741 SER A CA 1
ATOM 5931 C C . SER A 1 741 ? -21.742 -7.022 38.445 1.00 98.19 741 SER A C 1
ATOM 5933 O O . SER A 1 741 ? -21.096 -7.322 39.450 1.00 98.19 741 SER A O 1
ATOM 5935 N N . ARG A 1 742 ? -22.536 -7.909 37.833 1.00 98.25 742 ARG A N 1
ATOM 5936 C CA . ARG A 1 742 ? -22.623 -9.315 38.267 1.00 98.25 742 ARG A CA 1
ATOM 5937 C C . ARG A 1 742 ? -21.326 -10.079 38.009 1.00 98.25 742 ARG A C 1
ATOM 5939 O O . ARG A 1 742 ? -20.921 -10.863 38.862 1.00 98.25 742 ARG A O 1
ATOM 5946 N N . VAL A 1 743 ? -20.652 -9.816 36.885 1.00 97.94 743 VAL A N 1
ATOM 5947 C CA . VAL A 1 743 ? -19.330 -10.395 36.593 1.00 97.94 743 VAL A CA 1
ATOM 5948 C C . VAL A 1 743 ? -18.291 -9.952 37.624 1.00 97.94 743 VAL A C 1
ATOM 5950 O O . VAL A 1 743 ? -17.589 -10.801 38.166 1.00 97.94 743 VAL A O 1
ATOM 5953 N N . ILE A 1 744 ? -18.231 -8.653 37.939 1.00 98.06 744 ILE A N 1
ATOM 5954 C CA . ILE A 1 744 ? -17.340 -8.083 38.965 1.00 98.06 744 ILE A CA 1
ATOM 5955 C C . ILE A 1 744 ? -17.545 -8.802 40.303 1.00 98.06 744 ILE A C 1
ATOM 5957 O O . ILE A 1 744 ? -16.568 -9.213 40.924 1.00 98.06 744 ILE A O 1
ATOM 5961 N N . LYS A 1 745 ? -18.805 -9.000 40.710 1.00 97.38 745 LYS A N 1
ATOM 5962 C CA . LYS A 1 745 ? -19.160 -9.664 41.970 1.00 97.38 745 LYS A CA 1
ATOM 5963 C C . LYS A 1 745 ? -18.776 -11.144 42.004 1.00 97.38 745 LYS A C 1
ATOM 5965 O O . LYS A 1 745 ? -18.203 -11.614 42.983 1.00 97.38 745 LYS A O 1
ATOM 5970 N N . ASP A 1 746 ? -19.077 -11.887 40.940 1.00 97.31 746 ASP A N 1
ATOM 5971 C CA . ASP A 1 746 ? -18.735 -13.313 40.852 1.00 97.31 746 ASP A CA 1
ATOM 5972 C C . ASP A 1 746 ? -17.213 -13.540 40.907 1.00 97.31 746 ASP A C 1
ATOM 5974 O O . ASP A 1 746 ? -16.746 -14.522 41.484 1.00 97.31 746 ASP A O 1
ATOM 5978 N N . GLU A 1 747 ? -16.440 -12.606 40.350 1.00 96.94 747 GLU A N 1
ATOM 5979 C CA . GLU A 1 747 ? -14.977 -12.679 40.232 1.00 96.94 747 GLU A CA 1
ATOM 5980 C C . GLU A 1 747 ? -14.231 -11.970 41.376 1.00 96.94 747 GLU A C 1
ATOM 5982 O O . GLU A 1 747 ? -12.995 -11.981 41.405 1.00 96.94 747 GLU A O 1
ATOM 5987 N N . LYS A 1 748 ? -14.978 -11.404 42.336 1.00 96.31 748 LYS A N 1
ATOM 5988 C CA . LYS A 1 748 ? -14.490 -10.677 43.521 1.00 96.31 748 LYS A CA 1
ATOM 5989 C C . LYS A 1 748 ? -13.603 -9.470 43.181 1.00 96.31 748 LYS A C 1
ATOM 5991 O O . LYS A 1 748 ? -12.545 -9.273 43.781 1.00 96.31 748 LYS A O 1
ATOM 5996 N N . LEU A 1 749 ? -14.007 -8.693 42.175 1.00 96.38 749 LEU A N 1
ATOM 5997 C CA . LEU A 1 749 ? -13.265 -7.544 41.637 1.00 96.38 749 LEU A CA 1
ATOM 5998 C C . LEU A 1 749 ? -13.774 -6.188 42.161 1.00 96.38 749 LEU A C 1
ATOM 6000 O O . LEU A 1 749 ? -13.341 -5.144 41.677 1.00 96.38 749 LEU A O 1
ATOM 6004 N N . GLU A 1 750 ? -14.688 -6.172 43.136 1.00 95.88 750 GLU A N 1
ATOM 6005 C CA . GLU A 1 750 ? -15.322 -4.951 43.663 1.00 95.88 750 GLU A CA 1
ATOM 6006 C C . GLU A 1 750 ? -14.311 -3.948 44.225 1.00 95.88 750 GLU A C 1
ATOM 6008 O O . GLU A 1 750 ? -14.549 -2.745 44.184 1.00 95.88 750 GLU A O 1
ATOM 6013 N N . TRP A 1 751 ? -13.160 -4.421 44.706 1.00 94.75 751 TRP A N 1
ATOM 6014 C CA . TRP A 1 751 ? -12.097 -3.570 45.241 1.00 94.75 751 TRP A CA 1
ATOM 6015 C C . TRP A 1 751 ? -11.556 -2.559 44.214 1.00 94.75 751 TRP A C 1
ATOM 6017 O O . TRP A 1 751 ? -11.107 -1.485 44.605 1.00 94.75 751 TRP A O 1
ATOM 6027 N N . ASN A 1 752 ? -11.631 -2.867 42.912 1.00 95.88 752 ASN A N 1
ATOM 6028 C CA . ASN A 1 752 ? -11.239 -1.951 41.836 1.00 95.88 752 ASN A CA 1
ATOM 6029 C C . ASN A 1 752 ? -12.406 -1.064 41.357 1.00 95.88 752 ASN A C 1
ATOM 6031 O O . ASN A 1 752 ? -12.214 -0.134 40.578 1.00 95.88 752 ASN A O 1
ATOM 6035 N N . PHE A 1 753 ? -13.627 -1.338 41.812 1.00 95.31 753 PHE A N 1
ATOM 6036 C CA . PHE A 1 753 ? -14.833 -0.588 41.464 1.00 95.31 753 PHE A CA 1
ATOM 6037 C C . PHE A 1 753 ? -15.619 -0.235 42.739 1.00 95.31 753 PHE A C 1
ATOM 6039 O O . PHE A 1 753 ? -16.767 -0.661 42.877 1.00 95.31 753 PHE A O 1
ATOM 6046 N N . PRO A 1 754 ? -15.027 0.522 43.686 1.00 92.69 754 PRO A N 1
ATOM 6047 C CA . PRO A 1 754 ? -15.633 0.775 44.998 1.00 92.69 754 PRO A CA 1
ATOM 6048 C C . PRO A 1 754 ? -16.970 1.528 44.910 1.00 92.69 754 PRO A C 1
ATOM 6050 O O . PRO A 1 754 ? -17.861 1.298 45.722 1.00 92.69 754 PRO A O 1
ATOM 6053 N N . GLU A 1 755 ? -17.131 2.379 43.896 1.00 93.75 755 GLU A N 1
ATOM 6054 C CA . GLU A 1 755 ? -18.374 3.107 43.594 1.00 93.75 755 GLU A CA 1
ATOM 6055 C C . GLU A 1 755 ? -19.229 2.395 42.525 1.00 93.75 755 GLU A C 1
ATOM 6057 O O . GLU A 1 755 ? -20.258 2.901 42.076 1.00 93.75 755 GLU A O 1
ATOM 6062 N N . GLY A 1 756 ? -18.812 1.198 42.105 1.00 94.38 756 GLY A N 1
ATOM 6063 C CA . GLY A 1 756 ? -19.362 0.492 40.956 1.00 94.38 756 GLY A CA 1
ATOM 6064 C C . GLY A 1 756 ? -18.955 1.115 39.617 1.00 94.38 756 GLY A C 1
ATOM 6065 O O . GLY A 1 756 ? -18.068 1.961 39.522 1.00 94.38 756 GLY A O 1
ATOM 6066 N N . LEU A 1 757 ? -19.600 0.653 38.544 1.00 96.88 757 LEU A N 1
ATOM 6067 C CA . LEU A 1 757 ? -19.429 1.240 37.216 1.00 96.88 757 LEU A CA 1
ATOM 6068 C C . LEU A 1 757 ? -20.250 2.541 37.104 1.00 96.88 757 LEU A C 1
ATOM 6070 O O . LEU A 1 757 ? -21.375 2.575 37.623 1.00 96.88 757 LEU A O 1
ATOM 6074 N N . PRO A 1 758 ? -19.758 3.577 36.390 1.00 96.62 758 PRO A N 1
ATOM 6075 C CA . PRO A 1 758 ? -20.484 4.837 36.208 1.00 96.62 758 PRO A CA 1
ATOM 6076 C C . PRO A 1 758 ? -21.892 4.628 35.640 1.00 96.62 758 PRO A C 1
ATOM 6078 O O . PRO A 1 758 ? -22.112 3.689 34.873 1.00 96.62 758 PRO A O 1
ATOM 6081 N N . THR A 1 759 ? -22.841 5.496 35.987 1.00 97.25 759 THR A N 1
ATOM 6082 C CA . THR A 1 759 ? -24.170 5.513 35.343 1.00 97.25 759 THR A CA 1
ATOM 6083 C C . THR A 1 759 ? -24.088 6.072 33.920 1.00 97.25 759 THR A C 1
ATOM 6085 O O . THR A 1 759 ? -23.072 6.671 33.544 1.00 97.25 759 THR A O 1
ATOM 6088 N N . TYR A 1 760 ? -25.144 5.884 33.123 1.00 96.75 760 TYR A N 1
ATOM 6089 C CA . TYR A 1 760 ? -25.228 6.478 31.789 1.00 96.75 760 TYR A CA 1
ATOM 6090 C C . TYR A 1 760 ? -25.119 8.008 31.859 1.00 96.75 760 TYR A C 1
ATOM 6092 O O . TYR A 1 760 ? -24.360 8.603 31.099 1.00 96.75 760 TYR A O 1
ATOM 6100 N N . GLU A 1 761 ? -25.781 8.638 32.832 1.00 96.56 761 GLU A N 1
ATOM 6101 C CA . GLU A 1 761 ? -25.737 10.084 33.065 1.00 96.56 761 GLU A CA 1
ATOM 6102 C C . GLU A 1 761 ? -24.314 10.557 33.369 1.00 96.56 761 GLU A C 1
ATOM 6104 O O . GLU A 1 761 ? -23.839 11.509 32.754 1.00 96.56 761 GLU A O 1
ATOM 6109 N N . ASN A 1 762 ? -23.580 9.847 34.238 1.00 95.56 762 ASN A N 1
ATOM 6110 C CA . ASN A 1 762 ? -22.184 10.197 34.520 1.00 95.56 762 ASN A CA 1
ATOM 6111 C C . ASN A 1 762 ? -21.310 10.133 33.258 1.00 95.56 762 ASN A C 1
ATOM 6113 O O . ASN A 1 762 ? -20.424 10.974 33.077 1.00 95.56 762 ASN A O 1
ATOM 6117 N N . ARG A 1 763 ? -21.534 9.139 32.384 1.00 95.06 763 ARG A N 1
ATOM 6118 C CA . ARG A 1 763 ? -20.813 9.019 31.105 1.00 95.06 763 ARG A CA 1
ATOM 6119 C C . ARG A 1 763 ? -21.196 10.132 30.141 1.00 95.06 763 ARG A C 1
ATOM 6121 O O . ARG A 1 763 ? -20.299 10.726 29.547 1.00 95.06 763 ARG A O 1
ATOM 6128 N N . LEU A 1 764 ? -22.486 10.430 30.022 1.00 95.56 764 LEU A N 1
ATOM 6129 C CA . LEU A 1 764 ? -23.010 11.488 29.168 1.00 95.56 764 LEU A CA 1
ATOM 6130 C C . LEU A 1 764 ? -22.442 12.851 29.568 1.00 95.56 764 LEU A C 1
ATOM 6132 O O . LEU A 1 764 ? -21.927 13.565 28.710 1.00 95.56 764 LEU A O 1
ATOM 6136 N N . ASP A 1 765 ? -22.467 13.185 30.857 1.00 95.06 765 ASP A N 1
ATOM 6137 C CA . ASP A 1 765 ? -21.920 14.441 31.375 1.00 95.06 765 ASP A CA 1
ATOM 6138 C C . ASP A 1 765 ? -20.412 14.529 31.144 1.00 95.06 765 ASP A C 1
ATOM 6140 O O . ASP A 1 765 ? -19.926 15.526 30.612 1.00 95.06 765 ASP A O 1
ATOM 6144 N N . SER A 1 766 ? -19.668 13.460 31.448 1.00 94.19 766 SER A N 1
ATOM 6145 C CA . SER A 1 766 ? -18.220 13.405 31.199 1.00 94.19 766 SER A CA 1
ATOM 6146 C C . SER A 1 766 ? -17.893 13.593 29.716 1.00 94.19 766 SER A C 1
ATOM 6148 O O . SER A 1 766 ? -16.970 14.326 29.363 1.00 94.19 766 SER A O 1
ATOM 6150 N N . TRP A 1 767 ? -18.675 12.964 28.837 1.00 94.94 767 TRP A N 1
ATOM 6151 C CA . TRP A 1 767 ? -18.522 13.081 27.392 1.00 94.94 767 TRP A CA 1
ATOM 6152 C C . TRP A 1 767 ? -18.829 14.502 26.905 1.00 94.94 767 TRP A C 1
ATOM 6154 O O . TRP A 1 767 ? -18.059 15.071 26.128 1.00 94.94 767 TRP A O 1
ATOM 6164 N N . LYS A 1 768 ? -19.915 15.114 27.397 1.00 93.81 768 LYS A N 1
ATOM 6165 C CA . LYS A 1 768 ? -20.282 16.507 27.093 1.00 93.81 768 LYS A CA 1
ATOM 6166 C C . LYS A 1 768 ? -19.209 17.476 27.577 1.00 93.81 768 LYS A C 1
ATOM 6168 O O . LYS A 1 768 ? -18.844 18.385 26.838 1.00 93.81 768 LYS A O 1
ATOM 6173 N N . ILE A 1 769 ? -18.652 17.260 28.765 1.00 94.19 769 ILE A N 1
ATOM 6174 C CA . ILE A 1 769 ? -17.534 18.059 29.271 1.00 94.19 769 ILE A CA 1
ATOM 6175 C C . ILE A 1 769 ? -16.337 17.927 28.324 1.00 94.19 769 ILE A C 1
ATOM 6177 O O . ILE A 1 769 ? -15.830 18.927 27.818 1.00 94.19 769 ILE A O 1
ATOM 6181 N N . GLN A 1 770 ? -15.942 16.699 27.997 1.00 92.94 770 GLN A N 1
ATOM 6182 C CA . GLN A 1 770 ? -14.775 16.439 27.159 1.00 92.94 770 GLN A CA 1
ATOM 6183 C C . GLN A 1 770 ? -14.889 17.028 25.744 1.00 92.94 770 GLN A C 1
ATOM 6185 O O . GLN A 1 770 ? -13.892 17.508 25.208 1.00 92.94 770 GLN A O 1
ATOM 6190 N N . TYR A 1 771 ? -16.069 16.964 25.119 1.00 92.50 771 TYR A N 1
ATOM 6191 C CA . TYR A 1 771 ? -16.216 17.266 23.690 1.00 92.50 771 TYR A CA 1
ATOM 6192 C C . TYR A 1 771 ? -17.071 18.488 23.357 1.00 92.50 771 TYR A C 1
ATOM 6194 O O . TYR A 1 771 ? -16.916 19.030 22.264 1.00 92.50 771 TYR A O 1
ATOM 6202 N N . LEU A 1 772 ? -17.967 18.921 24.246 1.00 86.88 772 LEU A N 1
ATOM 6203 C CA . LEU A 1 772 ? -18.880 20.043 23.995 1.00 86.88 772 LEU A CA 1
ATOM 6204 C C . LEU A 1 772 ? -18.562 21.287 24.832 1.00 86.88 772 LEU A C 1
ATOM 6206 O O . LEU A 1 772 ? -18.929 22.381 24.417 1.00 86.88 772 LEU A O 1
ATOM 6210 N N . THR A 1 773 ? -17.868 21.168 25.973 1.00 73.06 773 THR A N 1
ATOM 6211 C CA . THR A 1 773 ? -17.559 22.342 26.823 1.00 73.06 773 THR A CA 1
ATOM 6212 C C . THR A 1 773 ? -16.260 23.075 26.472 1.00 73.06 773 THR A C 1
ATOM 6214 O O . THR A 1 773 ? -15.878 24.020 27.154 1.00 73.06 773 THR A O 1
ATOM 6217 N N . SER A 1 774 ? -15.602 22.716 25.367 1.00 50.44 774 SER A N 1
ATOM 6218 C CA . SER A 1 774 ? -14.423 23.425 24.846 1.00 50.44 774 SER A CA 1
ATOM 6219 C C . SER A 1 774 ? -14.750 24.147 23.538 1.00 50.44 774 SER A C 1
ATOM 6221 O O . SER A 1 774 ? -14.350 23.727 22.455 1.00 50.44 774 SER A O 1
ATOM 6223 N N . SER A 1 775 ? -15.535 25.220 23.634 1.00 37.34 775 SER A N 1
ATOM 6224 C CA . SER A 1 775 ? -15.745 26.223 22.578 1.00 37.34 775 SER A CA 1
ATOM 6225 C C . SER A 1 775 ? -16.264 27.520 23.212 1.00 37.34 775 SER A C 1
ATOM 6227 O O . SER A 1 775 ? -17.425 27.871 23.030 1.00 37.34 775 SER A O 1
ATOM 6229 N N . ASN A 1 776 ? -15.415 28.195 23.990 1.00 31.16 776 ASN A N 1
ATOM 6230 C CA . ASN A 1 776 ? -15.543 29.623 24.289 1.00 31.16 776 ASN A CA 1
ATOM 6231 C C . ASN A 1 776 ? -14.242 30.313 23.902 1.00 31.16 776 ASN A C 1
ATOM 6233 O O . ASN A 1 776 ? -13.179 29.767 24.279 1.00 31.16 776 ASN A O 1
#

Foldseek 3Di:
DDPQDALVRVVVVQLQFKKKKWFAAPVRPDIAIAIWGDQWQQKIKFFQVVPVVFTFKMWIGQAALQDAEATDIATDGPLQKDALDPWRIIIGGDLQSAGEAHQLVQFAQDLDPWDDWFWKWFWDADPRNDTDIFIWTWGADWDADPPDPDDTARWTKIFRDPVRQDFDARHQWNTWMWTDDSRIGTQATWHDADHPHRITIGGGDGSVSVVVNVVVSCVRLQRFGEFHEDDDDPDDDPKDFDPDDDPLDLVVVDDSGRFRWHFDGFIPDDFDQDDFLKDWFPLQVLLCVLVVDHAFWTKAAQSVHSVQLNVLSVLQRQAFYARRVLLSLLLCLLLCLQVVVCPDPVNVVLLQQAAFDDPQQLAQNFPPQPLSHHDDQQDFLFPPVGHGNCVFKDFDPDDDPRGPTTIDGHVVLVVLLVVLLVCLLVSYAPQFAWEKDWDIWIDGPPDNHTHIATATHNSLQSLCSRQQSSVVSVCCVVQQSLLECVPPDQAFQSVQVLLCLQQVQHLFFKAWKFWDSQQSRFALSLLSSLLVSSLVVCVSSVHDPSSSSNSSSSSSCQQFPWYPRRRITMTGRGGGRCHHPCRFVSLQNSCSSLLSSLLCVLCVVPPPDDRCVVFKRKHDGRRTIMIGGHPPSQSSFQVSSQVSVVVSVIHMAGPPNPDDGDRTHGQQPHATPQWGFDQDPVVRGTHTQHHPVVLSNQQTMDRDDPPDDSLVSNVVSLLVSLLSQLSVDQVSSVSSQVSSQSSCVVSVVCVVVVVGRDHSVRSVVVSCVVHVVPDD